Protein AF-0000000066711817 (afdb_homodimer)

Organism: Brugia malayi (NCBI:txid6279)

Secondary structure (DSSP, 8-state):
----HHHHHHHHHHHHHHT--TT--GGG-HHHHHHHHHHHHHHH-THHHHS-TTT-EEEEES--SSEEEEEEE--TTS--SSS--SEEEEEEE--HHHHHTHHHHHHHHHHHHHTTSSPPEEEEETTEEEEE---EEEPPTGGGGSHHHHHHHHHHHHHHHT---SS--SS-HHHHHHHHHHHHHHT-TT---EEEPPGGGTTTS-SEEEHHHHHHHHHHHHHHHTT--PPEEEE-S---GGGEEEESS--TT------S--S-GGGGTTS--EE---TT-EEEEHHHHHHHHHHGGGEE---SSTTS-EE-GGGSPPHHHHHHHHHHHHHHH-TT--HHHHHHHHHHHHHHHTTHHHHHHHHHHHHHHHHHHH--S-S-HHHHHHHHHHHHHHHHHHHHHHHHHT-/----HHHHHHHHHHHHHHT--TT--GGG-HHHHHHHHHHHHHHH-THHHHS-TTT-EEEEES--SSEEEEEEE--TTS--SSS--SEEEEEEE--HHHHHTHHHHHHHHHHHHHTTSSPPEEEEETTEEEEE---EEEPPTGGGGSHHHHHHHHHHHHHHHT---SS--SS-HHHHHHHHHHHHHHT-TT---EEEPPGGGTTTS-SEEEHHHHHHHHHHHHHHHTT--PPEEEE-S---GGGEEEESS--TT------S--S-GGGGTTS--EE---TT-EEEEHHHHHHHHHHGGGEE---SSTTS-EE-GGGSPPHHHHHHHHHHHHHHH-TT--HHHHHHHHHHHHHHHTTHHHHHHHHHHHHHHHHHHH--S-S-HHHHHHHHHHHHHHHHHHHHHHHHHT-

InterPro domains:
  IPR011009 Protein kinase-like domain superfamily [SSF56112] (20-399)

Radius of gyration: 28.62 Å; Cα contacts (8 Å, |Δi|>4): 1365; chains: 2; bounding box: 67×86×74 Å

Structure (mmCIF, N/CA/C/O backbone):
data_AF-0000000066711817-model_v1
#
loop_
_entity.id
_entity.type
_entity.pdbx_description
1 polymer BMA-CKA-2
#
loop_
_atom_site.group_PDB
_atom_site.id
_atom_site.type_symbol
_atom_site.label_atom_id
_atom_site.label_alt_id
_atom_site.label_comp_id
_atom_site.label_asym_id
_atom_site.label_entity_id
_atom_site.label_seq_id
_atom_site.pdbx_PDB_ins_code
_atom_site.Cartn_x
_atom_site.Cartn_y
_atom_site.Cartn_z
_atom_site.occupancy
_atom_site.B_iso_or_equiv
_atom_site.auth_seq_id
_atom_site.auth_comp_id
_atom_site.auth_asym_id
_atom_site.auth_atom_id
_atom_site.pdbx_PDB_model_num
ATOM 1 N N . MET A 1 1 ? -6.867 -1.899 24.031 1 26.98 1 MET A N 1
ATOM 2 C CA . MET A 1 1 ? -6.215 -1.562 22.766 1 26.98 1 MET A CA 1
ATOM 3 C C . MET A 1 1 ? -7.184 -0.849 21.828 1 26.98 1 MET A C 1
ATOM 5 O O . MET A 1 1 ? -8.086 -1.472 21.266 1 26.98 1 MET A O 1
ATOM 9 N N . MET A 1 2 ? -7.488 0.315 22.156 1 30.53 2 MET A N 1
ATOM 10 C CA . MET A 1 2 ? -8.57 1.051 21.516 1 30.53 2 MET A CA 1
ATOM 11 C C . MET A 1 2 ? -8.289 1.247 20.016 1 30.53 2 MET A C 1
ATOM 13 O O . MET A 1 2 ? -7.312 1.897 19.656 1 30.53 2 MET A O 1
ATOM 17 N N . CYS A 1 3 ? -8.633 0.341 19.281 1 41 3 CYS A N 1
ATOM 18 C CA . CYS A 1 3 ? -8.586 0.202 17.828 1 41 3 CYS A CA 1
ATOM 19 C C . CYS A 1 3 ? -9.344 1.333 17.141 1 41 3 CYS A C 1
ATOM 21 O O . CYS A 1 3 ? -10.312 1.859 17.703 1 41 3 CYS A O 1
ATOM 23 N N . SER A 1 4 ? -8.75 2.027 16.109 1 54.31 4 SER A N 1
ATOM 24 C CA . SER A 1 4 ? -9.469 3.006 15.312 1 54.31 4 SER A CA 1
ATOM 25 C C . SER A 1 4 ? -10.898 2.541 15.031 1 54.31 4 SER A C 1
ATOM 27 O O . SER A 1 4 ? -11.195 1.352 15.133 1 54.31 4 SER A O 1
ATOM 29 N N . ALA A 1 5 ? -11.828 3.537 15.055 1 50.62 5 ALA A N 1
ATOM 30 C CA . ALA A 1 5 ? -13.227 3.229 14.734 1 50.62 5 ALA A CA 1
ATOM 31 C C . ALA A 1 5 ? -13.312 2.178 13.633 1 50.62 5 ALA A C 1
ATOM 33 O O . ALA A 1 5 ? -14.117 1.246 13.719 1 50.62 5 ALA A O 1
ATOM 34 N N . ALA A 1 6 ? -12.359 2.271 12.742 1 55.88 6 ALA A N 1
ATOM 35 C CA . ALA A 1 6 ? -12.359 1.31 11.648 1 55.88 6 ALA A CA 1
ATOM 36 C C . ALA A 1 6 ? -11.922 -0.072 12.125 1 55.88 6 ALA A C 1
ATOM 38 O O . ALA A 1 6 ? -12.523 -1.083 11.758 1 55.88 6 ALA A O 1
ATOM 39 N N . GLU A 1 7 ? -11.016 -0.068 13.055 1 57.38 7 GLU A N 1
ATOM 40 C CA . GLU A 1 7 ? -10.5 -1.34 13.555 1 57.38 7 GLU A CA 1
ATOM 41 C C . GLU A 1 7 ? -11.539 -2.051 14.422 1 57.38 7 GLU A C 1
ATOM 43 O O . GLU A 1 7 ? -11.719 -3.266 14.312 1 57.38 7 GLU A O 1
ATOM 48 N N . ASN A 1 8 ? -12.211 -1.284 15.203 1 56.59 8 ASN A N 1
ATOM 49 C CA . ASN A 1 8 ? -13.242 -1.874 16.047 1 56.59 8 ASN A CA 1
ATOM 50 C C . ASN A 1 8 ? -14.414 -2.396 15.234 1 56.59 8 ASN A C 1
ATOM 52 O O . ASN A 1 8 ? -14.953 -3.465 15.523 1 56.59 8 ASN A O 1
ATOM 56 N N . SER A 1 9 ? -14.68 -1.67 14.266 1 61.22 9 SER A N 1
ATOM 57 C CA . SER A 1 9 ? -15.789 -2.076 13.406 1 61.22 9 SER A CA 1
ATOM 58 C C . SER A 1 9 ? -15.445 -3.338 12.625 1 61.22 9 SER A C 1
ATOM 60 O O . SER A 1 9 ? -16.281 -4.227 12.469 1 61.22 9 SER A O 1
ATOM 62 N N . PHE A 1 10 ? -14.258 -3.479 12.336 1 64 10 PHE A N 1
ATOM 63 C CA . PHE A 1 10 ? -13.828 -4.629 11.555 1 64 10 PHE A CA 1
ATOM 64 C C . PHE A 1 10 ? -13.836 -5.898 12.398 1 64 10 PHE A C 1
ATOM 66 O O . PHE A 1 10 ? -14.305 -6.945 11.961 1 64 10 PHE A O 1
ATOM 73 N N . ARG A 1 11 ? -13.328 -5.762 13.633 1 63.75 11 ARG A N 1
ATOM 74 C CA . ARG A 1 11 ? -13.312 -6.93 14.5 1 63.75 11 ARG A CA 1
ATOM 75 C C . ARG A 1 11 ? -14.719 -7.465 14.727 1 63.75 11 ARG A C 1
ATOM 77 O O . ARG A 1 11 ? -14.938 -8.68 14.727 1 63.75 11 ARG A O 1
ATOM 84 N N . GLY A 1 12 ? -15.477 -6.539 14.688 1 70.38 12 GLY A N 1
ATOM 85 C CA . GLY A 1 12 ? -16.859 -6.938 14.844 1 70.38 12 GLY A CA 1
ATOM 86 C C . GLY A 1 12 ? -17.438 -7.621 13.617 1 70.38 12 GLY A C 1
ATOM 87 O O . GLY A 1 12 ? -18.156 -8.617 13.734 1 70.38 12 GLY A O 1
ATOM 88 N N . MET A 1 13 ? -17 -7.238 12.5 1 76.81 13 MET A N 1
ATOM 89 C CA . MET A 1 13 ? -17.5 -7.797 11.25 1 76.81 13 MET A CA 1
ATOM 90 C C . MET A 1 13 ? -16.984 -9.211 11.039 1 76.81 13 MET A C 1
ATOM 92 O O . MET A 1 13 ? -17.75 -10.109 10.656 1 76.81 13 MET A O 1
ATOM 96 N N . LYS A 1 14 ? -15.75 -9.477 11.32 1 76.81 14 LYS A N 1
ATOM 97 C CA . LYS A 1 14 ? -15.156 -10.797 11.148 1 76.81 14 LYS A CA 1
ATOM 98 C C . LYS A 1 14 ? -15.836 -11.82 12.055 1 76.81 14 LYS A C 1
ATOM 100 O O . LYS A 1 14 ? -16.062 -12.961 11.648 1 76.81 14 LYS A O 1
ATOM 105 N N . GLN A 1 15 ? -16.156 -11.312 13.219 1 78.38 15 GLN A N 1
ATOM 106 C CA . GLN A 1 15 ? -16.844 -12.188 14.156 1 78.38 15 GLN A CA 1
ATOM 107 C C . GLN A 1 15 ? -18.234 -12.562 13.648 1 78.38 15 GLN A C 1
ATOM 109 O O . GLN A 1 15 ? -18.625 -13.727 13.711 1 78.38 15 GLN A O 1
ATOM 114 N N . ILE A 1 16 ? -18.859 -11.625 13.094 1 79.56 16 ILE A N 1
ATOM 115 C CA . ILE A 1 16 ? -20.203 -11.844 12.562 1 79.56 16 ILE A CA 1
ATOM 116 C C . ILE A 1 16 ? -20.141 -12.82 11.383 1 79.56 16 ILE A C 1
ATOM 118 O O . ILE A 1 16 ? -20.938 -13.75 11.297 1 79.56 16 ILE A O 1
ATOM 122 N N . LEU A 1 17 ? -19.172 -12.656 10.602 1 80.19 17 LEU A N 1
ATOM 123 C CA . LEU A 1 17 ? -19.062 -13.438 9.367 1 80.19 17 LEU A CA 1
ATOM 124 C C . LEU A 1 17 ? -18.625 -14.867 9.672 1 80.19 17 LEU A C 1
ATOM 126 O O . LEU A 1 17 ? -19.016 -15.797 8.961 1 80.19 17 LEU A O 1
ATOM 130 N N . SER A 1 18 ? -17.828 -15 10.727 1 76 18 SER A N 1
ATOM 131 C CA . SER A 1 18 ? -17.359 -16.328 11.094 1 76 18 SER A CA 1
ATOM 132 C C . SER A 1 18 ? -18.5 -17.203 11.594 1 76 18 SER A C 1
ATOM 134 O O . SER A 1 18 ? -18.438 -18.438 11.516 1 76 18 SER A O 1
ATOM 136 N N . GLU A 1 19 ? -19.594 -16.5 12.008 1 75.62 19 GLU A N 1
ATOM 137 C CA . GLU A 1 19 ? -20.734 -17.234 12.562 1 75.62 19 GLU A CA 1
ATOM 138 C C . GLU A 1 19 ? -21.875 -17.312 11.562 1 75.62 19 GLU A C 1
ATOM 140 O O . GLU A 1 19 ? -22.891 -17.953 11.828 1 75.62 19 GLU A O 1
ATOM 145 N N . LEU A 1 20 ? -21.625 -16.781 10.438 1 75 20 LEU A N 1
ATOM 146 C CA . LEU A 1 20 ? -22.688 -16.703 9.453 1 75 20 LEU A CA 1
ATOM 147 C C . LEU A 1 20 ? -22.766 -17.984 8.633 1 75 20 LEU A C 1
ATOM 149 O O . LEU A 1 20 ? -21.766 -18.453 8.086 1 75 20 LEU A O 1
ATOM 153 N N . GLU A 1 21 ? -23.984 -18.5 8.562 1 74.12 21 GLU A N 1
ATOM 154 C CA . GLU A 1 21 ? -24.203 -19.672 7.703 1 74.12 21 GLU A CA 1
ATOM 155 C C . GLU A 1 21 ? -24.031 -19.297 6.234 1 74.12 21 GLU A C 1
ATOM 157 O O . GLU A 1 21 ? -24.422 -18.203 5.812 1 74.12 21 GLU A O 1
ATOM 162 N N . PRO A 1 22 ? -23.5 -20.109 5.43 1 70.25 22 PRO A N 1
ATOM 163 C CA . PRO A 1 22 ? -23.172 -19.812 4.027 1 70.25 22 PRO A CA 1
ATOM 164 C C . PRO A 1 22 ? -24.406 -19.391 3.223 1 70.25 22 PRO A C 1
ATOM 166 O O . PRO A 1 22 ? -24.297 -18.547 2.328 1 70.25 22 PRO A O 1
ATOM 169 N N . ASP A 1 23 ? -25.531 -19.828 3.592 1 73.81 23 ASP A N 1
ATOM 170 C CA . ASP A 1 23 ? -26.703 -19.562 2.762 1 73.81 23 ASP A CA 1
ATOM 171 C C . ASP A 1 23 ? -27.531 -18.406 3.33 1 73.81 23 ASP A C 1
ATOM 173 O O . ASP A 1 23 ? -28.578 -18.078 2.795 1 73.81 23 ASP A O 1
ATOM 177 N N . THR A 1 24 ? -26.922 -17.797 4.254 1 80.5 24 THR A N 1
ATOM 178 C CA . THR A 1 24 ? -27.656 -16.688 4.859 1 80.5 24 THR A CA 1
ATOM 179 C C . THR A 1 24 ? -27.625 -15.453 3.951 1 80.5 24 THR A C 1
ATOM 181 O O . THR A 1 24 ? -26.578 -15.133 3.371 1 80.5 24 THR A O 1
ATOM 184 N N . ASP A 1 25 ? -28.812 -14.977 3.799 1 84.81 25 ASP A N 1
ATOM 185 C CA . ASP A 1 25 ? -28.906 -13.711 3.068 1 84.81 25 ASP A CA 1
ATOM 186 C C . ASP A 1 25 ? -28.25 -12.578 3.857 1 84.81 25 ASP A C 1
ATOM 188 O O . ASP A 1 25 ? -28.734 -12.203 4.93 1 84.81 25 ASP A O 1
ATOM 192 N N . ALA A 1 26 ? -27.234 -12.023 3.338 1 82.56 26 ALA A N 1
ATOM 193 C CA . ALA A 1 26 ? -26.453 -10.984 4.008 1 82.56 26 ALA A CA 1
ATOM 194 C C . ALA A 1 26 ? -27.328 -9.781 4.348 1 82.56 26 ALA A C 1
ATOM 196 O O . ALA A 1 26 ? -27.078 -9.078 5.328 1 82.56 26 ALA A O 1
ATOM 197 N N . ASN A 1 27 ? -28.406 -9.602 3.59 1 87.19 27 ASN A N 1
ATOM 198 C CA . ASN A 1 27 ? -29.266 -8.445 3.803 1 87.19 27 ASN A CA 1
ATOM 199 C C . ASN A 1 27 ? -30.078 -8.586 5.098 1 87.19 27 ASN A C 1
ATOM 201 O O . ASN A 1 27 ? -30.625 -7.602 5.59 1 87.19 27 ASN A O 1
ATOM 205 N N . THR A 1 28 ? -30.062 -9.766 5.586 1 85.62 28 THR A N 1
ATOM 206 C CA . THR A 1 28 ? -30.875 -9.992 6.773 1 85.62 28 THR A CA 1
ATOM 207 C C . THR A 1 28 ? -30.078 -9.727 8.039 1 85.62 28 THR A C 1
ATOM 209 O O . THR A 1 28 ? -30.625 -9.742 9.148 1 85.62 28 THR A O 1
ATOM 212 N N . ILE A 1 29 ? -28.844 -9.508 7.883 1 87.12 29 ILE A N 1
ATOM 213 C CA . ILE A 1 29 ? -27.984 -9.273 9.031 1 87.12 29 ILE A CA 1
ATOM 214 C C . ILE A 1 29 ? -27.703 -7.773 9.172 1 87.12 29 ILE A C 1
ATOM 216 O O . ILE A 1 29 ? -26.781 -7.25 8.547 1 87.12 29 ILE A O 1
ATOM 220 N N . PHE A 1 30 ? -28.344 -7.215 10.031 1 87.31 30 PHE A N 1
ATOM 221 C CA . PHE A 1 30 ? -28.297 -5.762 10.164 1 87.31 30 PHE A CA 1
ATOM 222 C C . PHE A 1 30 ? -26.891 -5.289 10.492 1 87.31 30 PHE A C 1
ATOM 224 O O . PHE A 1 30 ? -26.422 -4.281 9.953 1 87.31 30 PHE A O 1
ATOM 231 N N . GLU A 1 31 ? -26.25 -5.934 11.406 1 86.38 31 GLU A N 1
ATOM 232 C CA . GLU A 1 31 ? -24.922 -5.531 11.828 1 86.38 31 GLU A CA 1
ATOM 233 C C . GLU A 1 31 ? -23.938 -5.566 10.656 1 86.38 31 GLU A C 1
ATOM 235 O O . GLU A 1 31 ? -23.047 -4.719 10.562 1 86.38 31 GLU A O 1
ATOM 240 N N . LEU A 1 32 ? -24.109 -6.539 9.836 1 87.94 32 LEU A N 1
ATOM 241 C CA . LEU A 1 32 ? -23.266 -6.641 8.648 1 87.94 32 LEU A CA 1
ATOM 242 C C . LEU A 1 32 ? -23.531 -5.48 7.691 1 87.94 32 LEU A C 1
ATOM 244 O O . LEU A 1 32 ? -22.594 -4.887 7.148 1 87.94 32 LEU A O 1
ATOM 248 N N . LYS A 1 33 ? -24.75 -5.18 7.508 1 90.44 33 LYS A N 1
ATOM 249 C CA . LYS A 1 33 ? -25.125 -4.066 6.645 1 90.44 33 LYS A CA 1
ATOM 250 C C . LYS A 1 33 ? -24.609 -2.74 7.195 1 90.44 33 LYS A C 1
ATOM 252 O O . LYS A 1 33 ? -24.188 -1.87 6.438 1 90.44 33 LYS A O 1
ATOM 257 N N . GLU A 1 34 ? -24.734 -2.658 8.445 1 91.62 34 GLU A N 1
ATOM 258 C CA . GLU A 1 34 ? -24.266 -1.441 9.102 1 91.62 34 GLU A CA 1
ATOM 259 C C . GLU A 1 34 ? -22.781 -1.229 8.867 1 91.62 34 GLU A C 1
ATOM 261 O O . GLU A 1 34 ? -22.344 -0.113 8.586 1 91.62 34 GLU A O 1
ATOM 266 N N . ARG A 1 35 ? -22.047 -2.217 9.008 1 90.69 35 ARG A N 1
ATOM 267 C CA . ARG A 1 35 ? -20.609 -2.133 8.828 1 90.69 35 ARG A CA 1
ATOM 268 C C . ARG A 1 35 ? -20.25 -1.887 7.363 1 90.69 35 ARG A C 1
ATOM 270 O O . ARG A 1 35 ? -19.375 -1.084 7.062 1 90.69 35 ARG A O 1
ATOM 277 N N . ALA A 1 36 ? -20.906 -2.645 6.508 1 92.69 36 ALA A N 1
ATOM 278 C CA . ALA A 1 36 ? -20.703 -2.42 5.082 1 92.69 36 ALA A CA 1
ATOM 279 C C . ALA A 1 36 ? -21.016 -0.974 4.703 1 92.69 36 ALA A C 1
ATOM 281 O O . ALA A 1 36 ? -20.266 -0.352 3.939 1 92.69 36 ALA A O 1
ATOM 282 N N . HIS A 1 37 ? -22.141 -0.512 5.219 1 93.94 37 HIS A N 1
ATOM 283 C CA . HIS A 1 37 ? -22.531 0.873 4.98 1 93.94 37 HIS A CA 1
ATOM 284 C C . HIS A 1 37 ? -21.469 1.84 5.469 1 93.94 37 HIS A C 1
ATOM 286 O O . HIS A 1 37 ? -21.141 2.811 4.781 1 93.94 37 HIS A O 1
ATOM 292 N N . MET A 1 38 ? -20.984 1.608 6.602 1 93.12 38 MET A N 1
ATOM 293 C CA . MET A 1 38 ? -19.953 2.467 7.18 1 93.12 38 MET A CA 1
ATOM 294 C C . MET A 1 38 ? -18.734 2.537 6.266 1 93.12 38 MET A C 1
ATOM 296 O O . MET A 1 38 ? -18.234 3.625 5.973 1 93.12 38 MET A O 1
ATOM 300 N N . PHE A 1 39 ? -18.234 1.39 5.797 1 93.06 39 PHE A N 1
ATOM 301 C CA . PHE A 1 39 ? -17.078 1.356 4.918 1 93.06 39 PHE A CA 1
ATOM 302 C C . PHE A 1 39 ? -17.359 2.098 3.617 1 93.06 39 PHE A C 1
ATOM 304 O O . PHE A 1 39 ? -16.578 2.943 3.193 1 93.06 39 PHE A O 1
ATOM 311 N N . CYS A 1 40 ? -18.5 1.816 3.02 1 95 40 CYS A N 1
ATOM 312 C CA . CYS A 1 40 ? -18.844 2.459 1.753 1 95 40 CYS A CA 1
ATOM 313 C C . CYS A 1 40 ? -18.969 3.967 1.927 1 95 40 CYS A C 1
ATOM 315 O O . CYS A 1 40 ? -18.422 4.738 1.133 1 95 40 CYS A O 1
ATOM 317 N N . ALA A 1 41 ? -19.641 4.32 3 1 94.12 41 ALA A N 1
ATOM 318 C CA . ALA A 1 41 ? -19.875 5.738 3.258 1 94.12 41 ALA A CA 1
ATOM 319 C C . ALA A 1 41 ? -18.562 6.473 3.498 1 94.12 41 ALA A C 1
ATOM 321 O O . ALA A 1 41 ? -18.359 7.582 2.996 1 94.12 41 ALA A O 1
ATOM 322 N N . ARG A 1 42 ? -17.688 5.871 4.176 1 93.25 42 ARG A N 1
ATOM 323 C CA . ARG A 1 42 ? -16.484 6.555 4.629 1 93.25 42 ARG A CA 1
ATOM 324 C C . ARG A 1 42 ? -15.398 6.523 3.557 1 93.25 42 ARG A C 1
ATOM 326 O O . ARG A 1 42 ? -14.523 7.395 3.523 1 93.25 42 ARG A O 1
ATOM 333 N N . PHE A 1 43 ? -15.414 5.578 2.674 1 94.38 43 PHE A N 1
ATOM 334 C CA . PHE A 1 43 ? -14.406 5.5 1.625 1 94.38 43 PHE A CA 1
ATOM 335 C C . PHE A 1 43 ? -14.898 6.172 0.349 1 94.38 43 PHE A C 1
ATOM 337 O O . PHE A 1 43 ? -14.102 6.691 -0.435 1 94.38 43 PHE A O 1
ATOM 344 N N . LEU A 1 44 ? -16.203 6.184 0.097 1 94.56 44 LEU A N 1
ATOM 345 C CA . LEU A 1 44 ? -16.719 6.625 -1.195 1 94.56 44 LEU A CA 1
ATOM 346 C C . LEU A 1 44 ? -17.391 7.992 -1.075 1 94.56 44 LEU A C 1
ATOM 348 O O . LEU A 1 44 ? -17.344 8.789 -2.014 1 94.56 44 LEU A O 1
ATOM 352 N N . GLY A 1 45 ? -18.078 8.234 0.055 1 92.12 45 GLY A N 1
ATOM 353 C CA . GLY A 1 45 ? -18.812 9.469 0.229 1 92.12 45 GLY A CA 1
ATOM 354 C C . GLY A 1 45 ? -20.047 9.555 -0.65 1 92.12 45 GLY A C 1
ATOM 355 O O . GLY A 1 45 ? -20.656 8.531 -0.986 1 92.12 45 GLY A O 1
ATOM 356 N N . GLY A 1 46 ? -20.547 10.781 -0.839 1 91.94 46 GLY A N 1
ATOM 357 C CA . GLY A 1 46 ? -21.672 11.031 -1.716 1 91.94 46 GLY A CA 1
ATOM 358 C C . GLY A 1 46 ? -22.938 10.305 -1.28 1 91.94 46 GLY A C 1
ATOM 359 O O . GLY A 1 46 ? -23.312 10.367 -0.109 1 91.94 46 GLY A O 1
ATOM 360 N N . ALA A 1 47 ? -23.547 9.625 -2.219 1 94.44 47 ALA A N 1
ATOM 361 C CA . ALA A 1 47 ? -24.797 8.922 -1.993 1 94.44 47 ALA A CA 1
ATOM 362 C C . ALA A 1 47 ? -24.641 7.836 -0.937 1 94.44 47 ALA A C 1
ATOM 364 O O . ALA A 1 47 ? -25.594 7.504 -0.229 1 94.44 47 ALA A O 1
ATOM 365 N N . TRP A 1 48 ? -23.438 7.266 -0.807 1 95.56 48 TRP A N 1
ATOM 366 C CA . TRP A 1 48 ? -23.188 6.188 0.144 1 95.56 48 TRP A CA 1
ATOM 367 C C . TRP A 1 48 ? -23.281 6.691 1.579 1 95.56 48 TRP A C 1
ATOM 369 O O . TRP A 1 48 ? -23.5 5.91 2.508 1 95.56 48 TRP A O 1
ATOM 379 N N . LYS A 1 49 ? -23.109 8.023 1.761 1 91.5 49 LYS A N 1
ATOM 380 C CA . LYS A 1 49 ? -23.219 8.625 3.088 1 91.5 49 LYS A CA 1
ATOM 381 C C . LYS A 1 49 ? -24.672 8.914 3.441 1 91.5 49 LYS A C 1
ATOM 383 O O . LYS A 1 49 ? -25.031 8.961 4.621 1 91.5 49 LYS A O 1
ATOM 388 N N . VAL A 1 50 ? -25.484 9.062 2.42 1 92 50 VAL A N 1
ATOM 389 C CA . VAL A 1 50 ? -26.859 9.547 2.623 1 92 50 VAL A CA 1
ATOM 390 C C . VAL A 1 50 ? -27.828 8.367 2.623 1 92 50 VAL A C 1
ATOM 392 O O . VAL A 1 50 ? -28.844 8.406 3.307 1 92 50 VAL A O 1
ATOM 395 N N . VAL A 1 51 ? -27.484 7.332 1.934 1 93.56 51 VAL A N 1
ATOM 396 C CA . VAL A 1 51 ? -28.391 6.199 1.776 1 93.56 51 VAL A CA 1
ATOM 397 C C . VAL A 1 51 ? -28.641 5.551 3.135 1 93.56 51 VAL A C 1
ATOM 399 O O . VAL A 1 51 ? -27.734 5.449 3.963 1 93.56 51 VAL A O 1
ATOM 402 N N . GLY A 1 52 ? -29.844 5.137 3.373 1 92.12 52 GLY A N 1
ATOM 403 C CA . GLY A 1 52 ? -30.188 4.426 4.598 1 92.12 52 GLY A CA 1
ATOM 404 C C . GLY A 1 52 ? -29.625 3.021 4.648 1 92.12 52 GLY A C 1
ATOM 405 O O . GLY A 1 52 ? -29.562 2.334 3.627 1 92.12 52 GLY A O 1
ATOM 406 N N . ILE A 1 53 ? -29.266 2.58 5.801 1 91.31 53 ILE A N 1
ATOM 407 C CA . ILE A 1 53 ? -28.688 1.263 6.004 1 91.31 53 ILE A CA 1
ATOM 408 C C . ILE A 1 53 ? -29.625 0.187 5.469 1 91.31 53 ILE A C 1
ATOM 410 O O . ILE A 1 53 ? -29.188 -0.77 4.828 1 91.31 53 ILE A O 1
ATOM 414 N N . GLY A 1 54 ? -30.891 0.363 5.727 1 89.5 54 GLY A N 1
ATOM 415 C CA . GLY A 1 54 ? -31.875 -0.613 5.285 1 89.5 54 GLY A CA 1
ATOM 416 C C . GLY A 1 54 ? -32.031 -0.673 3.777 1 89.5 54 GLY A C 1
ATOM 417 O O . GLY A 1 54 ? -32.438 -1.699 3.229 1 89.5 54 GLY A O 1
ATOM 418 N N . GLU A 1 55 ? -31.688 0.366 3.111 1 92.06 55 GLU A N 1
ATOM 419 C CA . GLU A 1 55 ? -31.875 0.458 1.667 1 92.06 55 GLU A CA 1
ATOM 420 C C . GLU A 1 55 ? -30.672 -0.086 0.911 1 92.06 55 GLU A C 1
ATOM 422 O O . GLU A 1 55 ? -30.766 -0.417 -0.272 1 92.06 55 GLU A O 1
ATOM 427 N N . LEU A 1 56 ? -29.578 -0.093 1.585 1 92.62 56 LEU A N 1
ATOM 428 C CA . LEU A 1 56 ? -28.375 -0.632 0.971 1 92.62 56 LEU A CA 1
ATOM 429 C C . LEU A 1 56 ? -28.531 -2.113 0.646 1 92.62 56 LEU A C 1
ATOM 431 O O . LEU A 1 56 ? -29.062 -2.875 1.46 1 92.62 56 LEU A O 1
ATOM 435 N N . GLN A 1 57 ? -28.172 -2.506 -0.495 1 93.06 57 GLN A N 1
ATOM 436 C CA . GLN A 1 57 ? -28.234 -3.906 -0.898 1 93.06 57 GLN A CA 1
ATOM 437 C C . GLN A 1 57 ? -26.875 -4.582 -0.758 1 93.06 57 GLN A C 1
ATOM 439 O O . GLN A 1 57 ? -25.859 -4.047 -1.211 1 93.06 57 GLN A O 1
ATOM 444 N N . LEU A 1 58 ? -26.875 -5.691 -0.084 1 92.75 58 LEU A N 1
ATOM 445 C CA . LEU A 1 58 ? -25.672 -6.484 0.144 1 92.75 58 LEU A CA 1
ATOM 446 C C . LEU A 1 58 ? -25.859 -7.91 -0.363 1 92.75 58 LEU A C 1
ATOM 448 O O . LEU A 1 58 ? -26.812 -8.586 0.007 1 92.75 58 LEU A O 1
ATOM 452 N N . GLU A 1 59 ? -24.953 -8.297 -1.3 1 90.44 59 GLU A N 1
ATOM 453 C CA . GLU A 1 59 ? -24.984 -9.656 -1.838 1 90.44 59 GLU A CA 1
ATOM 454 C C . GLU A 1 59 ? -23.641 -10.352 -1.658 1 90.44 59 GLU A C 1
ATOM 456 O O . GLU A 1 59 ? -22.609 -9.836 -2.08 1 90.44 59 GLU A O 1
ATOM 461 N N . ARG A 1 60 ? -23.672 -11.445 -1.028 1 87.25 60 ARG A N 1
ATOM 462 C CA . ARG A 1 60 ? -22.469 -12.242 -0.913 1 87.25 60 ARG A CA 1
ATOM 463 C C . ARG A 1 60 ? -22.125 -12.93 -2.232 1 87.25 60 ARG A C 1
ATOM 465 O O . ARG A 1 60 ? -22.984 -13.609 -2.816 1 87.25 60 ARG A O 1
ATOM 472 N N . LEU A 1 61 ? -20.969 -12.688 -2.752 1 82.31 61 LEU A N 1
ATOM 473 C CA . LEU A 1 61 ? -20.531 -13.352 -3.98 1 82.31 61 LEU A CA 1
ATOM 474 C C . LEU A 1 61 ? -19.812 -14.656 -3.674 1 82.31 61 LEU A C 1
ATOM 476 O O . LEU A 1 61 ? -19.016 -14.719 -2.74 1 82.31 61 LEU A O 1
ATOM 480 N N . LYS A 1 62 ? -20.219 -15.648 -4.477 1 69.88 62 LYS A N 1
ATOM 481 C CA . LYS A 1 62 ? -19.609 -16.953 -4.32 1 69.88 62 LYS A CA 1
ATOM 482 C C . LYS A 1 62 ? -18.266 -17.031 -5.047 1 69.88 62 LYS A C 1
ATOM 484 O O . LYS A 1 62 ? -18.047 -16.312 -6.027 1 69.88 62 LYS A O 1
ATOM 489 N N . GLY A 1 63 ? -17.203 -17.578 -4.57 1 60.78 63 GLY A N 1
ATOM 490 C CA . GLY A 1 63 ? -16.016 -17.828 -5.367 1 60.78 63 GLY A CA 1
ATOM 491 C C . GLY A 1 63 ? -14.719 -17.547 -4.613 1 60.78 63 GLY A C 1
ATOM 492 O O . GLY A 1 63 ? -13.648 -17.984 -5.039 1 60.78 63 GLY A O 1
ATOM 493 N N . GLY A 1 64 ? -14.906 -17.047 -3.492 1 63.47 64 GLY A N 1
ATOM 494 C CA . GLY A 1 64 ? -13.625 -16.859 -2.83 1 63.47 64 GLY A CA 1
ATOM 495 C C . GLY A 1 64 ? -13.375 -17.844 -1.708 1 63.47 64 GLY A C 1
ATOM 496 O O . GLY A 1 64 ? -14.281 -18.156 -0.932 1 63.47 64 GLY A O 1
ATOM 497 N N . MET A 1 65 ? -12.25 -18.641 -1.975 1 64.75 65 MET A N 1
ATOM 498 C CA . MET A 1 65 ? -11.93 -19.656 -0.969 1 64.75 65 MET A CA 1
ATOM 499 C C . MET A 1 65 ? -11.242 -19.031 0.236 1 64.75 65 MET A C 1
ATOM 501 O O . MET A 1 65 ? -11.211 -19.609 1.317 1 64.75 65 MET A O 1
ATOM 505 N N . SER A 1 66 ? -10.734 -17.906 0.008 1 71.75 66 SER A N 1
ATOM 506 C CA . SER A 1 66 ? -9.867 -17.406 1.07 1 71.75 66 SER A CA 1
ATOM 507 C C . SER A 1 66 ? -10.469 -16.156 1.715 1 71.75 66 SER A C 1
ATOM 509 O O . SER A 1 66 ? -10.172 -15.852 2.873 1 71.75 66 SER A O 1
ATOM 511 N N . ASN A 1 67 ? -11.305 -15.461 0.971 1 76.5 67 ASN A N 1
ATOM 512 C CA . ASN A 1 67 ? -11.883 -14.203 1.43 1 76.5 67 ASN A CA 1
ATOM 513 C C . ASN A 1 67 ? -13.383 -14.141 1.148 1 76.5 67 ASN A C 1
ATOM 515 O O . ASN A 1 67 ? -13.922 -14.992 0.442 1 76.5 67 ASN A O 1
ATOM 519 N N . MET A 1 68 ? -13.977 -13.312 1.818 1 82.88 68 MET A N 1
ATOM 520 C CA . MET A 1 68 ? -15.406 -13.109 1.581 1 82.88 68 MET A CA 1
ATOM 521 C C . MET A 1 68 ? -15.648 -11.844 0.771 1 82.88 68 MET A C 1
ATOM 523 O O . MET A 1 68 ? -15.039 -10.805 1.034 1 82.88 68 MET A O 1
ATOM 527 N N . LEU A 1 69 ? -16.469 -12 -0.223 1 88.19 69 LEU A N 1
ATOM 528 C CA . LEU A 1 69 ? -16.766 -10.883 -1.113 1 88.19 69 LEU A CA 1
ATOM 529 C C . LEU A 1 69 ? -18.234 -10.5 -1.028 1 88.19 69 LEU A C 1
ATOM 531 O O . LEU A 1 69 ? -19.109 -11.367 -1.027 1 88.19 69 LEU A O 1
ATOM 535 N N . PHE A 1 70 ? -18.484 -9.227 -0.92 1 91.75 70 PHE A N 1
ATOM 536 C CA . PHE A 1 70 ? -19.828 -8.695 -0.909 1 91.75 70 PHE A CA 1
ATOM 537 C C . PHE A 1 70 ? -20 -7.613 -1.974 1 91.75 70 PHE A C 1
ATOM 539 O O . PHE A 1 70 ? -19.188 -6.695 -2.068 1 91.75 70 PHE A O 1
ATOM 546 N N . LEU A 1 71 ? -20.969 -7.793 -2.752 1 93.69 71 LEU A N 1
ATOM 547 C CA . LEU A 1 71 ? -21.375 -6.727 -3.664 1 93.69 71 LEU A CA 1
ATOM 548 C C . LEU A 1 71 ? -22.297 -5.738 -2.969 1 93.69 71 LEU A C 1
ATOM 550 O O . LEU A 1 71 ? -23.375 -6.113 -2.498 1 93.69 71 LEU A O 1
ATOM 554 N N . CYS A 1 72 ? -21.891 -4.57 -2.801 1 96 72 CYS A N 1
ATOM 555 C CA . CYS A 1 72 ? -22.688 -3.486 -2.24 1 96 72 CYS A CA 1
ATOM 556 C C . CYS A 1 72 ? -23.266 -2.609 -3.344 1 96 72 CYS A C 1
ATOM 558 O O . CYS A 1 72 ? -22.531 -2.166 -4.234 1 96 72 CYS A O 1
ATOM 560 N N . ARG A 1 73 ? -24.578 -2.311 -3.264 1 95.44 73 ARG A N 1
ATOM 561 C CA . ARG A 1 73 ? -25.234 -1.54 -4.312 1 95.44 73 ARG A CA 1
ATOM 562 C C . ARG A 1 73 ? -26.125 -0.459 -3.719 1 95.44 73 ARG A C 1
ATOM 564 O O . ARG A 1 73 ? -26.828 -0.698 -2.732 1 95.44 73 ARG A O 1
ATOM 571 N N . LEU A 1 74 ? -26.047 0.702 -4.309 1 95.06 74 LEU A N 1
ATOM 572 C CA . LEU A 1 74 ? -27.016 1.742 -4.004 1 95.06 74 LEU A CA 1
ATOM 573 C C . LEU A 1 74 ? -28.375 1.396 -4.59 1 95.06 74 LEU A C 1
ATOM 575 O O . LEU A 1 74 ? -28.469 0.84 -5.688 1 95.06 74 LEU A O 1
ATOM 579 N N . PRO A 1 75 ? -29.391 1.689 -3.834 1 92.56 75 PRO A N 1
ATOM 580 C CA . PRO A 1 75 ? -30.719 1.486 -4.426 1 92.56 75 PRO A CA 1
ATOM 581 C C . PRO A 1 75 ? -31 2.428 -5.594 1 92.56 75 PRO A C 1
ATOM 583 O O . PRO A 1 75 ? -30.422 3.516 -5.664 1 92.56 75 PRO A O 1
ATOM 586 N N . GLY A 1 76 ? -31.828 2.049 -6.473 1 88.81 76 GLY A N 1
ATOM 587 C CA . GLY A 1 76 ? -32.188 2.861 -7.625 1 88.81 76 GLY A CA 1
ATOM 588 C C . GLY A 1 76 ? -32.688 4.246 -7.246 1 88.81 76 GLY A C 1
ATOM 589 O O . GLY A 1 76 ? -32.469 5.211 -7.988 1 88.81 76 GLY A O 1
ATOM 590 N N . ALA A 1 77 ? -33.219 4.41 -6.09 1 88.25 77 ALA A N 1
ATOM 591 C CA . ALA A 1 77 ? -33.812 5.656 -5.613 1 88.25 77 ALA A CA 1
ATOM 592 C C . ALA A 1 77 ? -32.719 6.625 -5.125 1 88.25 77 ALA A C 1
ATOM 594 O O . ALA A 1 77 ? -33 7.816 -4.949 1 88.25 77 ALA A O 1
ATOM 595 N N . CYS A 1 78 ? -31.547 6.148 -4.926 1 89.25 78 CYS A N 1
ATOM 596 C CA . CYS A 1 78 ? -30.453 6.988 -4.453 1 89.25 78 CYS A CA 1
ATOM 597 C C . CYS A 1 78 ? -29.266 6.93 -5.41 1 89.25 78 CYS A C 1
ATOM 599 O O . CYS A 1 78 ? -28.234 6.355 -5.086 1 89.25 78 CYS A O 1
ATOM 601 N N . PRO A 1 79 ? -29.391 7.621 -6.492 1 87.5 79 PRO A N 1
ATOM 602 C CA . PRO A 1 79 ? -28.297 7.609 -7.457 1 87.5 79 PRO A CA 1
ATOM 603 C C . PRO A 1 79 ? -27.062 8.359 -6.957 1 87.5 79 PRO A C 1
ATOM 605 O O . PRO A 1 79 ? -27.172 9.188 -6.047 1 87.5 79 PRO A O 1
ATOM 608 N N . PRO A 1 80 ? -25.906 8.016 -7.555 1 89.12 80 PRO A N 1
ATOM 609 C CA . PRO A 1 80 ? -24.688 8.734 -7.188 1 89.12 80 PRO A CA 1
ATOM 610 C C . PRO A 1 80 ? -24.844 10.25 -7.297 1 89.12 80 PRO A C 1
ATOM 612 O O . PRO A 1 80 ? -25.547 10.742 -8.188 1 89.12 80 PRO A O 1
ATOM 615 N N . LEU A 1 81 ? -24.219 10.953 -6.402 1 86.44 81 LEU A N 1
ATOM 616 C CA . LEU A 1 81 ? -24.312 12.406 -6.348 1 86.44 81 LEU A CA 1
ATOM 617 C C . LEU A 1 81 ? -23.156 13.062 -7.109 1 86.44 81 LEU A C 1
ATOM 619 O O . LEU A 1 81 ? -23.312 14.156 -7.648 1 86.44 81 LEU A O 1
ATOM 623 N N . THR A 1 82 ? -22.047 12.461 -7.047 1 83.56 82 THR A N 1
ATOM 624 C CA . THR A 1 82 ? -20.859 12.961 -7.73 1 83.56 82 THR A CA 1
ATOM 625 C C . THR A 1 82 ? -20.297 11.906 -8.672 1 83.56 82 THR A C 1
ATOM 627 O O . THR A 1 82 ? -20.984 11.422 -9.562 1 83.56 82 THR A O 1
ATOM 630 N N . ASN A 1 83 ? -19 11.516 -8.492 1 84.5 83 ASN A N 1
ATOM 631 C CA . ASN A 1 83 ? -18.359 10.539 -9.367 1 84.5 83 ASN A CA 1
ATOM 632 C C . ASN A 1 83 ? -18.156 9.195 -8.664 1 84.5 83 ASN A C 1
ATOM 634 O O . ASN A 1 83 ? -17.391 8.359 -9.125 1 84.5 83 ASN A O 1
ATOM 638 N N . GLU A 1 84 ? -18.984 9.008 -7.582 1 90.88 84 GLU A N 1
ATOM 639 C CA . GLU A 1 84 ? -18.844 7.734 -6.887 1 90.88 84 GLU A CA 1
ATOM 640 C C . GLU A 1 84 ? -19.578 6.621 -7.633 1 90.88 84 GLU A C 1
ATOM 642 O O . GLU A 1 84 ? -20.562 6.875 -8.328 1 90.88 84 GLU A O 1
ATOM 647 N N . PRO A 1 85 ? -19.141 5.418 -7.551 1 93.19 85 PRO A N 1
ATOM 648 C CA . PRO A 1 85 ? -19.797 4.285 -8.203 1 93.19 85 PRO A CA 1
ATOM 649 C C . PRO A 1 85 ? -21.109 3.902 -7.52 1 93.19 85 PRO A C 1
ATOM 651 O O . PRO A 1 85 ? -21.297 4.18 -6.332 1 93.19 85 PRO A O 1
ATOM 654 N N . ASP A 1 86 ? -21.984 3.268 -8.266 1 93.88 86 ASP A N 1
ATOM 655 C CA . ASP A 1 86 ? -23.266 2.838 -7.715 1 93.88 86 ASP A CA 1
ATOM 656 C C . ASP A 1 86 ? -23.172 1.419 -7.156 1 93.88 86 ASP A C 1
ATOM 658 O O . ASP A 1 86 ? -24.094 0.954 -6.477 1 93.88 86 ASP A O 1
ATOM 662 N N . LYS A 1 87 ? -22.109 0.718 -7.484 1 94.44 87 LYS A N 1
ATOM 663 C CA . LYS A 1 87 ? -21.828 -0.614 -6.953 1 94.44 87 LYS A CA 1
ATOM 664 C C . LYS A 1 87 ? -20.344 -0.789 -6.664 1 94.44 87 LYS A C 1
ATOM 666 O O . LYS A 1 87 ? -19.5 -0.267 -7.395 1 94.44 87 LYS A O 1
ATOM 671 N N . VAL A 1 88 ? -20.031 -1.478 -5.602 1 95.81 88 VAL A N 1
ATOM 672 C CA . VAL A 1 88 ? -18.641 -1.724 -5.238 1 95.81 88 VAL A CA 1
ATOM 673 C C . VAL A 1 88 ? -18.516 -3.109 -4.609 1 95.81 88 VAL A C 1
ATOM 675 O O . VAL A 1 88 ? -19.5 -3.684 -4.145 1 95.81 88 VAL A O 1
ATOM 678 N N . LEU A 1 89 ? -17.391 -3.656 -4.699 1 94.88 89 LEU A N 1
ATOM 679 C CA . LEU A 1 89 ? -17.078 -4.934 -4.066 1 94.88 89 LEU A CA 1
ATOM 680 C C . LEU A 1 89 ? -16.344 -4.719 -2.746 1 94.88 89 LEU A C 1
ATOM 682 O O . LEU A 1 89 ? -15.328 -4.023 -2.703 1 94.88 89 LEU A O 1
ATOM 686 N N . LEU A 1 90 ? -16.922 -5.234 -1.701 1 94.31 90 LEU A N 1
ATOM 687 C CA . LEU A 1 90 ? -16.281 -5.262 -0.388 1 94.31 90 LEU A CA 1
ATOM 688 C C . LEU A 1 90 ? -15.641 -6.617 -0.127 1 94.31 90 LEU A C 1
ATOM 690 O O . LEU A 1 90 ? -16.328 -7.645 -0.091 1 94.31 90 LEU A O 1
ATOM 694 N N . ARG A 1 91 ? -14.305 -6.633 0.006 1 90.94 91 ARG A N 1
ATOM 695 C CA . ARG A 1 91 ? -13.562 -7.855 0.294 1 90.94 91 ARG A CA 1
ATOM 696 C C . ARG A 1 91 ? -13.094 -7.887 1.745 1 90.94 91 ARG A C 1
ATOM 698 O O . ARG A 1 91 ? -12.445 -6.949 2.213 1 90.94 91 ARG A O 1
ATOM 705 N N . ILE A 1 92 ? -13.445 -8.953 2.439 1 88 92 ILE A N 1
ATOM 706 C CA . ILE A 1 92 ? -13.039 -9.156 3.822 1 88 92 ILE A CA 1
ATOM 707 C C . ILE A 1 92 ? -12.031 -10.305 3.898 1 88 92 ILE A C 1
ATOM 709 O O . ILE A 1 92 ? -12.32 -11.414 3.455 1 88 92 ILE A O 1
ATOM 713 N N . TYR A 1 93 ? -10.867 -9.977 4.508 1 82.31 93 TYR A N 1
ATOM 714 C CA . TYR A 1 93 ? -9.781 -10.945 4.523 1 82.31 93 TYR A CA 1
ATOM 715 C C . TYR A 1 93 ? -9.945 -11.938 5.672 1 82.31 93 TYR A C 1
ATOM 717 O O . TYR A 1 93 ? -10.133 -11.531 6.824 1 82.31 93 TYR A O 1
ATOM 725 N N . PHE A 1 94 ? -9.844 -13.141 5.402 1 77.19 94 PHE A N 1
ATOM 726 C CA . PHE A 1 94 ? -9.82 -14.188 6.422 1 77.19 94 PHE A CA 1
ATOM 727 C C . PHE A 1 94 ? -8.547 -15.016 6.324 1 77.19 94 PHE A C 1
ATOM 729 O O . PHE A 1 94 ? -8.211 -15.766 7.246 1 77.19 94 PHE A O 1
ATOM 736 N N . ASN A 1 95 ? -7.871 -14.852 5.23 1 74.62 95 ASN A N 1
ATOM 737 C CA . ASN A 1 95 ? -6.637 -15.586 4.969 1 74.62 95 ASN A CA 1
ATOM 738 C C . ASN A 1 95 ? -5.461 -14.992 5.734 1 74.62 95 ASN A C 1
ATOM 740 O O . ASN A 1 95 ? -5.082 -13.844 5.508 1 74.62 95 ASN A O 1
ATOM 744 N N . PRO A 1 96 ? -4.902 -15.742 6.602 1 70.25 96 PRO A N 1
ATOM 745 C CA . PRO A 1 96 ? -3.742 -15.25 7.352 1 70.25 96 PRO A CA 1
ATOM 746 C C . PRO A 1 96 ? -2.627 -14.734 6.441 1 70.25 96 PRO A C 1
ATOM 748 O O . PRO A 1 96 ? -1.908 -13.805 6.805 1 70.25 96 PRO A O 1
ATOM 751 N N . GLU A 1 97 ? -2.537 -15.383 5.281 1 72.38 97 GLU A N 1
ATOM 752 C CA . GLU A 1 97 ? -1.506 -14.945 4.348 1 72.38 97 GLU A CA 1
ATOM 753 C C . GLU A 1 97 ? -1.727 -13.492 3.926 1 72.38 97 GLU A C 1
ATOM 755 O O . GLU A 1 97 ? -0.772 -12.719 3.816 1 72.38 97 GLU A O 1
ATOM 760 N N . THR A 1 98 ? -2.945 -13.188 3.715 1 69.25 98 THR A N 1
ATOM 761 C CA . THR A 1 98 ? -3.281 -11.82 3.328 1 69.25 98 THR A CA 1
ATOM 762 C C . THR A 1 98 ? -2.924 -10.844 4.445 1 69.25 98 THR A C 1
ATOM 764 O O . THR A 1 98 ? -2.367 -9.773 4.184 1 69.25 98 THR A O 1
ATOM 767 N N . GLU A 1 99 ? -3.133 -11.273 5.578 1 69.88 99 GLU A N 1
ATOM 768 C CA . GLU A 1 99 ? -2.898 -10.391 6.715 1 69.88 99 GLU A CA 1
ATOM 769 C C . GLU A 1 99 ? -1.407 -10.172 6.949 1 69.88 99 GLU A C 1
ATOM 771 O O . GLU A 1 99 ? -0.987 -9.086 7.34 1 69.88 99 GLU A O 1
ATOM 776 N N . SER A 1 100 ? -0.656 -11.203 6.586 1 72.06 100 SER A N 1
ATOM 777 C CA . SER A 1 100 ? 0.784 -11.117 6.812 1 72.06 100 SER A CA 1
ATOM 778 C C . SER A 1 100 ? 1.471 -10.328 5.703 1 72.06 100 SER A C 1
ATOM 780 O O . SER A 1 100 ? 2.598 -9.859 5.875 1 72.06 100 SER A O 1
ATOM 782 N N . HIS A 1 101 ? 0.745 -10.18 4.594 1 81.69 101 HIS A N 1
ATOM 783 C CA . HIS A 1 101 ? 1.344 -9.523 3.436 1 81.69 101 HIS A CA 1
ATOM 784 C C . HIS A 1 101 ? 0.497 -8.352 2.967 1 81.69 101 HIS A C 1
ATOM 786 O O . HIS A 1 101 ? 0.456 -8.047 1.771 1 81.69 101 HIS A O 1
ATOM 792 N N . LEU A 1 102 ? -0.068 -7.73 3.912 1 84.88 102 LEU A N 1
ATOM 793 C CA . LEU A 1 102 ? -1.046 -6.691 3.604 1 84.88 102 LEU A CA 1
ATOM 794 C C . LEU A 1 102 ? -0.387 -5.52 2.883 1 84.88 102 LEU A C 1
ATOM 796 O O . LEU A 1 102 ? -0.976 -4.938 1.968 1 84.88 102 LEU A O 1
ATOM 800 N N . VAL A 1 103 ? 0.834 -5.207 3.254 1 87.56 103 VAL A N 1
ATOM 801 C CA . VAL A 1 103 ? 1.513 -4.062 2.656 1 87.56 103 VAL A CA 1
ATOM 802 C C . VAL A 1 103 ? 1.785 -4.336 1.179 1 87.56 103 VAL A C 1
ATOM 804 O O . VAL A 1 103 ? 1.405 -3.547 0.312 1 87.56 103 VAL A O 1
ATOM 807 N N . SER A 1 104 ? 2.375 -5.449 0.894 1 88.69 104 SER A N 1
ATOM 808 C CA . SER A 1 104 ? 2.691 -5.801 -0.487 1 88.69 104 SER A CA 1
ATOM 809 C C . SER A 1 104 ? 1.429 -5.914 -1.333 1 88.69 104 SER A C 1
ATOM 811 O O . SER A 1 104 ? 1.393 -5.438 -2.471 1 88.69 104 SER A O 1
ATOM 813 N N . GLU A 1 105 ? 0.486 -6.547 -0.778 1 89.56 105 GLU A N 1
ATOM 814 C CA . GLU A 1 105 ? -0.775 -6.703 -1.497 1 89.56 105 GLU A CA 1
ATOM 815 C C . GLU A 1 105 ? -1.4 -5.348 -1.817 1 89.56 105 GLU A C 1
ATOM 817 O O . GLU A 1 105 ? -1.911 -5.141 -2.92 1 89.56 105 GLU A O 1
ATOM 822 N N . SER A 1 106 ? -1.381 -4.457 -0.847 1 91.62 106 SER A N 1
ATOM 823 C CA . SER A 1 106 ? -1.978 -3.137 -1.032 1 91.62 106 SER A CA 1
ATOM 824 C C . SER A 1 106 ? -1.216 -2.326 -2.074 1 91.62 106 SER A C 1
ATOM 826 O O . SER A 1 106 ? -1.82 -1.614 -2.879 1 91.62 106 SER A O 1
ATOM 828 N N . VAL A 1 107 ? 0.059 -2.486 -2.043 1 93.56 107 VAL A N 1
ATOM 829 C CA . VAL A 1 107 ? 0.903 -1.786 -3.004 1 93.56 107 VAL A CA 1
ATOM 830 C C . VAL A 1 107 ? 0.631 -2.314 -4.41 1 93.56 107 VAL A C 1
ATOM 832 O O . VAL A 1 107 ? 0.455 -1.533 -5.352 1 93.56 107 VAL A O 1
ATOM 835 N N . ILE A 1 108 ? 0.57 -3.566 -4.551 1 94.81 108 ILE A N 1
ATOM 836 C CA . ILE A 1 108 ? 0.314 -4.199 -5.84 1 94.81 108 ILE A CA 1
ATOM 837 C C . ILE A 1 108 ? -1.054 -3.77 -6.367 1 94.81 108 ILE A C 1
ATOM 839 O O . ILE A 1 108 ? -1.179 -3.346 -7.516 1 94.81 108 ILE A O 1
ATOM 843 N N . PHE A 1 109 ? -2.027 -3.854 -5.527 1 94.69 109 PHE A N 1
ATOM 844 C CA . PHE A 1 109 ? -3.379 -3.49 -5.938 1 94.69 109 PHE A CA 1
ATOM 845 C C . PHE A 1 109 ? -3.443 -2.025 -6.352 1 94.69 109 PHE A C 1
ATOM 847 O O . PHE A 1 109 ? -4.09 -1.682 -7.344 1 94.69 109 PHE A O 1
ATOM 854 N N . THR A 1 110 ? -2.824 -1.187 -5.574 1 95.81 110 THR A N 1
ATOM 855 C CA . THR A 1 110 ? -2.791 0.239 -5.883 1 95.81 110 THR A CA 1
ATOM 856 C C . THR A 1 110 ? -2.137 0.482 -7.242 1 95.81 110 THR A C 1
ATOM 858 O O . THR A 1 110 ? -2.65 1.252 -8.055 1 95.81 110 THR A O 1
ATOM 861 N N . LEU A 1 111 ? -1.031 -0.147 -7.484 1 95.38 111 LEU A N 1
ATOM 862 C CA . LEU A 1 111 ? -0.299 0.005 -8.734 1 95.38 111 LEU A CA 1
ATOM 863 C C . LEU A 1 111 ? -1.148 -0.447 -9.922 1 95.38 111 LEU A C 1
ATOM 865 O O . LEU A 1 111 ? -1.252 0.263 -10.922 1 95.38 111 LEU A O 1
ATOM 869 N N . LEU A 1 112 ? -1.774 -1.601 -9.797 1 94.31 112 LEU A N 1
ATOM 870 C CA . LEU A 1 112 ? -2.607 -2.125 -10.867 1 94.31 112 LEU A CA 1
ATOM 871 C C . LEU A 1 112 ? -3.805 -1.215 -11.125 1 94.31 112 LEU A C 1
ATOM 873 O O . LEU A 1 112 ? -4.191 -0.998 -12.273 1 94.31 112 LEU A O 1
ATOM 877 N N . SER A 1 113 ? -4.352 -0.722 -10.062 1 94.38 113 SER A N 1
ATOM 878 C CA . SER A 1 113 ? -5.457 0.224 -10.172 1 94.38 113 SER A CA 1
ATOM 879 C C . SER A 1 113 ? -5.039 1.483 -10.922 1 94.38 113 SER A C 1
ATOM 881 O O . SER A 1 113 ? -5.707 1.902 -11.867 1 94.38 113 SER A O 1
ATOM 883 N N . GLU A 1 114 ? -3.922 2.051 -10.57 1 94.25 114 GLU A N 1
ATOM 884 C CA . GLU A 1 114 ? -3.447 3.307 -11.141 1 94.25 114 GLU A CA 1
ATOM 885 C C . GLU A 1 114 ? -3.008 3.123 -12.594 1 94.25 114 GLU A C 1
ATOM 887 O O . GLU A 1 114 ? -3.127 4.043 -13.398 1 94.25 114 GLU A O 1
ATOM 892 N N . ARG A 1 115 ? -2.553 1.941 -12.914 1 92.31 115 ARG A N 1
ATOM 893 C CA . ARG A 1 115 ? -2.092 1.669 -14.273 1 92.31 115 ARG A CA 1
ATOM 894 C C . ARG A 1 115 ? -3.227 1.14 -15.141 1 92.31 115 ARG A C 1
ATOM 896 O O . ARG A 1 115 ? -3.006 0.749 -16.281 1 92.31 115 ARG A O 1
ATOM 903 N N . HIS A 1 116 ? -4.477 1.042 -14.586 1 91 116 HIS A N 1
ATOM 904 C CA . HIS A 1 116 ? -5.676 0.599 -15.289 1 91 116 HIS A CA 1
ATOM 905 C C . HIS A 1 116 ? -5.539 -0.842 -15.766 1 91 116 HIS A C 1
ATOM 907 O O . HIS A 1 116 ? -5.965 -1.178 -16.875 1 91 116 HIS A O 1
ATOM 913 N N . LEU A 1 117 ? -4.871 -1.66 -14.953 1 88.88 117 LEU A N 1
ATOM 914 C CA . LEU A 1 117 ? -4.668 -3.07 -15.266 1 88.88 117 LEU A CA 1
ATOM 915 C C . LEU A 1 117 ? -5.555 -3.953 -14.391 1 88.88 117 LEU A C 1
ATOM 917 O O . LEU A 1 117 ? -5.648 -5.16 -14.617 1 88.88 117 LEU A O 1
ATOM 921 N N . GLY A 1 118 ? -6.195 -3.408 -13.445 1 89.06 118 GLY A N 1
ATOM 922 C CA . GLY A 1 118 ? -7.105 -4.074 -12.523 1 89.06 118 GLY A CA 1
ATOM 923 C C . GLY A 1 118 ? -8.234 -3.182 -12.055 1 89.06 118 GLY A C 1
ATOM 924 O O . GLY A 1 118 ? -8.359 -2.041 -12.5 1 89.06 118 GLY A O 1
ATOM 925 N N . PRO A 1 119 ? -9.047 -3.758 -11.18 1 92.5 119 PRO A N 1
ATOM 926 C CA . PRO A 1 119 ? -10.156 -2.955 -10.656 1 92.5 119 PRO A CA 1
ATOM 927 C C . PRO A 1 119 ? -9.68 -1.711 -9.906 1 92.5 119 PRO A C 1
ATOM 929 O O . PRO A 1 119 ? -8.578 -1.708 -9.344 1 92.5 119 PRO A O 1
ATOM 932 N N . LYS A 1 120 ? -10.461 -0.703 -9.969 1 94.75 120 LYS A N 1
ATOM 933 C CA . LYS A 1 120 ? -10.156 0.506 -9.211 1 94.75 120 LYS A CA 1
ATOM 934 C C . LYS A 1 120 ? -10.188 0.23 -7.711 1 94.75 120 LYS A C 1
ATOM 936 O O . LYS A 1 120 ? -11.086 -0.465 -7.219 1 94.75 120 LYS A O 1
ATOM 941 N N . LEU A 1 121 ? -9.203 0.69 -7.012 1 95.62 121 LEU A N 1
ATOM 942 C CA . LEU A 1 121 ? -9.164 0.621 -5.555 1 95.62 121 LEU A CA 1
ATOM 943 C C . LEU A 1 121 ? -9.891 1.812 -4.934 1 95.62 121 LEU A C 1
ATOM 945 O O . LEU A 1 121 ? -9.508 2.961 -5.16 1 95.62 121 LEU A O 1
ATOM 949 N N . TYR A 1 122 ? -10.93 1.583 -4.105 1 95.56 122 TYR A N 1
ATOM 950 C CA . TYR A 1 122 ? -11.695 2.666 -3.496 1 95.56 122 TYR A CA 1
ATOM 951 C C . TYR A 1 122 ? -11.281 2.871 -2.043 1 95.56 122 TYR A C 1
ATOM 953 O O . TYR A 1 122 ? -11.453 3.961 -1.49 1 95.56 122 TYR A O 1
ATOM 961 N N . GLY A 1 123 ? -10.789 1.828 -1.458 1 94.44 123 GLY A N 1
ATOM 962 C CA . GLY A 1 123 ? -10.375 1.953 -0.07 1 94.44 123 GLY A CA 1
ATOM 963 C C . GLY A 1 123 ? -9.68 0.713 0.458 1 94.44 123 GLY A C 1
ATOM 964 O O . GLY A 1 123 ? -10.023 -0.408 0.078 1 94.44 123 GLY A O 1
ATOM 965 N N . VAL A 1 124 ? -8.719 0.952 1.336 1 90.38 124 VAL A N 1
ATOM 966 C CA . VAL A 1 124 ? -8.023 -0.145 2.004 1 90.38 124 VAL A CA 1
ATOM 967 C C . VAL A 1 124 ? -8.133 0.021 3.518 1 90.38 124 VAL A C 1
ATOM 969 O O . VAL A 1 124 ? -8.055 1.139 4.031 1 90.38 124 VAL A O 1
ATOM 972 N N . PHE A 1 125 ? -8.391 -0.981 4.254 1 83.81 125 PHE A N 1
ATOM 973 C CA . PHE A 1 125 ? -8.406 -0.996 5.711 1 83.81 125 PHE A CA 1
ATOM 974 C C . PHE A 1 125 ? -7.879 -2.324 6.242 1 83.81 125 PHE A C 1
ATOM 976 O O . PHE A 1 125 ? -7.648 -3.26 5.473 1 83.81 125 PHE A O 1
ATOM 983 N N . SER A 1 126 ? -7.668 -2.225 7.59 1 77.75 126 SER A N 1
ATOM 984 C CA . SER A 1 126 ? -7.141 -3.441 8.203 1 77.75 126 SER A CA 1
ATOM 985 C C . SER A 1 126 ? -8.141 -4.586 8.102 1 77.75 126 SER A C 1
ATOM 987 O O . SER A 1 126 ? -9.297 -4.445 8.508 1 77.75 126 SER A O 1
ATOM 989 N N . GLY A 1 127 ? -7.98 -5.508 7.191 1 80.5 127 GLY A N 1
ATOM 990 C CA . GLY A 1 127 ? -8.836 -6.68 7.105 1 80.5 127 GLY A CA 1
ATOM 991 C C . GLY A 1 127 ? -9.555 -6.797 5.777 1 80.5 127 GLY A C 1
ATOM 992 O O . GLY A 1 127 ? -10.273 -7.773 5.535 1 80.5 127 GLY A O 1
ATOM 993 N N . GLY A 1 128 ? -9.438 -5.656 5.09 1 88.56 128 GLY A N 1
ATOM 994 C CA . GLY A 1 128 ? -10.117 -5.777 3.809 1 88.56 128 GLY A CA 1
ATOM 995 C C . GLY A 1 128 ? -9.891 -4.586 2.896 1 88.56 128 GLY A C 1
ATOM 996 O O . GLY A 1 128 ? -8.969 -3.797 3.117 1 88.56 128 GLY A O 1
ATOM 997 N N . ARG A 1 129 ? -10.758 -4.523 1.835 1 92.25 129 ARG A N 1
ATOM 998 C CA . ARG A 1 129 ? -10.672 -3.418 0.887 1 92.25 129 ARG A CA 1
ATOM 999 C C . ARG A 1 129 ? -11.984 -3.242 0.129 1 92.25 129 ARG A C 1
ATOM 1001 O O . ARG A 1 129 ? -12.82 -4.148 0.108 1 92.25 129 ARG A O 1
ATOM 1008 N N . LEU A 1 130 ? -12.203 -2.096 -0.347 1 95.25 130 LEU A N 1
ATOM 1009 C CA . LEU A 1 130 ? -13.273 -1.742 -1.272 1 95.25 130 LEU A CA 1
ATOM 1010 C C . LEU A 1 130 ? -12.727 -1.564 -2.688 1 95.25 130 LEU A C 1
ATOM 1012 O O . LEU A 1 130 ? -11.781 -0.804 -2.904 1 95.25 130 LEU A O 1
ATOM 1016 N N . GLU A 1 131 ? -13.305 -2.326 -3.641 1 95.31 131 GLU A N 1
ATOM 1017 C CA . GLU A 1 131 ? -12.781 -2.287 -5.004 1 95.31 131 GLU A CA 1
ATOM 1018 C C . GLU A 1 131 ? -13.914 -2.189 -6.023 1 95.31 131 GLU A C 1
ATOM 1020 O O . GLU A 1 131 ? -15.086 -2.379 -5.684 1 95.31 131 GLU A O 1
ATOM 1025 N N . GLU A 1 132 ? -13.602 -1.871 -7.215 1 94.69 132 GLU A N 1
ATOM 1026 C CA . GLU A 1 132 ? -14.539 -1.762 -8.336 1 94.69 132 GLU A CA 1
ATOM 1027 C C . GLU A 1 132 ? -15.133 -3.121 -8.688 1 94.69 132 GLU A C 1
ATOM 1029 O O . GLU A 1 132 ? -14.422 -4.129 -8.711 1 94.69 132 GLU A O 1
ATOM 1034 N N . TYR A 1 133 ? -16.438 -3.139 -8.898 1 91.5 133 TYR A N 1
ATOM 1035 C CA . TYR A 1 133 ? -17.078 -4.32 -9.453 1 91.5 133 TYR A CA 1
ATOM 1036 C C . TYR A 1 133 ? -16.953 -4.348 -10.977 1 91.5 133 TYR A C 1
ATOM 1038 O O . TYR A 1 133 ? -17.344 -3.391 -11.648 1 91.5 133 TYR A O 1
ATOM 1046 N N . ILE A 1 134 ? -16.391 -5.355 -11.438 1 87.56 134 ILE A N 1
ATOM 1047 C CA . ILE A 1 134 ? -16.312 -5.551 -12.875 1 87.56 134 ILE A CA 1
ATOM 1048 C C . ILE A 1 134 ? -17.406 -6.52 -13.336 1 87.56 134 ILE A C 1
ATOM 1050 O O . ILE A 1 134 ? -17.359 -7.711 -13.016 1 87.56 134 ILE A O 1
ATOM 1054 N N . PRO A 1 135 ? -18.359 -5.953 -14.031 1 86.75 135 PRO A N 1
ATOM 1055 C CA . PRO A 1 135 ? -19.344 -6.891 -14.586 1 86.75 135 PRO A CA 1
ATOM 1056 C C . PRO A 1 135 ? -18.703 -7.934 -15.508 1 86.75 135 PRO A C 1
ATOM 1058 O O . PRO A 1 135 ? -18.281 -7.602 -16.609 1 86.75 135 PRO A O 1
ATOM 1061 N N . SER A 1 136 ? -18.625 -9.094 -14.984 1 88.19 136 SER A N 1
ATOM 1062 C CA . SER A 1 136 ? -17.891 -10.156 -15.664 1 88.19 136 SER A CA 1
ATOM 1063 C C . SER A 1 136 ? -18.297 -11.523 -15.141 1 88.19 136 SER A C 1
ATOM 1065 O O . SER A 1 136 ? -19.125 -11.633 -14.234 1 88.19 136 SER A O 1
ATOM 1067 N N . ARG A 1 137 ? -17.969 -12.484 -15.82 1 88.19 137 ARG A N 1
ATOM 1068 C CA . ARG A 1 137 ? -18.047 -13.844 -15.312 1 88.19 137 ARG A CA 1
ATOM 1069 C C . ARG A 1 137 ? -16.672 -14.516 -15.32 1 88.19 137 ARG A C 1
ATOM 1071 O O . ARG A 1 137 ? -15.875 -14.297 -16.234 1 88.19 137 ARG A O 1
ATOM 1078 N N . PRO A 1 138 ? -16.453 -15.312 -14.352 1 90.81 138 PRO A N 1
ATOM 1079 C CA . PRO A 1 138 ? -15.195 -16.078 -14.398 1 90.81 138 PRO A CA 1
ATOM 1080 C C . PRO A 1 138 ? -15.211 -17.172 -15.469 1 90.81 138 PRO A C 1
ATOM 1082 O O . PRO A 1 138 ? -16.281 -17.562 -15.938 1 90.81 138 PRO A O 1
ATOM 1085 N N . LEU A 1 139 ? -14.055 -17.594 -15.867 1 93.94 139 LEU A N 1
ATOM 1086 C CA . LEU A 1 139 ? -13.96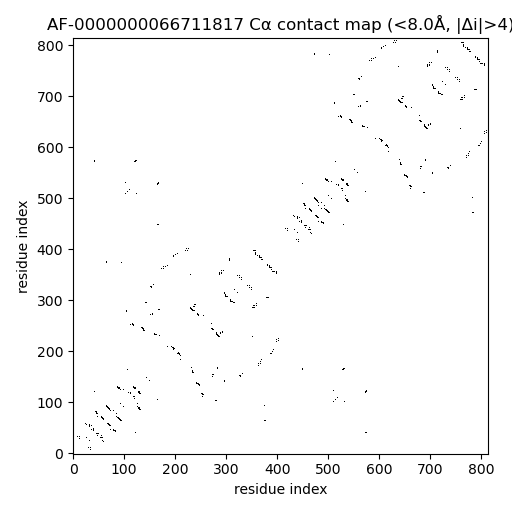9 -18.75 -16.75 1 93.94 139 LEU A CA 1
ATOM 1087 C C . LEU A 1 139 ? -14.297 -20.031 -16 1 93.94 139 LEU A C 1
ATOM 1089 O O . LEU A 1 139 ? -14.133 -20.094 -14.773 1 93.94 139 LEU A O 1
ATOM 1093 N N . SER A 1 140 ? -14.852 -20.922 -16.719 1 93 140 SER A N 1
ATOM 1094 C CA . SER A 1 140 ? -14.945 -22.281 -16.172 1 93 140 SER A CA 1
ATOM 1095 C C . SER A 1 140 ? -13.641 -23.047 -16.344 1 93 140 SER A C 1
ATOM 1097 O O . SER A 1 140 ? -12.812 -22.688 -17.188 1 93 140 SER A O 1
ATOM 1099 N N . TRP A 1 141 ? -13.492 -24.109 -15.555 1 91.81 141 TRP A N 1
ATOM 1100 C CA . TRP A 1 141 ? -12.25 -24.859 -15.648 1 91.81 141 TRP A CA 1
ATOM 1101 C C . TRP A 1 141 ? -12.109 -25.5 -17.016 1 91.81 141 TRP A C 1
ATOM 1103 O O . TRP A 1 141 ? -11 -25.609 -17.547 1 91.81 141 TRP A O 1
ATOM 1113 N N . LYS A 1 142 ? -13.227 -25.797 -17.703 1 94 142 LYS A N 1
ATOM 1114 C CA . LYS A 1 142 ? -13.195 -26.391 -19.031 1 94 142 LYS A CA 1
ATOM 1115 C C . LYS A 1 142 ? -12.727 -25.375 -20.078 1 94 142 LYS A C 1
ATOM 1117 O O . LYS A 1 142 ? -12.078 -25.734 -21.047 1 94 142 LYS A O 1
ATOM 1122 N N . GLU A 1 143 ? -13.078 -24.141 -19.812 1 94.94 143 GLU A N 1
ATOM 1123 C CA . GLU A 1 143 ? -12.742 -23.094 -20.75 1 94.94 143 GLU A CA 1
ATOM 1124 C C . GLU A 1 143 ? -11.234 -22.812 -20.75 1 94.94 143 GLU A C 1
ATOM 1126 O O . GLU A 1 143 ? -10.703 -22.281 -21.719 1 94.94 143 GLU A O 1
ATOM 1131 N N . LEU A 1 144 ? -10.547 -23.172 -19.703 1 95.94 144 LEU A N 1
ATOM 1132 C CA . LEU A 1 144 ? -9.102 -22.953 -19.625 1 95.94 144 LEU A CA 1
ATOM 1133 C C . LEU A 1 144 ? -8.375 -23.734 -20.719 1 95.94 144 LEU A C 1
ATOM 1135 O O . LEU A 1 144 ? -7.344 -23.297 -21.219 1 95.94 144 LEU A O 1
ATOM 1139 N N . ALA A 1 145 ? -8.953 -24.891 -21.109 1 94.25 145 ALA A N 1
ATOM 1140 C CA . ALA A 1 145 ? -8.266 -25.797 -22.016 1 94.25 145 ALA A CA 1
ATOM 1141 C C . ALA A 1 145 ? -8.648 -25.531 -23.469 1 94.25 145 ALA A C 1
ATOM 1143 O O . ALA A 1 145 ? -8.078 -26.109 -24.391 1 94.25 145 ALA A O 1
ATOM 1144 N N . LEU A 1 146 ? -9.648 -24.672 -23.656 1 95 146 LEU A N 1
ATOM 1145 C CA . LEU A 1 146 ? -9.977 -24.312 -25.031 1 95 146 LEU A CA 1
ATOM 1146 C C . LEU A 1 146 ? -8.812 -23.594 -25.703 1 95 146 LEU A C 1
ATOM 1148 O O . LEU A 1 146 ? -8.281 -22.625 -25.156 1 95 146 LEU A O 1
ATOM 1152 N N . PRO A 1 147 ? -8.391 -24.062 -26.828 1 93.62 147 PRO A N 1
ATOM 1153 C CA . PRO A 1 147 ? -7.191 -23.531 -27.453 1 93.62 147 PRO A CA 1
ATOM 1154 C C . PRO A 1 147 ? -7.227 -22 -27.594 1 93.62 147 PRO A C 1
ATOM 1156 O O . PRO A 1 147 ? -6.242 -21.328 -27.281 1 93.62 147 PRO A O 1
ATOM 1159 N N . GLU A 1 148 ? -8.344 -21.453 -28.062 1 92.25 148 GLU A N 1
ATOM 1160 C CA . GLU A 1 148 ? -8.445 -20.016 -28.234 1 92.25 148 GLU A CA 1
ATOM 1161 C C . GLU A 1 148 ? -8.305 -19.281 -26.906 1 92.25 148 GLU A C 1
ATOM 1163 O O . GLU A 1 148 ? -7.641 -18.25 -26.828 1 92.25 148 GLU A O 1
ATOM 1168 N N . MET A 1 149 ? -8.953 -19.812 -25.891 1 94.19 149 MET A N 1
ATOM 1169 C CA . MET A 1 149 ? -8.906 -19.203 -24.562 1 94.19 149 MET A CA 1
ATOM 1170 C C . MET A 1 149 ? -7.508 -19.312 -23.969 1 94.19 149 MET A C 1
ATOM 1172 O O . MET A 1 149 ? -6.996 -18.344 -23.391 1 94.19 149 MET A O 1
ATOM 1176 N N . SER A 1 150 ? -6.973 -20.5 -24.094 1 96.38 150 SER A N 1
ATOM 1177 C CA . SER A 1 150 ? -5.625 -20.75 -23.594 1 96.38 150 SER A CA 1
ATOM 1178 C C . SER A 1 150 ? -4.621 -19.766 -24.188 1 96.38 150 SER A C 1
ATOM 1180 O O . SER A 1 150 ? -3.762 -19.25 -23.484 1 96.38 150 SER A O 1
ATOM 1182 N N . CYS A 1 151 ? -4.742 -19.484 -25.469 1 95.06 151 CYS A N 1
ATOM 1183 C CA . CYS A 1 151 ? -3.865 -18.531 -26.156 1 95.06 151 CYS A CA 1
ATOM 1184 C C . CYS A 1 151 ? -4.047 -17.125 -25.609 1 95.06 151 CYS A C 1
ATOM 1186 O O . CYS A 1 151 ? -3.066 -16.406 -25.391 1 95.06 151 CYS A O 1
ATOM 1188 N N . LYS A 1 152 ? -5.281 -16.734 -25.391 1 94.06 152 LYS A N 1
ATOM 1189 C CA . LYS A 1 152 ? -5.574 -15.406 -24.859 1 94.06 152 LYS A CA 1
ATOM 1190 C C . LYS A 1 152 ? -5.027 -15.25 -23.438 1 94.06 152 LYS A C 1
ATOM 1192 O O . LYS A 1 152 ? -4.512 -14.195 -23.078 1 94.06 152 LYS A O 1
ATOM 1197 N N . ILE A 1 153 ? -5.148 -16.266 -22.672 1 97 153 ILE A N 1
ATOM 1198 C CA . ILE A 1 153 ? -4.637 -16.266 -21.297 1 97 153 ILE A CA 1
ATOM 1199 C C . ILE A 1 153 ? -3.119 -16.109 -21.312 1 97 153 ILE A C 1
ATOM 1201 O O . ILE A 1 153 ? -2.557 -15.344 -20.531 1 97 153 ILE A O 1
ATOM 1205 N N . ALA A 1 154 ? -2.451 -16.828 -22.219 1 97.75 154 ALA A N 1
ATOM 1206 C CA . ALA A 1 154 ? -1 -16.734 -22.359 1 97.75 154 ALA A CA 1
ATOM 1207 C C . ALA A 1 154 ? -0.574 -15.289 -22.641 1 97.75 154 ALA A C 1
ATOM 1209 O O . ALA A 1 154 ? 0.391 -14.797 -22.062 1 97.75 154 ALA A O 1
ATOM 1210 N N . GLN A 1 155 ? -1.313 -14.688 -23.5 1 94.94 155 GLN A N 1
ATOM 1211 C CA . GLN A 1 155 ? -1.005 -13.305 -23.875 1 94.94 155 GLN A CA 1
ATOM 1212 C C . GLN A 1 155 ? -1.17 -12.367 -22.688 1 94.94 155 GLN A C 1
ATOM 1214 O O . GLN A 1 155 ? -0.342 -11.484 -22.469 1 94.94 155 GLN A O 1
ATOM 1219 N N . ARG A 1 156 ? -2.207 -12.562 -21.891 1 93.88 156 ARG A N 1
ATOM 1220 C CA . ARG A 1 156 ? -2.434 -11.734 -20.719 1 93.88 156 ARG A CA 1
ATOM 1221 C C . ARG A 1 156 ? -1.364 -11.984 -19.656 1 93.88 156 ARG A C 1
ATOM 1223 O O . ARG A 1 156 ? -0.97 -11.07 -18.938 1 93.88 156 ARG A O 1
ATOM 1230 N N . LEU A 1 157 ? -0.958 -13.195 -19.578 1 97.12 157 LEU A N 1
ATOM 1231 C CA . LEU A 1 157 ? 0.038 -13.555 -18.578 1 97.12 157 LEU A CA 1
ATOM 1232 C C . LEU A 1 157 ? 1.373 -12.875 -18.859 1 97.12 157 LEU A C 1
ATOM 1234 O O . LEU A 1 157 ? 2.115 -12.531 -17.938 1 97.12 157 LEU A O 1
ATOM 1238 N N . VAL A 1 158 ? 1.686 -12.664 -20.156 1 96.56 158 VAL A N 1
ATOM 1239 C CA . VAL A 1 158 ? 2.893 -11.938 -20.547 1 96.56 158 VAL A CA 1
ATOM 1240 C C . VAL A 1 158 ? 2.869 -10.539 -19.922 1 96.56 158 VAL A C 1
ATOM 1242 O O . VAL A 1 158 ? 3.885 -10.07 -19.406 1 96.56 158 VAL A O 1
ATOM 1245 N N . ARG A 1 159 ? 1.698 -9.93 -19.953 1 92.88 159 ARG A N 1
ATOM 1246 C CA . ARG A 1 159 ? 1.56 -8.578 -19.406 1 92.88 159 ARG A CA 1
ATOM 1247 C C . ARG A 1 159 ? 1.802 -8.57 -17.906 1 92.88 159 ARG A C 1
ATOM 1249 O O . ARG A 1 159 ? 2.414 -7.637 -17.375 1 92.88 159 ARG A O 1
ATOM 1256 N N . VAL A 1 160 ? 1.334 -9.578 -17.266 1 95.44 160 VAL A N 1
ATOM 1257 C CA . VAL A 1 160 ? 1.565 -9.711 -15.828 1 95.44 160 VAL A CA 1
ATOM 1258 C C . VAL A 1 160 ? 3.057 -9.898 -15.562 1 95.44 160 VAL A C 1
ATOM 1260 O O . VAL A 1 160 ? 3.637 -9.211 -14.727 1 95.44 160 VAL A O 1
ATOM 1263 N N . HIS A 1 161 ? 3.666 -10.781 -16.328 1 97.69 161 HIS A N 1
ATOM 1264 C CA . HIS A 1 161 ? 5.062 -11.141 -16.109 1 97.69 161 HIS A CA 1
ATOM 1265 C C . HIS A 1 161 ? 5.992 -9.977 -16.422 1 97.69 161 HIS A C 1
ATOM 1267 O O . HIS A 1 161 ? 7.129 -9.938 -15.945 1 97.69 161 HIS A O 1
ATOM 1273 N N . GLN A 1 162 ? 5.5 -9.008 -17.141 1 95.38 162 GLN A N 1
ATOM 1274 C CA . GLN A 1 162 ? 6.332 -7.875 -17.531 1 95.38 162 GLN A CA 1
ATOM 1275 C C . GLN A 1 162 ? 6.16 -6.703 -16.578 1 95.38 162 GLN A C 1
ATOM 1277 O O . GLN A 1 162 ? 6.859 -5.695 -16.688 1 95.38 162 GLN A O 1
ATOM 1282 N N . LEU A 1 163 ? 5.277 -6.832 -15.672 1 94.19 163 LEU A N 1
ATOM 1283 C CA . LEU A 1 163 ? 5.047 -5.75 -14.727 1 94.19 163 LEU A CA 1
ATOM 1284 C C . LEU A 1 163 ? 6.27 -5.539 -13.836 1 94.19 163 LEU A C 1
ATOM 1286 O O . LEU A 1 163 ? 6.906 -6.504 -13.414 1 94.19 163 LEU A O 1
ATOM 1290 N N . GLU A 1 164 ? 6.602 -4.277 -13.602 1 92.81 164 GLU A N 1
ATOM 1291 C CA . GLU A 1 164 ? 7.605 -3.893 -12.617 1 92.81 164 GLU A CA 1
ATOM 1292 C C . GLU A 1 164 ? 6.953 -3.363 -11.344 1 92.81 164 GLU A C 1
ATOM 1294 O O . GLU A 1 164 ? 6.355 -2.285 -11.344 1 92.81 164 GLU A O 1
ATOM 1299 N N . VAL A 1 165 ? 7.031 -4.117 -10.297 1 94.12 165 VAL A N 1
ATOM 1300 C CA . VAL A 1 165 ? 6.371 -3.805 -9.031 1 94.12 165 VAL A CA 1
ATOM 1301 C C . VAL A 1 165 ? 7.422 -3.582 -7.945 1 94.12 165 VAL A C 1
ATOM 1303 O O . VAL A 1 165 ? 8.438 -4.273 -7.906 1 94.12 165 VAL A O 1
ATOM 1306 N N . PRO A 1 166 ? 7.227 -2.598 -7.105 1 94.31 166 PRO A N 1
ATOM 1307 C CA . PRO A 1 166 ? 8.227 -2.242 -6.094 1 94.31 166 PRO A CA 1
ATOM 1308 C C . PRO A 1 166 ? 8.156 -3.139 -4.859 1 94.31 166 PRO A C 1
ATOM 1310 O O . PRO A 1 166 ? 8.008 -2.643 -3.738 1 94.31 166 PRO A O 1
ATOM 1313 N N . ILE A 1 167 ? 8.312 -4.383 -5.031 1 92.88 167 ILE A N 1
ATOM 1314 C CA . ILE A 1 167 ? 8.375 -5.355 -3.947 1 92.88 167 ILE A CA 1
ATOM 1315 C C . ILE A 1 167 ? 9.633 -6.207 -4.09 1 92.88 167 ILE A C 1
ATOM 1317 O O . ILE A 1 167 ? 10.43 -6.008 -5.016 1 92.88 167 ILE A O 1
ATOM 1321 N N . TRP A 1 168 ? 9.828 -7.086 -3.145 1 90.69 168 TRP A N 1
ATOM 1322 C CA . TRP A 1 168 ? 10.992 -7.969 -3.088 1 90.69 168 TRP A CA 1
ATOM 1323 C C . TRP A 1 168 ? 11.102 -8.805 -4.359 1 90.69 168 TRP A C 1
ATOM 1325 O O . TRP A 1 168 ? 10.156 -9.5 -4.742 1 90.69 168 TRP A O 1
ATOM 1335 N N . LYS A 1 169 ? 12.297 -8.75 -5.043 1 93.88 169 LYS A N 1
ATOM 1336 C CA . LYS A 1 169 ? 12.375 -9.281 -6.398 1 93.88 169 LYS A CA 1
ATOM 1337 C C . LYS A 1 169 ? 13.055 -10.648 -6.418 1 93.88 169 LYS A C 1
ATOM 1339 O O . LYS A 1 169 ? 13.367 -11.18 -7.484 1 93.88 169 LYS A O 1
ATOM 1344 N N . GLU A 1 170 ? 13.227 -11.273 -5.305 1 92.31 170 GLU A N 1
ATOM 1345 C CA . GLU A 1 170 ? 13.758 -12.633 -5.23 1 92.31 170 GLU A CA 1
ATOM 1346 C C . GLU A 1 170 ? 12.633 -13.656 -5.113 1 92.31 170 GLU A C 1
ATOM 1348 O O . GLU A 1 170 ? 11.594 -13.383 -4.504 1 92.31 170 GLU A O 1
ATOM 1353 N N . PRO A 1 171 ? 12.859 -14.781 -5.711 1 94.56 171 PRO A N 1
ATOM 1354 C CA . PRO A 1 171 ? 11.812 -15.805 -5.73 1 94.56 171 PRO A CA 1
ATOM 1355 C C . PRO A 1 171 ? 11.766 -16.625 -4.438 1 94.56 171 PRO A C 1
ATOM 1357 O O . PRO A 1 171 ? 11.711 -17.844 -4.484 1 94.56 171 PRO A O 1
ATOM 1360 N N . ASP A 1 172 ? 11.617 -15.961 -3.336 1 91.44 172 ASP A N 1
ATOM 1361 C CA . ASP A 1 172 ? 11.633 -16.641 -2.045 1 91.44 172 ASP A CA 1
ATOM 1362 C C . ASP A 1 172 ? 10.219 -16.734 -1.461 1 91.44 172 ASP A C 1
ATOM 1364 O O . ASP A 1 172 ? 10.023 -17.328 -0.396 1 91.44 172 ASP A O 1
ATOM 1368 N N . TYR A 1 173 ? 9.266 -16.266 -2.172 1 91.56 173 TYR A N 1
ATOM 1369 C CA . TYR A 1 173 ? 7.93 -16.141 -1.605 1 91.56 173 TYR A CA 1
ATOM 1370 C C . TYR A 1 173 ? 7.344 -17.5 -1.271 1 91.56 173 TYR A C 1
ATOM 1372 O O . TYR A 1 173 ? 6.828 -17.719 -0.168 1 91.56 173 TYR A O 1
ATOM 1380 N N . LEU A 1 174 ? 7.398 -18.453 -2.209 1 94.31 174 LEU A N 1
ATOM 1381 C CA . LEU A 1 174 ? 6.75 -19.75 -2.037 1 94.31 174 LEU A CA 1
ATOM 1382 C C . LEU A 1 174 ? 7.32 -20.484 -0.831 1 94.31 174 LEU A C 1
ATOM 1384 O O . LEU A 1 174 ? 6.57 -20.953 0.029 1 94.31 174 LEU A O 1
ATOM 1388 N N . CYS A 1 175 ? 8.625 -20.531 -0.784 1 94.19 175 CYS A N 1
ATOM 1389 C CA . CYS A 1 175 ? 9.266 -21.25 0.321 1 94.19 175 CYS A CA 1
ATOM 1390 C C . CYS A 1 175 ? 9.008 -20.531 1.644 1 94.19 175 CYS A C 1
ATOM 1392 O O . CYS A 1 175 ? 8.812 -21.188 2.674 1 94.19 175 CYS A O 1
ATOM 1394 N N . GLY A 1 176 ? 9.047 -19.234 1.577 1 91.81 176 GLY A N 1
ATOM 1395 C CA . GLY A 1 176 ? 8.727 -18.469 2.771 1 91.81 176 GLY A CA 1
ATOM 1396 C C . GLY A 1 176 ? 7.312 -18.688 3.264 1 91.81 176 GLY A C 1
ATOM 1397 O O . GLY A 1 176 ? 7.086 -18.875 4.461 1 91.81 176 GLY A O 1
ATOM 1398 N N . ALA A 1 177 ? 6.348 -18.656 2.373 1 92.5 177 ALA A N 1
ATOM 1399 C CA . ALA A 1 177 ? 4.949 -18.891 2.725 1 92.5 177 ALA A CA 1
ATOM 1400 C C . ALA A 1 177 ? 4.758 -20.297 3.305 1 92.5 177 ALA A C 1
ATOM 1402 O O . A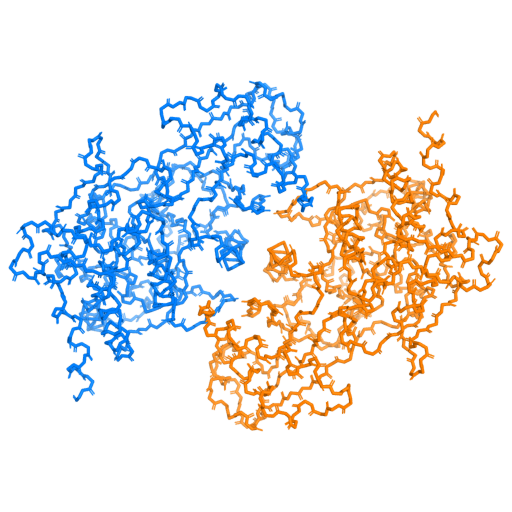LA A 1 177 ? 4.102 -20.453 4.336 1 92.5 177 ALA A O 1
ATOM 1403 N N . LEU A 1 178 ? 5.336 -21.25 2.691 1 95.31 178 LEU A N 1
ATOM 1404 C CA . LEU A 1 178 ? 5.238 -22.625 3.15 1 95.31 178 LEU A CA 1
ATOM 1405 C C . LEU A 1 178 ? 5.789 -22.781 4.562 1 95.31 178 LEU A C 1
ATOM 1407 O O . LEU A 1 178 ? 5.191 -23.453 5.402 1 95.31 178 LEU A O 1
ATOM 1411 N N . SER A 1 179 ? 6.914 -22.172 4.77 1 93.69 179 SER A N 1
ATOM 1412 C CA . SER A 1 179 ? 7.512 -22.234 6.098 1 93.69 179 SER A CA 1
ATOM 1413 C C . SER A 1 179 ? 6.594 -21.609 7.148 1 93.69 179 SER A C 1
ATOM 1415 O O . SER A 1 179 ? 6.418 -22.172 8.234 1 93.69 179 SER A O 1
ATOM 1417 N N . ARG A 1 180 ? 6.016 -20.531 6.793 1 91.12 180 ARG A N 1
ATOM 1418 C CA . ARG A 1 180 ? 5.098 -19.859 7.707 1 91.12 180 ARG A CA 1
ATOM 1419 C C . ARG A 1 180 ? 3.857 -20.703 7.957 1 91.12 180 ARG A C 1
ATOM 1421 O O . ARG A 1 180 ? 3.412 -20.844 9.102 1 91.12 180 ARG A O 1
ATOM 1428 N N . TRP A 1 181 ? 3.336 -21.25 6.906 1 91.5 181 TRP A N 1
ATOM 1429 C CA . TRP A 1 181 ? 2.121 -22.047 7.02 1 91.5 181 TRP A CA 1
ATOM 1430 C C . TRP A 1 181 ? 2.379 -23.312 7.82 1 91.5 181 TRP A C 1
ATOM 1432 O O . TRP A 1 181 ? 1.538 -23.734 8.617 1 91.5 181 TRP A O 1
ATOM 1442 N N . LEU A 1 182 ? 3.488 -23.906 7.59 1 93 182 LEU A N 1
ATOM 1443 C CA . LEU A 1 182 ? 3.846 -25.109 8.336 1 93 182 LEU A CA 1
ATOM 1444 C C . LEU A 1 182 ? 3.986 -24.812 9.82 1 93 182 LEU A C 1
ATOM 1446 O O . LEU A 1 182 ? 3.516 -25.578 10.664 1 93 182 LEU A O 1
ATOM 1450 N N . LYS A 1 183 ? 4.637 -23.719 10.117 1 90.38 183 LYS A N 1
ATOM 1451 C CA . LYS A 1 183 ? 4.77 -23.297 11.516 1 90.38 183 LYS A CA 1
ATOM 1452 C C . LYS A 1 183 ? 3.4 -23.094 12.156 1 90.38 183 LYS A C 1
ATOM 1454 O O . LYS A 1 183 ? 3.174 -23.5 13.289 1 90.38 183 LYS A O 1
ATOM 1459 N N . GLN A 1 184 ? 2.539 -22.5 11.461 1 87.94 184 GLN A N 1
ATOM 1460 C CA . GLN A 1 184 ? 1.188 -22.266 11.961 1 87.94 184 GLN A CA 1
ATOM 1461 C C . GLN A 1 184 ? 0.435 -23.578 12.141 1 87.94 184 GLN A C 1
ATOM 1463 O O . GLN A 1 184 ? -0.283 -23.75 13.133 1 87.94 184 GLN A O 1
ATOM 1468 N N . LEU A 1 185 ? 0.595 -24.406 11.188 1 89 185 LEU A N 1
ATOM 1469 C CA . LEU A 1 185 ? -0.051 -25.703 11.25 1 89 185 LEU A CA 1
ATOM 1470 C C . LEU A 1 185 ? 0.403 -26.484 12.477 1 89 185 LEU A C 1
ATOM 1472 O O . LEU A 1 185 ? -0.401 -27.156 13.125 1 89 185 LEU A O 1
ATOM 1476 N N . MET A 1 186 ? 1.63 -26.359 12.766 1 89.19 186 MET A N 1
ATOM 1477 C CA . MET A 1 186 ? 2.207 -27.078 13.898 1 89.19 186 MET A CA 1
ATOM 1478 C C . MET A 1 186 ? 1.723 -26.5 15.219 1 89.19 186 MET A C 1
ATOM 1480 O O . MET A 1 186 ? 1.771 -27.156 16.25 1 89.19 186 MET A O 1
ATOM 1484 N N . GLN A 1 187 ? 1.254 -25.281 15.164 1 85.19 187 GLN A N 1
ATOM 1485 C CA . GLN A 1 187 ? 0.836 -24.594 16.375 1 85.19 187 GLN A CA 1
ATOM 1486 C C . GLN A 1 187 ? -0.684 -24.594 16.516 1 85.19 187 GLN A C 1
ATOM 1488 O O . GLN A 1 187 ? -1.229 -23.969 17.422 1 85.19 187 GLN A O 1
ATOM 1493 N N . THR A 1 188 ? -1.346 -25.141 15.609 1 78.69 188 THR A N 1
ATOM 1494 C CA . THR A 1 188 ? -2.805 -25.125 15.656 1 78.69 188 THR A CA 1
ATOM 1495 C C . THR A 1 188 ? -3.307 -25.953 16.844 1 78.69 188 THR A C 1
ATOM 1497 O O . THR A 1 188 ? -2.701 -26.953 17.203 1 78.69 188 THR A O 1
ATOM 1500 N N . PRO A 1 189 ? -4.348 -25.484 17.344 1 67.25 189 PRO A N 1
ATOM 1501 C CA . PRO A 1 189 ? -4.922 -26.141 18.531 1 67.25 189 PRO A CA 1
ATOM 1502 C C . PRO A 1 189 ? -5.391 -27.562 18.25 1 67.25 189 PRO A C 1
ATOM 1504 O O . PRO A 1 189 ? -5.375 -28.406 19.141 1 67.25 189 PRO A O 1
ATOM 1507 N N . SER A 1 190 ? -6 -27.766 17.016 1 68.38 190 SER A N 1
ATOM 1508 C CA . SER A 1 190 ? -6.523 -29.109 16.75 1 68.38 190 SER A CA 1
ATOM 1509 C C . SER A 1 190 ? -5.453 -30.172 16.953 1 68.38 190 SER A C 1
ATOM 1511 O O . SER A 1 190 ? -5.77 -31.344 17.188 1 68.38 190 SER A O 1
ATOM 1513 N N . GLY A 1 191 ? -4.293 -29.688 16.891 1 65.5 191 GLY A N 1
ATOM 1514 C CA . GLY A 1 191 ? -3.176 -30.594 17.109 1 65.5 191 GLY A CA 1
ATOM 1515 C C . GLY A 1 191 ? -2.975 -31.594 15.984 1 65.5 191 GLY A C 1
ATOM 1516 O O . GLY A 1 191 ? -2.225 -32.562 16.125 1 65.5 191 GLY A O 1
ATOM 1517 N N . ALA A 1 192 ? -3.758 -31.422 15.023 1 69.88 192 ALA A N 1
ATOM 1518 C CA . ALA A 1 192 ? -3.615 -32.406 13.953 1 69.88 192 ALA A CA 1
ATOM 1519 C C . ALA A 1 192 ? -2.213 -32.375 13.352 1 69.88 192 ALA A C 1
ATOM 1521 O O . ALA A 1 192 ? -1.805 -31.344 12.789 1 69.88 192 ALA A O 1
ATOM 1522 N N . ARG A 1 193 ? -1.637 -33.531 13.508 1 82.31 193 ARG A N 1
ATOM 1523 C CA . ARG A 1 193 ? -0.25 -33.562 13.055 1 82.31 193 ARG A CA 1
ATOM 1524 C C . ARG A 1 193 ? -0.039 -34.688 12.047 1 82.31 193 ARG A C 1
ATOM 1526 O O . ARG A 1 193 ? 1.055 -34.844 11.5 1 82.31 193 ARG A O 1
ATOM 1533 N N . GLU A 1 194 ? -1.169 -35.438 11.875 1 90.62 194 GLU A N 1
ATOM 1534 C CA . GLU A 1 194 ? -1.105 -36.531 10.914 1 90.62 194 GLU A CA 1
ATOM 1535 C C . GLU A 1 194 ? -2.23 -36.406 9.891 1 90.62 194 GLU A C 1
ATOM 1537 O O . GLU A 1 194 ? -3.369 -36.094 10.242 1 90.62 194 GLU A O 1
ATOM 1542 N N . PHE A 1 195 ? -1.865 -36.656 8.695 1 94.81 195 PHE A N 1
ATOM 1543 C CA . PHE A 1 195 ? -2.816 -36.562 7.598 1 94.81 195 PHE A CA 1
ATOM 1544 C C . PHE A 1 195 ? -2.863 -37.844 6.797 1 94.81 195 PHE A C 1
ATOM 1546 O O . PHE A 1 195 ? -1.869 -38.25 6.184 1 94.81 195 PHE A O 1
ATOM 1553 N N . VAL A 1 196 ? -4.031 -38.469 6.773 1 96.12 196 VAL A N 1
ATOM 1554 C CA . VAL A 1 196 ? -4.199 -39.719 6.051 1 96.12 196 VAL A CA 1
ATOM 1555 C C . VAL A 1 196 ? -4.383 -39.438 4.562 1 96.12 196 VAL A C 1
ATOM 1557 O O . VAL A 1 196 ? -5.336 -38.781 4.164 1 96.12 196 VAL A O 1
ATOM 1560 N N . ILE A 1 197 ? -3.52 -39.938 3.803 1 96.75 197 ILE A N 1
ATOM 1561 C CA . ILE A 1 197 ? -3.549 -39.719 2.359 1 96.75 197 ILE A CA 1
ATOM 1562 C C . ILE A 1 197 ? -4.496 -40.719 1.705 1 96.75 197 ILE A C 1
ATOM 1564 O O . ILE A 1 197 ? -4.52 -41.906 2.08 1 96.75 197 ILE A O 1
ATOM 1568 N N . PRO A 1 198 ? -5.258 -40.281 0.753 1 96.31 198 PRO A N 1
ATOM 1569 C CA . PRO A 1 198 ? -6.18 -41.219 0.074 1 96.31 198 PRO A CA 1
ATOM 1570 C C . PRO A 1 198 ? -5.473 -42.406 -0.539 1 96.31 198 PRO A C 1
ATOM 1572 O O . PRO A 1 198 ? -4.375 -42.281 -1.08 1 96.31 198 PRO A O 1
ATOM 1575 N N . SER A 1 199 ? -6.172 -43.5 -0.587 1 95.56 199 SER A N 1
ATOM 1576 C CA . SER A 1 199 ? -5.59 -44.75 -0.995 1 95.56 199 SER A CA 1
ATOM 1577 C C . SER A 1 199 ? -5.258 -44.781 -2.484 1 95.56 199 SER A C 1
ATOM 1579 O O . SER A 1 199 ? -4.395 -45.531 -2.932 1 95.56 199 SER A O 1
ATOM 1581 N N . CYS A 1 200 ? -5.906 -43.938 -3.215 1 94.56 200 CYS A N 1
ATOM 1582 C CA . CYS A 1 200 ? -5.668 -43.906 -4.652 1 94.56 200 CYS A CA 1
ATOM 1583 C C . CYS A 1 200 ? -4.258 -43.406 -4.957 1 94.56 200 CYS A C 1
ATOM 1585 O O . CYS A 1 200 ? -3.758 -43.594 -6.07 1 94.56 200 CYS A O 1
ATOM 1587 N N . TYR A 1 201 ? -3.602 -42.875 -3.918 1 95.75 201 TYR A N 1
ATOM 1588 C CA . TYR A 1 201 ? -2.238 -42.406 -4.113 1 95.75 201 TYR A CA 1
ATOM 1589 C C . TYR A 1 201 ? -1.231 -43.344 -3.449 1 95.75 201 TYR A C 1
ATOM 1591 O O . TYR A 1 201 ? -0.05 -43 -3.334 1 95.75 201 TYR A O 1
ATOM 1599 N N . SER A 1 202 ? -1.585 -44.469 -3.023 1 94.12 202 SER A N 1
ATOM 1600 C CA . SER A 1 202 ? -0.795 -45.344 -2.188 1 94.12 202 SER A CA 1
ATOM 1601 C C . SER A 1 202 ? 0.463 -45.812 -2.912 1 94.12 202 SER A C 1
ATOM 1603 O O . SER A 1 202 ? 1.471 -46.125 -2.277 1 94.12 202 SER A O 1
ATOM 1605 N N . ASP A 1 203 ? 0.442 -45.875 -4.211 1 95.25 203 ASP A N 1
ATOM 1606 C CA . ASP A 1 203 ? 1.589 -46.344 -4.984 1 95.25 203 ASP A CA 1
ATOM 1607 C C . ASP A 1 203 ? 2.736 -45.344 -4.926 1 95.25 203 ASP A C 1
ATOM 1609 O O . ASP A 1 203 ? 3.896 -45.719 -5.141 1 95.25 203 ASP A O 1
ATOM 1613 N N . SER A 1 204 ? 2.42 -44.125 -4.625 1 94.94 204 SER A N 1
ATOM 1614 C CA . SER A 1 204 ? 3.432 -43.062 -4.754 1 94.94 204 SER A CA 1
ATOM 1615 C C . SER A 1 204 ? 3.635 -42.312 -3.438 1 94.94 204 SER A C 1
ATOM 1617 O O . SER A 1 204 ? 4.672 -41.688 -3.229 1 94.94 204 SER A O 1
ATOM 1619 N N . ALA A 1 205 ? 2.641 -42.375 -2.564 1 96.12 205 ALA A N 1
ATOM 1620 C CA . ALA A 1 205 ? 2.666 -41.562 -1.362 1 96.12 205 ALA A CA 1
ATOM 1621 C C . ALA A 1 205 ? 2.586 -42.406 -0.104 1 96.12 205 ALA A C 1
ATOM 1623 O O . ALA A 1 205 ? 1.999 -43.5 -0.122 1 96.12 205 ALA A O 1
ATOM 1624 N N . PRO A 1 206 ? 3.184 -41.906 0.985 1 96 206 PRO A N 1
ATOM 1625 C CA . PRO A 1 206 ? 2.938 -42.594 2.262 1 96 206 PRO A CA 1
ATOM 1626 C C . PRO A 1 206 ? 1.473 -42.531 2.688 1 96 206 PRO A C 1
ATOM 1628 O O . PRO A 1 206 ? 0.763 -41.594 2.342 1 96 206 PRO A O 1
ATOM 1631 N N . GLN A 1 207 ? 1.149 -43.5 3.439 1 96.06 207 GLN A N 1
ATOM 1632 C CA . GLN A 1 207 ? -0.233 -43.594 3.902 1 96.06 207 GLN A CA 1
ATOM 1633 C C . GLN A 1 207 ? -0.56 -42.438 4.844 1 96.06 207 GLN A C 1
ATOM 1635 O O . GLN A 1 207 ? -1.687 -41.938 4.855 1 96.06 207 GLN A O 1
ATOM 1640 N N . ILE A 1 208 ? 0.454 -42.094 5.637 1 96.44 208 ILE A N 1
ATOM 1641 C CA . ILE A 1 208 ? 0.302 -41 6.59 1 96.44 208 ILE A CA 1
ATOM 1642 C C . ILE A 1 208 ? 1.443 -40 6.414 1 96.44 208 ILE A C 1
ATOM 1644 O O . ILE A 1 208 ? 2.609 -40.406 6.324 1 96.44 208 ILE A O 1
ATOM 1648 N N . ILE A 1 209 ? 1.088 -38.781 6.324 1 96.12 209 ILE A N 1
ATOM 1649 C CA . ILE A 1 209 ? 2.07 -37.719 6.254 1 96.12 209 ILE A CA 1
ATOM 1650 C C . ILE A 1 209 ? 1.969 -36.812 7.5 1 96.12 209 ILE A C 1
ATOM 1652 O O . ILE A 1 209 ? 0.88 -36.375 7.859 1 96.12 209 ILE A O 1
ATOM 1656 N N . THR A 1 210 ? 3.102 -36.562 8.148 1 95.06 210 THR A N 1
ATOM 1657 C CA . THR A 1 210 ? 3.133 -35.75 9.352 1 95.06 210 THR A CA 1
ATOM 1658 C C . THR A 1 210 ? 3.68 -34.344 9.047 1 95.06 210 THR A C 1
ATOM 1660 O O . THR A 1 210 ? 4.176 -34.094 7.945 1 95.06 210 THR A O 1
ATOM 1663 N N . CYS A 1 211 ? 3.533 -33.469 10.023 1 94.56 211 CYS A N 1
ATOM 1664 C CA . CYS A 1 211 ? 4.121 -32.125 9.883 1 94.56 211 CYS A CA 1
ATOM 1665 C C . CYS A 1 211 ? 5.633 -32.219 9.719 1 94.56 211 CYS A C 1
ATOM 1667 O O . CYS A 1 211 ? 6.234 -31.422 9.008 1 94.56 211 CYS A O 1
ATOM 1669 N N . GLU A 1 212 ? 6.18 -33.156 10.383 1 94.25 212 GLU A N 1
ATOM 1670 C CA . GLU A 1 212 ? 7.613 -33.375 10.227 1 94.25 212 GLU A CA 1
ATOM 1671 C C . GLU A 1 212 ? 7.953 -33.844 8.805 1 94.25 212 GLU A C 1
ATOM 1673 O O . GLU A 1 212 ? 8.977 -33.406 8.25 1 94.25 212 GLU A O 1
ATOM 1678 N N . ASP A 1 213 ? 7.145 -34.719 8.258 1 96.81 213 ASP A N 1
ATOM 1679 C CA . ASP A 1 213 ? 7.332 -35.125 6.867 1 96.81 213 ASP A CA 1
ATOM 1680 C C . ASP A 1 213 ? 7.227 -33.938 5.926 1 96.81 213 ASP A C 1
ATOM 1682 O O . ASP A 1 213 ? 8.008 -33.812 4.98 1 96.81 213 ASP A O 1
ATOM 1686 N N . ILE A 1 214 ? 6.258 -33.125 6.184 1 97.44 214 ILE A N 1
ATOM 1687 C CA . ILE A 1 214 ? 6.07 -31.922 5.367 1 97.44 214 ILE A CA 1
ATOM 1688 C C . ILE A 1 214 ? 7.305 -31.031 5.469 1 97.44 214 ILE A C 1
ATOM 1690 O O . ILE A 1 214 ? 7.766 -30.484 4.465 1 97.44 214 ILE A O 1
ATOM 1694 N N . ALA A 1 215 ? 7.828 -30.906 6.672 1 96.56 215 ALA A N 1
ATOM 1695 C CA . ALA A 1 215 ? 9.031 -30.109 6.875 1 96.56 215 ALA A CA 1
ATOM 1696 C C . ALA A 1 215 ? 10.203 -30.656 6.066 1 96.56 215 ALA A C 1
ATOM 1698 O O . ALA A 1 215 ? 10.961 -29.891 5.457 1 96.56 215 ALA A O 1
ATOM 1699 N N . ASN A 1 216 ? 10.312 -31.922 6.09 1 97.44 216 ASN A N 1
ATOM 1700 C CA . ASN A 1 216 ? 11.375 -32.562 5.328 1 97.44 216 ASN A CA 1
ATOM 1701 C C . ASN A 1 216 ? 11.195 -32.375 3.828 1 97.44 216 ASN A C 1
ATOM 1703 O O . ASN A 1 216 ? 12.164 -32.094 3.117 1 97.44 216 ASN A O 1
ATOM 1707 N N . GLU A 1 217 ? 9.992 -32.5 3.338 1 97.81 217 GLU A N 1
ATOM 1708 C CA . GLU A 1 217 ? 9.719 -32.281 1.922 1 97.81 217 GLU A CA 1
ATOM 1709 C C . GLU A 1 217 ? 9.953 -30.844 1.524 1 97.81 217 GLU A C 1
ATOM 1711 O O . GLU A 1 217 ? 10.367 -30.562 0.4 1 97.81 217 GLU A O 1
ATOM 1716 N N . LEU A 1 218 ? 9.633 -29.969 2.441 1 97.94 218 LEU A N 1
ATOM 1717 C CA . LEU A 1 218 ? 9.891 -28.547 2.18 1 97.94 218 LEU A CA 1
ATOM 1718 C C . LEU A 1 218 ? 11.383 -28.297 1.991 1 97.94 218 LEU A C 1
ATOM 1720 O O . LEU A 1 218 ? 11.781 -27.562 1.081 1 97.94 218 LEU A O 1
ATOM 1724 N N . ASP A 1 219 ? 12.18 -28.875 2.836 1 97.31 219 ASP A N 1
ATOM 1725 C CA . ASP A 1 219 ? 13.625 -28.734 2.703 1 97.31 219 ASP A CA 1
ATOM 1726 C C . ASP A 1 219 ? 14.117 -29.297 1.373 1 97.31 219 ASP A C 1
ATOM 1728 O O . ASP A 1 219 ? 14.977 -28.719 0.72 1 97.31 219 ASP A O 1
ATOM 1732 N N . PHE A 1 220 ? 13.57 -30.453 1.059 1 97.06 220 PHE A N 1
ATOM 1733 C CA . PHE A 1 220 ? 13.898 -31.078 -0.217 1 97.06 220 PHE A CA 1
ATOM 1734 C C . PHE A 1 220 ? 13.508 -30.188 -1.38 1 97.06 220 PHE A C 1
ATOM 1736 O O . PHE A 1 220 ? 14.289 -29.984 -2.309 1 97.06 220 PHE A O 1
ATOM 1743 N N . LEU A 1 221 ? 12.305 -29.641 -1.325 1 96.81 221 LEU A N 1
ATOM 1744 C CA . LEU A 1 221 ? 11.789 -28.734 -2.352 1 96.81 221 LEU A CA 1
ATOM 1745 C C . LEU A 1 221 ? 12.664 -27.5 -2.484 1 96.81 221 LEU A C 1
ATOM 1747 O O . LEU A 1 221 ? 12.992 -27.078 -3.598 1 96.81 221 LEU A O 1
ATOM 1751 N N . LYS A 1 222 ? 13.062 -26.922 -1.375 1 95.75 222 LYS A N 1
ATOM 1752 C CA . LYS A 1 222 ? 13.93 -25.75 -1.366 1 95.75 222 LYS A CA 1
ATOM 1753 C C . LYS A 1 222 ? 15.234 -26.031 -2.098 1 95.75 222 LYS A C 1
ATOM 1755 O O . LYS A 1 222 ? 15.695 -25.203 -2.9 1 95.75 222 LYS A O 1
ATOM 1760 N N . LYS A 1 223 ? 15.773 -27.156 -1.83 1 95.19 223 LYS A N 1
ATOM 1761 C CA . LYS A 1 223 ? 17.031 -27.547 -2.459 1 95.19 223 LYS A CA 1
ATOM 1762 C C . LYS A 1 223 ? 16.859 -27.703 -3.969 1 95.19 223 LYS A C 1
ATOM 1764 O O . LYS A 1 223 ? 17.719 -27.25 -4.738 1 95.19 223 LYS A O 1
ATOM 1769 N N . CYS A 1 224 ? 15.82 -28.297 -4.383 1 95.62 224 CYS A N 1
ATOM 1770 C CA . CYS A 1 224 ? 15.57 -28.516 -5.805 1 95.62 224 CYS A CA 1
ATOM 1771 C C . CYS A 1 224 ? 15.32 -27.203 -6.531 1 95.62 224 CYS A C 1
ATOM 1773 O O . CYS A 1 224 ? 15.945 -26.938 -7.559 1 95.62 224 CYS A O 1
ATOM 1775 N N . VAL A 1 225 ? 14.492 -26.359 -5.965 1 94.62 225 VAL A N 1
ATOM 1776 C CA . VAL A 1 225 ? 14.078 -25.125 -6.613 1 94.62 225 VAL A CA 1
ATOM 1777 C C . VAL A 1 225 ? 15.273 -24.172 -6.719 1 94.62 225 VAL A C 1
ATOM 1779 O O . VAL A 1 225 ? 15.383 -23.422 -7.68 1 94.62 225 VAL A O 1
ATOM 1782 N N . SER A 1 226 ? 16.172 -24.266 -5.742 1 92.44 226 SER A N 1
ATOM 1783 C CA . SER A 1 226 ? 17.359 -23.422 -5.75 1 92.44 226 SER A CA 1
ATOM 1784 C C . SER A 1 226 ? 18.234 -23.703 -6.965 1 92.44 226 SER A C 1
ATOM 1786 O O . SER A 1 226 ? 19.047 -22.859 -7.359 1 92.44 226 SER A O 1
ATOM 1788 N N . LYS A 1 227 ? 18.047 -24.828 -7.617 1 93.31 227 LYS A N 1
ATOM 1789 C CA . LYS A 1 227 ? 18.844 -25.219 -8.781 1 93.31 227 LYS A CA 1
ATOM 1790 C C . LYS A 1 227 ? 18.125 -24.875 -10.078 1 93.31 227 LYS A C 1
ATOM 1792 O O . LYS A 1 227 ? 18.688 -25.016 -11.164 1 93.31 227 LYS A O 1
ATOM 1797 N N . SER A 1 228 ? 16.969 -24.359 -9.938 1 93.75 228 SER A N 1
ATOM 1798 C CA . SER A 1 228 ? 16.172 -24.047 -11.125 1 93.75 228 SER A CA 1
ATOM 1799 C C . SER A 1 228 ? 16.766 -22.859 -11.891 1 93.75 228 SER A C 1
ATOM 1801 O O . SER A 1 228 ? 17.266 -21.922 -11.281 1 93.75 228 SER A O 1
ATOM 1803 N N . LYS A 1 229 ? 16.625 -22.938 -13.18 1 93.25 229 LYS A N 1
ATOM 1804 C CA . LYS A 1 229 ? 17.062 -21.844 -14.047 1 93.25 229 LYS A CA 1
ATOM 1805 C C . LYS A 1 229 ? 15.859 -21.094 -14.625 1 93.25 229 LYS A C 1
ATOM 1807 O O . LYS A 1 229 ? 16.016 -20.312 -15.562 1 93.25 229 LYS A O 1
ATOM 1812 N N . SER A 1 230 ? 14.719 -21.438 -14.062 1 96.94 230 SER A N 1
ATOM 1813 C CA . SER A 1 230 ? 13.508 -20.734 -14.508 1 96.94 230 SER A CA 1
ATOM 1814 C C . SER A 1 230 ? 13.633 -19.234 -14.305 1 96.94 230 SER A C 1
ATOM 1816 O O . SER A 1 230 ? 14.141 -18.781 -13.273 1 96.94 230 SER A O 1
ATOM 1818 N N . ILE A 1 231 ? 13.172 -18.469 -15.273 1 96.88 231 ILE A N 1
ATOM 1819 C CA . ILE A 1 231 ? 13.258 -17.016 -15.227 1 96.88 231 ILE A CA 1
ATOM 1820 C C . ILE A 1 231 ? 12.414 -16.484 -14.07 1 96.88 231 ILE A C 1
ATOM 1822 O O . ILE A 1 231 ? 11.297 -16.953 -13.844 1 96.88 231 ILE A O 1
ATOM 1826 N N . VAL A 1 232 ? 13 -15.531 -13.328 1 96.75 232 VAL A N 1
ATOM 1827 C CA . VAL A 1 232 ? 12.289 -14.883 -12.234 1 96.75 232 VAL A CA 1
ATOM 1828 C C . VAL A 1 232 ? 11.602 -13.617 -12.734 1 96.75 232 VAL A C 1
ATOM 1830 O O . VAL A 1 232 ? 12.234 -12.766 -13.367 1 96.75 232 VAL A O 1
ATOM 1833 N N . THR A 1 233 ? 10.312 -13.5 -12.555 1 97.56 233 THR A N 1
ATOM 1834 C CA . THR A 1 233 ? 9.508 -12.336 -12.93 1 97.56 233 THR A CA 1
ATOM 1835 C C . THR A 1 233 ? 8.328 -12.172 -11.984 1 97.56 233 THR A C 1
ATOM 1837 O O . THR A 1 233 ? 8.156 -12.961 -11.047 1 97.56 233 THR A O 1
ATOM 1840 N N . PHE A 1 234 ? 7.648 -11.094 -12.102 1 97.38 234 PHE A N 1
ATOM 1841 C CA . PHE A 1 234 ? 6.434 -10.922 -11.312 1 97.38 234 PHE A CA 1
ATOM 1842 C C . PHE A 1 234 ? 5.375 -11.945 -11.719 1 97.38 234 PHE A C 1
ATOM 1844 O O . PHE A 1 234 ? 5.004 -12.031 -12.891 1 97.38 234 PHE A O 1
ATOM 1851 N N . CYS A 1 235 ? 4.902 -12.734 -10.773 1 98.44 235 CYS A N 1
ATOM 1852 C CA . CYS A 1 235 ? 3.988 -13.836 -11.055 1 98.44 235 CYS A CA 1
ATOM 1853 C C . CYS A 1 235 ? 2.688 -13.68 -10.273 1 98.44 235 CYS A C 1
ATOM 1855 O O . CYS A 1 235 ? 2.674 -13.094 -9.195 1 98.44 235 CYS A O 1
ATOM 1857 N N . HIS A 1 236 ? 1.614 -14.164 -10.812 1 97.38 236 HIS A N 1
ATOM 1858 C CA . HIS A 1 236 ? 0.312 -14.18 -10.156 1 97.38 236 HIS A CA 1
ATOM 1859 C C . HIS A 1 236 ? 0.265 -15.234 -9.055 1 97.38 236 HIS A C 1
ATOM 1861 O O . HIS A 1 236 ? -0.223 -14.961 -7.953 1 97.38 236 HIS A O 1
ATOM 1867 N N . ASN A 1 237 ? 0.787 -16.422 -9.336 1 97.19 237 ASN A N 1
ATOM 1868 C CA . ASN A 1 237 ? 0.978 -17.562 -8.453 1 97.19 237 ASN A CA 1
ATOM 1869 C C . ASN A 1 237 ? -0.349 -18.234 -8.109 1 97.19 237 ASN A C 1
ATOM 1871 O O . ASN A 1 237 ? -0.374 -19.25 -7.41 1 97.19 237 ASN A O 1
ATOM 1875 N N . ASP A 1 238 ? -1.5 -17.766 -8.586 1 95.88 238 ASP A N 1
ATOM 1876 C CA . ASP A 1 238 ? -2.799 -18.375 -8.344 1 95.88 238 ASP A CA 1
ATOM 1877 C C . ASP A 1 238 ? -3.736 -18.172 -9.531 1 95.88 238 ASP A C 1
ATOM 1879 O O . ASP A 1 238 ? -4.891 -17.766 -9.352 1 95.88 238 ASP A O 1
ATOM 1883 N N . LEU A 1 239 ? -3.281 -18.453 -10.672 1 96.81 239 LEU A N 1
ATOM 1884 C CA . LEU A 1 239 ? -4.07 -18.234 -11.875 1 96.81 239 LEU A CA 1
ATOM 1885 C C . LEU A 1 239 ? -5.023 -19.391 -12.133 1 96.81 239 LEU A C 1
ATOM 1887 O O . LEU A 1 239 ? -4.875 -20.109 -13.117 1 96.81 239 LEU A O 1
ATOM 1891 N N . GLN A 1 240 ? -5.996 -19.578 -11.344 1 95.56 240 GLN A N 1
ATOM 1892 C CA . GLN A 1 240 ? -7.09 -20.531 -11.523 1 95.56 240 GLN A CA 1
ATOM 1893 C C . GLN A 1 240 ? -8.25 -19.891 -12.289 1 95.56 240 GLN A C 1
ATOM 1895 O O . GLN A 1 240 ? -8.234 -18.688 -12.562 1 95.56 240 GLN A O 1
ATOM 1900 N N . GLU A 1 241 ? -9.25 -20.656 -12.656 1 94.31 241 GLU A N 1
ATOM 1901 C CA . GLU A 1 241 ? -10.32 -20.219 -13.539 1 94.31 241 GLU A CA 1
ATOM 1902 C C . GLU A 1 241 ? -11.102 -19.062 -12.93 1 94.31 241 GLU A C 1
ATOM 1904 O O . GLU A 1 241 ? -11.531 -18.156 -13.648 1 94.31 241 GLU A O 1
ATOM 1909 N N . GLY A 1 242 ? -11.211 -19 -11.625 1 91.81 242 GLY A N 1
ATOM 1910 C CA . GLY A 1 242 ? -11.977 -17.953 -10.961 1 91.81 242 GLY A CA 1
ATOM 1911 C C . GLY A 1 242 ? -11.289 -16.594 -10.984 1 91.81 242 GLY A C 1
ATOM 1912 O O . GLY A 1 242 ? -11.922 -15.57 -10.75 1 91.81 242 GLY A O 1
ATOM 1913 N N . ASN A 1 243 ? -10.031 -16.594 -11.266 1 93 243 ASN A N 1
ATOM 1914 C CA . ASN A 1 243 ? -9.242 -15.367 -11.258 1 93 243 ASN A CA 1
ATOM 1915 C C . ASN A 1 243 ? -9.039 -14.828 -12.672 1 93 243 ASN A C 1
ATOM 1917 O O . ASN A 1 243 ? -8.227 -13.914 -12.875 1 93 243 ASN A O 1
ATOM 1921 N N . ILE A 1 244 ? -9.727 -15.43 -13.625 1 94.38 244 ILE A N 1
ATOM 1922 C CA . ILE A 1 244 ? -9.734 -14.961 -15.008 1 94.38 244 ILE A CA 1
ATOM 1923 C C . ILE A 1 244 ? -11.156 -14.594 -15.422 1 94.38 244 ILE A C 1
ATOM 1925 O O . ILE A 1 244 ? -12.016 -15.469 -15.531 1 94.38 244 ILE A O 1
ATOM 1929 N N . LEU A 1 245 ? -11.359 -13.344 -15.688 1 91.56 245 LEU A N 1
ATOM 1930 C CA . LEU A 1 245 ? -12.711 -12.859 -15.922 1 91.56 245 LEU A CA 1
ATOM 1931 C C . LEU A 1 245 ? -12.914 -12.539 -17.406 1 91.56 245 LEU A C 1
ATOM 1933 O O . LEU A 1 245 ? -12.008 -12.039 -18.062 1 91.56 245 LEU A O 1
ATOM 1937 N N . LEU A 1 246 ? -14.062 -12.867 -17.859 1 90.5 246 LEU A N 1
ATOM 1938 C CA . LEU A 1 246 ? -14.57 -12.406 -19.156 1 90.5 246 LEU A CA 1
ATOM 1939 C C . LEU A 1 246 ? -15.531 -11.234 -18.969 1 90.5 246 LEU A C 1
ATOM 1941 O O . LEU A 1 246 ? -16.703 -11.438 -18.641 1 90.5 246 LEU A O 1
ATOM 1945 N N . PRO A 1 247 ? -15.062 -10.062 -19.203 1 85.94 247 PRO A N 1
ATOM 1946 C CA . PRO A 1 247 ? -15.922 -8.898 -18.984 1 85.94 247 PRO A CA 1
ATOM 1947 C C 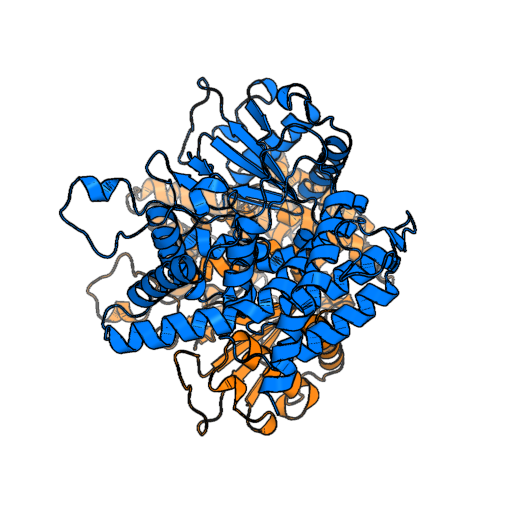. PRO A 1 247 ? -17.109 -8.852 -19.953 1 85.94 247 PRO A C 1
ATOM 1949 O O . PRO A 1 247 ? -16.984 -9.266 -21.109 1 85.94 247 PRO A O 1
ATOM 1952 N N . ARG A 1 248 ? -18.312 -8.461 -19.516 1 79.56 248 ARG A N 1
ATOM 1953 C CA . ARG A 1 248 ? -19.5 -8.305 -20.344 1 79.56 248 ARG A CA 1
ATOM 1954 C C . ARG A 1 248 ? -19.438 -7.008 -21.141 1 79.56 248 ARG A C 1
ATOM 1956 O O . ARG A 1 248 ? -19.969 -6.926 -22.25 1 79.56 248 ARG A O 1
ATOM 1963 N N . SER A 1 249 ? -19 -5.945 -20.516 1 68.31 249 SER A N 1
ATOM 1964 C CA . SER A 1 249 ? -18.891 -4.617 -21.109 1 68.31 249 SER A CA 1
ATOM 1965 C C . SER A 1 249 ? -17.562 -3.959 -20.75 1 68.31 249 SER A C 1
ATOM 1967 O O . SER A 1 249 ? -16.656 -4.621 -20.234 1 68.31 249 SER A O 1
ATOM 1969 N N . SER A 1 250 ? -17.5 -2.619 -21.141 1 63.72 250 SER A N 1
ATOM 1970 C CA . SER A 1 250 ? -16.297 -1.878 -20.766 1 63.72 250 SER A CA 1
ATOM 1971 C C . SER A 1 250 ? -15.992 -2.008 -19.281 1 63.72 250 SER A C 1
ATOM 1973 O O . SER A 1 250 ? -16.906 -1.981 -18.453 1 63.72 250 SER A O 1
ATOM 1975 N N . SER A 1 251 ? -14.859 -2.57 -18.984 1 61.88 251 SER A N 1
ATOM 1976 C CA . SER A 1 251 ? -14.406 -3.039 -17.672 1 61.88 251 SER A CA 1
ATOM 1977 C C . SER A 1 251 ? -14.055 -1.872 -16.75 1 61.88 251 SER A C 1
ATOM 1979 O O . SER A 1 251 ? -13.18 -1.989 -15.898 1 61.88 251 SER A O 1
ATOM 1981 N N . GLY A 1 252 ? -14.781 -0.777 -16.891 1 73.06 252 GLY A N 1
ATOM 1982 C CA . GLY A 1 252 ? -14.562 0.306 -15.938 1 73.06 252 GLY A CA 1
ATOM 1983 C C . GLY A 1 252 ? -13.156 0.877 -16 1 73.06 252 GLY A C 1
ATOM 1984 O O . GLY A 1 252 ? -12.734 1.394 -17.047 1 73.06 252 GLY A O 1
ATOM 1985 N N . ASN A 1 253 ? -12.336 0.523 -14.961 1 80.5 253 ASN A N 1
ATOM 1986 C CA . ASN A 1 253 ? -10.992 1.069 -14.797 1 80.5 253 ASN A CA 1
ATOM 1987 C C . ASN A 1 253 ? -9.984 0.351 -15.688 1 80.5 253 ASN A C 1
ATOM 1989 O O . ASN A 1 253 ? -8.914 0.891 -15.977 1 80.5 253 ASN A O 1
ATOM 1993 N N . ILE A 1 254 ? -10.344 -0.785 -16.125 1 78.31 254 ILE A N 1
ATOM 1994 C CA . ILE A 1 254 ? -9.383 -1.611 -16.844 1 78.31 254 ILE A CA 1
ATOM 1995 C C . ILE A 1 254 ? -9.359 -1.209 -18.312 1 78.31 254 ILE A C 1
ATOM 1997 O O . ILE A 1 254 ? -10.398 -1.16 -18.969 1 78.31 254 ILE A O 1
ATOM 2001 N N . ILE A 1 255 ? -8.195 -0.769 -18.766 1 73.94 255 ILE A N 1
ATOM 2002 C CA . ILE A 1 255 ? -7.996 -0.404 -20.156 1 73.94 255 ILE A CA 1
ATOM 2003 C C . ILE A 1 255 ? -7.113 -1.445 -20.844 1 73.94 255 ILE A C 1
ATOM 2005 O O . ILE A 1 255 ? -5.973 -1.664 -20.438 1 73.94 255 ILE A O 1
ATOM 2009 N N . THR A 1 256 ? -7.621 -2.301 -21.609 1 62.06 256 THR A N 1
ATOM 2010 C CA . THR A 1 256 ? -6.844 -3.312 -22.312 1 62.06 256 THR A CA 1
ATOM 2011 C C . THR A 1 256 ? -6.492 -2.842 -23.719 1 62.06 256 THR A C 1
ATOM 2013 O O . THR A 1 256 ? -7.379 -2.65 -24.547 1 62.06 256 THR A O 1
ATOM 2016 N N . PRO A 1 257 ? -5.254 -2.166 -23.859 1 53.06 257 PRO A N 1
ATOM 2017 C CA . PRO A 1 257 ? -4.953 -1.8 -25.25 1 53.06 257 PRO A CA 1
ATOM 2018 C C . PRO A 1 257 ? -4.957 -3 -26.188 1 53.06 257 PRO A C 1
ATOM 2020 O O . PRO A 1 257 ? -4.566 -4.102 -25.797 1 53.06 257 PRO A O 1
ATOM 2023 N N . SER A 1 258 ? -5.93 -3.207 -26.984 1 44.06 258 SER A N 1
ATOM 2024 C CA . SER A 1 258 ? -5.754 -4.227 -28.016 1 44.06 258 SER A CA 1
ATOM 2025 C C . SER A 1 258 ? -4.477 -3.994 -28.812 1 44.06 258 SER A C 1
ATOM 2027 O O . SER A 1 258 ? -4.258 -2.9 -29.328 1 44.06 258 SER A O 1
ATOM 2029 N N . ILE A 1 259 ? -3.365 -4.438 -28.422 1 39.88 259 ILE A N 1
ATOM 2030 C CA . ILE A 1 259 ? -2.229 -4.258 -29.312 1 39.88 259 ILE A CA 1
ATOM 2031 C C . ILE A 1 259 ? -2.691 -4.371 -30.766 1 39.88 259 ILE A C 1
ATOM 2033 O O . ILE A 1 259 ? -2.352 -3.527 -31.609 1 39.88 259 ILE A O 1
ATOM 2037 N N . THR A 1 260 ? -2.604 -5.73 -31.328 1 37.56 260 THR A N 1
ATOM 2038 C CA . THR A 1 260 ? -2.58 -5.93 -32.781 1 37.56 260 THR A CA 1
ATOM 2039 C C . THR A 1 260 ? -3.885 -5.453 -33.406 1 37.56 260 THR A C 1
ATOM 2041 O O . THR A 1 260 ? -3.873 -4.824 -34.469 1 37.56 260 THR A O 1
ATOM 2044 N N . GLN A 1 261 ? -4.961 -6.414 -33.594 1 33.72 261 GLN A N 1
ATOM 2045 C CA . GLN A 1 261 ? -5.816 -6.41 -34.75 1 33.72 261 GLN A CA 1
ATOM 2046 C C . GLN A 1 261 ? -6.812 -5.254 -34.719 1 33.72 261 GLN A C 1
ATOM 2048 O O . GLN A 1 261 ? -7.77 -5.285 -33.938 1 33.72 261 GLN A O 1
ATOM 2053 N N . ARG A 1 262 ? -6.418 -4.105 -35.156 1 38.47 262 ARG A N 1
ATOM 2054 C CA . ARG A 1 262 ? -7.242 -2.971 -35.562 1 38.47 262 ARG A CA 1
ATOM 2055 C C . ARG A 1 262 ? -8.617 -3.436 -36.062 1 38.47 262 ARG A C 1
ATOM 2057 O O . ARG A 1 262 ? -9.609 -2.736 -35.875 1 38.47 262 ARG A O 1
ATOM 2064 N N . ASP A 1 263 ? -8.656 -3.898 -37.344 1 35.78 263 ASP A N 1
ATOM 2065 C CA . ASP A 1 263 ? -9.695 -3.83 -38.375 1 35.78 263 ASP A CA 1
ATOM 2066 C C . ASP A 1 263 ? -10.805 -4.844 -38.094 1 35.78 263 ASP A C 1
ATOM 2068 O O . ASP A 1 263 ? -11.742 -4.973 -38.875 1 35.78 263 ASP A O 1
ATOM 2072 N N . SER A 1 264 ? -10.555 -6.172 -37.75 1 34.88 264 SER A N 1
ATOM 2073 C CA . SER A 1 264 ? -11.734 -7 -38 1 34.88 264 SER A CA 1
ATOM 2074 C C . SER A 1 264 ? -12.742 -6.887 -36.844 1 34.88 264 SER A C 1
ATOM 2076 O O . SER A 1 264 ? -12.359 -6.852 -35.688 1 34.88 264 SER A O 1
ATOM 2078 N N . PRO A 1 265 ? -14 -6.52 -37.156 1 40.16 265 PRO A N 1
ATOM 2079 C CA . PRO A 1 265 ? -15.164 -6.449 -36.281 1 40.16 265 PRO A CA 1
ATOM 2080 C C . PRO A 1 265 ? -15.148 -7.531 -35.188 1 40.16 265 PRO A C 1
ATOM 2082 O O . PRO A 1 265 ? -15.766 -7.367 -34.156 1 40.16 265 PRO A O 1
ATOM 2085 N N . SER A 1 266 ? -14.914 -8.836 -35.688 1 35.72 266 SER A N 1
ATOM 2086 C CA . SER A 1 266 ? -14.984 -9.914 -34.688 1 35.72 266 SER A CA 1
ATOM 2087 C C . SER A 1 266 ? -13.961 -9.719 -33.594 1 35.72 266 SER A C 1
ATOM 2089 O O . SER A 1 266 ? -13.852 -10.547 -32.688 1 35.72 266 SER A O 1
ATOM 2091 N N . ALA A 1 267 ? -12.945 -8.984 -33.812 1 40.47 267 ALA A N 1
ATOM 2092 C CA . ALA A 1 267 ? -11.852 -8.766 -32.875 1 40.47 267 ALA A CA 1
ATOM 2093 C C . ALA A 1 267 ? -12.336 -8.023 -31.625 1 40.47 267 ALA A C 1
ATOM 2095 O O . ALA A 1 267 ? -11.555 -7.781 -30.703 1 40.47 267 ALA A O 1
ATOM 2096 N N . THR A 1 268 ? -13.336 -7.379 -31.672 1 43.59 268 THR A N 1
ATOM 2097 C CA . THR A 1 268 ? -13.898 -6.535 -30.625 1 43.59 268 THR A CA 1
ATOM 2098 C C . THR A 1 268 ? -14.109 -7.336 -29.344 1 43.59 268 THR A C 1
ATOM 2100 O O . THR A 1 268 ? -14 -6.793 -28.234 1 43.59 268 THR A O 1
ATOM 2103 N N . ASN A 1 269 ? -14.617 -8.57 -29.406 1 43.62 269 ASN A N 1
ATOM 2104 C CA . ASN A 1 269 ? -15.078 -9.312 -28.234 1 43.62 269 ASN A CA 1
ATOM 2105 C C . ASN A 1 269 ? -13.906 -9.953 -27.5 1 43.62 269 ASN A C 1
ATOM 2107 O O . ASN A 1 269 ? -14.07 -10.406 -26.359 1 43.62 269 ASN A O 1
ATOM 2111 N N . ALA A 1 270 ? -12.969 -10.555 -28.203 1 43.66 270 ALA A N 1
ATOM 2112 C CA . ALA A 1 270 ? -12.008 -11.508 -27.656 1 43.66 270 ALA A CA 1
ATOM 2113 C C . ALA A 1 270 ? -11.156 -10.875 -26.562 1 43.66 270 ALA A C 1
ATOM 2115 O O . ALA A 1 270 ? -10.82 -11.531 -25.578 1 43.66 270 ALA A O 1
ATOM 2116 N N . SER A 1 271 ? -10.219 -9.906 -26.812 1 54.22 271 SER A N 1
ATOM 2117 C CA . SER A 1 271 ? -8.953 -9.664 -26.125 1 54.22 271 SER A CA 1
ATOM 2118 C C . SER A 1 271 ? -9.188 -9.086 -24.734 1 54.22 271 SER A C 1
ATOM 2120 O O . SER A 1 271 ? -8.352 -8.336 -24.219 1 54.22 271 SER A O 1
ATOM 2122 N N . ARG A 1 272 ? -10.352 -9.539 -24.109 1 73.38 272 ARG A N 1
ATOM 2123 C CA . ARG A 1 272 ? -11.023 -8.844 -23.016 1 73.38 272 ARG A CA 1
ATOM 2124 C C . ARG A 1 272 ? -10.734 -9.523 -21.688 1 73.38 272 ARG A C 1
ATOM 2126 O O . ARG A 1 272 ? -11.352 -9.188 -20.672 1 73.38 272 ARG A O 1
ATOM 2133 N N . LEU A 1 273 ? -9.859 -10.516 -21.656 1 89.19 273 LEU A N 1
ATOM 2134 C CA . LEU A 1 273 ? -9.703 -11.195 -20.375 1 89.19 273 LEU A CA 1
ATOM 2135 C C . LEU A 1 273 ? -9.047 -10.281 -19.344 1 89.19 273 LEU A C 1
ATOM 2137 O O . LEU A 1 273 ? -8.125 -9.531 -19.672 1 89.19 273 LEU A O 1
ATOM 2141 N N . VAL A 1 274 ? -9.539 -10.438 -18.172 1 89.88 274 VAL A N 1
ATOM 2142 C CA . VAL A 1 274 ? -8.969 -9.68 -17.078 1 89.88 274 VAL A CA 1
ATOM 2143 C C . VAL A 1 274 ? -8.523 -10.625 -15.969 1 89.88 274 VAL A C 1
ATOM 2145 O O . VAL A 1 274 ? -9.289 -11.492 -15.531 1 89.88 274 VAL A O 1
ATOM 2148 N N . ILE A 1 275 ? -7.297 -10.516 -15.648 1 93.31 275 ILE A N 1
ATOM 2149 C CA . ILE A 1 275 ? -6.777 -11.297 -14.531 1 93.31 275 ILE A CA 1
ATOM 2150 C C . ILE A 1 275 ? -6.949 -10.516 -13.227 1 93.31 275 ILE A C 1
ATOM 2152 O O . ILE A 1 275 ? -6.625 -9.328 -13.164 1 93.31 275 ILE A O 1
ATOM 2156 N N . ILE A 1 276 ? -7.543 -11.172 -12.188 1 89.94 276 ILE A N 1
ATOM 2157 C CA . ILE A 1 276 ? -7.797 -10.484 -10.922 1 89.94 276 ILE A CA 1
ATOM 2158 C C . ILE A 1 276 ? -7.207 -11.289 -9.766 1 89.94 276 ILE A C 1
ATOM 2160 O O . ILE A 1 276 ? -6.637 -12.359 -9.977 1 89.94 276 ILE A O 1
ATOM 2164 N N . ASP A 1 277 ? -7.223 -10.727 -8.594 1 88.5 277 ASP A N 1
ATOM 2165 C CA . ASP A 1 277 ? -6.855 -11.336 -7.32 1 88.5 277 ASP A CA 1
ATOM 2166 C C . ASP A 1 277 ? -5.363 -11.648 -7.27 1 88.5 277 ASP A C 1
ATOM 2168 O O . ASP A 1 277 ? -4.957 -12.805 -7.367 1 88.5 277 ASP A O 1
ATOM 2172 N N . PHE A 1 278 ? -4.609 -10.719 -7 1 91.19 278 PHE A N 1
ATOM 2173 C CA . PHE A 1 278 ? -3.154 -10.805 -6.938 1 91.19 278 PHE A CA 1
ATOM 2174 C C . PHE A 1 278 ? -2.684 -11.008 -5.504 1 91.19 278 PHE A C 1
ATOM 2176 O O . PHE A 1 278 ? -1.619 -10.523 -5.121 1 91.19 278 PHE A O 1
ATOM 2183 N N . GLU A 1 279 ? -3.445 -11.68 -4.746 1 87.62 279 GLU A N 1
ATOM 2184 C CA . GLU A 1 279 ? -3.182 -11.836 -3.318 1 87.62 279 GLU A CA 1
ATOM 2185 C C . GLU A 1 279 ? -1.898 -12.625 -3.078 1 87.62 279 GLU A C 1
ATOM 2187 O O . GLU A 1 279 ? -1.207 -12.406 -2.08 1 87.62 279 GLU A O 1
ATOM 2192 N N . TYR A 1 280 ? -1.543 -13.477 -4.016 1 92.75 280 TYR A N 1
ATOM 2193 C CA . TYR A 1 280 ? -0.352 -14.305 -3.852 1 92.75 280 TYR A CA 1
ATOM 2194 C C . TYR A 1 280 ? 0.76 -13.844 -4.789 1 92.75 280 TYR A C 1
ATOM 2196 O O . TYR A 1 280 ? 1.782 -14.523 -4.926 1 92.75 280 TYR A O 1
ATOM 2204 N N . ALA A 1 281 ? 0.542 -12.766 -5.445 1 94.88 281 ALA A N 1
ATOM 2205 C CA . ALA A 1 281 ? 1.504 -12.297 -6.438 1 94.88 281 ALA A CA 1
ATOM 2206 C C . ALA A 1 281 ? 2.838 -11.945 -5.789 1 94.88 281 ALA A C 1
ATOM 2208 O O . ALA A 1 281 ? 2.873 -11.422 -4.668 1 94.88 281 ALA A O 1
ATOM 2209 N N . SER A 1 282 ? 3.875 -12.219 -6.457 1 95.25 282 SER A N 1
ATOM 2210 C CA . SER A 1 282 ? 5.254 -11.969 -6.055 1 95.25 282 SER A CA 1
ATOM 2211 C C . SER A 1 282 ? 6.223 -12.234 -7.199 1 95.25 282 SER A C 1
ATOM 2213 O O . SER A 1 282 ? 5.84 -12.797 -8.227 1 95.25 282 SER A O 1
ATOM 2215 N N . TYR A 1 283 ? 7.398 -11.734 -7.047 1 95.94 283 TYR A N 1
ATOM 2216 C CA . TYR A 1 283 ? 8.43 -12.227 -7.957 1 95.94 283 TYR A CA 1
ATOM 2217 C C . TYR A 1 283 ? 8.758 -13.688 -7.664 1 95.94 283 TYR A C 1
ATOM 2219 O O . TYR A 1 283 ? 8.938 -14.062 -6.504 1 95.94 283 TYR A O 1
ATOM 2227 N N . ASN A 1 284 ? 8.672 -14.477 -8.648 1 97.62 284 ASN A N 1
ATOM 2228 C CA . ASN A 1 284 ? 8.828 -15.922 -8.57 1 97.62 284 ASN A CA 1
ATOM 2229 C C . ASN A 1 284 ? 9.297 -16.516 -9.898 1 97.62 284 ASN A C 1
ATOM 2231 O O . ASN A 1 284 ? 9.367 -15.797 -10.906 1 97.62 284 ASN A O 1
ATOM 2235 N N . HIS A 1 285 ? 9.703 -17.781 -9.805 1 97.94 285 HIS A N 1
ATOM 2236 C CA . HIS A 1 285 ? 9.977 -18.484 -11.047 1 97.94 285 HIS A CA 1
ATOM 2237 C C . HIS A 1 285 ? 8.727 -18.578 -11.922 1 97.94 285 HIS A C 1
ATOM 2239 O O . HIS A 1 285 ? 7.711 -19.125 -11.492 1 97.94 285 HIS A O 1
ATOM 2245 N N . ARG A 1 286 ? 8.82 -18.062 -13.133 1 98.56 286 ARG A N 1
ATOM 2246 C CA . ARG A 1 286 ? 7.645 -18.078 -13.992 1 98.56 286 ARG A CA 1
ATOM 2247 C C . ARG A 1 286 ? 7.207 -19.516 -14.281 1 98.56 286 ARG A C 1
ATOM 2249 O O . ARG A 1 286 ? 6.031 -19.766 -14.547 1 98.56 286 ARG A O 1
ATOM 2256 N N . GLY A 1 287 ? 8.164 -20.484 -14.148 1 98.25 287 GLY A N 1
ATOM 2257 C CA . GLY A 1 287 ? 7.809 -21.891 -14.289 1 98.25 287 GLY A CA 1
ATOM 2258 C C . GLY A 1 287 ? 6.719 -22.328 -13.328 1 98.25 287 GLY A C 1
ATOM 2259 O O . GLY A 1 287 ? 5.867 -23.141 -13.68 1 98.25 287 GLY A O 1
ATOM 2260 N N . PHE A 1 288 ? 6.773 -21.812 -12.156 1 98.5 288 PHE A N 1
ATOM 2261 C CA . PHE A 1 288 ? 5.719 -22.141 -11.203 1 98.5 288 PHE A CA 1
ATOM 2262 C C . PHE A 1 288 ? 4.379 -21.594 -11.672 1 98.5 288 PHE A C 1
ATOM 2264 O O . PHE A 1 288 ? 3.35 -22.266 -11.547 1 98.5 288 PHE A O 1
ATOM 2271 N N . ASP A 1 289 ? 4.367 -20.359 -12.109 1 98.69 289 ASP A N 1
ATOM 2272 C CA . ASP A 1 289 ? 3.131 -19.719 -12.555 1 98.69 289 ASP A CA 1
ATOM 2273 C C . ASP A 1 289 ? 2.477 -20.531 -13.68 1 98.69 289 ASP A C 1
ATOM 2275 O O . ASP A 1 289 ? 1.262 -20.734 -13.672 1 98.69 289 ASP A O 1
ATOM 2279 N N . PHE A 1 290 ? 3.291 -21.016 -14.617 1 98.75 290 PHE A N 1
ATOM 2280 C CA . PHE A 1 290 ? 2.805 -21.875 -15.695 1 98.75 290 PHE A CA 1
ATOM 2281 C C . PHE A 1 290 ? 2.258 -23.188 -15.148 1 98.75 290 PHE A C 1
ATOM 2283 O O . PHE A 1 290 ? 1.134 -23.578 -15.469 1 98.75 290 PHE A O 1
ATOM 2290 N N . ALA A 1 291 ? 3.062 -23.812 -14.344 1 98.69 291 ALA A N 1
ATOM 2291 C CA . ALA A 1 291 ? 2.689 -25.125 -13.805 1 98.69 291 ALA A CA 1
ATOM 2292 C C . ALA A 1 291 ? 1.388 -25.031 -13.008 1 98.69 291 ALA A C 1
ATOM 2294 O O . ALA A 1 291 ? 0.499 -25.875 -13.172 1 98.69 291 ALA A O 1
ATOM 2295 N N . ASN A 1 292 ? 1.339 -24.031 -12.18 1 98.75 292 ASN A N 1
ATOM 2296 C CA . ASN A 1 292 ? 0.141 -23.859 -11.359 1 98.75 292 ASN A CA 1
ATOM 2297 C C . ASN A 1 292 ? -1.098 -23.641 -12.227 1 98.75 292 ASN A C 1
ATOM 2299 O O . ASN A 1 292 ? -2.158 -24.203 -11.953 1 98.75 292 ASN A O 1
ATOM 2303 N N . HIS A 1 293 ? -0.96 -22.797 -13.195 1 98.69 293 HIS A N 1
ATOM 2304 C CA . HIS A 1 293 ? -2.068 -22.547 -14.109 1 98.69 293 HIS A CA 1
ATOM 2305 C C . HIS A 1 293 ? -2.5 -23.828 -14.812 1 98.69 293 HIS A C 1
ATOM 2307 O O . HIS A 1 293 ? -3.695 -24.109 -14.93 1 98.69 293 HIS A O 1
ATOM 2313 N N . PHE A 1 294 ? -1.569 -24.641 -15.281 1 98.69 294 PHE A N 1
ATOM 2314 C CA . PHE A 1 294 ? -1.885 -25.875 -15.992 1 98.69 294 PHE A CA 1
ATOM 2315 C C . PHE A 1 294 ? -2.51 -26.906 -15.055 1 98.69 294 PHE A C 1
ATOM 2317 O O . PHE A 1 294 ? -3.408 -27.641 -15.445 1 98.69 294 PHE A O 1
ATOM 2324 N N . VAL A 1 295 ? -2.041 -26.922 -13.805 1 98.56 295 VAL A N 1
ATOM 2325 C CA . VAL A 1 295 ? -2.646 -27.812 -12.82 1 98.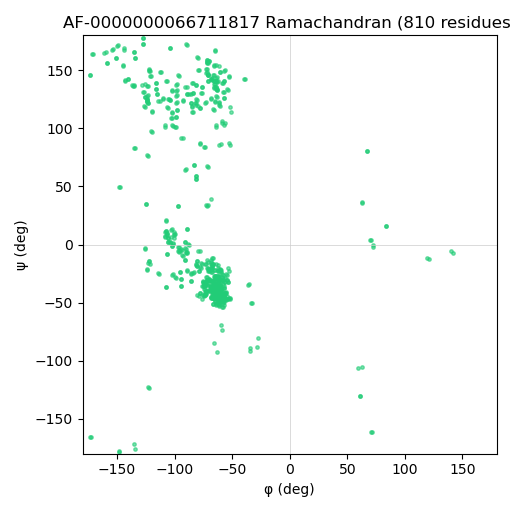56 295 VAL A CA 1
ATOM 2326 C C . VAL A 1 295 ? -4.125 -27.469 -12.648 1 98.56 295 VAL A C 1
ATOM 2328 O O . VAL A 1 295 ? -4.961 -28.359 -12.477 1 98.56 295 VAL A O 1
ATOM 2331 N N . GLU A 1 296 ? -4.48 -26.25 -12.742 1 97.88 296 GLU A N 1
ATOM 2332 C CA . GLU A 1 296 ? -5.852 -25.797 -12.539 1 97.88 296 GLU A CA 1
ATOM 2333 C C . GLU A 1 296 ? -6.77 -26.297 -13.656 1 97.88 296 GLU A C 1
ATOM 2335 O O . GLU A 1 296 ? -7.992 -26.328 -13.484 1 97.88 296 GLU A O 1
ATOM 2340 N N . TYR A 1 297 ? -6.191 -26.734 -14.781 1 97.56 297 TYR A N 1
ATOM 2341 C CA . TYR A 1 297 ? -6.984 -27.375 -15.812 1 97.56 297 TYR A CA 1
ATOM 2342 C C . TYR A 1 297 ? -7.629 -28.656 -15.289 1 97.56 297 TYR A C 1
ATOM 2344 O O . TYR A 1 297 ? -8.656 -29.109 -15.812 1 97.56 297 TYR A O 1
ATOM 2352 N N . SER A 1 298 ? -7.051 -29.219 -14.25 1 97.69 298 SER A N 1
ATOM 2353 C CA . SER A 1 298 ? -7.434 -30.562 -13.797 1 97.69 298 SER A CA 1
ATOM 2354 C C . SER A 1 298 ? -8.359 -30.484 -12.586 1 97.69 298 SER A C 1
ATOM 2356 O O . SER A 1 298 ? -8.727 -31.516 -12.016 1 97.69 298 SER A O 1
ATOM 2358 N N . ILE A 1 299 ? -8.695 -29.328 -12.133 1 97.06 299 ILE A N 1
ATOM 2359 C CA . ILE A 1 299 ? -9.469 -29.203 -10.906 1 97.06 299 ILE A CA 1
ATOM 2360 C C . ILE A 1 299 ? -10.742 -28.406 -11.18 1 97.06 299 ILE A C 1
ATOM 2362 O O . ILE A 1 299 ? -10.688 -27.281 -11.68 1 97.06 299 ILE A O 1
ATOM 2366 N N . ASN A 1 300 ? -11.852 -28.984 -10.852 1 95.56 300 ASN A N 1
ATOM 2367 C CA . ASN A 1 300 ? -13.172 -28.359 -10.93 1 95.56 300 ASN A CA 1
ATOM 2368 C C . ASN A 1 300 ? -13.656 -27.906 -9.547 1 95.56 300 ASN A C 1
ATOM 2370 O O . ASN A 1 300 ? -13.922 -28.734 -8.68 1 95.56 300 ASN A O 1
ATOM 2374 N N . TYR A 1 301 ? -13.75 -26.641 -9.398 1 92.56 301 TYR A N 1
ATOM 2375 C CA . TYR A 1 301 ? -14.203 -26.125 -8.109 1 92.56 301 TYR A CA 1
ATOM 2376 C C . TYR A 1 301 ? -15.695 -25.844 -8.133 1 92.56 301 TYR A C 1
ATOM 2378 O O . TYR A 1 301 ? -16.266 -25.406 -7.125 1 92.56 301 TYR A O 1
ATOM 2386 N N . ASP A 1 302 ? -16.266 -25.969 -9.25 1 89.12 302 ASP A N 1
ATOM 2387 C CA . ASP A 1 302 ? -17.703 -25.719 -9.398 1 89.12 302 ASP A CA 1
ATOM 2388 C C . ASP A 1 302 ? -18.5 -27 -9.18 1 89.12 302 ASP A C 1
ATOM 2390 O O . ASP A 1 302 ? -19.156 -27.484 -10.109 1 89.12 302 ASP A O 1
ATOM 2394 N N . VAL A 1 303 ? -18.406 -27.484 -7.953 1 91.62 303 VAL A N 1
ATOM 2395 C CA . VAL A 1 303 ? -19.078 -28.703 -7.539 1 91.62 303 VAL A CA 1
ATOM 2396 C C . VAL A 1 303 ? -19.984 -28.422 -6.34 1 91.62 303 VAL A C 1
ATOM 2398 O O . VAL A 1 303 ? -19.547 -27.812 -5.359 1 91.62 303 VAL A O 1
ATOM 2401 N N . ASP A 1 304 ? -21.25 -28.781 -6.324 1 88.19 304 ASP A N 1
ATOM 2402 C CA . ASP A 1 304 ? -22.25 -28.406 -5.324 1 88.19 304 ASP A CA 1
ATOM 2403 C C . ASP A 1 304 ? -22.281 -29.422 -4.176 1 88.19 304 ASP A C 1
ATOM 2405 O O . ASP A 1 304 ? -22.953 -29.203 -3.164 1 88.19 304 ASP A O 1
ATOM 2409 N N . LYS A 1 305 ? -21.578 -30.453 -4.301 1 92.38 305 LYS A N 1
ATOM 2410 C CA . LYS A 1 305 ? -21.547 -31.469 -3.25 1 92.38 305 LYS A CA 1
ATOM 2411 C C . LYS A 1 305 ? -20.172 -31.516 -2.588 1 92.38 305 LYS A C 1
ATOM 2413 O O . LYS A 1 305 ? -19.141 -31.344 -3.252 1 92.38 305 LYS A O 1
ATOM 2418 N N . ALA A 1 306 ? -20.172 -31.844 -1.354 1 92.88 306 ALA A N 1
ATOM 2419 C CA . ALA A 1 306 ? -18.906 -32 -0.645 1 92.88 306 ALA A CA 1
ATOM 2420 C C . ALA A 1 306 ? -18.016 -33.031 -1.328 1 92.88 306 ALA A C 1
ATOM 2422 O O . ALA A 1 306 ? -18.5 -34.062 -1.788 1 92.88 306 ALA A O 1
ATOM 2423 N N . PRO A 1 307 ? -16.781 -32.875 -1.442 1 95.19 307 PRO A N 1
ATOM 2424 C CA . PRO A 1 307 ? -15.969 -31.844 -0.781 1 95.19 307 PRO A CA 1
ATOM 2425 C C . PRO A 1 307 ? -15.867 -30.562 -1.6 1 95.19 307 PRO A C 1
ATOM 2427 O O . PRO A 1 307 ? -14.938 -29.781 -1.411 1 95.19 307 PRO A O 1
ATOM 2430 N N . PHE A 1 308 ? -16.703 -30.391 -2.65 1 92.5 308 PHE A N 1
ATOM 2431 C CA . PHE A 1 308 ? -16.969 -29.156 -3.393 1 92.5 308 PHE A CA 1
ATOM 2432 C C . PHE A 1 308 ? -15.906 -28.922 -4.461 1 92.5 308 PHE A C 1
ATOM 2434 O O . PHE A 1 308 ? -15.719 -27.797 -4.922 1 92.5 308 PHE A O 1
ATOM 2441 N N . TYR A 1 309 ? -15.18 -30.016 -4.715 1 95.31 309 TYR A N 1
ATOM 2442 C CA . TYR A 1 309 ? -14.242 -30.016 -5.84 1 95.31 309 TYR A CA 1
ATOM 2443 C C . TYR A 1 309 ? -14.07 -31.422 -6.406 1 95.31 309 TYR A C 1
ATOM 2445 O O . TYR A 1 309 ? -14.469 -32.406 -5.781 1 95.31 309 TYR A O 1
ATOM 2453 N N . GLU A 1 310 ? -13.602 -31.438 -7.602 1 96.94 310 GLU A N 1
ATOM 2454 C CA . GLU A 1 310 ? -13.219 -32.688 -8.258 1 96.94 310 GLU A CA 1
ATOM 2455 C C . GLU A 1 310 ? -11.891 -32.531 -9 1 96.94 310 GLU A C 1
ATOM 2457 O O . GLU A 1 310 ? -11.633 -31.516 -9.617 1 96.94 310 GLU A O 1
ATOM 2462 N N . ILE A 1 311 ? -11.031 -33.531 -8.875 1 97.56 311 ILE A N 1
ATOM 2463 C CA . ILE A 1 311 ? -9.75 -33.5 -9.562 1 97.56 311 ILE A CA 1
ATOM 2464 C C . ILE A 1 311 ? -9.719 -34.625 -10.617 1 97.56 311 ILE A C 1
ATOM 2466 O O . ILE A 1 311 ? -10.031 -35.781 -10.328 1 97.56 311 ILE A O 1
ATOM 2470 N N . ASP A 1 312 ? -9.484 -34.25 -11.805 1 96.31 312 ASP A N 1
ATOM 2471 C CA . ASP A 1 312 ? -9.211 -35.188 -12.898 1 96.31 312 ASP A CA 1
ATOM 2472 C C . ASP A 1 312 ? -7.828 -34.938 -13.492 1 96.31 312 ASP A C 1
ATOM 2474 O O . ASP A 1 312 ? -7.676 -34.125 -14.406 1 96.31 312 ASP A O 1
ATOM 2478 N N . GLU A 1 313 ? -6.848 -35.688 -13.07 1 93.31 313 GLU A N 1
ATOM 2479 C CA . GLU A 1 313 ? -5.445 -35.469 -13.43 1 93.31 313 GLU A CA 1
ATOM 2480 C C . GLU A 1 313 ? -5.242 -35.562 -14.938 1 93.31 313 GLU A C 1
ATOM 2482 O O . GLU A 1 313 ? -4.273 -35.031 -15.477 1 93.31 313 GLU A O 1
ATOM 2487 N N . TYR A 1 314 ? -6.145 -36.219 -15.609 1 93.88 314 TYR A N 1
ATOM 2488 C CA . TYR A 1 314 ? -5.996 -36.469 -17.047 1 93.88 314 TYR A CA 1
ATOM 2489 C C . TYR A 1 314 ? -6.352 -35.219 -17.844 1 93.88 314 TYR A C 1
ATOM 2491 O O . TYR A 1 314 ? -6.09 -35.125 -19.047 1 93.88 314 TYR A O 1
ATOM 2499 N N . GLN A 1 315 ? -6.824 -34.219 -17.125 1 96.12 315 GLN A N 1
ATOM 2500 C CA . GLN A 1 315 ? -7.176 -32.969 -17.797 1 96.12 315 GLN A CA 1
ATOM 2501 C C . GLN A 1 315 ? -5.992 -32.031 -17.844 1 96.12 315 GLN A C 1
ATOM 2503 O O . GLN A 1 315 ? -6.082 -30.938 -18.422 1 96.12 315 GLN A O 1
ATOM 2508 N N . PHE A 1 316 ? -4.883 -32.438 -17.219 1 97.44 316 PHE A N 1
ATOM 2509 C CA . PHE A 1 316 ? -3.662 -31.641 -17.406 1 97.44 316 PHE A CA 1
ATOM 2510 C C . PHE A 1 316 ? -3.346 -31.484 -18.891 1 97.44 316 PHE A C 1
ATOM 2512 O O . PHE A 1 316 ? -3.449 -32.438 -19.656 1 97.44 316 PHE A O 1
ATOM 2519 N N . PRO A 1 317 ? -3.018 -30.266 -19.328 1 97.56 317 PRO A N 1
ATOM 2520 C CA . PRO A 1 317 ? -2.859 -30.078 -20.781 1 97.56 317 PRO A CA 1
ATOM 2521 C C . PRO A 1 317 ? -1.728 -30.906 -21.359 1 97.56 317 PRO A C 1
ATOM 2523 O O . PRO A 1 317 ? -0.67 -31.047 -20.75 1 97.56 317 PRO A O 1
ATOM 2526 N N . SER A 1 318 ? -1.989 -31.453 -22.547 1 96.38 318 SER A N 1
ATOM 2527 C CA . SER A 1 318 ? -0.987 -32.219 -23.281 1 96.38 318 SER A CA 1
ATOM 2528 C C . SER A 1 318 ? 0.189 -31.328 -23.688 1 96.38 318 SER A C 1
ATOM 2530 O O . SER A 1 318 ? 0.11 -30.109 -23.609 1 96.38 318 SER A O 1
ATOM 2532 N N . ASP A 1 319 ? 1.247 -31.984 -24.094 1 97.06 319 ASP A N 1
ATOM 2533 C CA . ASP A 1 319 ? 2.41 -31.234 -24.578 1 97.06 319 ASP A CA 1
ATOM 2534 C C . ASP A 1 319 ? 2.043 -30.328 -25.75 1 97.06 319 ASP A C 1
ATOM 2536 O O . ASP A 1 319 ? 2.588 -29.234 -25.891 1 97.06 319 ASP A O 1
ATOM 2540 N N . GLU A 1 320 ? 1.13 -30.797 -26.547 1 96.56 320 GLU A N 1
ATOM 2541 C CA . GLU A 1 320 ? 0.7 -30.016 -27.703 1 96.56 320 GLU A CA 1
ATOM 2542 C C . GLU A 1 320 ? -0.024 -28.75 -27.266 1 96.56 320 GLU A C 1
ATOM 2544 O O . GLU A 1 320 ? 0.225 -27.672 -27.812 1 96.56 320 GLU A O 1
ATOM 2549 N N . LEU A 1 321 ? -0.909 -28.906 -26.312 1 96.44 321 LEU A N 1
ATOM 2550 C CA . LEU A 1 321 ? -1.641 -27.75 -25.812 1 96.44 321 LEU A CA 1
ATOM 2551 C C . LEU A 1 321 ? -0.7 -26.766 -25.125 1 96.44 321 LEU A C 1
ATOM 2553 O O . LEU A 1 321 ? -0.854 -25.547 -25.25 1 96.44 321 LEU A O 1
ATOM 2557 N N . GLN A 1 322 ? 0.224 -27.328 -24.375 1 98.44 322 GLN A N 1
ATOM 2558 C CA . GLN A 1 322 ? 1.219 -26.469 -23.719 1 98.44 322 GLN A CA 1
ATOM 2559 C C . GLN A 1 322 ? 2.072 -25.734 -24.75 1 98.44 322 GLN A C 1
ATOM 2561 O O . GLN A 1 322 ? 2.373 -24.562 -24.594 1 98.44 322 GLN A O 1
ATOM 2566 N N . TYR A 1 323 ? 2.428 -26.484 -25.797 1 98.25 323 TYR A N 1
ATOM 2567 C CA . TYR A 1 323 ? 3.203 -25.891 -26.875 1 98.25 323 TYR A CA 1
ATOM 2568 C C . TYR A 1 323 ? 2.475 -24.703 -27.469 1 98.25 323 TYR A C 1
ATOM 2570 O O . TYR A 1 323 ? 3.066 -23.625 -27.641 1 98.25 323 TYR A O 1
ATOM 2578 N N . ASP A 1 324 ? 1.243 -24.812 -27.734 1 97.88 324 ASP A N 1
ATOM 2579 C CA . ASP A 1 324 ? 0.448 -23.734 -28.297 1 97.88 324 ASP A CA 1
ATOM 2580 C C . ASP A 1 324 ? 0.374 -22.547 -27.328 1 97.88 324 ASP A C 1
ATOM 2582 O O . ASP A 1 324 ? 0.414 -21.391 -27.75 1 97.88 324 ASP A O 1
ATOM 2586 N N . PHE A 1 325 ? 0.235 -22.844 -26.094 1 98.31 325 PHE A N 1
ATOM 2587 C CA . PHE A 1 325 ? 0.226 -21.812 -25.047 1 98.31 325 PHE A CA 1
ATOM 2588 C C . PHE A 1 325 ? 1.52 -21 -25.078 1 98.31 325 PHE A C 1
ATOM 2590 O O . PHE A 1 325 ? 1.49 -19.766 -25.094 1 98.31 325 PHE A O 1
ATOM 2597 N N . PHE A 1 326 ? 2.605 -21.688 -25.125 1 98.69 326 PHE A N 1
ATOM 2598 C CA . PHE A 1 326 ? 3.904 -21.031 -25.031 1 98.69 326 PHE A CA 1
ATOM 2599 C C . PHE A 1 326 ? 4.242 -20.281 -26.328 1 98.69 326 PHE A C 1
ATOM 2601 O O . PHE A 1 326 ? 4.891 -19.234 -26.297 1 98.69 326 PHE A O 1
ATOM 2608 N N . VAL A 1 327 ? 3.785 -20.828 -27.453 1 98 327 VAL A N 1
ATOM 2609 C CA . VAL A 1 327 ? 3.957 -20.109 -28.703 1 98 327 VAL A CA 1
ATOM 2610 C C . VAL A 1 327 ? 3.217 -18.766 -28.641 1 98 327 VAL A C 1
ATOM 2612 O O . VAL A 1 327 ? 3.758 -17.734 -29.016 1 98 327 VAL A O 1
ATOM 2615 N N . SER A 1 328 ? 2.012 -18.812 -28.125 1 97.12 328 SER A N 1
ATOM 2616 C CA . SER A 1 328 ? 1.237 -17.578 -27.969 1 97.12 328 SER A CA 1
ATOM 2617 C C . SER A 1 328 ? 1.91 -16.625 -26.984 1 97.12 328 SER A C 1
ATOM 2619 O O . SER A 1 328 ? 1.951 -15.414 -27.219 1 97.12 328 SER A O 1
ATOM 2621 N N . TYR A 1 329 ? 2.393 -17.156 -25.906 1 97.81 329 TYR A N 1
ATOM 2622 C CA . TYR A 1 329 ? 3.131 -16.391 -24.906 1 97.81 329 TYR A CA 1
ATOM 2623 C C . TYR A 1 329 ? 4.332 -15.695 -25.531 1 97.81 329 TYR A C 1
ATOM 2625 O O . TYR A 1 329 ? 4.523 -14.484 -25.344 1 97.81 329 TYR A O 1
ATOM 2633 N N . LEU A 1 330 ? 5.074 -16.453 -26.328 1 98.12 330 LEU A N 1
ATOM 2634 C CA . LEU A 1 330 ? 6.316 -15.961 -26.906 1 98.12 330 LEU A CA 1
ATOM 2635 C C . LEU A 1 330 ? 6.031 -14.945 -28.016 1 98.12 330 LEU A C 1
ATOM 2637 O O . LEU A 1 330 ? 6.766 -13.969 -28.156 1 98.12 330 LEU A O 1
ATOM 2641 N N . ASN A 1 331 ? 4.992 -15.156 -28.719 1 96.06 331 ASN A N 1
ATOM 2642 C CA . ASN A 1 331 ? 4.625 -14.211 -29.781 1 96.06 331 ASN A CA 1
ATOM 2643 C C . ASN A 1 331 ? 4.234 -12.852 -29.203 1 96.06 331 ASN A C 1
ATOM 2645 O O . ASN A 1 331 ? 4.48 -11.82 -29.812 1 96.06 331 ASN A O 1
ATOM 2649 N N . GLU A 1 332 ? 3.625 -12.922 -28.047 1 94.31 332 GLU A N 1
ATOM 2650 C CA . GLU A 1 332 ? 3.277 -11.68 -27.375 1 94.31 332 GLU A CA 1
ATOM 2651 C C . GLU A 1 332 ? 4.512 -11.016 -26.766 1 94.31 332 GLU A C 1
ATOM 2653 O O . GLU A 1 332 ? 4.645 -9.789 -26.797 1 94.31 332 GLU A O 1
ATOM 2658 N N . LEU A 1 333 ? 5.387 -11.75 -26.25 1 95.19 333 LEU A N 1
ATOM 2659 C CA . LEU A 1 333 ? 6.582 -11.266 -25.562 1 95.19 333 LEU A CA 1
ATOM 2660 C C . LEU A 1 333 ? 7.598 -10.719 -26.562 1 95.19 333 LEU A C 1
ATOM 2662 O O . LEU A 1 333 ? 8.234 -9.695 -26.312 1 95.19 333 LEU A O 1
ATOM 2666 N N . GLU A 1 334 ? 7.746 -11.453 -27.641 1 94.69 334 GLU A N 1
ATOM 2667 C CA . GLU A 1 334 ? 8.688 -11.125 -28.719 1 94.69 334 GLU A CA 1
ATOM 2668 C C . GLU A 1 334 ? 8.039 -11.266 -30.094 1 94.69 334 GLU A C 1
ATOM 2670 O O . GLU A 1 334 ? 8.344 -12.211 -30.828 1 94.69 334 GLU A O 1
ATOM 2675 N N . PRO A 1 335 ? 7.352 -10.258 -30.484 1 89.12 335 PRO A N 1
ATOM 2676 C CA . PRO A 1 335 ? 6.562 -10.375 -31.719 1 89.12 335 PRO A CA 1
ATOM 2677 C C . PRO A 1 335 ? 7.434 -10.516 -32.969 1 89.12 335 PRO A C 1
ATOM 2679 O O . PRO A 1 335 ? 6.969 -11 -34 1 89.12 335 PRO A O 1
ATOM 2682 N N . PHE A 1 336 ? 8.664 -10.211 -32.906 1 91.81 336 PHE A N 1
ATOM 2683 C CA . PHE A 1 336 ? 9.492 -10.203 -34.125 1 91.81 336 PHE A CA 1
ATOM 2684 C C . PHE A 1 336 ? 10.438 -11.398 -34.156 1 91.81 336 PHE A C 1
ATOM 2686 O O . PHE A 1 336 ? 11.297 -11.5 -35.031 1 91.81 336 PHE A O 1
ATOM 2693 N N . SER A 1 337 ? 10.266 -12.273 -33.25 1 91.25 337 SER A N 1
ATOM 2694 C CA . SER A 1 337 ? 11.117 -13.461 -33.219 1 91.25 337 SER A CA 1
ATOM 2695 C C . SER A 1 337 ? 10.781 -14.422 -34.344 1 91.25 337 SER A C 1
ATOM 2697 O O . SER A 1 337 ? 9.641 -14.477 -34.812 1 91.25 337 SER A O 1
ATOM 2699 N N . SER A 1 338 ? 11.797 -15.203 -34.812 1 94.81 338 SER A N 1
ATOM 2700 C CA . SER A 1 338 ? 11.586 -16.172 -35.875 1 94.81 338 SER A CA 1
ATOM 2701 C C . SER A 1 338 ? 10.781 -17.375 -35.375 1 94.81 338 SER A C 1
ATOM 2703 O O . SER A 1 338 ? 10.773 -17.656 -34.188 1 94.81 338 SER A O 1
ATOM 2705 N N . MET A 1 339 ? 10.148 -18.047 -36.312 1 93.62 339 MET A N 1
ATOM 2706 C CA . MET A 1 339 ? 9.359 -19.219 -35.969 1 93.62 339 MET A CA 1
ATOM 2707 C C . MET A 1 339 ? 10.234 -20.312 -35.375 1 93.62 339 MET A C 1
ATOM 2709 O O . MET A 1 339 ? 9.812 -21.031 -34.469 1 93.62 339 MET A O 1
ATOM 2713 N N . ALA A 1 340 ? 11.391 -20.453 -35.906 1 95.81 340 ALA A N 1
ATOM 2714 C CA . ALA A 1 340 ? 12.32 -21.453 -35.406 1 95.81 340 ALA A CA 1
ATOM 2715 C C . ALA A 1 340 ? 12.727 -21.188 -33.969 1 95.81 340 ALA A C 1
ATOM 2717 O O . ALA A 1 340 ? 12.812 -22.094 -33.156 1 95.81 340 ALA A O 1
ATOM 2718 N N . GLU A 1 341 ? 12.984 -20 -33.719 1 96.19 341 GLU A N 1
ATOM 2719 C CA . GLU A 1 341 ? 13.344 -19.594 -32.375 1 96.19 341 GLU A CA 1
ATOM 2720 C C . GLU A 1 341 ? 12.172 -19.781 -31.406 1 96.19 341 GLU A C 1
ATOM 2722 O O . GLU A 1 341 ? 12.359 -20.234 -30.266 1 96.19 341 GLU A O 1
ATOM 2727 N N . CYS A 1 342 ? 11.078 -19.406 -31.844 1 96.81 342 CYS A N 1
ATOM 2728 C CA . CYS A 1 342 ? 9.867 -19.562 -31.047 1 96.81 342 CYS A CA 1
ATOM 2729 C C . CYS A 1 342 ? 9.609 -21.031 -30.719 1 96.81 342 CYS A C 1
ATOM 2731 O O . CYS A 1 342 ? 9.266 -21.359 -29.578 1 96.81 342 CYS A O 1
ATOM 2733 N N . ASP A 1 343 ? 9.773 -21.875 -31.703 1 97.38 343 ASP A N 1
ATOM 2734 C CA . ASP A 1 343 ? 9.586 -23.312 -31.516 1 97.38 343 ASP A CA 1
ATOM 2735 C C . ASP A 1 343 ? 10.539 -23.859 -30.469 1 97.38 343 ASP A C 1
ATOM 2737 O O . ASP A 1 343 ? 10.125 -24.578 -29.562 1 97.38 343 ASP A O 1
ATOM 2741 N N . LYS A 1 344 ? 11.781 -23.516 -30.578 1 97.81 344 LYS A N 1
ATOM 2742 C CA . LYS A 1 344 ? 12.797 -23.969 -29.641 1 97.81 344 LYS A CA 1
ATOM 2743 C C . LYS A 1 344 ? 12.492 -23.484 -28.219 1 97.81 344 LYS A C 1
ATOM 2745 O O . LYS A 1 344 ? 12.555 -24.266 -27.266 1 97.81 344 LYS A O 1
ATOM 2750 N N . LYS A 1 345 ? 12.188 -22.25 -28.094 1 97.88 345 LYS A N 1
ATOM 2751 C CA . LYS A 1 345 ? 11.898 -21.672 -26.781 1 97.88 345 LYS A CA 1
ATOM 2752 C C . LYS A 1 345 ? 10.633 -22.266 -26.188 1 97.88 345 LYS A C 1
ATOM 2754 O O . LYS A 1 345 ? 10.562 -22.5 -24.969 1 97.88 345 LYS A O 1
ATOM 2759 N N . ALA A 1 346 ? 9.617 -22.469 -27 1 98.31 346 ALA A N 1
ATOM 2760 C CA . ALA A 1 346 ? 8.367 -23.047 -26.531 1 98.31 346 ALA A CA 1
ATOM 2761 C C . ALA A 1 346 ? 8.586 -24.438 -25.938 1 98.31 346 ALA A C 1
ATOM 2763 O O . ALA A 1 346 ? 8.039 -24.781 -24.891 1 98.31 346 ALA A O 1
ATOM 2764 N N . ARG A 1 347 ? 9.336 -25.266 -26.641 1 98.19 347 ARG A N 1
ATOM 2765 C CA . ARG A 1 347 ? 9.633 -26.609 -26.156 1 98.19 347 ARG A CA 1
ATOM 2766 C C . ARG A 1 347 ? 10.461 -26.562 -24.875 1 98.19 347 ARG A C 1
ATOM 2768 O O . ARG A 1 347 ? 10.234 -27.344 -23.953 1 98.19 347 ARG A O 1
ATOM 2775 N N . ALA A 1 348 ? 11.383 -25.609 -24.844 1 97.75 348 ALA A N 1
ATOM 2776 C CA . ALA A 1 348 ? 12.188 -25.438 -23.625 1 97.75 348 ALA A CA 1
ATOM 2777 C C . ALA A 1 348 ? 11.32 -25.016 -22.453 1 97.75 348 ALA A C 1
ATOM 2779 O O . ALA A 1 348 ? 11.586 -25.406 -21.312 1 97.75 348 ALA A O 1
ATOM 2780 N N . MET A 1 349 ? 10.312 -24.25 -22.688 1 98.25 349 MET A N 1
ATOM 2781 C CA . MET A 1 349 ? 9.438 -23.75 -21.641 1 98.25 349 MET A CA 1
ATOM 2782 C C . MET A 1 349 ? 8.562 -24.875 -21.078 1 98.25 349 MET A C 1
ATOM 2784 O O . MET A 1 349 ? 8.203 -24.859 -19.906 1 98.25 349 MET A O 1
ATOM 2788 N N . ILE A 1 350 ? 8.234 -25.844 -21.922 1 98.31 350 ILE A N 1
ATOM 2789 C CA . ILE A 1 350 ? 7.527 -27.016 -21.422 1 98.31 350 ILE A CA 1
ATOM 2790 C C . ILE A 1 350 ? 8.391 -27.734 -20.391 1 98.31 350 ILE A C 1
ATOM 2792 O O . ILE A 1 350 ? 7.91 -28.078 -19.297 1 98.31 350 ILE A O 1
ATOM 2796 N N . GLU A 1 351 ? 9.633 -27.922 -20.719 1 96.81 351 GLU A N 1
ATOM 2797 C CA . GLU A 1 351 ? 10.562 -28.578 -19.797 1 96.81 351 GLU A CA 1
ATOM 2798 C C . GLU A 1 351 ? 10.805 -27.734 -18.547 1 96.81 351 GLU A C 1
ATOM 2800 O O . GLU A 1 351 ? 10.938 -28.281 -17.453 1 96.81 351 GLU A O 1
ATOM 2805 N N . GLU A 1 352 ? 10.891 -26.422 -18.781 1 96.88 352 GLU A N 1
ATOM 2806 C CA . GLU A 1 352 ? 11.047 -25.469 -17.703 1 96.88 352 GLU A CA 1
ATOM 2807 C C . GLU A 1 352 ? 9.906 -25.594 -16.688 1 96.88 352 GLU A C 1
ATOM 2809 O O . GLU A 1 352 ? 10.117 -25.391 -15.484 1 96.88 352 GLU A O 1
ATOM 2814 N N . THR A 1 353 ? 8.727 -25.938 -17.078 1 98.12 353 THR A N 1
ATOM 2815 C CA . THR A 1 353 ? 7.488 -25.906 -16.312 1 98.12 353 THR A CA 1
ATOM 2816 C C . THR A 1 353 ? 7.332 -27.188 -15.5 1 98.12 353 THR A C 1
ATOM 2818 O O . THR A 1 353 ? 6.812 -27.172 -14.383 1 98.12 353 THR A O 1
ATOM 2821 N N . ARG A 1 354 ? 7.816 -28.297 -15.953 1 97.69 354 ARG A N 1
ATOM 2822 C CA . ARG A 1 354 ? 7.523 -29.641 -15.461 1 97.69 354 ARG A CA 1
ATOM 2823 C C . ARG A 1 354 ? 7.922 -29.781 -13.992 1 97.69 354 ARG A C 1
ATOM 2825 O O . ARG A 1 354 ? 7.137 -30.281 -13.18 1 97.69 354 ARG A O 1
ATOM 2832 N N . PRO A 1 355 ? 9.102 -29.281 -13.617 1 97.56 355 PRO A N 1
ATOM 2833 C CA . PRO A 1 355 ? 9.508 -29.5 -12.227 1 97.56 355 PRO A CA 1
ATOM 2834 C C . PRO A 1 355 ? 8.648 -28.719 -11.234 1 97.56 355 PRO A C 1
ATOM 2836 O O . PRO A 1 355 ? 8.664 -29.016 -10.039 1 97.56 355 PRO A O 1
ATOM 2839 N N . PHE A 1 356 ? 7.875 -27.781 -11.688 1 98.44 356 PHE A N 1
ATOM 2840 C CA . PHE A 1 356 ? 7.105 -26.922 -10.781 1 98.44 356 PHE A CA 1
ATOM 2841 C C . PHE A 1 356 ? 5.699 -27.484 -10.586 1 98.44 356 PHE A C 1
ATOM 2843 O O . PHE A 1 356 ? 4.922 -26.953 -9.789 1 98.44 356 PHE A O 1
ATOM 2850 N N . ILE A 1 357 ? 5.34 -28.562 -11.289 1 98.56 357 ILE A N 1
ATOM 2851 C CA . ILE A 1 357 ? 4.047 -29.219 -11.102 1 98.56 357 ILE A CA 1
ATOM 2852 C C . ILE A 1 357 ? 3.934 -29.734 -9.672 1 98.56 357 ILE A C 1
ATOM 2854 O O . ILE A 1 357 ? 2.99 -29.406 -8.953 1 98.56 357 ILE A O 1
ATOM 2858 N N . PRO A 1 358 ? 4.941 -30.531 -9.188 1 98.5 358 PRO A N 1
ATOM 2859 C CA . PRO A 1 358 ? 4.852 -30.953 -7.789 1 98.5 358 PRO A CA 1
ATOM 2860 C C . PRO A 1 358 ? 4.941 -29.797 -6.812 1 98.5 358 PRO A C 1
ATOM 2862 O O . PRO A 1 358 ? 4.359 -29.844 -5.723 1 98.5 358 PRO A O 1
ATOM 2865 N N . VAL A 1 359 ? 5.645 -28.688 -7.156 1 98.56 359 VAL A N 1
ATOM 2866 C CA . VAL A 1 359 ? 5.727 -27.516 -6.289 1 98.56 359 VAL A CA 1
ATOM 2867 C C . VAL A 1 359 ? 4.336 -26.922 -6.094 1 98.56 359 VAL A C 1
ATOM 2869 O O . VAL A 1 359 ? 3.967 -26.547 -4.977 1 98.56 359 VAL A O 1
ATOM 2872 N N . SER A 1 360 ? 3.578 -26.812 -7.172 1 98.62 360 SER A N 1
ATOM 2873 C CA . SER A 1 360 ? 2.205 -26.328 -7.086 1 98.62 360 SER A CA 1
ATOM 2874 C C . SER A 1 360 ? 1.368 -27.188 -6.148 1 98.62 360 SER A C 1
ATOM 2876 O O . SER A 1 360 ? 0.667 -26.672 -5.277 1 98.62 360 SER A O 1
ATOM 2878 N N . HIS A 1 361 ? 1.454 -28.516 -6.324 1 98.69 361 HIS A N 1
ATOM 2879 C CA . HIS A 1 361 ? 0.684 -29.422 -5.492 1 98.69 361 HIS A CA 1
ATOM 2880 C C . HIS A 1 361 ? 1.087 -29.312 -4.027 1 98.69 361 HIS A C 1
ATOM 2882 O O . HIS A 1 361 ? 0.228 -29.281 -3.145 1 98.69 361 HIS A O 1
ATOM 2888 N N . PHE A 1 362 ? 2.371 -29.25 -3.777 1 98.69 362 PHE A N 1
ATOM 2889 C CA . PHE A 1 362 ? 2.859 -29.141 -2.406 1 98.69 362 PHE A CA 1
ATOM 2890 C C . PHE A 1 362 ? 2.389 -27.844 -1.768 1 98.69 362 PHE A C 1
ATOM 2892 O O . PHE A 1 362 ? 1.914 -27.844 -0.629 1 98.69 362 PHE A O 1
ATOM 2899 N N . PHE A 1 363 ? 2.514 -26.75 -2.496 1 98.12 363 PHE A N 1
ATOM 2900 C CA . PHE A 1 363 ? 2.152 -25.422 -2.031 1 98.12 363 PHE A CA 1
ATOM 2901 C C . PHE A 1 363 ? 0.683 -25.375 -1.63 1 98.12 363 PHE A C 1
ATOM 2903 O O . PHE A 1 363 ? 0.357 -25.031 -0.492 1 98.12 363 PHE A O 1
ATOM 2910 N N . TRP A 1 364 ? -0.195 -25.766 -2.504 1 97.5 364 TRP A N 1
ATOM 2911 C CA . TRP A 1 364 ? -1.629 -25.656 -2.262 1 97.5 364 TRP A CA 1
ATOM 2912 C C . TRP A 1 364 ? -2.117 -26.781 -1.354 1 97.5 364 TRP A C 1
ATOM 2914 O O . TRP A 1 364 ? -3.18 -26.672 -0.736 1 97.5 364 TRP A O 1
ATOM 2924 N N . GLY A 1 365 ? -1.361 -27.906 -1.297 1 97.75 365 GLY A N 1
ATOM 2925 C CA . GLY A 1 365 ? -1.667 -28.922 -0.311 1 97.75 365 GLY A CA 1
ATOM 2926 C C . GLY A 1 365 ? -1.508 -28.453 1.119 1 97.75 365 GLY A C 1
ATOM 2927 O O . GLY A 1 365 ? -2.42 -28.594 1.936 1 97.75 365 GLY A O 1
ATOM 2928 N N . VAL A 1 366 ? -0.364 -27.875 1.367 1 96.06 366 VAL A N 1
ATOM 2929 C CA . VAL A 1 366 ? -0.096 -27.359 2.701 1 96.06 366 VAL A CA 1
ATOM 2930 C C . VAL A 1 366 ? -1.067 -26.219 3.014 1 96.06 366 VAL A C 1
ATOM 2932 O O . VAL A 1 366 ? -1.589 -26.125 4.129 1 96.06 366 VAL A O 1
ATOM 2935 N N . TRP A 1 367 ? -1.29 -25.406 2.055 1 94.31 367 TRP A N 1
ATOM 2936 C CA . TRP A 1 367 ? -2.273 -24.328 2.195 1 94.31 367 TRP A CA 1
ATOM 2937 C C . TRP A 1 367 ? -3.633 -24.891 2.6 1 94.31 367 TRP A C 1
ATOM 2939 O O . TRP A 1 367 ? -4.277 -24.375 3.516 1 94.31 367 TRP A O 1
ATOM 2949 N N . GLY A 1 368 ? -4.066 -25.922 1.925 1 93.69 368 GLY A N 1
ATOM 2950 C CA . GLY A 1 368 ? -5.348 -26.547 2.225 1 93.69 368 GLY A CA 1
ATOM 2951 C C . GLY A 1 368 ? -5.438 -27.062 3.646 1 93.69 368 GLY A C 1
ATOM 2952 O O . GLY A 1 368 ? -6.457 -26.875 4.316 1 93.69 368 GLY A O 1
ATOM 2953 N N . LEU A 1 369 ? -4.406 -27.672 4.09 1 93.31 369 LEU A N 1
ATOM 2954 C CA . LEU A 1 369 ? -4.383 -28.203 5.453 1 93.31 369 LEU A CA 1
ATOM 2955 C C . LEU A 1 369 ? -4.5 -27.078 6.469 1 93.31 369 LEU A C 1
ATOM 2957 O O . LEU A 1 369 ? -5.168 -27.219 7.496 1 93.31 369 LEU A O 1
ATOM 2961 N N . LEU A 1 370 ? -3.85 -26.031 6.16 1 89.81 370 LEU A N 1
ATOM 2962 C CA . LEU A 1 370 ? -3.912 -24.875 7.062 1 89.81 370 LEU A CA 1
ATOM 2963 C C . LEU A 1 370 ? -5.312 -24.281 7.078 1 89.81 370 LEU A C 1
ATOM 2965 O O . LEU A 1 370 ? -5.789 -23.828 8.125 1 89.81 370 LEU A O 1
ATOM 2969 N N . GLN A 1 371 ? -5.98 -24.188 5.934 1 87.94 371 GLN A N 1
ATOM 2970 C CA . GLN A 1 371 ? -7.293 -23.562 5.812 1 87.94 371 GLN A CA 1
ATOM 2971 C C . GLN A 1 371 ? -8.328 -24.297 6.668 1 87.94 371 GLN A C 1
ATOM 2973 O O . GLN A 1 371 ? -9.312 -23.688 7.105 1 87.94 371 GLN A O 1
ATOM 2978 N N . VAL A 1 372 ? -8.141 -25.547 6.914 1 86.44 372 VAL A N 1
ATOM 2979 C CA . VAL A 1 372 ? -9.031 -26.312 7.781 1 86.44 372 VAL A CA 1
ATOM 2980 C C . VAL A 1 372 ? -9.148 -25.625 9.141 1 86.44 372 VAL A C 1
ATOM 2982 O O . VAL A 1 372 ? -10.219 -25.625 9.75 1 86.44 372 VAL A O 1
ATOM 2985 N N . GLU A 1 373 ? -8.117 -24.984 9.492 1 81.06 373 GLU A N 1
ATOM 2986 C CA . GLU A 1 373 ? -8.023 -24.438 10.836 1 81.06 373 GLU A CA 1
ATOM 2987 C C . GLU A 1 373 ? -8.469 -22.969 10.859 1 81.06 373 GLU A C 1
ATOM 2989 O O . GLU A 1 373 ? -8.922 -22.469 11.891 1 81.06 373 GLU A O 1
ATOM 2994 N N . VAL A 1 374 ? -8.391 -22.312 9.734 1 77.62 374 VAL A N 1
ATOM 2995 C CA . VAL A 1 374 ? -8.477 -20.859 9.859 1 77.62 374 VAL A CA 1
ATOM 2996 C C . VAL A 1 374 ? -9.641 -20.344 9.008 1 77.62 374 VAL A C 1
ATOM 2998 O O . VAL A 1 374 ? -10.109 -19.219 9.203 1 77.62 374 VAL A O 1
ATOM 3001 N N . SER A 1 375 ? -10.141 -21.094 8.125 1 78.81 375 SER A N 1
ATOM 3002 C CA . SER A 1 375 ? -11.125 -20.562 7.172 1 78.81 375 SER A CA 1
ATOM 3003 C C . SER A 1 375 ? -12.547 -20.906 7.605 1 78.81 375 SER A C 1
ATOM 3005 O O . SER A 1 375 ? -12.836 -22.031 7.988 1 78.81 375 SER A O 1
ATOM 3007 N N . PRO A 1 376 ? -13.438 -19.953 7.488 1 76.19 376 PRO A N 1
ATOM 3008 C CA . PRO A 1 376 ? -14.844 -20.25 7.766 1 76.19 376 PRO A CA 1
ATOM 3009 C C . PRO A 1 376 ? -15.602 -20.766 6.539 1 76.19 376 PRO A C 1
ATOM 3011 O O . PRO A 1 376 ? -16.797 -21.062 6.625 1 76.19 376 PRO A O 1
ATOM 3014 N N . VAL A 1 377 ? -14.953 -20.891 5.441 1 76.62 377 VAL A N 1
ATOM 3015 C CA . VAL A 1 377 ? -15.594 -21.266 4.184 1 76.62 377 VAL A CA 1
ATOM 3016 C C . VAL A 1 377 ? -15.898 -22.766 4.18 1 76.62 377 VAL A C 1
ATOM 3018 O O . VAL A 1 377 ? -15.086 -23.562 4.637 1 76.62 377 VAL A O 1
ATOM 3021 N N . ASP A 1 378 ? -17.062 -23.047 3.744 1 81 378 ASP A N 1
ATOM 3022 C CA . ASP A 1 378 ? -17.453 -24.438 3.631 1 81 378 ASP A CA 1
ATOM 3023 C C . ASP A 1 378 ? -16.844 -25.094 2.391 1 81 378 ASP A C 1
ATOM 3025 O O . ASP A 1 378 ? -17.484 -25.141 1.332 1 81 378 ASP A O 1
ATOM 3029 N N . PHE A 1 379 ? -15.711 -25.594 2.494 1 88.88 379 PHE A N 1
ATOM 3030 C CA . PHE A 1 379 ? -14.922 -26.25 1.457 1 88.88 379 PHE A CA 1
ATOM 3031 C C . PHE A 1 379 ? -14.133 -27.422 2.033 1 88.88 379 PHE A C 1
ATOM 3033 O O . PHE A 1 379 ? -13.727 -27.391 3.195 1 88.88 379 PHE A O 1
ATOM 3040 N N . GLY A 1 380 ? -14.055 -28.438 1.293 1 93.25 380 GLY A N 1
ATOM 3041 C CA . GLY A 1 380 ? -13.312 -29.609 1.75 1 93.25 380 GLY A CA 1
ATOM 3042 C C . GLY A 1 380 ? -11.805 -29.391 1.767 1 93.25 380 GLY A C 1
ATOM 3043 O O . GLY A 1 380 ? -11.062 -30.078 1.075 1 93.25 380 GLY A O 1
ATOM 3044 N N . PHE A 1 381 ? -11.406 -28.516 2.643 1 92.69 381 PHE A N 1
ATOM 3045 C CA . PHE A 1 381 ? -9.992 -28.141 2.697 1 92.69 381 PHE A CA 1
ATOM 3046 C C . PHE A 1 381 ? -9.141 -29.344 3.105 1 92.69 381 PHE A C 1
ATOM 3048 O O . PHE A 1 381 ? -8.023 -29.516 2.609 1 92.69 381 PHE A O 1
ATOM 3055 N N . ALA A 1 382 ? -9.633 -30.125 4.039 1 94.19 382 ALA A N 1
ATOM 3056 C CA . ALA A 1 382 ? -8.883 -31.297 4.48 1 94.19 382 ALA A CA 1
ATOM 3057 C C . ALA A 1 382 ? -8.656 -32.281 3.328 1 94.19 382 ALA A C 1
ATOM 3059 O O . ALA A 1 382 ? -7.535 -32.719 3.098 1 94.19 382 ALA A O 1
ATOM 3060 N N . GLU A 1 383 ? -9.797 -32.594 2.664 1 96.81 383 GLU A N 1
ATOM 3061 C CA . GLU A 1 383 ? -9.719 -33.469 1.508 1 96.81 383 GLU A CA 1
ATOM 3062 C C . GLU A 1 383 ? -8.805 -32.906 0.43 1 96.81 383 GLU A C 1
ATOM 3064 O O . GLU A 1 383 ? -7.949 -33.594 -0.109 1 96.81 383 GLU A O 1
ATOM 3069 N N . TYR A 1 384 ? -9 -31.625 0.202 1 96.94 384 TYR A N 1
ATOM 3070 C CA . TYR A 1 384 ? -8.219 -30.922 -0.814 1 96.94 384 TYR A CA 1
ATOM 3071 C C . TYR A 1 384 ? -6.727 -31 -0.505 1 96.94 384 TYR A C 1
ATOM 3073 O O . TYR A 1 384 ? -5.922 -31.328 -1.379 1 96.94 384 TYR A O 1
ATOM 3081 N N . GLY A 1 385 ? -6.348 -30.703 0.733 1 97.12 385 GLY A N 1
ATOM 3082 C CA . GLY A 1 385 ? -4.953 -30.766 1.143 1 97.12 385 GLY A CA 1
ATOM 3083 C C . GLY A 1 385 ? -4.332 -32.125 0.974 1 97.12 385 GLY A C 1
ATOM 3084 O O . GLY A 1 385 ? -3.223 -32.25 0.448 1 97.12 385 GLY A O 1
ATOM 3085 N N . ARG A 1 386 ? -5.062 -33.125 1.359 1 97.69 386 ARG A N 1
ATOM 3086 C CA . ARG A 1 386 ? -4.555 -34.469 1.288 1 97.69 386 ARG A CA 1
ATOM 3087 C C . ARG A 1 386 ? -4.438 -34.938 -0.159 1 97.69 386 ARG A C 1
ATOM 3089 O O . ARG A 1 386 ? -3.48 -35.625 -0.519 1 97.69 386 ARG A O 1
ATOM 3096 N N . ASP A 1 387 ? -5.426 -34.562 -0.953 1 98.38 387 ASP A N 1
ATOM 3097 C CA . ASP A 1 387 ? -5.355 -34.906 -2.369 1 98.38 387 ASP A CA 1
ATOM 3098 C C . ASP A 1 387 ? -4.148 -34.25 -3.037 1 98.38 387 ASP A C 1
ATOM 3100 O O . ASP A 1 387 ? -3.426 -34.906 -3.795 1 98.38 387 ASP A O 1
ATOM 3104 N N . ARG A 1 388 ? -3.914 -33.031 -2.738 1 98.44 388 ARG A N 1
ATOM 3105 C CA . ARG A 1 388 ? -2.809 -32.281 -3.346 1 98.44 388 ARG A CA 1
ATOM 3106 C C . ARG A 1 388 ? -1.465 -32.844 -2.889 1 98.44 388 ARG A C 1
ATOM 3108 O O . ARG A 1 388 ? -0.517 -32.906 -3.674 1 98.44 388 ARG A O 1
ATOM 3115 N N . LEU A 1 389 ? -1.387 -33.25 -1.646 1 98.31 389 LEU A N 1
ATOM 3116 C CA . LEU A 1 389 ? -0.156 -33.875 -1.16 1 98.31 389 LEU A CA 1
ATOM 3117 C C . LEU A 1 389 ? 0.078 -35.219 -1.831 1 98.31 389 LEU A C 1
ATOM 3119 O O . LEU A 1 389 ? 1.218 -35.562 -2.139 1 98.31 389 LEU A O 1
ATOM 3123 N N . GLY A 1 390 ? -1.013 -36 -1.967 1 98.25 390 GLY A N 1
ATOM 3124 C CA . GLY A 1 390 ? -0.884 -37.219 -2.738 1 98.25 390 GLY A CA 1
ATOM 3125 C C . GLY A 1 390 ? -0.324 -36.969 -4.129 1 98.25 390 GLY A C 1
ATOM 3126 O O . GLY A 1 390 ? 0.576 -37.688 -4.566 1 98.25 390 GLY A O 1
ATOM 3127 N N . LEU A 1 391 ? -0.849 -36 -4.773 1 98.44 391 LEU A N 1
ATOM 3128 C CA . LEU A 1 391 ? -0.412 -35.656 -6.125 1 98.44 391 LEU A CA 1
ATOM 3129 C C . LEU A 1 391 ? 1.021 -35.125 -6.117 1 98.44 391 LEU A C 1
ATOM 3131 O O . LEU A 1 391 ? 1.771 -35.344 -7.07 1 98.44 391 LEU A O 1
ATOM 3135 N N . TYR A 1 392 ? 1.427 -34.469 -5.062 1 98.56 392 TYR A N 1
ATOM 3136 C CA . TYR A 1 392 ? 2.82 -34.062 -4.91 1 98.56 392 TYR A CA 1
ATOM 3137 C C . TYR A 1 392 ? 3.748 -35.25 -4.969 1 98.56 392 TYR A C 1
ATOM 3139 O O . TYR A 1 392 ? 4.695 -35.281 -5.758 1 98.56 392 TYR A O 1
ATOM 3147 N N . TYR A 1 393 ? 3.434 -36.25 -4.18 1 98.25 393 TYR A N 1
ATOM 3148 C CA . TYR A 1 393 ? 4.293 -37.406 -4.133 1 98.25 393 TYR A CA 1
ATOM 3149 C C . TYR A 1 393 ? 4.289 -38.156 -5.473 1 98.25 393 TYR A C 1
ATOM 3151 O O . TYR A 1 393 ? 5.32 -38.656 -5.902 1 98.25 393 TYR A O 1
ATOM 3159 N N . LYS A 1 394 ? 3.131 -38.156 -6.094 1 97.69 394 LYS A N 1
ATOM 3160 C CA . LYS A 1 394 ? 3.02 -38.812 -7.398 1 97.69 394 LYS A CA 1
ATOM 3161 C C . LYS A 1 394 ? 3.916 -38.125 -8.43 1 97.69 394 LYS A C 1
ATOM 3163 O O . LYS A 1 394 ? 4.449 -38.781 -9.328 1 97.69 394 LYS A O 1
ATOM 3168 N N . ASN A 1 395 ? 4.086 -36.812 -8.312 1 97.81 395 ASN A N 1
ATOM 3169 C CA . ASN A 1 395 ? 4.828 -36.062 -9.305 1 97.81 395 ASN A CA 1
ATOM 3170 C C . ASN A 1 395 ? 6.207 -35.656 -8.789 1 97.81 395 ASN A C 1
ATOM 3172 O O . ASN A 1 395 ? 6.93 -34.906 -9.453 1 97.81 395 ASN A O 1
ATOM 3176 N N . LYS A 1 396 ? 6.648 -36.062 -7.648 1 97.5 396 LYS A N 1
ATOM 3177 C CA . LYS A 1 396 ? 7.871 -35.656 -6.961 1 97.5 396 LYS A CA 1
ATOM 3178 C C . LYS A 1 396 ? 9.102 -35.938 -7.828 1 97.5 396 LYS A C 1
ATOM 3180 O O . LYS A 1 396 ? 10.078 -35.188 -7.766 1 97.5 396 LYS A O 1
ATOM 3185 N N . HIS A 1 397 ? 9.023 -36.969 -8.695 1 96.19 397 HIS A N 1
ATOM 3186 C CA . HIS A 1 397 ? 10.148 -37.312 -9.562 1 96.19 397 HIS A CA 1
ATOM 3187 C C . HIS A 1 397 ? 10.484 -36.188 -10.516 1 96.19 397 HIS A C 1
ATOM 3189 O O . HIS A 1 397 ? 11.641 -36.031 -10.922 1 96.19 397 HIS A O 1
ATOM 3195 N N . LEU A 1 398 ? 9.562 -35.344 -10.883 1 96.69 398 LEU A N 1
ATOM 3196 C CA . LEU A 1 398 ? 9.789 -34.219 -11.773 1 96.69 398 LEU A CA 1
ATOM 3197 C C . LEU A 1 398 ? 10.648 -33.156 -11.094 1 96.69 398 LEU A C 1
ATOM 3199 O O . LEU A 1 398 ? 11.422 -32.469 -11.75 1 96.69 398 LEU A O 1
ATOM 3203 N N . LEU A 1 399 ? 10.422 -33 -9.836 1 95.12 399 LEU A N 1
ATOM 3204 C CA . LEU A 1 399 ? 11.18 -32.062 -9.039 1 95.12 399 LEU A CA 1
ATOM 3205 C C . LEU A 1 399 ? 12.625 -32.531 -8.867 1 95.12 399 LEU A C 1
ATOM 3207 O O . LEU A 1 399 ? 13.555 -31.703 -8.914 1 95.12 399 LEU A O 1
ATOM 3211 N N . GLN A 1 400 ? 12.82 -33.781 -8.688 1 91.62 400 GLN A N 1
ATOM 3212 C CA . GLN A 1 400 ? 14.141 -34.406 -8.508 1 91.62 400 GLN A CA 1
ATOM 3213 C C . GLN A 1 400 ? 15.023 -34.156 -9.727 1 91.62 400 GLN A C 1
ATOM 3215 O O . GLN A 1 400 ? 16.25 -34.125 -9.617 1 91.62 400 GLN A O 1
ATOM 3220 N N . GLN A 1 401 ? 14.383 -33.906 -10.797 1 89.38 401 GLN A N 1
ATOM 3221 C CA . GLN A 1 401 ? 15.117 -33.656 -12.039 1 89.38 401 GLN A CA 1
ATOM 3222 C C . GLN A 1 401 ? 15.953 -32.375 -11.953 1 89.38 401 GLN A C 1
ATOM 3224 O O . GLN A 1 401 ? 16.984 -32.281 -12.617 1 89.38 401 GLN A O 1
ATOM 3229 N N . LEU A 1 402 ? 15.562 -31.422 -11.18 1 89.5 402 LEU A N 1
ATOM 3230 C CA . LEU A 1 402 ? 16.312 -30.188 -11.023 1 89.5 402 LEU A CA 1
ATOM 3231 C C . LEU A 1 402 ? 17.672 -30.438 -10.375 1 89.5 402 LEU A C 1
ATOM 3233 O O . LEU A 1 402 ? 18.625 -29.703 -10.633 1 89.5 402 LEU A O 1
ATOM 3237 N N . LEU A 1 403 ? 17.734 -31.422 -9.523 1 87.94 403 LEU A N 1
ATOM 3238 C CA . LEU A 1 403 ? 19 -31.781 -8.875 1 87.94 403 LEU A CA 1
ATOM 3239 C C . LEU A 1 403 ? 19.938 -32.5 -9.852 1 87.94 403 LEU A C 1
ATOM 3241 O O . LEU A 1 403 ? 21.156 -32.312 -9.789 1 87.94 403 LEU A O 1
ATOM 3245 N N . GLU A 1 404 ? 19.406 -33.25 -10.68 1 79.56 404 GLU A N 1
ATOM 3246 C CA . GLU A 1 404 ? 20.188 -34.062 -11.625 1 79.56 404 GLU A CA 1
ATOM 3247 C C . GLU A 1 404 ? 20.719 -33.188 -12.758 1 79.56 404 GLU A C 1
ATOM 3249 O O . GLU A 1 404 ? 21.828 -33.406 -13.25 1 79.56 404 GLU A O 1
ATOM 3254 N N . ASP A 1 405 ? 20.016 -32.281 -13.141 1 69.88 405 ASP A N 1
ATOM 3255 C CA . ASP A 1 405 ? 20.438 -31.406 -14.234 1 69.88 405 ASP A CA 1
ATOM 3256 C C . ASP A 1 405 ? 21.562 -30.469 -13.789 1 69.88 405 ASP A C 1
ATOM 3258 O O . ASP A 1 405 ? 22.312 -29.938 -14.617 1 69.88 405 ASP A O 1
ATOM 3262 N N . SER A 1 406 ? 21.688 -30.094 -12.523 1 63.22 406 SER A N 1
ATOM 3263 C CA . SER A 1 406 ? 22.703 -29.188 -12.016 1 63.22 406 SER A CA 1
ATOM 3264 C C . SER A 1 406 ? 24.062 -29.891 -11.883 1 63.22 406 SER A C 1
ATOM 3266 O O . SER A 1 406 ? 25.078 -29.234 -11.68 1 63.22 406 SER A O 1
ATOM 3268 N N . ASN A 1 407 ? 24.25 -31.25 -11.898 1 49.38 407 ASN A N 1
ATOM 3269 C CA . ASN A 1 407 ? 25.516 -31.953 -11.938 1 49.38 407 ASN A CA 1
ATOM 3270 C C . ASN A 1 407 ? 26.078 -32.031 -13.352 1 49.38 407 ASN A C 1
ATOM 3272 O O . ASN A 1 407 ? 25.344 -32.281 -14.305 1 49.38 407 ASN A O 1
ATOM 3276 N N . MET B 1 1 ? 9.891 -17.156 15.703 1 26.92 1 MET B N 1
ATOM 3277 C CA . MET B 1 1 ? 9.078 -16.438 14.719 1 26.92 1 MET B CA 1
ATOM 3278 C C . MET B 1 1 ? 9.906 -16.125 13.469 1 26.92 1 MET B C 1
ATOM 3280 O O . MET B 1 1 ? 10.781 -15.266 13.5 1 26.92 1 MET B O 1
ATOM 3284 N N . MET B 1 2 ? 10.195 -17.109 12.75 1 30.45 2 MET B N 1
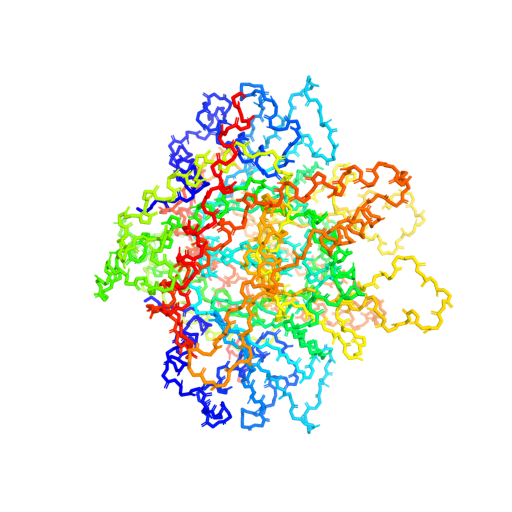ATOM 3285 C CA . MET B 1 2 ? 11.156 -17.031 11.648 1 30.45 2 MET B CA 1
ATOM 3286 C C . MET B 1 2 ? 10.703 -16.016 10.609 1 30.45 2 MET B C 1
ATOM 3288 O O . MET B 1 2 ? 9.656 -16.188 9.984 1 30.45 2 MET B O 1
ATOM 3292 N N . CYS B 1 3 ? 11.031 -14.844 10.812 1 40.81 3 CYS B N 1
ATOM 3293 C CA . CYS B 1 3 ? 10.828 -13.625 10.023 1 40.81 3 CYS B CA 1
ATOM 3294 C C . CYS B 1 3 ? 11.438 -13.773 8.633 1 40.81 3 CYS B C 1
ATOM 3296 O O . CYS B 1 3 ? 12.43 -14.484 8.453 1 40.81 3 CYS B O 1
ATOM 3298 N N . SER B 1 4 ? 10.688 -13.438 7.539 1 54.22 4 SER B N 1
ATOM 3299 C CA . SER B 1 4 ? 11.258 -13.406 6.195 1 54.22 4 SER B CA 1
ATOM 3300 C C . SER B 1 4 ? 12.664 -12.82 6.207 1 54.22 4 SER B C 1
ATOM 3302 O O . SER B 1 4 ? 13.055 -12.148 7.16 1 54.22 4 SER B O 1
ATOM 3304 N N . ALA B 1 5 ? 13.531 -13.43 5.344 1 50.66 5 ALA B N 1
ATOM 3305 C CA . ALA B 1 5 ? 14.891 -12.914 5.211 1 50.66 5 ALA B CA 1
ATOM 3306 C C . ALA B 1 5 ? 14.922 -11.398 5.328 1 50.66 5 ALA B C 1
ATOM 3308 O O . ALA B 1 5 ? 15.781 -10.836 6.012 1 50.66 5 ALA B O 1
ATOM 3309 N N . ALA B 1 6 ? 13.867 -10.82 4.828 1 55.72 6 ALA B N 1
ATOM 3310 C CA . ALA B 1 6 ? 13.797 -9.359 4.891 1 55.72 6 ALA B CA 1
ATOM 3311 C C . ALA B 1 6 ? 13.5 -8.883 6.309 1 55.72 6 ALA B C 1
ATOM 3313 O O . ALA B 1 6 ? 14.109 -7.922 6.785 1 55.72 6 ALA B O 1
ATOM 3314 N N . GLU B 1 7 ? 12.719 -9.656 6.996 1 56.97 7 GLU B N 1
ATOM 3315 C CA . GLU B 1 7 ? 12.336 -9.266 8.352 1 56.97 7 GLU B CA 1
ATOM 3316 C C . GLU B 1 7 ? 13.5 -9.43 9.32 1 56.97 7 GLU B C 1
ATOM 3318 O O . GLU B 1 7 ? 13.742 -8.57 10.164 1 56.97 7 GLU B O 1
ATOM 3323 N N . ASN B 1 8 ? 14.211 -10.492 9.141 1 56.03 8 ASN B N 1
ATOM 3324 C CA . ASN B 1 8 ? 15.359 -10.719 10.008 1 56.03 8 ASN B CA 1
ATOM 3325 C C . ASN B 1 8 ? 16.469 -9.695 9.758 1 56.03 8 ASN B C 1
ATOM 3327 O O . ASN B 1 8 ? 17.094 -9.211 10.703 1 56.03 8 ASN B O 1
ATOM 3331 N N . SER B 1 9 ? 16.578 -9.398 8.562 1 59.72 9 SER B N 1
ATOM 3332 C CA . SER B 1 9 ? 17.594 -8.422 8.211 1 59.72 9 SER B CA 1
ATOM 3333 C C . SER B 1 9 ? 17.234 -7.031 8.719 1 59.72 9 SER B C 1
ATOM 3335 O O . SER B 1 9 ? 18.109 -6.305 9.211 1 59.72 9 SER B O 1
ATOM 3337 N N . PHE B 1 10 ? 16.031 -6.777 8.797 1 62.56 10 PHE B N 1
ATOM 3338 C CA . PHE B 1 10 ? 15.578 -5.461 9.227 1 62.56 10 PHE B CA 1
ATOM 3339 C C . PHE B 1 10 ? 15.75 -5.301 10.734 1 62.56 10 PHE B C 1
ATOM 3341 O O . PHE B 1 10 ? 16.219 -4.258 11.203 1 62.56 10 PHE B O 1
ATOM 3348 N N . ARG B 1 11 ? 15.375 -6.355 11.477 1 62.56 11 ARG B N 1
ATOM 3349 C CA . ARG B 1 11 ? 15.516 -6.27 12.922 1 62.56 11 ARG B CA 1
ATOM 3350 C C . ARG B 1 11 ? 16.969 -6.023 13.32 1 62.56 11 ARG B C 1
ATOM 3352 O O . ARG B 1 11 ? 17.25 -5.23 14.219 1 62.56 11 ARG B O 1
ATOM 3359 N N . GLY B 1 12 ? 17.656 -6.531 12.5 1 69.75 12 GLY B N 1
ATOM 3360 C CA . GLY B 1 12 ? 19.078 -6.328 12.742 1 69.75 12 GLY B CA 1
ATOM 3361 C C . GLY B 1 12 ? 19.531 -4.922 12.422 1 69.75 12 GLY B C 1
ATOM 3362 O O . GLY B 1 12 ? 20.312 -4.328 13.18 1 69.75 12 GLY B O 1
ATOM 3363 N N . MET B 1 13 ? 18.953 -4.332 11.469 1 76.25 13 MET B N 1
ATOM 3364 C CA . MET B 1 13 ? 19.359 -2.992 11.047 1 76.25 13 MET B CA 1
ATOM 3365 C C . MET B 1 13 ? 18.906 -1.944 12.055 1 76.25 13 MET B C 1
ATOM 3367 O O . MET B 1 13 ? 19.656 -1.044 12.406 1 76.25 13 MET B O 1
ATOM 3371 N N . LYS B 1 14 ? 17.719 -2.053 12.578 1 76.56 14 LYS B N 1
ATOM 3372 C CA . LYS B 1 14 ? 17.188 -1.101 13.555 1 76.56 14 LYS B CA 1
ATOM 3373 C C . LYS B 1 14 ? 18.016 -1.104 14.836 1 76.56 14 LYS B C 1
ATOM 3375 O O . LYS B 1 14 ? 18.266 -0.049 15.422 1 76.56 14 LYS B O 1
ATOM 3380 N N . GLN B 1 15 ? 18.422 -2.311 15.141 1 78 15 GLN B N 1
ATOM 3381 C CA . GLN B 1 15 ? 19.266 -2.432 16.328 1 78 15 GLN B CA 1
ATOM 3382 C C . GLN B 1 15 ? 20.609 -1.735 16.141 1 78 15 GLN B C 1
ATOM 3384 O O . GLN B 1 15 ? 21.078 -1.021 17.016 1 78 15 GLN B O 1
ATOM 3389 N N . ILE B 1 16 ? 21.125 -1.876 15 1 78.88 16 ILE B N 1
ATOM 3390 C CA . ILE B 1 16 ? 22.406 -1.261 14.68 1 78.88 16 ILE B CA 1
ATOM 3391 C C . ILE B 1 16 ? 22.266 0.26 14.68 1 78.88 16 ILE B C 1
ATOM 3393 O O . ILE B 1 16 ? 23.094 0.968 15.25 1 78.88 16 ILE B O 1
ATOM 3397 N N . LEU B 1 17 ? 21.203 0.707 14.172 1 79.88 17 LEU B N 1
ATOM 3398 C CA . LEU B 1 17 ? 21 2.141 13.992 1 79.88 17 LEU B CA 1
ATOM 3399 C C . LEU B 1 17 ? 20.688 2.812 15.32 1 79.88 17 LEU B C 1
ATOM 3401 O O . LEU B 1 17 ? 21.047 3.973 15.539 1 79.88 17 LEU B O 1
ATOM 3405 N N . SER B 1 18 ? 20.016 2.057 16.188 1 75.62 18 SER B N 1
ATOM 3406 C CA . SER B 1 18 ? 19.672 2.615 17.484 1 75.62 18 SER B CA 1
ATOM 3407 C C . SER B 1 18 ? 20.906 2.848 18.344 1 75.62 18 SER B C 1
ATOM 3409 O O . SER B 1 18 ? 20.906 3.695 19.234 1 75.62 18 SER B O 1
ATOM 3411 N N . GLU B 1 19 ? 21.984 2.139 17.953 1 75.25 19 GLU B N 1
ATOM 3412 C CA . GLU B 1 19 ? 23.219 2.238 18.734 1 75.25 19 GLU B CA 1
ATOM 3413 C C . GLU B 1 19 ? 24.25 3.113 18.016 1 75.25 19 GLU B C 1
ATOM 3415 O O . GLU B 1 19 ? 25.328 3.373 18.562 1 75.25 19 GLU B O 1
ATOM 3420 N N . LEU B 1 20 ? 23.844 3.615 16.938 1 74.56 20 LEU B N 1
ATOM 3421 C CA . LEU B 1 20 ? 24.797 4.371 16.125 1 74.56 20 LEU B CA 1
ATOM 3422 C C . LEU B 1 20 ? 24.844 5.828 16.562 1 74.56 20 LEU B C 1
ATOM 3424 O O . LEU B 1 20 ? 23.812 6.484 16.688 1 74.56 20 LEU B O 1
ATOM 3428 N N . GLU B 1 21 ? 26.062 6.273 16.781 1 73.75 21 GLU B N 1
ATOM 3429 C CA . GLU B 1 21 ? 26.234 7.691 17.094 1 73.75 21 GLU B CA 1
ATOM 3430 C C . GLU B 1 21 ? 25.891 8.562 15.891 1 73.75 21 GLU B C 1
ATOM 3432 O O . GLU B 1 21 ? 26.188 8.203 14.75 1 73.75 21 GLU B O 1
ATOM 3437 N N . PRO B 1 22 ? 25.297 9.648 16.062 1 70.19 22 PRO B N 1
ATOM 3438 C CA . PRO B 1 22 ? 24.828 10.516 14.977 1 70.19 22 PRO B CA 1
ATOM 3439 C C . PRO B 1 22 ? 25.922 10.922 14.008 1 70.19 22 PRO B C 1
ATOM 3441 O O . PRO B 1 22 ? 25.688 11.062 12.812 1 70.19 22 PRO B O 1
ATOM 3444 N N . ASP B 1 23 ? 27.109 10.992 14.477 1 73.75 23 ASP B N 1
ATOM 3445 C CA . ASP B 1 23 ? 28.172 11.516 13.625 1 73.75 23 ASP B CA 1
ATOM 3446 C C . ASP B 1 23 ? 29 10.383 13.008 1 73.75 23 ASP B C 1
ATOM 3448 O O . ASP B 1 23 ? 29.969 10.625 12.289 1 73.75 23 ASP B O 1
ATOM 3452 N N . THR B 1 24 ? 28.484 9.242 13.203 1 80.31 24 THR B N 1
ATOM 3453 C CA . THR B 1 24 ? 29.219 8.102 12.656 1 80.31 24 THR B CA 1
ATOM 3454 C C . THR B 1 24 ? 29.016 8.008 11.141 1 80.31 24 THR B C 1
ATOM 3456 O O . THR B 1 24 ? 27.906 8.188 10.648 1 80.31 24 THR B O 1
ATOM 3459 N N . ASP B 1 25 ? 30.156 7.891 10.547 1 84.69 25 ASP B N 1
ATOM 3460 C CA . ASP B 1 25 ? 30.094 7.637 9.117 1 84.69 25 ASP B CA 1
ATOM 3461 C C . ASP B 1 25 ? 29.484 6.273 8.82 1 84.69 25 ASP B C 1
ATOM 3463 O O . ASP B 1 25 ? 30.062 5.238 9.164 1 84.69 25 ASP B O 1
ATOM 3467 N N . ALA B 1 26 ? 28.375 6.273 8.18 1 82.5 26 ALA B N 1
ATOM 3468 C CA . ALA B 1 26 ? 27.625 5.055 7.895 1 82.5 26 ALA B CA 1
ATOM 3469 C C . ALA B 1 26 ? 28.469 4.059 7.098 1 82.5 26 ALA B C 1
ATOM 3471 O O . ALA B 1 26 ? 28.281 2.846 7.215 1 82.5 26 ALA B O 1
ATOM 3472 N N . ASN B 1 27 ? 29.438 4.574 6.355 1 87.06 27 ASN B N 1
ATOM 3473 C CA . ASN B 1 27 ? 30.266 3.713 5.52 1 87.06 27 ASN B CA 1
ATOM 3474 C C . ASN B 1 27 ? 31.203 2.852 6.355 1 87.06 27 ASN B C 1
ATOM 3476 O O . ASN B 1 27 ? 31.75 1.867 5.863 1 87.06 27 ASN B O 1
ATOM 3480 N N . THR B 1 28 ? 31.312 3.24 7.562 1 85.5 28 THR B N 1
ATOM 3481 C CA . THR B 1 28 ? 32.25 2.518 8.406 1 85.5 28 THR B CA 1
ATOM 3482 C C . THR B 1 28 ? 31.578 1.342 9.102 1 85.5 28 THR B C 1
ATOM 3484 O O . THR B 1 28 ? 32.25 0.53 9.75 1 85.5 28 THR B O 1
ATOM 3487 N N . ILE B 1 29 ? 30.328 1.264 8.961 1 86.94 29 ILE B N 1
ATOM 3488 C CA . ILE B 1 29 ? 29.594 0.187 9.609 1 86.94 29 ILE B CA 1
ATOM 3489 C C . ILE B 1 29 ? 29.25 -0.891 8.578 1 86.94 29 ILE B C 1
ATOM 3491 O O . ILE B 1 29 ? 28.234 -0.802 7.891 1 86.94 29 ILE B O 1
ATOM 3495 N N . PHE B 1 30 ? 29.953 -1.891 8.633 1 87.19 30 PHE B N 1
ATOM 3496 C CA . PHE B 1 30 ? 29.844 -2.93 7.613 1 87.19 30 PHE B CA 1
ATOM 3497 C C . PHE B 1 30 ? 28.453 -3.555 7.613 1 87.19 30 PHE B C 1
ATOM 3499 O O . PHE B 1 30 ? 27.891 -3.809 6.551 1 87.19 30 PHE B O 1
ATOM 3506 N N . GLU B 1 31 ? 27.953 -3.867 8.75 1 86.12 31 GLU B N 1
ATOM 3507 C CA . GLU B 1 31 ? 26.641 -4.508 8.859 1 86.12 31 GLU B CA 1
ATOM 3508 C C . GLU B 1 31 ? 25.547 -3.641 8.242 1 86.12 31 GLU B C 1
ATOM 3510 O O . GLU B 1 31 ? 24.609 -4.152 7.629 1 86.12 31 GLU B O 1
ATOM 3515 N N . LEU B 1 32 ? 25.672 -2.377 8.445 1 87.81 32 LEU B N 1
ATOM 3516 C CA . LEU B 1 32 ? 24.719 -1.446 7.855 1 87.81 32 LEU B CA 1
ATOM 3517 C C . LEU B 1 32 ? 24.828 -1.449 6.336 1 87.81 32 LEU B C 1
ATOM 3519 O O . LEU B 1 32 ? 23.812 -1.46 5.637 1 87.81 32 LEU B O 1
ATOM 3523 N N . LYS B 1 33 ? 26 -1.443 5.863 1 90.31 33 LYS B N 1
ATOM 3524 C CA . LYS B 1 33 ? 26.234 -1.482 4.422 1 90.31 33 LYS B CA 1
ATOM 3525 C C . LYS B 1 33 ? 25.719 -2.783 3.816 1 90.31 33 LYS B C 1
ATOM 3527 O O . LYS B 1 33 ? 25.156 -2.781 2.715 1 90.31 33 LYS B O 1
ATOM 3532 N N . GLU B 1 34 ? 25.969 -3.777 4.535 1 91.56 34 GLU B N 1
ATOM 3533 C CA . GLU B 1 34 ? 25.516 -5.086 4.078 1 91.56 34 GLU B CA 1
ATOM 3534 C C . GLU B 1 34 ? 23.984 -5.121 3.932 1 91.56 34 GLU B C 1
ATOM 3536 O O . GLU B 1 34 ? 23.469 -5.637 2.941 1 91.56 34 GLU B O 1
ATOM 3541 N N . ARG B 1 35 ? 23.344 -4.633 4.855 1 90.56 35 ARG B N 1
ATOM 3542 C CA . ARG B 1 35 ? 21.875 -4.621 4.832 1 90.56 35 ARG B CA 1
ATOM 3543 C C . ARG B 1 35 ? 21.359 -3.68 3.754 1 90.56 35 ARG B C 1
ATOM 3545 O O . ARG B 1 35 ? 20.406 -4.008 3.045 1 90.56 35 ARG B O 1
ATOM 3552 N N . ALA B 1 36 ? 21.969 -2.502 3.713 1 92.69 36 ALA B N 1
ATOM 3553 C CA . ALA B 1 36 ? 21.578 -1.566 2.656 1 92.69 36 ALA B CA 1
ATOM 3554 C C . ALA B 1 36 ? 21.781 -2.189 1.276 1 92.69 36 ALA B C 1
ATOM 3556 O O . ALA B 1 36 ? 20.922 -2.043 0.398 1 92.69 36 ALA B O 1
ATOM 3557 N N . HIS B 1 37 ? 22.938 -2.824 1.129 1 93.94 37 HIS B N 1
ATOM 3558 C CA . HIS B 1 37 ? 23.234 -3.51 -0.124 1 93.94 37 HIS B CA 1
ATOM 3559 C C . HIS B 1 37 ? 22.172 -4.559 -0.438 1 93.94 37 HIS B C 1
ATOM 3561 O O . HIS B 1 37 ? 21.719 -4.672 -1.583 1 93.94 37 HIS B O 1
ATOM 3567 N N . MET B 1 38 ? 21.828 -5.305 0.505 1 93.12 38 MET B N 1
ATOM 3568 C CA . MET B 1 38 ? 20.812 -6.348 0.327 1 93.12 38 MET B CA 1
ATOM 3569 C C . MET B 1 38 ? 19.5 -5.754 -0.173 1 93.12 38 MET B C 1
ATOM 3571 O O . MET B 1 38 ? 18.922 -6.258 -1.135 1 93.12 38 MET B O 1
ATOM 3575 N N . PHE B 1 39 ? 19.016 -4.695 0.467 1 93.06 39 PHE B N 1
ATOM 3576 C CA . PHE B 1 39 ? 17.766 -4.062 0.061 1 93.06 39 PHE B CA 1
ATOM 3577 C C . PHE B 1 39 ? 17.875 -3.525 -1.361 1 93.06 39 PHE B C 1
ATOM 3579 O O . PHE B 1 39 ? 17 -3.781 -2.191 1 93.06 39 PHE B O 1
ATOM 3586 N N . CYS B 1 40 ? 18.953 -2.824 -1.652 1 95 40 CYS B N 1
ATOM 3587 C CA . CYS B 1 40 ? 19.109 -2.254 -2.984 1 95 40 CYS B CA 1
ATOM 3588 C C . CYS B 1 40 ? 19.188 -3.348 -4.043 1 95 40 CYS B C 1
ATOM 3590 O O . CYS B 1 40 ? 18.516 -3.264 -5.074 1 95 40 CYS B O 1
ATOM 3592 N N . ALA B 1 41 ? 19.969 -4.355 -3.697 1 94.12 41 ALA B N 1
ATOM 3593 C CA . ALA B 1 41 ? 20.141 -5.453 -4.645 1 94.12 41 ALA B CA 1
ATOM 3594 C C . ALA B 1 41 ? 18.828 -6.176 -4.91 1 94.12 41 ALA B C 1
ATOM 3596 O O . ALA B 1 41 ? 18.516 -6.516 -6.059 1 94.12 41 ALA B O 1
ATOM 3597 N N . ARG B 1 42 ? 18.062 -6.352 -3.936 1 93.31 42 ARG B N 1
ATOM 3598 C CA . ARG B 1 42 ? 16.875 -7.199 -4.043 1 93.31 42 ARG B CA 1
ATOM 3599 C C . ARG B 1 42 ? 15.688 -6.41 -4.582 1 93.31 42 ARG B C 1
ATOM 3601 O O . ARG B 1 42 ? 14.766 -6.988 -5.172 1 93.31 42 ARG B O 1
ATOM 3608 N N . PHE B 1 43 ? 15.656 -5.125 -4.41 1 94.44 43 PHE B N 1
ATOM 3609 C CA . PHE B 1 43 ? 14.547 -4.324 -4.906 1 94.44 43 PHE B CA 1
ATOM 3610 C C . PHE B 1 43 ? 14.859 -3.756 -6.285 1 94.44 43 PHE B C 1
ATOM 3612 O O . PHE B 1 43 ? 13.953 -3.533 -7.094 1 94.44 43 PHE B O 1
ATOM 3619 N N . LEU B 1 44 ? 16.125 -3.5 -6.586 1 94.62 44 LEU B N 1
ATOM 3620 C CA . LEU B 1 44 ? 16.469 -2.77 -7.805 1 94.62 44 LEU B CA 1
ATOM 3621 C C . LEU B 1 44 ? 17.078 -3.703 -8.844 1 94.62 44 LEU B C 1
ATOM 3623 O O . LEU B 1 44 ? 16.906 -3.496 -10.047 1 94.62 44 LEU B O 1
ATOM 3627 N N . GLY B 1 45 ? 17.875 -4.684 -8.391 1 92.25 45 GLY B N 1
ATOM 3628 C CA . GLY B 1 45 ? 18.562 -5.578 -9.312 1 92.25 45 GLY B CA 1
ATOM 3629 C C . GLY B 1 45 ? 19.688 -4.898 -10.07 1 92.25 45 GLY B C 1
ATOM 3630 O O . GLY B 1 45 ? 20.312 -3.955 -9.57 1 92.25 45 GLY B O 1
ATOM 3631 N N . GLY B 1 46 ? 20.094 -5.523 -11.188 1 92.12 46 GLY B N 1
ATOM 3632 C CA . GLY B 1 46 ? 21.109 -4.957 -12.062 1 92.12 46 GLY B CA 1
ATOM 3633 C C . GLY B 1 46 ? 22.453 -4.758 -11.367 1 92.12 46 GLY B C 1
ATOM 3634 O O . GLY B 1 46 ? 22.953 -5.664 -10.695 1 92.12 46 GLY B O 1
ATOM 3635 N N . ALA B 1 47 ? 22.984 -3.576 -11.508 1 94.56 47 ALA B N 1
ATOM 3636 C CA . ALA B 1 47 ? 24.297 -3.23 -10.969 1 94.56 47 ALA B CA 1
ATOM 3637 C C . ALA B 1 47 ? 24.312 -3.346 -9.445 1 94.56 47 ALA B C 1
ATOM 3639 O O . ALA B 1 47 ? 25.359 -3.629 -8.844 1 94.56 47 ALA B O 1
ATOM 3640 N N . TRP B 1 48 ? 23.156 -3.145 -8.797 1 95.69 48 TRP B N 1
ATOM 3641 C CA . TRP B 1 48 ? 23.062 -3.191 -7.34 1 95.69 48 TRP B CA 1
ATOM 3642 C C . TRP B 1 48 ? 23.281 -4.609 -6.824 1 95.69 48 TRP B C 1
ATOM 3644 O O . TRP B 1 48 ? 23.641 -4.805 -5.66 1 95.69 48 TRP B O 1
ATOM 3654 N N . LYS B 1 49 ? 23.078 -5.609 -7.707 1 91.56 49 LYS B N 1
ATOM 3655 C CA . LYS B 1 49 ? 23.297 -7.004 -7.336 1 91.56 49 LYS B CA 1
ATOM 3656 C C . LYS B 1 49 ? 24.766 -7.383 -7.492 1 91.56 49 LYS B C 1
ATOM 3658 O O . LYS B 1 49 ? 25.25 -8.297 -6.824 1 91.56 49 LYS B O 1
ATOM 3663 N N . VAL B 1 50 ? 25.453 -6.656 -8.344 1 92.12 50 VAL B N 1
ATOM 3664 C CA . VAL B 1 50 ? 26.797 -7.047 -8.734 1 92.12 50 VAL B CA 1
ATOM 3665 C C . VAL B 1 50 ? 27.828 -6.246 -7.934 1 92.12 50 VAL B C 1
ATOM 3667 O O . VAL B 1 50 ? 28.922 -6.742 -7.637 1 92.12 50 VAL B O 1
ATOM 3670 N N . VAL B 1 51 ? 27.469 -5.066 -7.547 1 93.62 51 VAL B N 1
ATOM 3671 C CA . VAL B 1 51 ? 28.406 -4.176 -6.875 1 93.62 51 VAL B CA 1
ATOM 3672 C C . VAL B 1 51 ? 28.828 -4.785 -5.543 1 93.62 51 VAL B C 1
ATOM 3674 O O . VAL B 1 51 ? 28.031 -5.402 -4.844 1 93.62 51 VAL B O 1
ATOM 3677 N N . GLY B 1 52 ? 30.078 -4.648 -5.207 1 92.12 52 GLY B N 1
ATOM 3678 C CA . GLY B 1 52 ? 30.578 -5.117 -3.924 1 92.12 52 GLY B CA 1
ATOM 3679 C C . GLY B 1 52 ? 30.094 -4.281 -2.754 1 92.12 52 GLY B C 1
ATOM 3680 O O . GLY B 1 52 ? 29.969 -3.061 -2.867 1 92.12 52 GLY B O 1
ATOM 3681 N N . ILE B 1 53 ? 29.891 -4.91 -1.648 1 91.31 53 ILE B N 1
ATOM 3682 C CA . ILE B 1 53 ? 29.406 -4.25 -0.442 1 91.31 53 ILE B CA 1
ATOM 3683 C C . ILE B 1 53 ? 30.344 -3.104 -0.065 1 91.31 53 ILE B C 1
ATOM 3685 O O . ILE B 1 53 ? 29.875 -2.02 0.305 1 91.31 53 ILE B O 1
ATOM 3689 N N . GLY B 1 54 ? 31.609 -3.34 -0.181 1 89.44 54 GLY B N 1
ATOM 3690 C CA . GLY B 1 54 ? 32.594 -2.33 0.177 1 89.44 54 GLY B CA 1
ATOM 3691 C C . GLY B 1 54 ? 32.594 -1.13 -0.751 1 89.44 54 GLY B C 1
ATOM 3692 O O . GLY B 1 54 ? 33 -0.034 -0.362 1 89.44 54 GLY B O 1
ATOM 3693 N N . GLU B 1 55 ? 32.125 -1.306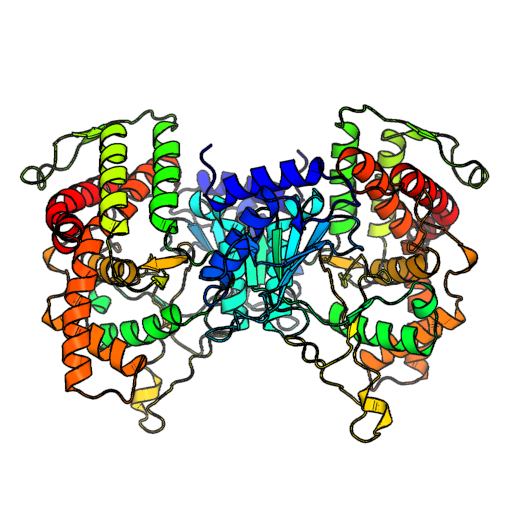 -1.931 1 92.06 55 GLU B N 1
ATOM 3694 C CA . GLU B 1 55 ? 32.156 -0.251 -2.941 1 92.06 55 GLU B CA 1
ATOM 3695 C C . GLU B 1 55 ? 30.891 0.615 -2.873 1 92.06 55 GLU B C 1
ATOM 3697 O O . GLU B 1 55 ? 30.875 1.737 -3.385 1 92.06 55 GLU B O 1
ATOM 3702 N N . LEU B 1 56 ? 29.891 0.044 -2.314 1 92.62 56 LEU B N 1
ATOM 3703 C CA . LEU B 1 56 ? 28.641 0.801 -2.158 1 92.62 56 LEU B CA 1
ATOM 3704 C C . LEU B 1 56 ? 28.859 2.01 -1.255 1 92.62 56 LEU B C 1
ATOM 3706 O O . LEU B 1 56 ? 29.516 1.907 -0.216 1 92.62 56 LEU B O 1
ATOM 3710 N N . GLN B 1 57 ? 28.391 3.121 -1.642 1 93 57 GLN B N 1
ATOM 3711 C CA . GLN B 1 57 ? 28.484 4.332 -0.836 1 93 57 GLN B CA 1
ATOM 3712 C C . GLN B 1 57 ? 27.188 4.594 -0.081 1 93 57 GLN B C 1
ATOM 3714 O O . GLN B 1 57 ? 26.109 4.551 -0.667 1 93 57 GLN B O 1
ATOM 3719 N N . LEU B 1 58 ? 27.328 4.789 1.202 1 92.69 58 LEU B N 1
ATOM 3720 C CA . LEU B 1 58 ? 26.203 5.062 2.084 1 92.69 58 LEU B CA 1
ATOM 3721 C C . LEU B 1 58 ? 26.406 6.379 2.828 1 92.69 58 LEU B C 1
ATOM 3723 O O . LEU B 1 58 ? 27.438 6.582 3.473 1 92.69 58 LEU B O 1
ATOM 3727 N N . GLU B 1 59 ? 25.422 7.301 2.625 1 90.44 59 GLU B N 1
ATOM 3728 C CA . GLU B 1 59 ? 25.469 8.586 3.314 1 90.44 59 GLU B CA 1
ATOM 3729 C C . GLU B 1 59 ? 24.203 8.828 4.113 1 90.44 59 GLU B C 1
ATOM 3731 O O . GLU B 1 59 ? 23.094 8.766 3.564 1 90.44 59 GLU B O 1
ATOM 3736 N N . ARG B 1 60 ? 24.344 9.039 5.344 1 87.25 60 ARG B N 1
ATOM 3737 C CA . ARG B 1 60 ? 23.203 9.406 6.164 1 87.25 60 ARG B CA 1
ATOM 3738 C C . ARG B 1 60 ? 22.766 10.836 5.887 1 87.25 60 ARG B C 1
ATOM 3740 O O . ARG B 1 60 ? 23.578 11.766 5.938 1 87.25 60 ARG B O 1
ATOM 3747 N N . LEU B 1 61 ? 21.531 11.023 5.508 1 82.25 61 LEU B N 1
ATOM 3748 C CA . LEU B 1 61 ? 21.016 12.359 5.281 1 82.25 61 LEU B CA 1
ATOM 3749 C C . LEU B 1 61 ? 20.391 12.93 6.555 1 82.25 61 LEU B C 1
ATOM 3751 O O . LEU B 1 61 ? 19.703 12.211 7.285 1 82.25 61 LEU B O 1
ATOM 3755 N N . LYS B 1 62 ? 20.766 14.195 6.758 1 69.81 62 LYS B N 1
ATOM 3756 C CA . LYS B 1 62 ? 20.234 14.883 7.93 1 69.81 62 LYS B CA 1
ATOM 3757 C C . LYS B 1 62 ? 18.828 15.414 7.668 1 69.81 62 LYS B C 1
ATOM 3759 O O . LYS B 1 62 ? 18.469 15.695 6.523 1 69.81 62 LYS B O 1
ATOM 3764 N N . GLY B 1 63 ? 17.844 15.328 8.508 1 60.69 63 GLY B N 1
ATOM 3765 C CA . GLY B 1 63 ? 16.594 16.031 8.32 1 60.69 63 GLY B CA 1
ATOM 3766 C C . GLY B 1 63 ? 15.383 15.234 8.742 1 60.69 63 GLY B C 1
ATOM 3767 O O . GLY B 1 63 ? 14.297 15.789 8.938 1 60.69 63 GLY B O 1
ATOM 3768 N N . GLY B 1 64 ? 15.656 14.055 9.039 1 63.38 64 GLY B N 1
ATOM 3769 C CA . GLY B 1 64 ? 14.445 13.367 9.453 1 63.38 64 GLY B CA 1
ATOM 3770 C C . GLY B 1 64 ? 14.367 13.133 10.953 1 63.38 64 GLY B C 1
ATOM 3771 O O . GLY B 1 64 ? 15.367 12.797 11.586 1 63.38 64 GLY B O 1
ATOM 3772 N N . MET B 1 65 ? 13.266 13.805 11.523 1 64.44 65 MET B N 1
ATOM 3773 C CA . MET B 1 65 ? 13.117 13.68 12.969 1 64.44 65 MET B CA 1
ATOM 3774 C C . MET B 1 65 ? 12.539 12.312 13.336 1 64.44 65 MET B C 1
ATOM 3776 O O . MET B 1 65 ? 12.664 11.867 14.477 1 64.44 65 MET B O 1
ATOM 3780 N N . SER B 1 66 ? 11.938 11.742 12.391 1 71 66 SER B N 1
ATOM 3781 C CA . SER B 1 66 ? 11.172 10.555 12.773 1 71 66 SER B CA 1
ATOM 3782 C C . SER B 1 66 ? 11.773 9.297 12.164 1 71 66 SER B C 1
ATOM 3784 O O . SER B 1 66 ? 11.594 8.195 12.703 1 71 66 SER B O 1
ATOM 3786 N N . ASN B 1 67 ? 12.469 9.461 11.07 1 76.38 67 ASN B N 1
ATOM 3787 C CA . ASN B 1 67 ? 13.031 8.336 10.336 1 76.38 67 ASN B CA 1
ATOM 3788 C C . ASN B 1 67 ? 14.484 8.586 9.938 1 76.38 67 ASN B C 1
ATOM 3790 O O . ASN B 1 67 ? 14.992 9.703 10.094 1 76.38 67 ASN B O 1
ATOM 3794 N N . MET B 1 68 ? 15.117 7.574 9.664 1 82.75 68 MET B N 1
ATOM 3795 C CA . MET B 1 68 ? 16.5 7.699 9.203 1 82.75 68 MET B CA 1
ATOM 3796 C C . MET B 1 68 ? 16.578 7.52 7.691 1 82.75 68 MET B C 1
ATOM 3798 O O . MET B 1 68 ? 15.945 6.629 7.133 1 82.75 68 MET B O 1
ATOM 3802 N N . LEU B 1 69 ? 17.281 8.422 7.09 1 88.12 69 LEU B N 1
ATOM 3803 C CA . LEU B 1 69 ? 17.422 8.398 5.637 1 88.12 69 LEU B CA 1
ATOM 3804 C C . LEU B 1 69 ? 18.875 8.164 5.234 1 88.12 69 LEU B C 1
ATOM 3806 O O . LEU B 1 69 ? 19.797 8.758 5.805 1 88.12 69 LEU B O 1
ATOM 3810 N N . PHE B 1 70 ? 19.078 7.281 4.297 1 91.75 70 PHE B N 1
ATOM 3811 C CA . PHE B 1 70 ? 20.391 7 3.748 1 91.75 70 PHE B CA 1
ATOM 3812 C C . PHE B 1 70 ? 20.391 7.133 2.229 1 91.75 70 PHE B C 1
ATOM 3814 O O . PHE B 1 70 ? 19.516 6.578 1.555 1 91.75 70 PHE B O 1
ATOM 3821 N N . LEU B 1 71 ? 21.281 7.891 1.766 1 93.69 71 LEU B N 1
ATOM 3822 C CA . LEU B 1 71 ? 21.516 7.922 0.327 1 93.69 71 LEU B CA 1
ATOM 3823 C C . LEU B 1 71 ? 22.469 6.805 -0.091 1 93.69 71 LEU B C 1
ATOM 3825 O O . LEU B 1 71 ? 23.609 6.742 0.378 1 93.69 71 LEU B O 1
ATOM 3829 N N . CYS B 1 72 ? 22.016 5.902 -0.827 1 96 72 CYS B N 1
ATOM 3830 C CA . CYS B 1 72 ? 22.812 4.816 -1.39 1 96 72 CYS B CA 1
ATOM 3831 C C . CYS B 1 72 ? 23.219 5.129 -2.826 1 96 72 CYS B C 1
ATOM 3833 O O . CYS B 1 72 ? 22.375 5.488 -3.648 1 96 72 CYS B O 1
ATOM 3835 N N . ARG B 1 73 ? 24.5 4.934 -3.152 1 95.38 73 ARG B N 1
ATOM 3836 C CA . ARG B 1 73 ? 25 5.277 -4.48 1 95.38 73 ARG B CA 1
ATOM 3837 C C . ARG B 1 73 ? 25.891 4.172 -5.027 1 95.38 73 ARG B C 1
ATOM 3839 O O . ARG B 1 73 ? 26.703 3.604 -4.297 1 95.38 73 ARG B O 1
ATOM 3846 N N . LEU B 1 74 ? 25.688 3.867 -6.281 1 95.12 74 LEU B N 1
ATOM 3847 C CA . LEU B 1 74 ? 26.641 3.018 -6.992 1 95.12 74 LEU B CA 1
ATOM 3848 C C . LEU B 1 74 ? 27.938 3.758 -7.254 1 95.12 74 LEU B C 1
ATOM 3850 O O . LEU B 1 74 ? 27.938 4.957 -7.543 1 95.12 74 LEU B O 1
ATOM 3854 N N . PRO B 1 75 ? 29.016 3.049 -7.109 1 92.62 75 PRO B N 1
ATOM 3855 C CA . PRO B 1 75 ? 30.281 3.699 -7.473 1 92.62 75 PRO B CA 1
ATOM 3856 C C . PRO B 1 75 ? 30.375 4 -8.969 1 92.62 75 PRO B C 1
ATOM 3858 O O . PRO B 1 75 ? 29.75 3.322 -9.781 1 92.62 75 PRO B O 1
ATOM 3861 N N . GLY B 1 76 ? 31.141 4.961 -9.32 1 88.94 76 GLY B N 1
ATOM 3862 C CA . GLY B 1 76 ? 31.328 5.336 -10.719 1 88.94 76 GLY B CA 1
ATOM 3863 C C . GLY B 1 76 ? 31.797 4.18 -11.586 1 88.94 76 GLY B C 1
ATOM 3864 O O . GLY B 1 76 ? 31.453 4.113 -12.773 1 88.94 76 GLY B O 1
ATOM 3865 N N . ALA B 1 77 ? 32.438 3.217 -11.039 1 88.62 77 ALA B N 1
ATOM 3866 C CA . ALA B 1 77 ? 33 2.08 -11.75 1 88.62 77 ALA B CA 1
ATOM 3867 C C . ALA B 1 77 ? 31.953 1.03 -12.062 1 88.62 77 ALA B C 1
ATOM 3869 O O . ALA B 1 77 ? 32.156 0.142 -12.883 1 88.62 77 ALA B O 1
ATOM 3870 N N . CYS B 1 78 ? 30.828 1.135 -11.43 1 89.56 78 CYS B N 1
ATOM 3871 C CA . CYS B 1 78 ? 29.75 0.179 -11.648 1 89.56 78 CYS B CA 1
ATOM 3872 C C . CYS B 1 78 ? 28.469 0.889 -12.086 1 89.56 78 CYS B C 1
ATOM 3874 O O . CYS B 1 78 ? 27.5 0.958 -11.328 1 89.56 78 CYS B O 1
ATOM 3876 N N . PRO B 1 79 ? 28.453 1.276 -13.312 1 88 79 PRO B N 1
ATOM 3877 C CA . PRO B 1 79 ? 27.25 1.966 -13.805 1 88 79 PRO B CA 1
ATOM 3878 C C . PRO B 1 79 ? 26.047 1.039 -13.922 1 88 79 PRO B C 1
ATOM 3880 O O . PRO B 1 79 ? 26.203 -0.182 -13.984 1 88 79 PRO B O 1
ATOM 3883 N N . PRO B 1 80 ? 24.859 1.657 -13.906 1 89.88 80 PRO B N 1
ATOM 3884 C CA . PRO B 1 80 ? 23.656 0.848 -14.086 1 89.88 80 PRO B CA 1
ATOM 3885 C C . PRO B 1 80 ? 23.719 -0.029 -15.336 1 89.88 80 PRO B C 1
ATOM 3887 O O . PRO B 1 80 ? 24.281 0.381 -16.359 1 89.88 80 PRO B O 1
ATOM 3890 N N . LEU B 1 81 ? 23.156 -1.197 -15.242 1 87.19 81 LEU B N 1
ATOM 3891 C CA . LEU B 1 81 ? 23.188 -2.166 -16.328 1 87.19 81 LEU B CA 1
ATOM 3892 C C . LEU B 1 81 ? 21.938 -2.061 -17.188 1 87.19 81 LEU B C 1
ATOM 3894 O O . LEU B 1 81 ? 21.969 -2.344 -18.391 1 87.19 81 LEU B O 1
ATOM 3898 N N . THR B 1 82 ? 20.859 -1.789 -16.562 1 84.44 82 THR B N 1
ATOM 3899 C CA . THR B 1 82 ? 19.578 -1.645 -17.25 1 84.44 82 THR B CA 1
ATOM 3900 C C . THR B 1 82 ? 18.969 -0.273 -16.984 1 84.44 82 THR B C 1
ATOM 3902 O O . THR B 1 82 ? 19.594 0.755 -17.25 1 84.44 82 THR B O 1
ATOM 3905 N N . ASN B 1 83 ? 17.719 -0.214 -16.438 1 85 83 ASN B N 1
ATOM 3906 C CA . ASN B 1 83 ? 17.031 1.052 -16.172 1 85 83 ASN B CA 1
ATOM 3907 C C . ASN B 1 83 ? 16.984 1.36 -14.68 1 85 83 ASN B C 1
ATOM 3909 O O . ASN B 1 83 ? 16.219 2.217 -14.242 1 85 83 ASN B O 1
ATOM 3913 N N . GLU B 1 84 ? 17.922 0.685 -13.93 1 91.19 84 GLU B N 1
ATOM 3914 C CA . GLU B 1 84 ? 17.922 0.968 -12.5 1 91.19 84 GLU B CA 1
ATOM 3915 C C . GLU B 1 84 ? 18.625 2.293 -12.203 1 91.19 84 GLU B C 1
ATOM 3917 O O . GLU B 1 84 ? 19.516 2.711 -12.938 1 91.19 84 GLU B O 1
ATOM 3922 N N . PRO B 1 85 ? 18.25 2.994 -11.18 1 93.31 85 PRO B N 1
ATOM 3923 C CA . PRO B 1 85 ? 18.891 4.25 -10.797 1 93.31 85 PRO B CA 1
ATOM 3924 C C . PRO B 1 85 ? 20.297 4.047 -10.219 1 93.31 85 PRO B C 1
ATOM 3926 O O . PRO B 1 85 ? 20.594 2.971 -9.695 1 93.31 85 PRO B O 1
ATOM 3929 N N . ASP B 1 86 ? 21.109 5.066 -10.305 1 93.94 86 ASP B N 1
ATOM 3930 C CA . ASP B 1 86 ? 22.469 4.984 -9.766 1 93.94 86 ASP B CA 1
ATOM 3931 C C . ASP B 1 86 ? 22.5 5.465 -8.312 1 93.94 86 ASP B C 1
ATOM 3933 O O . ASP B 1 86 ? 23.516 5.289 -7.629 1 93.94 86 ASP B O 1
ATOM 3937 N N . LYS B 1 87 ? 21.453 6.109 -7.875 1 94.38 87 LYS B N 1
ATOM 3938 C CA . LYS B 1 87 ? 21.297 6.547 -6.488 1 94.38 87 LYS B CA 1
ATOM 3939 C C . LYS B 1 87 ? 19.859 6.355 -6.008 1 94.38 87 LYS B C 1
ATOM 3941 O O . LYS B 1 87 ? 18.922 6.535 -6.773 1 94.38 87 LYS B O 1
ATOM 3946 N N . VAL B 1 88 ? 19.703 5.969 -4.777 1 95.88 88 VAL B N 1
ATOM 3947 C CA . VAL B 1 88 ? 18.375 5.777 -4.203 1 95.88 88 VAL B CA 1
ATOM 3948 C C . VAL B 1 88 ? 18.391 6.176 -2.73 1 95.88 88 VAL B C 1
ATOM 3950 O O . VAL B 1 88 ? 19.453 6.234 -2.105 1 95.88 88 VAL B O 1
ATOM 3953 N N . LEU B 1 89 ? 17.297 6.551 -2.242 1 94.81 89 LEU B N 1
ATOM 3954 C CA . LEU B 1 89 ? 17.125 6.867 -0.829 1 94.81 89 LEU B CA 1
ATOM 3955 C C . LEU B 1 89 ? 16.531 5.68 -0.075 1 94.81 89 LEU B C 1
ATOM 3957 O O . LEU B 1 89 ? 15.492 5.145 -0.469 1 94.81 89 LEU B O 1
ATOM 3961 N N . LEU B 1 90 ? 17.234 5.234 0.921 1 94.31 90 LEU B N 1
ATOM 3962 C CA . LEU B 1 90 ? 16.75 4.215 1.847 1 94.31 90 LEU B CA 1
ATOM 3963 C C . LEU B 1 90 ? 16.203 4.852 3.121 1 94.31 90 LEU B C 1
ATOM 3965 O O . LEU B 1 90 ? 16.938 5.52 3.85 1 94.31 90 LEU B O 1
ATOM 3969 N N . ARG B 1 91 ? 14.906 4.691 3.365 1 90.88 91 ARG B N 1
ATOM 3970 C CA . ARG B 1 91 ? 14.266 5.219 4.562 1 90.88 91 ARG B CA 1
ATOM 3971 C C . ARG B 1 91 ? 13.953 4.102 5.559 1 90.88 91 ARG B C 1
ATOM 3973 O O . ARG B 1 91 ? 13.32 3.109 5.207 1 90.88 91 ARG B O 1
ATOM 3980 N N . ILE B 1 92 ? 14.438 4.273 6.777 1 87.88 92 ILE B N 1
ATOM 3981 C CA . ILE B 1 92 ? 14.188 3.32 7.852 1 87.88 92 ILE B CA 1
ATOM 3982 C C . ILE B 1 92 ? 13.258 3.947 8.891 1 87.88 92 ILE B C 1
ATOM 3984 O O . ILE B 1 92 ? 13.547 5.016 9.43 1 87.88 92 ILE B O 1
ATOM 3988 N N . TYR B 1 93 ? 12.156 3.201 9.164 1 82.19 93 TYR B N 1
ATOM 3989 C CA . TYR B 1 93 ? 11.125 3.75 10.031 1 82.19 93 TYR B CA 1
ATOM 3990 C C . TYR B 1 93 ? 11.469 3.518 11.5 1 82.19 93 TYR B C 1
ATOM 3992 O O . TYR B 1 93 ? 11.766 2.391 11.906 1 82.19 93 TYR B O 1
ATOM 4000 N N . PHE B 1 94 ? 11.398 4.496 12.266 1 77.12 94 PHE B N 1
ATOM 4001 C CA . PHE B 1 94 ? 11.547 4.391 13.711 1 77.12 94 PHE B CA 1
ATOM 4002 C C . PHE B 1 94 ? 10.312 4.934 14.422 1 77.12 94 PHE B C 1
ATOM 4004 O O . PHE B 1 94 ? 10.117 4.684 15.617 1 77.12 94 PHE B O 1
ATOM 4011 N N . ASN B 1 95 ? 9.516 5.637 13.68 1 74.81 95 ASN B N 1
ATOM 4012 C CA . ASN B 1 95 ? 8.297 6.246 14.211 1 74.81 95 ASN B CA 1
ATOM 4013 C C . ASN B 1 95 ? 7.184 5.219 14.367 1 74.81 95 ASN B C 1
ATOM 4015 O O . ASN B 1 95 ? 6.723 4.637 13.383 1 74.81 95 ASN B O 1
ATOM 4019 N N . PRO B 1 96 ? 6.758 5 15.547 1 70.31 96 PRO B N 1
ATOM 4020 C CA . PRO B 1 96 ? 5.66 4.055 15.766 1 70.31 96 PRO B CA 1
ATOM 4021 C C . PRO B 1 96 ? 4.43 4.371 14.922 1 70.31 96 PRO B C 1
ATOM 4023 O O . PRO B 1 96 ? 3.707 3.459 14.516 1 70.31 96 PRO B O 1
ATOM 4026 N N . GLU B 1 97 ? 4.25 5.668 14.695 1 72.75 97 GLU B N 1
ATOM 4027 C CA . GLU B 1 97 ? 3.105 6.051 13.875 1 72.75 97 GLU B CA 1
ATOM 4028 C C . GLU B 1 97 ? 3.205 5.449 12.477 1 72.75 97 GLU B C 1
ATOM 4030 O O . GLU B 1 97 ? 2.207 4.992 11.922 1 72.75 97 GLU B O 1
ATOM 4035 N N . THR B 1 98 ? 4.371 5.484 11.977 1 69.31 98 THR B N 1
ATOM 4036 C CA . THR B 1 98 ? 4.59 4.922 10.648 1 69.31 98 THR B CA 1
ATOM 4037 C C . THR B 1 98 ? 4.312 3.42 10.648 1 69.31 98 THR B C 1
ATOM 4039 O O . THR B 1 98 ? 3.674 2.904 9.727 1 69.31 98 THR B O 1
ATOM 4042 N N . GLU B 1 99 ? 4.664 2.84 11.672 1 69.69 99 GLU B N 1
ATOM 4043 C CA . GLU B 1 99 ? 4.512 1.39 11.742 1 69.69 99 GLU B CA 1
ATOM 4044 C C . GLU B 1 99 ? 3.045 0.995 11.883 1 69.69 99 GLU B C 1
ATOM 4046 O O . GLU B 1 99 ? 2.617 -0.027 11.344 1 69.69 99 GLU B O 1
ATOM 4051 N N . SER B 1 100 ? 2.316 1.881 12.516 1 71.81 100 SER B N 1
ATOM 4052 C CA . SER B 1 100 ? 0.907 1.582 12.75 1 71.81 100 SER B CA 1
ATOM 4053 C C . SER B 1 100 ? 0.065 1.883 11.516 1 71.81 100 SER B C 1
ATOM 4055 O O . SER B 1 100 ? -1.06 1.393 11.391 1 71.81 100 SER B O 1
ATOM 4057 N N . HIS B 1 101 ? 0.65 2.678 10.625 1 81.44 101 HIS B N 1
ATOM 4058 C CA . HIS B 1 101 ? -0.105 3.113 9.453 1 81.44 101 HIS B CA 1
ATOM 4059 C C . HIS B 1 101 ? 0.625 2.758 8.164 1 81.44 101 HIS B C 1
ATOM 4061 O O . HIS B 1 101 ? 0.526 3.482 7.172 1 81.44 101 HIS B O 1
ATOM 4067 N N . LEU B 1 102 ? 1.253 1.665 8.227 1 84.81 102 LEU B N 1
ATOM 4068 C CA . LEU B 1 102 ? 2.133 1.282 7.129 1 84.81 102 LEU B CA 1
ATOM 4069 C C . LEU B 1 102 ? 1.338 1.055 5.848 1 84.81 102 LEU B C 1
ATOM 4071 O O . LEU B 1 102 ? 1.794 1.407 4.758 1 84.81 102 LEU B O 1
ATOM 4075 N N . VAL B 1 103 ? 0.15 0.516 5.98 1 87.56 103 VAL B N 1
ATOM 4076 C CA . VAL B 1 103 ? -0.649 0.211 4.797 1 87.56 103 VAL B CA 1
ATOM 4077 C C . VAL B 1 103 ? -1.065 1.507 4.105 1 87.56 103 VAL B C 1
ATOM 4079 O O . VAL B 1 103 ? -0.828 1.683 2.908 1 87.56 103 VAL B O 1
ATOM 4082 N N . SER B 1 104 ? -1.628 2.408 4.844 1 88.62 104 SER B N 1
ATOM 4083 C CA . SER B 1 104 ? -2.074 3.678 4.277 1 88.62 104 SER B CA 1
ATOM 4084 C C . SER B 1 104 ? -0.905 4.457 3.686 1 88.62 104 SER B C 1
ATOM 4086 O O . SER B 1 104 ? -1.02 5.027 2.598 1 88.62 104 SER B O 1
ATOM 4088 N N . GLU B 1 105 ? 0.128 4.48 4.414 1 89.5 105 GLU B N 1
ATOM 4089 C CA . GLU B 1 105 ? 1.312 5.195 3.939 1 89.5 105 GLU B CA 1
ATOM 4090 C C . GLU B 1 105 ? 1.825 4.602 2.629 1 89.5 105 GLU B C 1
ATOM 4092 O O . GLU B 1 105 ? 2.203 5.336 1.716 1 89.5 105 GLU B O 1
ATOM 4097 N N . SER B 1 106 ? 1.863 3.285 2.562 1 91.69 106 SER B N 1
ATOM 4098 C CA . SER B 1 106 ? 2.367 2.611 1.371 1 91.69 106 SER B CA 1
ATOM 4099 C C . SER B 1 106 ? 1.454 2.854 0.173 1 91.69 106 SER B C 1
ATOM 4101 O O . SER B 1 106 ? 1.93 3.043 -0.948 1 91.69 106 SER B O 1
ATOM 4103 N N . VAL B 1 107 ? 0.197 2.863 0.458 1 93.62 107 VAL B N 1
ATOM 4104 C CA . VAL B 1 107 ? -0.782 3.109 -0.596 1 93.62 107 VAL B CA 1
ATOM 4105 C C . VAL B 1 107 ? -0.637 4.539 -1.114 1 93.62 107 VAL B C 1
ATOM 4107 O O . VAL B 1 107 ? -0.604 4.766 -2.326 1 93.62 107 VAL B O 1
ATOM 4110 N N . ILE B 1 108 ? -0.522 5.457 -0.247 1 94.81 108 ILE B N 1
ATOM 4111 C CA . ILE B 1 108 ? -0.374 6.863 -0.607 1 94.81 108 ILE B CA 1
ATOM 4112 C C . ILE B 1 108 ? 0.904 7.055 -1.42 1 94.81 108 ILE B C 1
ATOM 4114 O O . ILE B 1 108 ? 0.881 7.672 -2.488 1 94.81 108 ILE B O 1
ATOM 4118 N N . PHE B 1 109 ? 1.966 6.508 -0.931 1 94.69 109 PHE B N 1
ATOM 4119 C CA . PHE B 1 109 ? 3.244 6.66 -1.616 1 94.69 109 PHE B CA 1
ATOM 4120 C C . PHE B 1 109 ? 3.189 6.039 -3.006 1 94.69 109 PHE B C 1
ATOM 4122 O O . PHE B 1 109 ? 3.709 6.609 -3.969 1 94.69 109 PHE B O 1
ATOM 4129 N N . THR B 1 110 ? 2.613 4.883 -3.094 1 95.88 110 THR B N 1
ATOM 4130 C CA . THR B 1 110 ? 2.473 4.203 -4.379 1 95.88 110 THR B CA 1
ATOM 4131 C C . THR B 1 110 ? 1.663 5.055 -5.355 1 95.88 110 THR B C 1
ATOM 4133 O O . THR B 1 110 ? 2.045 5.207 -6.516 1 95.88 110 THR B O 1
ATOM 4136 N N . LEU B 1 111 ? 0.572 5.59 -4.906 1 95.44 111 LEU B N 1
ATOM 4137 C CA . LEU B 1 111 ? -0.298 6.418 -5.738 1 95.44 111 LEU B CA 1
ATOM 4138 C C . LEU B 1 111 ? 0.441 7.652 -6.234 1 95.44 111 LEU B C 1
ATOM 4140 O O . LEU B 1 111 ? 0.399 7.969 -7.426 1 95.44 111 LEU B O 1
ATOM 4144 N N . LEU B 1 112 ? 1.136 8.328 -5.336 1 94.31 112 LEU B N 1
ATOM 4145 C CA . LEU B 1 112 ? 1.875 9.523 -5.707 1 94.31 112 LEU B CA 1
ATOM 4146 C C . LEU B 1 112 ? 2.986 9.195 -6.695 1 94.31 112 LEU B C 1
ATOM 4148 O O . LEU B 1 112 ? 3.234 9.961 -7.633 1 94.31 112 LEU B O 1
ATOM 4152 N N . SER B 1 113 ? 3.619 8.102 -6.465 1 94.38 113 SER B N 1
ATOM 4153 C CA . SER B 1 113 ? 4.656 7.629 -7.375 1 94.38 113 SER B CA 1
ATOM 4154 C C . SER B 1 113 ? 4.09 7.371 -8.766 1 94.38 113 SER B C 1
ATOM 4156 O O . SER B 1 113 ? 4.629 7.863 -9.766 1 94.38 113 SER B O 1
ATOM 4158 N N . GLU B 1 114 ? 2.99 6.684 -8.867 1 94.31 114 GLU B N 1
ATOM 4159 C CA . GLU B 1 114 ? 2.393 6.289 -10.133 1 94.31 114 GLU B CA 1
ATOM 4160 C C . GLU B 1 114 ? 1.808 7.496 -10.867 1 94.31 114 GLU B C 1
ATOM 4162 O O . GLU B 1 114 ? 1.788 7.527 -12.102 1 94.31 114 GLU B O 1
ATOM 4167 N N . ARG B 1 115 ? 1.381 8.477 -10.117 1 92.19 115 ARG B N 1
ATOM 4168 C CA . ARG B 1 115 ? 0.787 9.664 -10.719 1 92.19 115 ARG B CA 1
ATOM 4169 C C . ARG B 1 115 ? 1.846 10.727 -10.992 1 92.19 115 ARG B C 1
ATOM 4171 O O . ARG B 1 115 ? 1.521 11.852 -11.398 1 92.19 115 ARG B O 1
ATOM 4178 N N . HIS B 1 116 ? 3.16 10.438 -10.703 1 90.81 116 HIS B N 1
ATOM 4179 C CA . HIS B 1 116 ? 4.297 11.312 -10.938 1 90.81 116 HIS B CA 1
ATOM 4180 C C . HIS B 1 116 ? 4.18 12.602 -10.117 1 90.81 116 HIS B C 1
ATOM 4182 O O . HIS B 1 116 ? 4.508 13.68 -10.609 1 90.81 116 HIS B O 1
ATOM 4188 N N . LEU B 1 117 ? 3.648 12.469 -8.906 1 88.75 117 LEU B N 1
ATOM 4189 C CA . LEU B 1 117 ? 3.48 13.594 -7.996 1 88.75 117 LEU B CA 1
ATOM 4190 C C . LEU B 1 117 ? 4.5 13.539 -6.863 1 88.75 117 LEU B C 1
ATOM 4192 O O . LEU B 1 117 ? 4.633 14.5 -6.098 1 88.75 117 LEU B O 1
ATOM 4196 N N . GLY B 1 118 ? 5.207 12.508 -6.754 1 89 118 GLY B N 1
ATOM 4197 C CA . GLY B 1 118 ? 6.238 12.273 -5.754 1 89 118 GLY B CA 1
ATOM 4198 C C . GLY B 1 118 ? 7.371 11.398 -6.262 1 89 118 GLY B C 1
ATOM 4199 O O . GLY B 1 118 ? 7.395 11.023 -7.434 1 89 118 GLY B O 1
ATOM 4200 N N . PRO B 1 119 ? 8.297 11.148 -5.352 1 92.38 119 PRO B N 1
ATOM 4201 C CA . PRO B 1 119 ? 9.414 10.289 -5.758 1 92.38 119 PRO B CA 1
ATOM 4202 C C . PRO B 1 119 ? 8.961 8.891 -6.188 1 92.38 119 PRO B C 1
ATOM 4204 O O . PRO B 1 119 ? 7.934 8.398 -5.707 1 92.38 119 PRO B O 1
ATOM 4207 N N . LYS B 1 120 ? 9.68 8.336 -7.09 1 94.69 120 LYS B N 1
ATOM 4208 C CA . LYS B 1 120 ? 9.406 6.961 -7.496 1 94.69 120 LYS B CA 1
ATOM 4209 C C . LYS B 1 120 ? 9.609 5.992 -6.336 1 94.69 120 LYS B C 1
ATOM 4211 O O . LYS B 1 120 ? 10.586 6.109 -5.59 1 94.69 120 LYS B O 1
ATOM 4216 N N . LEU B 1 121 ? 8.68 5.109 -6.137 1 95.69 121 LEU B N 1
ATOM 4217 C CA . LEU B 1 121 ? 8.805 4.039 -5.152 1 95.69 121 LEU B CA 1
ATOM 4218 C C . LEU B 1 121 ? 9.531 2.836 -5.75 1 95.69 121 LEU B C 1
ATOM 4220 O O . LEU B 1 121 ? 9.062 2.246 -6.727 1 95.69 121 LEU B O 1
ATOM 4224 N N . TYR B 1 122 ? 10.68 2.408 -5.156 1 95.62 122 TYR B N 1
ATOM 4225 C CA . TYR B 1 122 ? 11.445 1.284 -5.684 1 95.62 122 TYR B CA 1
ATOM 4226 C C . TYR B 1 122 ? 11.18 0.019 -4.871 1 95.62 122 TYR B C 1
ATOM 4228 O O . TYR B 1 122 ? 11.359 -1.094 -5.375 1 95.62 122 TYR B O 1
ATOM 4236 N N . GLY B 1 123 ? 10.812 0.22 -3.652 1 94.56 123 GLY B N 1
ATOM 4237 C CA . GLY B 1 123 ? 10.547 -0.946 -2.824 1 94.56 123 GLY B CA 1
ATOM 4238 C C . GLY B 1 123 ? 9.977 -0.594 -1.461 1 94.56 123 GLY B C 1
ATOM 4239 O O . GLY B 1 123 ? 10.336 0.428 -0.877 1 94.56 123 GLY B O 1
ATOM 4240 N N . VAL B 1 124 ? 9.102 -1.468 -0.987 1 90.5 124 VAL B N 1
ATOM 4241 C CA . VAL B 1 124 ? 8.547 -1.316 0.353 1 90.5 124 VAL B CA 1
ATOM 4242 C C . VAL B 1 124 ? 8.82 -2.578 1.171 1 90.5 124 VAL B C 1
ATOM 4244 O O . VAL B 1 124 ? 8.75 -3.691 0.647 1 90.5 124 VAL B O 1
ATOM 4247 N N . PHE B 1 125 ? 9.211 -2.48 2.373 1 84.06 125 PHE B N 1
ATOM 4248 C CA . PHE B 1 125 ? 9.391 -3.588 3.307 1 84.06 125 PHE B CA 1
ATOM 4249 C C . PHE B 1 125 ? 9 -3.172 4.719 1 84.06 125 PHE B C 1
ATOM 4251 O O . PHE B 1 125 ? 8.734 -1.996 4.977 1 84.06 125 PHE B O 1
ATOM 4258 N N . SER B 1 126 ? 8.914 -4.273 5.512 1 77.94 126 SER B N 1
ATOM 4259 C CA . SER B 1 126 ? 8.523 -3.984 6.891 1 77.94 126 SER B CA 1
ATOM 4260 C C . SER B 1 126 ? 9.57 -3.127 7.59 1 77.94 126 SER B C 1
ATOM 4262 O O . SER B 1 126 ? 10.75 -3.49 7.637 1 77.94 126 SER B O 1
ATOM 4264 N N . GLY B 1 127 ? 9.352 -1.849 7.766 1 80.31 127 GLY B N 1
ATOM 4265 C CA . GLY B 1 127 ? 10.258 -0.994 8.516 1 80.31 127 GLY B CA 1
ATOM 4266 C C . GLY B 1 127 ? 10.836 0.133 7.676 1 80.31 127 GLY B C 1
ATOM 4267 O O . GLY B 1 127 ? 11.57 0.979 8.188 1 80.31 127 GLY B O 1
ATOM 4268 N N . GLY B 1 128 ? 10.57 -0.073 6.379 1 88.5 128 GLY B N 1
ATOM 4269 C CA . GLY B 1 128 ? 11.117 1.018 5.586 1 88.5 128 GLY B CA 1
ATOM 4270 C C . GLY B 1 128 ? 10.727 0.94 4.121 1 88.5 128 GLY B C 1
ATOM 4271 O O . GLY B 1 128 ? 9.797 0.218 3.758 1 88.5 128 GLY B O 1
ATOM 4272 N N . ARG B 1 129 ? 11.469 1.758 3.305 1 92.31 129 ARG B N 1
ATOM 4273 C CA . ARG B 1 129 ? 11.219 1.771 1.867 1 92.31 129 ARG B CA 1
ATOM 4274 C C . ARG B 1 129 ? 12.43 2.307 1.108 1 92.31 129 ARG B C 1
ATOM 4276 O O . ARG B 1 129 ? 13.305 2.941 1.696 1 92.31 129 ARG B O 1
ATOM 4283 N N . LEU B 1 130 ? 12.539 1.953 -0.099 1 95.31 130 LEU B N 1
ATOM 4284 C CA . LEU B 1 130 ? 13.477 2.492 -1.074 1 95.31 130 LEU B CA 1
ATOM 4285 C C . LEU B 1 130 ? 12.773 3.436 -2.045 1 95.31 130 LEU B C 1
ATOM 4287 O O . LEU B 1 130 ? 11.773 3.068 -2.658 1 95.31 130 LEU B O 1
ATOM 4291 N N . GLU B 1 131 ? 13.281 4.676 -2.131 1 95.25 131 GLU B N 1
ATOM 4292 C CA . GLU B 1 131 ? 12.617 5.668 -2.967 1 95.25 131 GLU B CA 1
ATOM 4293 C C . GLU B 1 131 ? 13.617 6.441 -3.812 1 95.25 131 GLU B C 1
ATOM 4295 O O . GLU B 1 131 ? 14.828 6.367 -3.576 1 95.25 131 GLU B O 1
ATOM 4300 N N . GLU B 1 132 ? 13.172 7.129 -4.781 1 94.62 132 GLU B N 1
ATOM 4301 C CA . GLU B 1 132 ? 13.969 7.961 -5.68 1 94.62 132 GLU B CA 1
ATOM 4302 C C . GLU B 1 132 ? 14.594 9.141 -4.93 1 94.62 132 GLU B C 1
ATOM 4304 O O . GLU B 1 132 ? 13.945 9.758 -4.09 1 94.62 132 GLU B O 1
ATOM 4309 N N . TYR B 1 133 ? 15.867 9.367 -5.184 1 91.5 133 TYR B N 1
ATOM 4310 C CA . TYR B 1 133 ? 16.516 10.586 -4.707 1 91.5 133 TYR B CA 1
ATOM 4311 C C . TYR B 1 133 ? 16.219 11.758 -5.637 1 91.5 133 TYR B C 1
ATOM 4313 O O . TYR B 1 133 ? 16.484 11.68 -6.84 1 91.5 133 TYR B O 1
ATOM 4321 N N . ILE B 1 134 ? 15.664 12.727 -5.094 1 87.5 134 ILE B N 1
ATOM 4322 C CA . ILE B 1 134 ? 15.43 13.953 -5.848 1 87.5 134 ILE B CA 1
ATOM 4323 C C . ILE B 1 134 ? 16.516 14.977 -5.52 1 87.5 134 ILE B C 1
ATOM 4325 O O . ILE B 1 134 ? 16.562 15.5 -4.402 1 87.5 134 ILE B O 1
ATOM 4329 N N . PRO B 1 135 ? 17.375 15.203 -6.508 1 86.62 135 PRO B N 1
ATOM 4330 C CA . PRO B 1 135 ? 18.328 16.281 -6.254 1 86.62 135 PRO B CA 1
ATOM 4331 C C . PRO B 1 135 ? 17.656 17.625 -5.973 1 86.62 135 PRO B C 1
ATOM 4333 O O . PRO B 1 135 ? 17.094 18.234 -6.883 1 86.62 135 PRO B O 1
ATOM 4336 N N . SER B 1 136 ? 17.672 17.953 -4.738 1 88.06 136 SER B N 1
ATOM 4337 C CA . SER B 1 136 ? 16.922 19.125 -4.281 1 88.06 136 SER B CA 1
ATOM 4338 C C . SER B 1 136 ? 17.453 19.625 -2.939 1 88.06 136 SER B C 1
ATOM 4340 O O . SER B 1 136 ? 18.375 19.031 -2.373 1 88.06 136 SER B O 1
ATOM 4342 N N . ARG B 1 137 ? 17.094 20.734 -2.605 1 88.12 137 ARG B N 1
ATOM 4343 C CA . ARG B 1 137 ? 17.297 21.219 -1.245 1 88.12 137 ARG B CA 1
ATOM 4344 C C . ARG B 1 137 ? 15.977 21.594 -0.586 1 88.12 137 ARG B C 1
ATOM 4346 O O . ARG B 1 137 ? 15.07 22.109 -1.246 1 88.12 137 ARG B O 1
ATOM 4353 N N . PRO B 1 138 ? 15.891 21.359 0.66 1 90.75 138 PRO B N 1
ATOM 4354 C CA . PRO B 1 138 ? 14.688 21.812 1.352 1 90.75 138 PRO B CA 1
ATOM 4355 C C . PRO B 1 138 ? 14.641 23.328 1.507 1 90.75 138 PRO B C 1
ATOM 4357 O O . PRO B 1 138 ? 15.672 24 1.398 1 90.75 138 PRO B O 1
ATOM 4360 N N . LEU B 1 139 ? 13.477 23.859 1.708 1 93.75 139 LEU B N 1
ATOM 4361 C CA . LEU B 1 139 ? 13.352 25.266 2.041 1 93.75 139 LEU B CA 1
ATOM 4362 C C . LEU B 1 139 ? 13.82 25.547 3.467 1 93.75 139 LEU B C 1
ATOM 4364 O O . LEU B 1 139 ? 13.789 24.641 4.312 1 93.75 139 LEU B O 1
ATOM 4368 N N . SER B 1 140 ? 14.344 26.688 3.629 1 92.69 140 SER B N 1
ATOM 4369 C CA . SER B 1 140 ? 14.57 27.156 4.996 1 92.69 140 SER B CA 1
ATOM 4370 C C . SER B 1 140 ? 13.289 27.703 5.613 1 92.69 140 SER B C 1
ATOM 4372 O O . SER B 1 140 ? 12.359 28.078 4.891 1 92.69 140 SER B O 1
ATOM 4374 N N . TRP B 1 141 ? 13.281 27.766 6.941 1 91.56 141 TRP B N 1
ATOM 4375 C CA . TRP B 1 141 ? 12.078 28.25 7.598 1 91.56 141 TRP B CA 1
ATOM 4376 C C . TRP B 1 141 ? 11.812 29.719 7.227 1 91.56 141 TRP B C 1
ATOM 4378 O O . TRP B 1 141 ? 10.656 30.125 7.102 1 91.56 141 TRP B O 1
ATOM 4388 N N . LYS B 1 142 ? 12.859 30.484 6.91 1 93.75 142 LYS B N 1
ATOM 4389 C CA . LYS B 1 142 ? 12.711 31.891 6.516 1 93.75 142 LYS B CA 1
ATOM 4390 C C . LYS B 1 142 ? 12.086 32 5.129 1 93.75 142 LYS B C 1
ATOM 4392 O O . LYS B 1 142 ? 11.344 32.938 4.852 1 93.75 142 LYS B O 1
ATOM 4397 N N . GLU B 1 143 ? 12.406 31.031 4.324 1 94.75 143 GLU B N 1
ATOM 4398 C CA . GLU B 1 143 ? 11.914 31.047 2.951 1 94.75 143 GLU B CA 1
ATOM 4399 C C . GLU B 1 143 ? 10.414 30.797 2.902 1 94.75 143 GLU B C 1
ATOM 4401 O O . GLU B 1 143 ? 9.742 31.156 1.932 1 94.75 143 GLU B O 1
ATOM 4406 N N . LEU B 1 144 ? 9.852 30.172 3.928 1 95.75 144 LEU B N 1
ATOM 4407 C CA . LEU B 1 144 ? 8.422 29.906 3.969 1 95.75 144 LEU B CA 1
ATOM 4408 C C . LEU B 1 144 ? 7.617 31.203 3.949 1 95.75 144 LEU B C 1
ATOM 4410 O O . LEU B 1 144 ? 6.52 31.25 3.393 1 95.75 144 LEU B O 1
ATOM 4414 N N . ALA B 1 145 ? 8.211 32.281 4.516 1 94 145 ALA B N 1
ATOM 4415 C CA . ALA B 1 145 ? 7.477 33.531 4.719 1 94 145 ALA B CA 1
ATOM 4416 C C . ALA B 1 145 ? 7.676 34.469 3.543 1 94 145 ALA B C 1
ATOM 4418 O O . ALA B 1 145 ? 7.031 35.531 3.467 1 94 145 ALA B O 1
ATOM 4419 N N . LEU B 1 146 ? 8.602 34.125 2.658 1 94.81 146 LEU B N 1
ATOM 4420 C CA . LEU B 1 146 ? 8.758 34.969 1.475 1 94.81 146 LEU B CA 1
ATOM 4421 C C . LEU B 1 146 ? 7.488 34.938 0.631 1 94.81 146 LEU B C 1
ATOM 4423 O O . LEU B 1 146 ? 6.969 33.875 0.29 1 94.81 146 LEU B O 1
ATOM 4427 N N . PRO B 1 147 ? 6.98 36.094 0.321 1 93.44 147 PRO B N 1
ATOM 4428 C CA . PRO B 1 147 ? 5.691 36.188 -0.368 1 93.44 147 PRO B CA 1
ATOM 4429 C C . PRO B 1 147 ? 5.637 35.312 -1.624 1 93.44 147 PRO B C 1
ATOM 4431 O O . PRO B 1 147 ? 4.66 34.594 -1.839 1 93.44 147 PRO B O 1
ATOM 4434 N N . GLU B 1 148 ? 6.672 35.375 -2.447 1 92.06 148 GLU B N 1
ATOM 4435 C CA . GLU B 1 148 ? 6.688 34.562 -3.678 1 92.06 148 GLU B CA 1
ATOM 4436 C C . GLU B 1 148 ? 6.656 33.094 -3.377 1 92.06 148 GLU B C 1
ATOM 4438 O O . GLU B 1 148 ? 5.953 32.312 -4.047 1 92.06 148 GLU B O 1
ATOM 4443 N N . MET B 1 149 ? 7.426 32.688 -2.402 1 94 149 MET B N 1
ATOM 4444 C CA . MET B 1 149 ? 7.488 31.266 -2.023 1 94 149 MET B CA 1
ATOM 4445 C C . MET B 1 149 ? 6.172 30.812 -1.406 1 94 149 MET B C 1
ATOM 4447 O O . MET B 1 149 ? 5.676 29.719 -1.722 1 94 149 MET B O 1
ATOM 4451 N N . SER B 1 150 ? 5.691 31.641 -0.513 1 96.25 150 SER B N 1
ATOM 4452 C CA . SER B 1 150 ? 4.418 31.344 0.141 1 96.25 150 SER B CA 1
ATOM 4453 C C . SER B 1 150 ? 3.311 31.125 -0.882 1 96.25 150 SER B C 1
ATOM 4455 O O . SER B 1 150 ? 2.506 30.203 -0.744 1 96.25 150 SER B O 1
ATOM 4457 N N . CYS B 1 151 ? 3.283 31.922 -1.93 1 94.94 151 CYS B N 1
ATOM 4458 C CA . CYS B 1 151 ? 2.287 31.797 -2.988 1 94.94 151 CYS B CA 1
ATOM 4459 C C . CYS B 1 151 ? 2.453 30.484 -3.74 1 94.94 151 CYS B C 1
ATOM 4461 O O . CYS B 1 151 ? 1.467 29.812 -4.039 1 94.94 151 CYS B O 1
ATOM 4463 N N . LYS B 1 152 ? 3.686 30.141 -4.039 1 94 152 LYS B N 1
ATOM 4464 C CA . LYS B 1 152 ? 3.963 28.891 -4.742 1 94 152 LYS B CA 1
ATOM 4465 C C . LYS B 1 152 ? 3.568 27.672 -3.898 1 94 152 LYS B C 1
ATOM 4467 O O . LYS B 1 152 ? 3.039 26.688 -4.422 1 94 152 LYS B O 1
ATOM 4472 N N . ILE B 1 153 ? 3.83 27.75 -2.643 1 96.88 153 ILE B N 1
ATOM 4473 C CA . ILE B 1 153 ? 3.471 26.672 -1.729 1 96.88 153 ILE B CA 1
ATOM 4474 C C . ILE B 1 153 ? 1.952 26.5 -1.692 1 96.88 153 ILE B C 1
ATOM 4476 O O . ILE B 1 153 ? 1.44 25.375 -1.719 1 96.88 153 ILE B O 1
ATOM 4480 N N . ALA B 1 154 ? 1.227 27.625 -1.648 1 97.62 154 ALA B N 1
ATOM 4481 C CA . ALA B 1 154 ? -0.233 27.594 -1.656 1 97.62 154 ALA B CA 1
ATOM 4482 C C . ALA B 1 154 ? -0.76 26.859 -2.887 1 97.62 154 ALA B C 1
ATOM 4484 O O . ALA B 1 154 ? -1.677 26.047 -2.785 1 97.62 154 ALA B O 1
ATOM 4485 N N . GLN B 1 155 ? -0.153 27.172 -3.975 1 94.81 155 GLN B N 1
ATOM 4486 C CA . GLN B 1 155 ? -0.569 26.547 -5.227 1 94.81 155 GLN B CA 1
ATOM 4487 C C . GLN B 1 155 ? -0.322 25.047 -5.203 1 94.81 155 GLN B C 1
ATOM 4489 O O . GLN B 1 155 ? -1.164 24.266 -5.652 1 94.81 155 GLN B O 1
ATOM 4494 N N . ARG B 1 156 ? 0.801 24.625 -4.672 1 93.75 156 ARG B N 1
ATOM 4495 C CA . ARG B 1 156 ? 1.113 23.203 -4.578 1 93.75 156 ARG B CA 1
ATOM 4496 C C . ARG B 1 156 ? 0.18 22.5 -3.6 1 93.75 156 ARG B C 1
ATOM 4498 O O . ARG B 1 156 ? -0.177 21.328 -3.799 1 93.75 156 ARG B O 1
ATOM 4505 N N . LEU B 1 157 ? -0.152 23.188 -2.588 1 97 157 LEU B N 1
ATOM 4506 C CA . LEU B 1 157 ? -1.015 22.609 -1.568 1 97 157 LEU B CA 1
ATOM 4507 C C . LEU B 1 157 ? -2.404 22.328 -2.129 1 97 157 LEU B C 1
ATOM 4509 O O . LEU B 1 157 ? -3.059 21.359 -1.723 1 97 157 LEU B O 1
ATOM 4513 N N . VAL B 1 158 ? -2.861 23.172 -3.074 1 96.5 158 VAL B N 1
ATOM 4514 C CA . VAL B 1 158 ? -4.137 22.938 -3.74 1 96.5 158 VAL B CA 1
ATOM 4515 C C . VAL B 1 158 ? -4.113 21.562 -4.422 1 96.5 158 VAL B C 1
ATOM 4517 O O . VAL B 1 158 ? -5.086 20.812 -4.344 1 96.5 158 VAL B O 1
ATOM 4520 N N . ARG B 1 159 ? -2.99 21.25 -5.039 1 92.75 159 ARG B N 1
ATOM 4521 C CA . ARG B 1 159 ? -2.857 19.984 -5.738 1 92.75 159 ARG B CA 1
ATOM 4522 C C . ARG B 1 159 ? -2.936 18.812 -4.762 1 92.75 159 ARG B C 1
ATOM 4524 O O . ARG B 1 159 ? -3.533 17.781 -5.07 1 92.75 159 ARG B O 1
ATOM 4531 N N . VAL B 1 160 ? -2.359 19 -3.639 1 95.31 160 VAL B N 1
ATOM 4532 C CA . VAL B 1 160 ? -2.426 17.969 -2.602 1 95.31 160 VAL B CA 1
ATOM 4533 C C . VAL B 1 160 ? -3.869 17.812 -2.125 1 95.31 160 VAL B C 1
ATOM 4535 O O . VAL B 1 160 ? -4.387 16.688 -2.053 1 95.31 160 VAL B O 1
ATOM 4538 N N . HIS B 1 161 ? -4.512 18.922 -1.871 1 97.69 161 HIS B N 1
ATOM 4539 C CA . HIS B 1 161 ? -5.855 18.922 -1.305 1 97.69 161 HIS B CA 1
ATOM 4540 C C . HIS B 1 161 ? -6.867 18.359 -2.293 1 97.69 161 HIS B C 1
ATOM 4542 O O . HIS B 1 161 ? -7.945 17.906 -1.895 1 97.69 161 HIS B O 1
ATOM 4548 N N . GLN B 1 162 ? -6.516 18.328 -3.531 1 95.31 162 GLN B N 1
ATOM 4549 C CA . GLN B 1 162 ? -7.441 17.859 -4.555 1 95.31 162 GLN B CA 1
ATOM 4550 C C . GLN B 1 162 ? -7.223 16.375 -4.859 1 95.31 162 GLN B C 1
ATOM 4552 O O . GLN B 1 162 ? -7.984 15.773 -5.621 1 95.31 162 GLN B O 1
ATOM 4557 N N . LEU B 1 163 ? -6.246 15.82 -4.297 1 94.06 163 LEU B N 1
ATOM 4558 C CA . LEU B 1 163 ? -5.969 14.406 -4.547 1 94.06 163 LEU B CA 1
ATOM 4559 C C . LEU B 1 163 ? -7.094 13.531 -4.012 1 94.06 163 LEU B C 1
ATOM 4561 O O . LEU B 1 163 ? -7.633 13.797 -2.936 1 94.06 163 LEU B O 1
ATOM 4565 N N . GLU B 1 164 ? -7.461 12.531 -4.793 1 92.81 164 GLU B N 1
ATOM 4566 C CA . GLU B 1 164 ? -8.375 11.477 -4.355 1 92.81 164 GLU B CA 1
ATOM 4567 C C . GLU B 1 164 ? -7.617 10.195 -4.02 1 92.81 164 GLU B C 1
ATOM 4569 O O . GLU B 1 164 ? -7.086 9.531 -4.91 1 92.81 164 GLU B O 1
ATOM 4574 N N . VAL B 1 165 ? -7.539 9.875 -2.773 1 94.12 165 VAL B N 1
ATOM 4575 C CA . VAL B 1 165 ? -6.762 8.742 -2.279 1 94.12 165 VAL B CA 1
ATOM 4576 C C . VAL B 1 165 ? -7.695 7.715 -1.647 1 94.12 165 VAL B C 1
ATOM 4578 O O . VAL B 1 165 ? -8.664 8.078 -0.977 1 94.12 165 VAL B O 1
ATOM 4581 N N . PRO B 1 166 ? -7.457 6.457 -1.89 1 94.31 166 PRO B N 1
ATOM 4582 C CA . PRO B 1 166 ? -8.359 5.402 -1.411 1 94.31 166 PRO B CA 1
ATOM 4583 C C . PRO B 1 166 ? -8.109 5.035 0.049 1 94.31 166 PRO B C 1
ATOM 4585 O O . PRO B 1 166 ? -7.855 3.865 0.361 1 94.31 166 PRO B O 1
ATOM 4588 N N . ILE B 1 167 ? -8.219 5.953 0.908 1 92.88 167 ILE B N 1
ATOM 4589 C CA . ILE B 1 167 ? -8.117 5.746 2.348 1 92.88 167 ILE B CA 1
ATOM 4590 C C . ILE B 1 167 ? -9.336 6.34 3.047 1 92.88 167 ILE B C 1
ATOM 4592 O O . ILE B 1 167 ? -10.234 6.879 2.395 1 92.88 167 ILE B O 1
ATOM 4596 N N . TRP B 1 168 ? -9.367 6.168 4.344 1 90.75 168 TRP B N 1
ATOM 4597 C CA . TRP B 1 168 ? -10.469 6.633 5.184 1 90.75 168 TRP B CA 1
ATOM 4598 C C . TRP B 1 168 ? -10.672 8.133 5.027 1 90.75 168 TRP B C 1
ATOM 4600 O O . TRP B 1 168 ? -9.742 8.922 5.215 1 90.75 168 TRP B O 1
ATOM 4610 N N . LYS B 1 169 ? -11.945 8.562 4.688 1 93.88 169 LYS B N 1
ATOM 4611 C CA . LYS B 1 169 ? -12.141 9.938 4.242 1 93.88 169 LYS B CA 1
ATOM 4612 C C . LYS B 1 169 ? -12.742 10.797 5.352 1 93.88 169 LYS B C 1
ATOM 4614 O O . LYS B 1 169 ? -13.117 11.945 5.117 1 93.88 169 LYS B O 1
ATOM 4619 N N . GLU B 1 170 ? -12.773 10.328 6.559 1 92.25 170 GLU B N 1
ATOM 4620 C CA . GLU B 1 170 ? -13.219 11.117 7.703 1 92.25 170 GLU B CA 1
ATOM 4621 C C . GLU B 1 170 ? -12.039 11.742 8.445 1 92.25 170 GLU B C 1
ATOM 4623 O O . GLU B 1 170 ? -10.961 11.148 8.508 1 92.25 170 GLU B O 1
ATOM 4628 N N . PRO B 1 171 ? -12.281 12.906 8.938 1 94.56 171 PRO B N 1
ATOM 4629 C CA . PRO B 1 171 ? -11.188 13.625 9.594 1 94.56 171 PRO B CA 1
ATOM 4630 C C . PRO B 1 171 ? -10.961 13.172 11.031 1 94.56 171 PRO B C 1
ATOM 4632 O O . PRO B 1 171 ? -10.859 14 11.945 1 94.56 171 PRO B O 1
ATOM 4635 N N . ASP B 1 172 ? -10.727 11.914 11.219 1 91.31 172 ASP B N 1
ATOM 4636 C CA . ASP B 1 172 ? -10.562 11.367 12.562 1 91.31 172 ASP B CA 1
ATOM 4637 C C . ASP B 1 172 ? -9.094 11.047 12.852 1 91.31 172 ASP B C 1
ATOM 4639 O O . ASP B 1 172 ? -8.75 10.617 13.953 1 91.31 172 ASP B O 1
ATOM 4643 N N . TYR B 1 173 ? -8.242 11.336 11.938 1 91.5 173 TYR B N 1
ATOM 4644 C CA . TYR B 1 173 ? -6.859 10.891 12.055 1 91.5 173 TYR B CA 1
ATOM 4645 C C . TYR B 1 173 ? -6.172 11.539 13.242 1 91.5 173 TYR B C 1
ATOM 4647 O O . TYR B 1 173 ? -5.535 10.859 14.047 1 91.5 173 TYR B O 1
ATOM 4655 N N . LEU B 1 174 ? -6.289 12.867 13.383 1 94.25 174 LEU B N 1
ATOM 4656 C CA . LEU B 1 174 ? -5.562 13.602 14.414 1 94.25 174 LEU B CA 1
ATOM 4657 C C . LEU B 1 174 ? -5.957 13.125 15.805 1 94.25 174 LEU B C 1
ATOM 4659 O O . LEU B 1 174 ? -5.094 12.805 16.625 1 94.25 174 LEU B O 1
ATOM 4663 N N . CYS B 1 175 ? -7.238 13.055 16.016 1 94.12 175 CYS B N 1
ATOM 4664 C CA . CYS B 1 175 ? -7.715 12.633 17.328 1 94.12 175 CYS B CA 1
ATOM 4665 C C . CYS B 1 175 ? -7.355 11.172 17.609 1 94.12 175 CYS B C 1
ATOM 4667 O O . CYS B 1 175 ? -7.012 10.812 18.734 1 94.12 175 CYS B O 1
ATOM 4669 N N . GLY B 1 176 ? -7.473 10.391 16.562 1 91.75 176 GLY B N 1
ATOM 4670 C CA . GLY B 1 176 ? -7.062 9.008 16.703 1 91.75 176 GLY B CA 1
ATOM 4671 C C . GLY B 1 176 ? -5.594 8.844 17.031 1 91.75 176 GLY B C 1
ATOM 4672 O O . GLY B 1 176 ? -5.227 8.055 17.906 1 91.75 176 GLY B O 1
ATOM 4673 N N . ALA B 1 177 ? -4.73 9.547 16.344 1 92.44 177 ALA B N 1
ATOM 4674 C CA . ALA B 1 177 ? -3.293 9.492 16.594 1 92.44 177 ALA B CA 1
ATOM 4675 C C . ALA B 1 177 ? -2.965 9.961 18 1 92.44 177 ALA B C 1
ATOM 4677 O O . ALA B 1 177 ? -2.189 9.312 18.719 1 92.44 177 ALA B O 1
ATOM 4678 N N . LEU B 1 178 ? -3.564 11.016 18.406 1 95.31 178 LEU B N 1
ATOM 4679 C CA . LEU B 1 178 ? -3.346 11.562 19.75 1 95.31 178 LEU B CA 1
ATOM 4680 C C . LEU B 1 178 ? -3.732 10.539 20.812 1 95.31 178 LEU B C 1
ATOM 4682 O O . LEU B 1 178 ? -3.014 10.367 21.812 1 95.31 178 LEU B O 1
ATOM 4686 N N . SER B 1 179 ? -4.848 9.938 20.609 1 93.75 179 SER B N 1
ATOM 4687 C CA . SER B 1 179 ? -5.297 8.93 21.562 1 93.75 179 SER B CA 1
ATOM 4688 C C . SER B 1 179 ? -4.301 7.777 21.656 1 93.75 179 SER B C 1
ATOM 4690 O O . SER B 1 179 ? -3.979 7.316 22.75 1 93.75 179 SER B O 1
ATOM 4692 N N . ARG B 1 180 ? -3.826 7.379 20.531 1 91.19 180 ARG B N 1
ATOM 4693 C CA . ARG B 1 180 ? -2.85 6.293 20.5 1 91.19 180 ARG B CA 1
ATOM 4694 C C . ARG B 1 180 ? -1.547 6.707 21.172 1 91.19 180 ARG B C 1
ATOM 4696 O O . ARG B 1 180 ? -0.973 5.941 21.953 1 91.19 180 ARG B O 1
ATOM 4703 N N . TRP B 1 181 ? -1.115 7.883 20.859 1 91.5 181 TRP B N 1
ATOM 4704 C CA . TRP B 1 181 ? 0.146 8.367 21.406 1 91.5 181 TRP B CA 1
ATOM 4705 C C . TRP B 1 181 ? 0.043 8.562 22.922 1 91.5 181 TRP B C 1
ATOM 4707 O O . TRP B 1 181 ? 0.988 8.266 23.656 1 91.5 181 TRP B O 1
ATOM 4717 N N . LEU B 1 182 ? -1.049 9.062 23.359 1 93.06 182 LEU B N 1
ATOM 4718 C CA . LEU B 1 182 ? -1.26 9.242 24.781 1 93.06 182 LEU B CA 1
ATOM 4719 C C . LEU B 1 182 ? -1.254 7.906 25.516 1 93.06 182 LEU B C 1
ATOM 4721 O O . LEU B 1 182 ? -0.657 7.781 26.594 1 93.06 182 LEU B O 1
ATOM 4725 N N . LYS B 1 183 ? -1.925 6.949 24.938 1 90.5 183 LYS B N 1
ATOM 4726 C CA . LYS B 1 183 ? -1.927 5.609 25.516 1 90.5 183 LYS B CA 1
ATOM 4727 C C . LYS B 1 183 ? -0.51 5.051 25.609 1 90.5 183 LYS B C 1
ATOM 4729 O O . LYS B 1 183 ? -0.138 4.461 26.641 1 90.5 183 LYS B O 1
ATOM 4734 N N . GLN B 1 184 ? 0.236 5.242 24.625 1 88 184 GLN B N 1
ATOM 4735 C CA . GLN B 1 184 ? 1.618 4.777 24.625 1 88 184 GLN B CA 1
ATOM 4736 C C . GLN B 1 184 ? 2.455 5.52 25.656 1 88 184 GLN B C 1
ATOM 4738 O O . GLN B 1 184 ? 3.287 4.914 26.344 1 88 184 GLN B O 1
ATOM 4743 N N . LEU B 1 185 ? 2.234 6.773 25.703 1 89.12 185 LEU B N 1
ATOM 4744 C CA . LEU B 1 185 ? 2.951 7.598 26.656 1 89.12 185 LEU B CA 1
ATOM 4745 C C . LEU B 1 185 ? 2.676 7.133 28.094 1 89.12 185 LEU B C 1
ATOM 4747 O O . LEU B 1 185 ? 3.58 7.113 28.922 1 89.12 185 LEU B O 1
ATOM 4751 N N . MET B 1 186 ? 1.492 6.777 28.312 1 89.38 186 MET B N 1
ATOM 4752 C CA . MET B 1 186 ? 1.08 6.344 29.641 1 89.38 186 MET B CA 1
ATOM 4753 C C . MET B 1 186 ? 1.673 4.98 29.969 1 89.38 186 MET B C 1
ATOM 4755 O O . MET B 1 186 ? 1.773 4.613 31.156 1 89.38 186 MET B O 1
ATOM 4759 N N . GLN B 1 187 ? 2.064 4.27 28.969 1 85.5 187 GLN B N 1
ATOM 4760 C CA . GLN B 1 187 ? 2.576 2.916 29.172 1 85.5 187 GLN B CA 1
ATOM 4761 C C . GLN B 1 187 ? 4.098 2.887 29.094 1 85.5 187 GLN B C 1
ATOM 4763 O O . GLN B 1 187 ? 4.707 1.816 29.141 1 85.5 187 GLN B O 1
ATOM 4768 N N . THR B 1 188 ? 4.684 3.963 28.859 1 78.94 188 THR B N 1
ATOM 4769 C CA . THR B 1 188 ? 6.137 3.992 28.719 1 78.94 188 THR B CA 1
ATOM 4770 C C . THR B 1 188 ? 6.805 3.639 30.047 1 78.94 188 THR B C 1
ATOM 4772 O O . THR B 1 188 ? 6.301 3.986 31.109 1 78.94 188 THR B O 1
ATOM 4775 N N . PRO B 1 189 ? 7.855 3.016 29.906 1 67.56 189 PRO B N 1
ATOM 4776 C CA . PRO B 1 189 ? 8.578 2.551 31.094 1 67.56 189 PRO B CA 1
ATOM 4777 C C . PRO B 1 189 ? 9.102 3.701 31.953 1 67.56 189 PRO B C 1
ATOM 4779 O O . PRO B 1 189 ? 9.227 3.555 33.156 1 67.56 189 PRO B O 1
ATOM 4782 N N . SER B 1 190 ? 9.586 4.801 31.25 1 68.81 190 SER B N 1
ATOM 4783 C CA . SER B 1 190 ? 10.148 5.887 32.031 1 68.81 190 SER B CA 1
ATOM 4784 C C . SER B 1 190 ? 9.172 6.352 33.125 1 68.81 190 SER B C 1
ATOM 4786 O O . SER B 1 190 ? 9.578 6.938 34.125 1 68.81 190 SER B O 1
ATOM 4788 N N . GLY B 1 191 ? 7.984 6.051 32.844 1 65.88 191 GLY B N 1
ATOM 4789 C CA . GLY B 1 191 ? 6.949 6.402 33.781 1 65.88 191 GLY B CA 1
ATOM 4790 C C . GLY B 1 191 ? 6.68 7.895 33.844 1 65.88 191 GLY B C 1
ATOM 4791 O O . GLY B 1 191 ? 6 8.367 34.781 1 65.88 191 GLY B O 1
ATOM 4792 N N . ALA B 1 192 ? 7.344 8.562 33.031 1 70.25 192 ALA B N 1
ATOM 4793 C CA . ALA B 1 192 ? 7.133 10.008 33.125 1 70.25 192 ALA B CA 1
ATOM 4794 C C . ALA B 1 192 ? 5.68 10.367 32.844 1 70.25 192 ALA B C 1
ATOM 4796 O O . ALA B 1 192 ? 5.164 10.117 31.75 1 70.25 192 ALA B O 1
ATOM 4797 N N . ARG B 1 193 ? 5.168 10.961 33.875 1 82.62 193 ARG B N 1
ATOM 4798 C CA . ARG B 1 193 ? 3.746 11.266 33.781 1 82.62 193 ARG B CA 1
ATOM 4799 C C . ARG B 1 193 ? 3.484 12.742 34.031 1 82.62 193 ARG B C 1
ATOM 4801 O O . ARG B 1 193 ? 2.346 13.203 33.906 1 82.62 193 ARG B O 1
ATOM 4808 N N . GLU B 1 194 ? 4.621 13.414 34.344 1 90.62 194 GLU B N 1
ATOM 4809 C CA . GLU B 1 194 ? 4.512 14.852 34.594 1 90.62 194 GLU B CA 1
ATOM 4810 C C . GLU B 1 194 ? 5.512 15.625 33.75 1 90.62 194 GLU B C 1
ATOM 4812 O O . GLU B 1 194 ? 6.664 15.211 33.594 1 90.62 194 GLU B O 1
ATOM 4817 N N . PHE B 1 195 ? 5.031 16.688 33.219 1 94.88 195 PHE B N 1
ATOM 4818 C CA . PHE B 1 195 ? 5.852 17.5 32.344 1 94.88 195 PHE B CA 1
ATOM 4819 C C . PHE B 1 195 ? 5.875 18.953 32.812 1 94.88 195 PHE B C 1
ATOM 4821 O O . PHE B 1 195 ? 4.836 19.625 32.844 1 94.88 195 PHE B O 1
ATOM 4828 N N . VAL B 1 196 ? 7.062 19.422 33.125 1 96.12 196 VAL B N 1
ATOM 4829 C CA . VAL B 1 196 ? 7.215 20.797 33.625 1 96.12 196 VAL B CA 1
ATOM 4830 C C . VAL B 1 196 ? 7.215 21.766 32.438 1 96.12 196 VAL B C 1
ATOM 4832 O O . VAL B 1 196 ? 8.086 21.688 31.562 1 96.12 196 VAL B O 1
ATOM 4835 N N . ILE B 1 197 ? 6.305 22.625 32.438 1 96.81 197 ILE B N 1
ATOM 4836 C CA . ILE B 1 197 ? 6.164 23.578 31.344 1 96.81 197 ILE B CA 1
ATOM 4837 C C . ILE B 1 197 ? 7.086 24.781 31.594 1 96.81 197 ILE B C 1
ATOM 4839 O O . ILE B 1 197 ? 7.207 25.25 32.719 1 96.81 197 ILE B O 1
ATOM 4843 N N . PRO B 1 198 ? 7.723 25.266 30.578 1 96.31 198 PRO B N 1
ATOM 4844 C CA . PRO B 1 198 ? 8.609 26.422 30.75 1 96.31 198 PRO B CA 1
ATOM 4845 C C . PRO B 1 198 ? 7.902 27.625 31.359 1 96.31 198 PRO B C 1
ATOM 4847 O O . PRO B 1 198 ? 6.746 27.906 31.031 1 96.31 198 PRO B O 1
ATOM 4850 N N . SER B 1 199 ? 8.641 28.391 32.062 1 95.62 199 SER B N 1
ATOM 4851 C CA . SER B 1 199 ? 8.078 29.5 32.844 1 95.62 199 SER B CA 1
ATOM 4852 C C . SER B 1 199 ? 7.594 30.625 31.938 1 95.62 199 SER B C 1
ATOM 4854 O O . SER B 1 199 ? 6.723 31.406 32.312 1 95.62 199 SER B O 1
ATOM 4856 N N . CYS B 1 200 ? 8.109 30.688 30.781 1 94.56 200 CYS B N 1
ATOM 4857 C CA . CYS B 1 200 ? 7.715 31.75 29.859 1 94.56 200 CYS B CA 1
ATOM 4858 C C . CYS B 1 200 ? 6.258 31.594 29.438 1 94.56 200 CYS B C 1
ATOM 4860 O O . CYS B 1 200 ? 5.645 32.531 28.938 1 94.56 200 CYS B O 1
ATOM 4862 N N . TYR B 1 201 ? 5.695 30.422 29.766 1 95.81 201 TYR B N 1
ATOM 4863 C CA . TYR B 1 201 ? 4.293 30.188 29.422 1 95.81 201 TYR B CA 1
ATOM 4864 C C . TYR B 1 201 ? 3.418 30.234 30.672 1 95.81 201 TYR B C 1
ATOM 4866 O O . TYR B 1 201 ? 2.24 29.859 30.625 1 95.81 201 TYR B O 1
ATOM 4874 N N . SER B 1 202 ? 3.869 30.656 31.766 1 94.19 202 SER B N 1
ATOM 4875 C CA . SER B 1 202 ? 3.225 30.547 33.062 1 94.19 202 SER B CA 1
ATOM 4876 C C . SER B 1 202 ? 1.917 31.344 33.094 1 94.19 202 SER B C 1
ATOM 4878 O O . SER B 1 202 ? 1.006 31 33.875 1 94.19 202 SER B O 1
ATOM 4880 N N . ASP B 1 203 ? 1.789 32.375 32.312 1 95.31 203 ASP B N 1
ATOM 4881 C CA . ASP B 1 203 ? 0.588 33.188 32.312 1 95.31 203 ASP B CA 1
ATOM 4882 C C . ASP B 1 203 ? -0.594 32.438 31.703 1 95.31 203 ASP B C 1
ATOM 4884 O O . ASP B 1 203 ? -1.751 32.781 31.969 1 95.31 203 ASP B O 1
ATOM 4888 N N . SER B 1 204 ? -0.301 31.438 30.922 1 94.94 204 SER B N 1
ATOM 4889 C CA . SER B 1 204 ? -1.371 30.812 30.156 1 94.94 204 SER B CA 1
ATOM 4890 C C . SER B 1 204 ? -1.465 29.312 30.438 1 94.94 204 SER B C 1
ATOM 4892 O O . SER B 1 204 ? -2.502 28.688 30.203 1 94.94 204 SER B O 1
ATOM 4894 N N . ALA B 1 205 ? -0.376 28.719 30.938 1 96.06 205 ALA B N 1
ATOM 4895 C CA . ALA B 1 205 ? -0.31 27.266 31.062 1 96.06 205 ALA B CA 1
ATOM 4896 C C . ALA B 1 205 ? -0.047 26.859 32.5 1 96.06 205 ALA B C 1
ATOM 4898 O O . ALA B 1 205 ? 0.591 27.609 33.281 1 96.06 205 ALA B O 1
ATOM 4899 N N . PRO B 1 206 ? -0.544 25.703 32.906 1 95.94 206 PRO B N 1
ATOM 4900 C CA . PRO B 1 206 ? -0.126 25.172 34.188 1 95.94 206 PRO B CA 1
ATOM 4901 C C . PRO B 1 206 ? 1.371 24.891 34.25 1 95.94 206 PRO B C 1
ATOM 4903 O O . PRO B 1 206 ? 1.988 24.578 33.25 1 95.94 206 PRO B O 1
ATOM 4906 N N . GLN B 1 207 ? 1.815 24.953 35.438 1 96 207 GLN B N 1
ATOM 4907 C CA . GLN B 1 207 ? 3.242 24.703 35.656 1 96 207 GLN B CA 1
ATOM 4908 C C . GLN B 1 207 ? 3.607 23.266 35.312 1 96 207 GLN B C 1
ATOM 4910 O O . GLN B 1 207 ? 4.699 22.984 34.812 1 96 207 GLN B O 1
ATOM 4915 N N . ILE B 1 208 ? 2.668 22.391 35.688 1 96.44 208 ILE B N 1
ATOM 4916 C CA . ILE B 1 208 ? 2.865 20.969 35.438 1 96.44 208 ILE B CA 1
ATOM 4917 C C . ILE B 1 208 ? 1.663 20.406 34.688 1 96.44 208 ILE B C 1
ATOM 4919 O O . ILE B 1 208 ? 0.515 20.672 35.062 1 96.44 208 ILE B O 1
ATOM 4923 N N . ILE B 1 209 ? 1.95 19.703 33.656 1 96.19 209 ILE B N 1
ATOM 4924 C CA . ILE B 1 209 ? 0.912 19.016 32.906 1 96.19 209 ILE B CA 1
ATOM 4925 C C . ILE B 1 209 ? 1.102 17.5 33 1 96.19 209 ILE B C 1
ATOM 4927 O O . ILE B 1 209 ? 2.197 16.984 32.75 1 96.19 209 ILE B O 1
ATOM 4931 N N . THR B 1 210 ? 0.034 16.797 33.344 1 95.12 210 THR B N 1
ATOM 4932 C CA . THR B 1 210 ? 0.094 15.344 33.5 1 95.12 210 THR B CA 1
ATOM 4933 C C . THR B 1 210 ? -0.55 14.656 32.281 1 95.12 210 THR B C 1
ATOM 4935 O O . THR B 1 210 ? -1.179 15.312 31.469 1 95.12 210 THR B O 1
ATOM 4938 N N . CYS B 1 211 ? -0.344 13.336 32.219 1 94.62 211 CYS B N 1
ATOM 4939 C CA . CYS B 1 211 ? -1.01 12.562 31.188 1 94.62 211 CYS B CA 1
ATOM 4940 C C . CYS B 1 211 ? -2.525 12.672 31.312 1 94.62 211 CYS B C 1
ATOM 4942 O O . CYS B 1 211 ? -3.238 12.664 30.297 1 94.62 211 CYS B O 1
ATOM 4944 N N . GLU B 1 212 ? -2.941 12.742 32.5 1 94.31 212 GLU B N 1
ATOM 4945 C CA . GLU B 1 212 ? -4.371 12.93 32.719 1 94.31 212 GLU B CA 1
ATOM 4946 C C . GLU B 1 212 ? -4.844 14.281 32.188 1 94.31 212 GLU B C 1
ATOM 4948 O O . GLU B 1 212 ? -5.938 14.391 31.625 1 94.31 212 GLU B O 1
ATOM 4953 N N . ASP B 1 213 ? -4.055 15.32 32.438 1 96.88 213 ASP B N 1
ATOM 4954 C CA . ASP B 1 213 ? -4.375 16.625 31.891 1 96.88 213 ASP B CA 1
ATOM 4955 C C . ASP B 1 213 ? -4.434 16.594 30.359 1 96.88 213 ASP B C 1
ATOM 4957 O O . ASP B 1 213 ? -5.32 17.188 29.75 1 96.88 213 ASP B O 1
ATOM 4961 N N . ILE B 1 214 ? -3.488 15.922 29.797 1 97.44 214 ILE B N 1
ATOM 4962 C CA . ILE B 1 214 ? -3.449 15.781 28.344 1 97.44 214 ILE B CA 1
ATOM 4963 C C . ILE B 1 214 ? -4.711 15.07 27.859 1 97.44 214 ILE B C 1
ATOM 4965 O O . ILE B 1 214 ? -5.305 15.461 26.844 1 97.44 214 ILE B O 1
ATOM 4969 N N . ALA B 1 215 ? -5.102 14.039 28.578 1 96.62 215 ALA B N 1
ATOM 4970 C CA . ALA B 1 215 ? -6.316 13.312 28.234 1 96.62 215 ALA B CA 1
ATOM 4971 C C . ALA B 1 215 ? -7.539 14.227 28.266 1 96.62 215 ALA B C 1
ATOM 4973 O O . ALA B 1 215 ? -8.398 14.164 27.391 1 96.62 215 ALA B O 1
ATOM 4974 N N . ASN B 1 216 ? -7.586 15.016 29.266 1 97.44 216 ASN B N 1
ATOM 4975 C CA . ASN B 1 216 ? -8.688 15.961 29.406 1 97.44 216 ASN B CA 1
ATOM 4976 C C . ASN B 1 216 ? -8.688 16.984 28.266 1 97.44 216 ASN B C 1
ATOM 4978 O O . ASN B 1 216 ? -9.742 17.312 27.719 1 97.44 216 ASN B O 1
ATOM 4982 N N . GLU B 1 217 ? -7.543 17.516 27.938 1 97.81 217 GLU B N 1
ATOM 4983 C CA . GLU B 1 217 ? -7.43 18.469 26.844 1 97.81 217 GLU B CA 1
ATOM 4984 C C . GLU B 1 217 ? -7.781 17.828 25.5 1 97.81 217 GLU B C 1
ATOM 4986 O O . GLU B 1 217 ? -8.336 18.484 24.609 1 97.81 217 GLU B O 1
ATOM 4991 N N . LEU B 1 218 ? -7.41 16.594 25.375 1 97.94 218 LEU B N 1
ATOM 4992 C CA . LEU B 1 218 ? -7.766 15.867 24.156 1 97.94 218 LEU B CA 1
ATOM 4993 C C . LEU B 1 218 ? -9.281 15.773 24.016 1 97.94 218 LEU B C 1
ATOM 4995 O O . LEU B 1 218 ? -9.812 15.977 22.922 1 97.94 218 LEU B O 1
ATOM 4999 N N . ASP B 1 219 ? -9.945 15.445 25.078 1 97.25 219 ASP B N 1
ATOM 5000 C CA . ASP B 1 219 ? -11.406 15.383 25.031 1 97.25 219 ASP B CA 1
ATOM 5001 C C . ASP B 1 219 ? -12 16.734 24.672 1 97.25 219 ASP B C 1
ATOM 5003 O O . ASP B 1 219 ? -12.961 16.812 23.906 1 97.25 219 ASP B O 1
ATOM 5007 N N . PHE B 1 220 ? -11.445 17.75 25.312 1 97 220 PHE B N 1
ATOM 5008 C CA . PHE B 1 220 ? -11.883 19.109 25.016 1 97 220 PHE B CA 1
ATOM 5009 C C . PHE B 1 220 ? -11.656 19.438 23.531 1 97 220 PHE B C 1
ATOM 5011 O O . PHE B 1 220 ? -12.547 19.984 22.875 1 97 220 PHE B O 1
ATOM 5018 N N . LEU B 1 221 ? -10.492 19.125 23.031 1 96.75 221 LEU B N 1
ATOM 5019 C CA . LEU B 1 221 ? -10.133 19.359 21.625 1 96.75 221 LEU B CA 1
ATOM 5020 C C . LEU B 1 221 ? -11.086 18.609 20.688 1 96.75 221 LEU B C 1
ATOM 5022 O O . LEU B 1 221 ? -11.547 19.188 19.703 1 96.75 221 LEU B O 1
ATOM 5026 N N . LYS B 1 222 ? -11.375 17.375 21 1 95.69 222 LYS B N 1
ATOM 5027 C CA . LYS B 1 222 ? -12.297 16.578 20.203 1 95.69 222 LYS B CA 1
ATOM 5028 C C . LYS B 1 222 ? -13.664 17.25 20.094 1 95.69 222 LYS B C 1
ATOM 5030 O O . LYS B 1 222 ? -14.242 17.312 19.016 1 95.69 222 LYS B O 1
ATOM 5035 N N . LYS B 1 223 ? -14.109 17.734 21.188 1 95.12 223 LYS B N 1
ATOM 5036 C CA . LYS B 1 223 ? -15.406 18.406 21.234 1 95.12 223 LYS B CA 1
ATOM 5037 C C . LYS B 1 223 ? -15.398 19.656 20.359 1 95.12 223 LYS B C 1
ATOM 5039 O O . LYS B 1 223 ? -16.359 19.922 19.625 1 95.12 223 LYS B O 1
ATOM 5044 N N . CYS B 1 224 ? -14.375 20.422 20.453 1 95.56 224 CYS B N 1
ATOM 5045 C CA . CYS B 1 224 ? -14.273 21.656 19.688 1 95.56 224 CYS B CA 1
ATOM 5046 C C . CYS B 1 224 ? -14.172 21.391 18.203 1 95.56 224 CYS B C 1
ATOM 5048 O O . CYS B 1 224 ? -14.914 21.969 17.406 1 95.56 224 CYS B O 1
ATOM 5050 N N . VAL B 1 225 ? -13.328 20.453 17.828 1 94.5 225 VAL B N 1
ATOM 5051 C CA . VAL B 1 225 ? -13.055 20.172 16.422 1 94.5 225 VAL B CA 1
ATOM 5052 C C . VAL B 1 225 ? -14.297 19.594 15.758 1 94.5 225 VAL B C 1
ATOM 5054 O O . VAL B 1 225 ? -14.555 19.828 14.57 1 94.5 225 VAL B O 1
ATOM 5057 N N . SER B 1 226 ? -15.086 18.859 16.547 1 92.31 226 SER B N 1
ATOM 5058 C CA . SER B 1 226 ? -16.297 18.25 16 1 92.31 226 SER B CA 1
ATOM 5059 C C . SER B 1 226 ? -17.297 19.328 15.547 1 92.31 226 SER B C 1
ATOM 5061 O O . SER B 1 226 ? -18.188 19.031 14.75 1 92.31 226 SER B O 1
ATOM 5063 N N . LYS B 1 227 ? -17.125 20.547 15.984 1 93.25 227 LYS B N 1
ATOM 5064 C CA . LYS B 1 227 ? -18.016 21.641 15.633 1 93.25 227 LYS B CA 1
ATOM 5065 C C . LYS B 1 227 ? -17.469 22.453 14.461 1 93.25 227 LYS B C 1
ATOM 5067 O O . LYS B 1 227 ? -18.141 23.344 13.945 1 93.25 227 LYS B O 1
ATOM 5072 N N . SER B 1 228 ? -16.328 22.078 14.023 1 93.62 228 SER B N 1
ATOM 5073 C CA . SER B 1 228 ? -15.688 22.828 12.945 1 93.62 228 SER B CA 1
ATOM 5074 C C . SER B 1 228 ? -16.406 22.625 11.625 1 93.62 228 SER B C 1
ATOM 5076 O O . SER B 1 228 ? -16.891 21.516 11.336 1 93.62 228 SER B O 1
ATOM 5078 N N . LYS B 1 229 ? -16.422 23.656 10.844 1 93.06 229 LYS B N 1
ATOM 5079 C CA . LYS B 1 229 ? -17 23.609 9.5 1 93.06 229 LYS B CA 1
ATOM 5080 C C . LYS B 1 229 ? -15.914 23.625 8.43 1 93.06 229 LYS B C 1
ATOM 5082 O O . LYS B 1 229 ? -16.203 23.828 7.25 1 93.06 229 LYS B O 1
ATOM 5087 N N . SER B 1 230 ? -14.695 23.469 8.93 1 96.94 230 SER B N 1
ATOM 5088 C CA . SER B 1 230 ? -13.578 23.438 7.984 1 96.94 230 SER B CA 1
ATOM 5089 C C . SER B 1 230 ? -13.75 22.297 6.977 1 96.94 230 SER B C 1
ATOM 5091 O O . SER B 1 230 ? -14.172 21.203 7.336 1 96.94 230 SER B O 1
ATOM 5093 N N . ILE B 1 231 ? -13.438 22.578 5.723 1 96.88 231 ILE B N 1
ATOM 5094 C CA . ILE B 1 231 ? -13.594 21.609 4.645 1 96.88 231 ILE B CA 1
ATOM 5095 C C . ILE B 1 231 ? -12.656 20.422 4.883 1 96.88 231 ILE B C 1
ATOM 5097 O O . ILE B 1 231 ? -11.5 20.609 5.273 1 96.88 231 ILE B O 1
ATOM 5101 N N . VAL B 1 232 ? -13.203 19.219 4.684 1 96.81 232 VAL B N 1
ATOM 5102 C CA . VAL B 1 232 ? -12.414 18 4.809 1 96.81 232 VAL B CA 1
ATOM 5103 C C . VAL B 1 232 ? -11.844 17.609 3.443 1 96.81 232 VAL B C 1
ATOM 5105 O O . VAL B 1 232 ? -12.586 17.516 2.461 1 96.81 232 VAL B O 1
ATOM 5108 N N . THR B 1 233 ? -10.555 17.453 3.34 1 97.56 233 THR B N 1
ATOM 5109 C CA . THR B 1 233 ? -9.852 17.047 2.129 1 97.56 233 THR B CA 1
ATOM 5110 C C . THR B 1 233 ? -8.586 16.266 2.477 1 97.56 233 THR B C 1
ATOM 5112 O O . THR B 1 233 ? -8.281 16.062 3.652 1 97.56 233 THR B O 1
ATOM 5115 N N . PHE B 1 234 ? -7.973 15.695 1.49 1 97.31 234 PHE B N 1
ATOM 5116 C CA . PHE B 1 234 ? -6.691 15.047 1.728 1 97.31 234 PHE B CA 1
ATOM 5117 C C . PHE B 1 234 ? -5.637 16.062 2.141 1 97.31 234 PHE B C 1
ATOM 5119 O O . PHE B 1 234 ? -5.398 17.047 1.428 1 97.31 234 PHE B O 1
ATOM 5126 N N . CYS B 1 235 ? -5.023 15.875 3.297 1 98.38 235 CYS B N 1
ATOM 5127 C CA . CYS B 1 235 ? -4.094 16.844 3.863 1 98.38 235 CYS B CA 1
ATOM 5128 C C . CYS B 1 235 ? -2.723 16.219 4.094 1 98.38 235 CYS B C 1
ATOM 5130 O O . CYS B 1 235 ? -2.617 15.008 4.316 1 98.38 235 CYS B O 1
ATOM 5132 N N . HIS B 1 236 ? -1.7 16.984 4.004 1 97.38 236 HIS B N 1
ATOM 5133 C CA . HIS B 1 236 ? -0.334 16.562 4.289 1 97.38 236 HIS B CA 1
ATOM 5134 C C . HIS B 1 236 ? -0.112 16.406 5.789 1 97.38 236 HIS B C 1
ATOM 5136 O O . HIS B 1 236 ? 0.488 15.414 6.23 1 97.38 236 HIS B O 1
ATOM 5142 N N . ASN B 1 237 ? -0.596 17.344 6.582 1 97.19 237 ASN B N 1
ATOM 5143 C CA . ASN B 1 237 ? -0.629 17.391 8.039 1 97.19 237 ASN B CA 1
ATOM 5144 C C . ASN B 1 237 ? 0.76 17.641 8.625 1 97.19 237 ASN B C 1
ATOM 5146 O O . ASN B 1 237 ? 0.914 17.75 9.844 1 97.19 237 ASN B O 1
ATOM 5150 N N . ASP B 1 238 ? 1.824 17.75 7.832 1 95.88 238 ASP B N 1
ATOM 5151 C CA . ASP B 1 238 ? 3.172 18.016 8.32 1 95.88 238 ASP B CA 1
ATOM 5152 C C . ASP B 1 238 ? 3.963 18.844 7.305 1 95.88 238 ASP B C 1
ATOM 5154 O O . ASP B 1 238 ? 5.105 18.516 6.984 1 95.88 238 ASP B O 1
ATOM 5158 N N . LEU B 1 239 ? 3.398 19.875 6.848 1 96.81 239 LEU B N 1
ATOM 5159 C CA . LEU B 1 239 ? 4.035 20.703 5.824 1 96.81 239 LEU B CA 1
ATOM 5160 C C . LEU B 1 239 ? 5.016 21.688 6.445 1 96.81 239 LEU B C 1
ATOM 5162 O O . LEU B 1 239 ? 4.793 22.906 6.398 1 96.81 239 LEU B O 1
ATOM 5166 N N . GLN B 1 240 ? 6.078 21.266 6.984 1 95.56 240 GLN B N 1
ATOM 5167 C CA . GLN B 1 240 ? 7.191 22.062 7.473 1 95.56 240 GLN B CA 1
ATOM 5168 C C . GLN B 1 240 ? 8.227 22.297 6.375 1 95.56 240 GLN B C 1
ATOM 5170 O O . GLN B 1 240 ? 8.125 21.734 5.285 1 95.56 240 GLN B O 1
ATOM 5175 N N . GLU B 1 241 ? 9.219 23.141 6.621 1 94.12 241 GLU B N 1
ATOM 5176 C CA . GLU B 1 241 ? 10.156 23.578 5.598 1 94.12 241 GLU B CA 1
ATOM 5177 C C . GLU B 1 241 ? 10.938 22.406 5.012 1 94.12 241 GLU B C 1
ATOM 5179 O O . GLU B 1 241 ? 11.242 22.391 3.816 1 94.12 241 GLU B O 1
ATOM 5184 N N . GLY B 1 242 ? 11.195 21.375 5.777 1 91.75 242 GLY B N 1
ATOM 5185 C CA . GLY B 1 242 ? 11.969 20.234 5.316 1 91.75 242 GLY B CA 1
ATOM 5186 C C . GLY B 1 242 ? 11.211 19.359 4.344 1 91.75 242 GLY B C 1
ATOM 5187 O O . GLY B 1 242 ? 11.812 18.547 3.637 1 91.75 242 GLY B O 1
ATOM 5188 N N . ASN B 1 243 ? 9.93 19.5 4.301 1 93 243 ASN B N 1
ATOM 5189 C CA . ASN B 1 243 ? 9.086 18.656 3.455 1 93 243 ASN B CA 1
ATOM 5190 C C . ASN B 1 243 ? 8.695 19.375 2.166 1 93 243 ASN B C 1
ATOM 5192 O O . ASN B 1 243 ? 7.824 18.922 1.433 1 93 243 ASN B O 1
ATOM 5196 N N . ILE B 1 244 ? 9.312 20.531 1.944 1 94.25 244 ILE B N 1
ATOM 5197 C CA . ILE B 1 244 ? 9.141 21.297 0.708 1 94.25 244 ILE B CA 1
ATOM 5198 C C . ILE B 1 244 ? 10.492 21.453 0.015 1 94.25 244 ILE B C 1
ATOM 5200 O O . ILE B 1 244 ? 11.383 22.141 0.519 1 94.25 244 ILE B O 1
ATOM 5204 N N . LEU B 1 245 ? 10.609 20.844 -1.127 1 91.44 245 LEU B N 1
ATOM 5205 C CA . LEU B 1 245 ? 11.898 20.797 -1.804 1 91.44 245 LEU B CA 1
ATOM 5206 C C . LEU B 1 245 ? 11.922 21.734 -3.008 1 91.44 245 LEU B C 1
ATOM 5208 O O . LEU B 1 245 ? 10.922 21.875 -3.711 1 91.44 245 LEU B O 1
ATOM 5212 N N . LEU B 1 246 ? 13.016 22.359 -3.172 1 90.38 246 LEU B N 1
ATOM 5213 C CA . LEU B 1 246 ? 13.359 23.078 -4.398 1 90.38 246 LEU B CA 1
ATOM 5214 C C . LEU B 1 246 ? 14.273 22.234 -5.281 1 90.38 246 LEU B C 1
ATOM 5216 O O . LEU B 1 246 ? 15.484 22.172 -5.039 1 90.38 246 LEU B O 1
ATOM 5220 N N . PRO B 1 247 ? 13.727 21.625 -6.277 1 85.75 247 PRO B N 1
ATOM 5221 C CA . PRO B 1 247 ? 14.547 20.766 -7.125 1 85.75 247 PRO B CA 1
ATOM 5222 C C . PRO B 1 247 ? 15.617 21.531 -7.902 1 85.75 247 PRO B C 1
ATOM 5224 O O . PRO B 1 247 ? 15.391 22.672 -8.312 1 85.75 247 PRO B O 1
ATOM 5227 N N . ARG B 1 248 ? 16.844 21 -8.055 1 79.31 248 ARG B N 1
ATOM 5228 C CA . ARG B 1 248 ? 17.922 21.594 -8.836 1 79.31 248 ARG B CA 1
ATOM 5229 C C . ARG B 1 248 ? 17.703 21.359 -10.328 1 79.31 248 ARG B C 1
ATOM 5231 O O . ARG B 1 248 ? 18.109 22.188 -11.156 1 79.31 248 ARG B O 1
ATOM 5238 N N . SER B 1 249 ? 17.281 20.172 -10.688 1 68.5 249 SER B N 1
ATOM 5239 C CA . SER B 1 249 ? 17.031 19.766 -12.07 1 68.5 249 SER B CA 1
ATOM 5240 C C . SER B 1 249 ? 15.703 19.016 -12.195 1 68.5 249 SER B C 1
ATOM 5242 O O . SER B 1 249 ? 14.906 18.984 -11.258 1 68.5 249 SER B O 1
ATOM 5244 N N . SER B 1 250 ? 15.469 18.516 -13.5 1 63.75 250 SER B N 1
ATOM 5245 C CA . SER B 1 250 ? 14.258 17.719 -13.711 1 63.75 250 SER B CA 1
ATOM 5246 C C . SER B 1 250 ? 14.133 16.609 -12.68 1 63.75 250 SER B C 1
ATOM 5248 O O . SER B 1 250 ? 15.125 15.945 -12.352 1 63.75 250 SER B O 1
ATOM 5250 N N . SER B 1 251 ? 13.156 16.703 -11.875 1 61.38 251 SER B N 1
ATOM 5251 C CA . SER B 1 251 ? 12.883 15.961 -10.648 1 61.38 251 SER B CA 1
ATOM 5252 C C . SER B 1 251 ? 12.562 14.5 -10.938 1 61.38 251 SER B C 1
ATOM 5254 O O . SER B 1 251 ? 11.688 13.906 -10.297 1 61.38 251 SER B O 1
ATOM 5256 N N . GLY B 1 252 ? 13.258 13.914 -11.875 1 74.19 252 GLY B N 1
ATOM 5257 C CA . GLY B 1 252 ? 13.094 12.477 -12.062 1 74.19 252 GLY B CA 1
ATOM 5258 C C . GLY B 1 252 ? 11.664 12.078 -12.391 1 74.19 252 GLY B C 1
ATOM 5259 O O . GLY B 1 252 ? 11.109 12.516 -13.398 1 74.19 252 GLY B O 1
ATOM 5260 N N . ASN B 1 253 ? 10.953 11.453 -11.375 1 80.88 253 ASN B N 1
ATOM 5261 C CA . ASN B 1 253 ? 9.609 10.906 -11.555 1 80.88 253 ASN B CA 1
ATOM 5262 C C . ASN B 1 253 ? 8.547 12 -11.469 1 80.88 253 ASN B C 1
ATOM 5264 O O . ASN B 1 253 ? 7.426 11.82 -11.961 1 80.88 253 ASN B O 1
ATOM 5268 N N . ILE B 1 254 ? 8.906 13.086 -10.922 1 78.44 254 ILE B N 1
ATOM 5269 C CA . ILE B 1 254 ? 7.914 14.117 -10.641 1 78.44 254 ILE B CA 1
ATOM 5270 C C . ILE B 1 254 ? 7.707 14.984 -11.883 1 78.44 254 ILE B C 1
ATOM 5272 O O . ILE B 1 254 ? 8.672 15.508 -12.453 1 78.44 254 ILE B O 1
ATOM 5276 N N . ILE B 1 255 ? 6.488 14.977 -12.398 1 73.5 255 ILE B N 1
ATOM 5277 C CA . ILE B 1 255 ? 6.121 15.797 -13.539 1 73.5 255 ILE B CA 1
ATOM 5278 C C . ILE B 1 255 ? 5.215 16.938 -13.086 1 73.5 255 ILE B C 1
ATOM 5280 O O . ILE B 1 255 ? 4.129 16.703 -12.547 1 73.5 255 ILE B O 1
ATOM 5284 N N . THR B 1 256 ? 5.684 18.094 -12.93 1 61.09 256 THR B N 1
ATOM 5285 C CA . THR B 1 256 ? 4.883 19.234 -12.508 1 61.09 256 THR B CA 1
ATOM 5286 C C . THR B 1 256 ? 4.34 20 -13.711 1 61.09 256 THR B C 1
ATOM 5288 O O . THR B 1 256 ? 5.109 20.578 -14.484 1 61.09 256 THR B O 1
ATOM 5291 N N . PRO B 1 257 ? 3.08 19.625 -14.195 1 52.78 257 PRO B N 1
ATOM 5292 C CA . PRO B 1 257 ? 2.598 20.453 -15.305 1 52.78 257 PRO B CA 1
ATOM 5293 C C . PRO B 1 257 ? 2.52 21.938 -14.945 1 52.78 257 PRO B C 1
ATOM 5295 O O . PRO B 1 257 ? 2.201 22.281 -13.805 1 52.78 257 PRO B O 1
ATOM 5298 N N . SER B 1 258 ? 3.398 22.75 -15.352 1 43.88 258 SER B N 1
ATOM 5299 C CA . SER B 1 258 ? 3.109 24.172 -15.172 1 43.88 258 SER B CA 1
ATOM 5300 C C . SER B 1 258 ? 1.745 24.531 -15.75 1 43.88 258 SER B C 1
ATOM 5302 O O . SER B 1 258 ? 1.449 24.219 -16.906 1 43.88 258 SER B O 1
ATOM 5304 N N . ILE B 1 259 ? 0.702 24.422 -15.055 1 40.16 259 ILE B N 1
ATOM 5305 C CA . ILE B 1 259 ? -0.536 24.906 -15.648 1 40.16 259 ILE B CA 1
ATOM 5306 C C . ILE B 1 259 ? -0.244 26.125 -16.516 1 40.16 259 ILE B C 1
ATOM 5308 O O . ILE B 1 259 ? -0.694 26.203 -17.656 1 40.16 259 ILE B O 1
ATOM 5312 N N . THR B 1 260 ? -0.307 27.406 -15.805 1 37.53 260 THR B N 1
ATOM 5313 C CA . THR B 1 260 ? -0.475 28.656 -16.547 1 37.53 260 THR B CA 1
ATOM 5314 C C . THR B 1 260 ? 0.74 28.938 -17.422 1 37.53 260 THR B C 1
ATOM 5316 O O . THR B 1 260 ? 0.602 29.438 -18.547 1 37.53 260 THR B O 1
ATOM 5319 N N . GLN B 1 261 ? 1.858 29.578 -16.875 1 34.22 261 GLN B N 1
ATOM 5320 C CA . GLN B 1 261 ? 2.633 30.5 -17.688 1 34.22 261 GLN B CA 1
ATOM 5321 C C . GLN B 1 261 ? 3.502 29.766 -18.703 1 34.22 261 GLN B C 1
ATOM 5323 O O . GLN B 1 261 ? 4.508 29.156 -18.328 1 34.22 261 GLN B O 1
ATOM 5328 N N . ARG B 1 262 ? 2.953 29.406 -19.844 1 38.25 262 ARG B N 1
ATOM 5329 C CA . ARG B 1 262 ? 3.633 29.062 -21.078 1 38.25 262 ARG B CA 1
ATOM 5330 C C . ARG B 1 262 ? 4.977 29.781 -21.188 1 38.25 262 ARG B C 1
ATOM 5332 O O . ARG B 1 262 ? 5.98 29.172 -21.562 1 38.25 262 ARG B O 1
ATOM 5339 N N . ASP B 1 263 ? 4.934 31 -21.75 1 35.97 263 ASP B N 1
ATOM 5340 C CA . ASP B 1 263 ? 5.848 31.766 -22.594 1 35.97 263 ASP B CA 1
ATOM 5341 C C . ASP B 1 263 ? 7.02 32.312 -21.781 1 35.97 263 ASP B C 1
ATOM 5343 O O . ASP B 1 263 ? 7.863 33.031 -22.312 1 35.97 263 ASP B O 1
ATOM 5347 N N . SER B 1 264 ? 6.863 32.906 -20.547 1 34.91 264 SER B N 1
ATOM 5348 C CA . SER B 1 264 ? 8.031 33.719 -20.234 1 34.91 264 SER B CA 1
ATOM 5349 C C . SER B 1 264 ? 9.18 32.844 -19.703 1 34.91 264 SER B C 1
ATOM 5351 O O . SER B 1 264 ? 8.961 31.938 -18.922 1 34.91 264 SER B O 1
ATOM 5353 N N . PRO B 1 265 ? 10.359 32.938 -20.359 1 39.81 265 PRO B N 1
ATOM 5354 C CA . PRO B 1 265 ? 11.633 32.312 -19.984 1 39.81 265 PRO B CA 1
ATOM 5355 C C . PRO B 1 265 ? 11.812 32.188 -18.469 1 39.81 265 PRO B C 1
ATOM 5357 O O . PRO B 1 265 ? 12.578 31.344 -18 1 39.81 265 PRO B O 1
ATOM 5360 N N . SER B 1 266 ? 11.586 33.375 -17.766 1 35.72 266 SER B N 1
ATOM 5361 C CA . SER B 1 266 ? 11.844 33.344 -16.328 1 35.72 266 SER B CA 1
ATOM 5362 C C . SER B 1 266 ? 10.969 32.312 -15.641 1 35.72 266 SER B C 1
ATOM 5364 O O . SER B 1 266 ? 11.023 32.156 -14.414 1 35.72 266 SER B O 1
ATOM 5366 N N . ALA B 1 267 ? 9.875 31.922 -16.203 1 39.97 267 ALA B N 1
ATOM 5367 C CA . ALA B 1 267 ? 8.898 31 -15.633 1 39.97 267 ALA B CA 1
ATOM 5368 C C . ALA B 1 267 ? 9.492 29.609 -15.477 1 39.97 267 ALA B C 1
ATOM 5370 O O . ALA B 1 267 ? 8.82 28.688 -15 1 39.97 267 ALA B O 1
ATOM 5371 N N . THR B 1 268 ? 10.438 29.281 -16.125 1 43.47 268 THR B N 1
ATOM 5372 C CA . THR B 1 268 ? 11.086 27.969 -16.172 1 43.47 268 THR B CA 1
ATOM 5373 C C . THR B 1 268 ? 11.492 27.516 -14.773 1 43.47 268 THR B C 1
ATOM 5375 O O . THR B 1 268 ? 11.5 26.328 -14.477 1 43.47 268 THR B O 1
ATOM 5378 N N . ASN B 1 269 ? 12.07 28.406 -13.961 1 43.34 269 ASN B N 1
ATOM 5379 C CA . ASN B 1 269 ? 12.695 28.031 -12.703 1 43.34 269 ASN B CA 1
ATOM 5380 C C . ASN B 1 269 ? 11.664 27.812 -11.602 1 43.34 269 ASN B C 1
ATOM 5382 O O . ASN B 1 269 ? 11.984 27.266 -10.539 1 43.34 269 ASN B O 1
ATOM 5386 N N . ALA B 1 270 ? 10.68 28.703 -11.477 1 43.66 270 ALA B N 1
ATOM 5387 C CA . ALA B 1 270 ? 9.852 28.859 -10.289 1 43.66 270 ALA B CA 1
ATOM 5388 C C . ALA B 1 270 ? 9.117 27.562 -9.961 1 43.66 270 ALA B C 1
ATOM 5390 O O . ALA B 1 270 ? 8.961 27.203 -8.789 1 43.66 270 ALA B O 1
ATOM 5391 N N . SER B 1 271 ? 8.047 27.094 -10.695 1 54.16 271 SER B N 1
ATOM 5392 C CA . SER B 1 271 ? 6.867 26.359 -10.227 1 54.16 271 SER B CA 1
ATOM 5393 C C . SER B 1 271 ? 7.219 24.938 -9.82 1 54.16 271 SER B C 1
ATOM 5395 O O . SER B 1 271 ? 6.402 24.031 -9.977 1 54.16 271 SER B O 1
ATOM 5397 N N . ARG B 1 272 ? 8.477 24.812 -9.266 1 73.31 272 ARG B N 1
ATOM 5398 C CA . ARG B 1 272 ? 9.234 23.562 -9.18 1 73.31 272 ARG B CA 1
ATOM 5399 C C . ARG B 1 272 ? 9.133 22.953 -7.785 1 73.31 272 ARG B C 1
ATOM 5401 O O . ARG B 1 272 ? 9.812 21.969 -7.48 1 73.31 272 ARG B O 1
ATOM 5408 N N . LEU B 1 273 ? 8.32 23.531 -6.91 1 89.12 273 LEU B N 1
ATOM 5409 C CA . LEU B 1 273 ? 8.344 22.984 -5.562 1 89.12 273 LEU B CA 1
ATOM 5410 C C . LEU B 1 273 ? 7.762 21.578 -5.539 1 89.12 273 LEU B C 1
ATOM 5412 O O . LEU B 1 273 ? 6.773 21.297 -6.227 1 89.12 273 LEU B O 1
ATOM 5416 N N . VAL B 1 274 ? 8.391 20.812 -4.738 1 89.62 274 VAL B N 1
ATOM 5417 C CA . VAL B 1 274 ? 7.902 19.438 -4.562 1 89.62 274 VAL B CA 1
ATOM 5418 C C . VAL B 1 274 ? 7.629 19.188 -3.082 1 89.62 274 VAL B C 1
ATOM 5420 O O . VAL B 1 274 ? 8.477 19.438 -2.23 1 89.62 274 VAL B O 1
ATOM 5423 N N . ILE B 1 275 ? 6.441 18.797 -2.836 1 93.19 275 ILE B N 1
ATOM 5424 C CA . ILE B 1 275 ? 6.086 18.422 -1.473 1 93.19 275 ILE B CA 1
ATOM 5425 C C . ILE B 1 275 ? 6.359 16.938 -1.262 1 93.19 275 ILE B C 1
ATOM 5427 O O . ILE B 1 275 ? 5.98 16.109 -2.094 1 93.19 275 ILE B O 1
ATOM 5431 N N . ILE B 1 276 ? 7.086 16.578 -0.162 1 89.88 276 ILE B N 1
ATOM 5432 C CA . ILE B 1 276 ? 7.441 15.195 0.086 1 89.88 276 ILE B CA 1
ATOM 5433 C C . ILE B 1 276 ? 7.02 14.797 1.499 1 89.88 276 ILE B C 1
ATOM 5435 O O . ILE B 1 276 ? 6.488 15.617 2.248 1 89.88 276 ILE B O 1
ATOM 5439 N N . ASP B 1 277 ? 7.141 13.539 1.816 1 88.5 277 ASP B N 1
ATOM 5440 C CA . ASP B 1 277 ? 6.949 12.945 3.135 1 88.5 277 ASP B CA 1
ATOM 5441 C C . ASP B 1 277 ? 5.488 13.023 3.566 1 88.5 277 ASP B C 1
ATOM 5443 O O . ASP B 1 277 ? 5.133 13.82 4.434 1 88.5 277 ASP B O 1
ATOM 5447 N N . PHE B 1 278 ? 4.723 12.18 3.105 1 91.19 278 PHE B N 1
ATOM 5448 C CA . PHE B 1 278 ? 3.289 12.109 3.369 1 91.19 278 PHE B CA 1
ATOM 5449 C C . PHE B 1 278 ? 2.99 11.117 4.484 1 91.19 278 PHE B C 1
ATOM 5451 O O . PHE B 1 278 ? 1.951 10.453 4.473 1 91.19 278 PHE B O 1
ATOM 5458 N N . GLU B 1 279 ? 3.861 11.008 5.402 1 87.56 279 GLU B N 1
ATOM 5459 C CA . GLU B 1 279 ? 3.764 10.008 6.457 1 87.56 279 GLU B CA 1
ATOM 5460 C C . GLU B 1 279 ? 2.557 10.266 7.352 1 87.56 279 GLU B C 1
ATOM 5462 O O . GLU B 1 279 ? 1.966 9.328 7.895 1 87.56 279 GLU B O 1
ATOM 5467 N N . TYR B 1 280 ? 2.15 11.508 7.449 1 92.75 280 TYR B N 1
ATOM 5468 C CA . TYR B 1 280 ? 1.024 11.844 8.312 1 92.75 280 TYR B CA 1
ATOM 5469 C C . TYR B 1 280 ? -0.204 12.211 7.488 1 92.75 280 TYR B C 1
ATOM 5471 O O . TYR B 1 280 ? -1.201 12.695 8.031 1 92.75 280 TYR B O 1
ATOM 5479 N N . ALA B 1 281 ? -0.111 12.039 6.219 1 94.81 281 ALA B N 1
ATOM 5480 C CA . ALA B 1 281 ? -1.198 12.453 5.332 1 94.81 281 ALA B CA 1
ATOM 5481 C C . ALA B 1 281 ? -2.471 11.656 5.625 1 94.81 281 ALA B C 1
ATOM 5483 O O . ALA B 1 281 ? -2.408 10.469 5.941 1 94.81 281 ALA B O 1
ATOM 5484 N N . SER B 1 282 ? -3.561 12.289 5.516 1 95.19 282 SER B N 1
ATOM 5485 C CA . SER B 1 282 ? -4.898 11.75 5.73 1 95.19 282 SER B CA 1
ATOM 5486 C C . SER B 1 282 ? -5.973 12.75 5.312 1 95.19 282 SER B C 1
ATOM 5488 O O . SER B 1 282 ? -5.676 13.914 5.047 1 95.19 282 SER B O 1
ATOM 5490 N N . TYR B 1 283 ? -7.152 12.25 5.156 1 95.88 283 TYR B N 1
ATOM 5491 C CA . TYR B 1 283 ? -8.25 13.211 5.066 1 95.88 283 TYR B CA 1
ATOM 5492 C C . TYR B 1 283 ? -8.477 13.906 6.406 1 95.88 283 TYR B C 1
ATOM 5494 O O . TYR B 1 283 ? -8.508 13.25 7.453 1 95.88 283 TYR B O 1
ATOM 5502 N N . ASN B 1 284 ? -8.453 15.172 6.375 1 97.56 284 ASN B N 1
ATOM 5503 C CA . ASN B 1 284 ? -8.531 16.031 7.551 1 97.56 284 ASN B CA 1
ATOM 5504 C C . ASN B 1 284 ? -9.109 17.391 7.207 1 97.56 284 ASN B C 1
ATOM 5506 O O . ASN B 1 284 ? -9.328 17.703 6.035 1 97.56 284 ASN B O 1
ATOM 5510 N N . HIS B 1 285 ? -9.438 18.125 8.289 1 97.94 285 HIS B N 1
ATOM 5511 C CA . HIS B 1 285 ? -9.812 19.516 8.07 1 97.94 285 HIS B CA 1
ATOM 5512 C C . HIS B 1 285 ? -8.664 20.312 7.453 1 97.94 285 HIS B C 1
ATOM 5514 O O . HIS B 1 285 ? -7.574 20.375 8.031 1 97.94 285 HIS B O 1
ATOM 5520 N N . ARG B 1 286 ? -8.914 20.891 6.285 1 98.5 286 ARG B N 1
ATOM 5521 C CA . ARG B 1 286 ? -7.84 21.625 5.633 1 98.5 286 ARG B CA 1
ATOM 5522 C C . ARG B 1 286 ? -7.363 22.781 6.504 1 98.5 286 ARG B C 1
ATOM 5524 O O . ARG B 1 286 ? -6.211 23.219 6.398 1 98.5 286 ARG B O 1
ATOM 5531 N N . GLY B 1 287 ? -8.242 23.25 7.438 1 98.25 287 GLY B N 1
ATOM 5532 C CA . GLY B 1 287 ? -7.832 24.281 8.383 1 98.25 287 GLY B CA 1
ATOM 5533 C C . GLY B 1 287 ? -6.621 23.891 9.211 1 98.25 287 GLY B C 1
ATOM 5534 O O . GLY B 1 287 ? -5.777 24.719 9.523 1 98.25 287 GLY B O 1
ATOM 5535 N N . PHE B 1 288 ? -6.578 22.656 9.562 1 98.44 288 PHE B N 1
ATOM 5536 C CA . PHE B 1 288 ? -5.41 22.188 10.297 1 98.44 288 PHE B CA 1
ATOM 5537 C C . PHE B 1 288 ? -4.156 22.266 9.438 1 98.44 288 PHE B C 1
ATOM 5539 O O . PHE B 1 288 ? -3.088 22.641 9.914 1 98.44 288 PHE B O 1
ATOM 5546 N N . ASP B 1 289 ? -4.262 21.812 8.219 1 98.69 289 ASP B N 1
ATOM 5547 C CA . ASP B 1 289 ? -3.113 21.812 7.316 1 98.69 289 ASP B CA 1
ATOM 5548 C C . ASP B 1 289 ? -2.543 23.219 7.152 1 98.69 289 ASP B C 1
ATOM 5550 O O . ASP B 1 289 ? -1.326 23.406 7.188 1 98.69 289 ASP B O 1
ATOM 5554 N N . PHE B 1 290 ? -3.426 24.203 7.023 1 98.75 290 PHE B N 1
ATOM 5555 C CA . PHE B 1 290 ? -3.02 25.609 6.934 1 98.75 290 PHE B CA 1
ATOM 5556 C C . PHE B 1 290 ? -2.35 26.062 8.227 1 98.75 290 PHE B C 1
ATOM 5558 O O . PHE B 1 290 ? -1.25 26.609 8.195 1 98.75 290 PHE B O 1
ATOM 5565 N N . ALA B 1 291 ? -3.031 25.812 9.305 1 98.69 291 ALA B N 1
ATOM 5566 C CA . ALA B 1 291 ? -2.535 26.25 10.602 1 98.69 291 ALA B CA 1
ATOM 5567 C C . ALA B 1 291 ? -1.162 25.656 10.898 1 98.69 291 ALA B C 1
ATOM 5569 O O . ALA B 1 291 ? -0.256 26.359 11.344 1 98.69 291 ALA B O 1
ATOM 5570 N N . ASN B 1 292 ? -1.077 24.375 10.648 1 98.69 292 ASN B N 1
ATOM 5571 C CA . ASN B 1 292 ? 0.192 23.703 10.906 1 98.69 292 ASN B CA 1
ATOM 5572 C C . ASN B 1 292 ? 1.315 24.281 10.055 1 98.69 292 ASN B C 1
ATOM 5574 O O . ASN B 1 292 ? 2.428 24.484 10.539 1 98.69 292 ASN B O 1
ATOM 5578 N N . HIS B 1 293 ? 1.031 24.469 8.812 1 98.69 293 HIS B N 1
ATOM 5579 C CA . HIS B 1 293 ? 2.018 25.062 7.918 1 98.69 293 HIS B CA 1
ATOM 5580 C C . HIS B 1 293 ? 2.436 26.453 8.406 1 98.69 293 HIS B C 1
ATOM 5582 O O . HIS B 1 293 ? 3.625 26.781 8.422 1 98.69 293 HIS B O 1
ATOM 5588 N N . PHE B 1 294 ? 1.509 27.281 8.844 1 98.69 294 PHE B N 1
ATOM 5589 C CA . PHE B 1 294 ? 1.807 28.641 9.297 1 98.69 294 PHE B CA 1
ATOM 5590 C C . PHE B 1 294 ? 2.582 28.609 10.609 1 98.69 294 PHE B C 1
ATOM 5592 O O . PHE B 1 294 ? 3.467 29.438 10.828 1 98.69 294 PHE B O 1
ATOM 5599 N N . VAL B 1 295 ? 2.248 27.641 11.453 1 98.56 295 VAL B N 1
ATOM 5600 C CA . VAL B 1 295 ? 2.998 27.5 12.695 1 98.56 295 VAL B CA 1
ATOM 5601 C C . VAL B 1 295 ? 4.465 27.219 12.383 1 98.56 295 VAL B C 1
ATOM 5603 O O . VAL B 1 295 ? 5.359 27.703 13.086 1 98.56 295 VAL B O 1
ATOM 5606 N N . GLU B 1 296 ? 4.746 26.531 11.359 1 97.81 296 GLU B N 1
ATOM 5607 C CA . GLU B 1 296 ? 6.105 26.156 10.992 1 97.81 296 GLU B CA 1
ATOM 5608 C C . GLU B 1 296 ? 6.926 27.375 10.57 1 97.81 296 GLU B C 1
ATOM 5610 O O . GLU B 1 296 ? 8.156 27.328 10.57 1 97.81 296 GLU B O 1
ATOM 5615 N N . TYR B 1 297 ? 6.262 28.484 10.258 1 97.56 297 TYR B N 1
ATOM 5616 C CA . TYR B 1 297 ? 6.969 29.734 10.008 1 97.56 297 TYR B CA 1
ATOM 5617 C C . TYR B 1 297 ? 7.727 30.203 11.25 1 97.56 297 TYR B C 1
ATOM 5619 O O . TYR B 1 297 ? 8.703 30.938 11.148 1 97.56 297 TYR B O 1
ATOM 5627 N N . SER B 1 298 ? 7.297 29.719 12.406 1 97.69 298 SER B N 1
ATOM 5628 C CA . SER B 1 298 ? 7.797 30.25 13.672 1 97.69 298 SER B CA 1
ATOM 5629 C C . SER B 1 298 ? 8.844 29.328 14.289 1 97.69 298 SER B C 1
ATOM 5631 O O . SER B 1 298 ? 9.32 29.562 15.398 1 97.69 298 SER B O 1
ATOM 5633 N N . ILE B 1 299 ? 9.164 28.25 13.641 1 97.06 299 ILE B N 1
ATOM 5634 C CA . ILE B 1 299 ? 10.062 27.281 14.242 1 97.06 299 ILE B CA 1
ATOM 5635 C C . ILE B 1 299 ? 11.258 27.047 13.312 1 97.06 299 ILE B C 1
ATOM 5637 O O . ILE B 1 299 ? 11.086 26.703 12.141 1 97.06 299 ILE B O 1
ATOM 5641 N N . ASN B 1 300 ? 12.422 27.234 13.852 1 95.5 300 ASN B N 1
ATOM 5642 C CA . ASN B 1 300 ? 13.68 26.953 13.172 1 95.5 300 ASN B CA 1
ATOM 5643 C C . ASN B 1 300 ? 14.289 25.641 13.648 1 95.5 300 ASN B C 1
ATOM 5645 O O . ASN B 1 300 ? 14.695 25.516 14.812 1 95.5 300 ASN B O 1
ATOM 5649 N N . TYR B 1 301 ? 14.344 24.703 12.766 1 92.44 301 TYR B N 1
ATOM 5650 C CA . TYR B 1 301 ? 14.906 23.422 13.148 1 92.44 301 TYR B CA 1
ATOM 5651 C C . TYR B 1 301 ? 16.375 23.328 12.742 1 92.44 301 TYR B C 1
ATOM 5653 O O . TYR B 1 301 ? 17.031 22.312 12.984 1 92.44 301 TYR B O 1
ATOM 5661 N N . ASP B 1 302 ? 16.828 24.297 12.055 1 89.19 302 ASP B N 1
ATOM 5662 C CA . ASP B 1 302 ? 18.219 24.328 11.617 1 89.19 302 ASP B CA 1
ATOM 5663 C C . ASP B 1 302 ? 19.109 25.031 12.648 1 89.19 302 ASP B C 1
ATOM 5665 O O . ASP B 1 302 ? 19.672 26.094 12.367 1 89.19 302 ASP B O 1
ATOM 5669 N N . VAL B 1 303 ? 19.188 24.391 13.805 1 91.62 303 VAL B N 1
ATOM 5670 C CA . VAL B 1 303 ? 19.953 24.891 14.93 1 91.62 303 VAL B CA 1
ATOM 5671 C C . VAL B 1 303 ? 20.969 23.844 15.383 1 91.62 303 VAL B C 1
ATOM 5673 O O . VAL B 1 303 ? 20.609 22.672 15.594 1 91.62 303 VAL B O 1
ATOM 5676 N N . ASP B 1 304 ? 22.25 24.125 15.531 1 88.19 304 ASP B N 1
ATOM 5677 C CA . ASP B 1 304 ? 23.328 23.172 15.781 1 88.19 304 ASP B CA 1
ATOM 5678 C C . ASP B 1 304 ? 23.531 22.953 17.281 1 88.19 304 ASP B C 1
ATOM 5680 O O . ASP B 1 304 ? 24.266 22.047 17.688 1 88.19 304 ASP B O 1
ATOM 5684 N N . LYS B 1 305 ? 22.875 23.672 18.047 1 92.44 305 LYS B N 1
ATOM 5685 C CA . LYS B 1 305 ? 23 23.516 19.5 1 92.44 305 LYS B CA 1
ATOM 5686 C C . LYS B 1 305 ? 21.719 22.969 20.109 1 92.44 305 LYS B C 1
ATOM 5688 O O . LYS B 1 305 ? 20.609 23.297 19.656 1 92.44 305 LYS B O 1
ATOM 5693 N N . ALA B 1 306 ? 21.875 22.234 21.156 1 92.88 306 ALA B N 1
ATOM 5694 C CA . ALA B 1 306 ? 20.703 21.719 21.859 1 92.88 306 ALA B CA 1
ATOM 5695 C C . ALA B 1 306 ? 19.781 22.859 22.312 1 92.88 306 ALA B C 1
ATOM 5697 O O . ALA B 1 306 ? 20.266 23.906 22.75 1 92.88 306 ALA B O 1
ATOM 5698 N N . PRO B 1 307 ? 18.531 22.766 22.25 1 95.25 307 PRO B N 1
ATOM 5699 C CA . PRO B 1 307 ? 17.766 21.562 21.969 1 95.25 307 PRO B CA 1
ATOM 5700 C C . PRO B 1 307 ? 17.516 21.359 20.469 1 95.25 307 PRO B C 1
ATOM 5702 O O . PRO B 1 307 ? 16.578 20.656 20.094 1 95.25 307 PRO B O 1
ATOM 5705 N N . PHE B 1 308 ? 18.203 22.094 19.578 1 92.44 308 PHE B N 1
ATOM 5706 C CA . PHE B 1 308 ? 18.328 21.891 18.141 1 92.44 308 PHE B CA 1
ATOM 5707 C C . PHE B 1 308 ? 17.141 22.5 17.406 1 92.44 308 PHE B C 1
ATOM 5709 O O . PHE B 1 308 ? 16.844 22.125 16.281 1 92.44 308 PHE B O 1
ATOM 5716 N N . TYR B 1 309 ? 16.438 23.359 18.156 1 95.25 309 TYR B N 1
ATOM 5717 C CA . TYR B 1 309 ? 15.391 24.172 17.547 1 95.25 309 TYR B CA 1
ATOM 5718 C C . TYR B 1 309 ? 15.227 25.5 18.281 1 95.25 309 TYR B C 1
ATOM 5720 O O . TYR B 1 309 ? 15.742 25.672 19.391 1 95.25 309 TYR B O 1
ATOM 5728 N N . GLU B 1 310 ? 14.641 26.406 17.594 1 96.88 310 GLU B N 1
ATOM 5729 C CA . GLU B 1 310 ? 14.258 27.703 18.172 1 96.88 310 GLU B CA 1
ATOM 5730 C C . GLU B 1 310 ? 12.844 28.094 17.734 1 96.88 310 GLU B C 1
ATOM 5732 O O . GLU B 1 310 ? 12.469 27.891 16.578 1 96.88 310 GLU B O 1
ATOM 5737 N N . ILE B 1 311 ? 12.062 28.594 18.672 1 97.56 311 ILE B N 1
ATOM 5738 C CA . ILE B 1 311 ? 10.711 29.047 18.359 1 97.56 311 ILE B CA 1
ATOM 5739 C C . ILE B 1 311 ? 10.625 30.562 18.531 1 97.56 311 ILE B C 1
ATOM 5741 O O . ILE B 1 311 ? 11.023 31.094 19.578 1 97.56 311 ILE B O 1
ATOM 5745 N N . ASP B 1 312 ? 10.242 31.203 17.531 1 96.25 312 ASP B N 1
ATOM 5746 C CA . ASP B 1 312 ? 9.898 32.625 17.578 1 96.25 312 ASP B CA 1
ATOM 5747 C C . ASP B 1 312 ? 8.445 32.844 17.156 1 96.25 312 ASP B C 1
ATOM 5749 O O . ASP B 1 312 ? 8.156 33 15.977 1 96.25 312 ASP B O 1
ATOM 5753 N N . GLU B 1 313 ? 7.551 32.969 18.094 1 93.19 313 GLU B N 1
ATOM 5754 C CA . GLU B 1 313 ? 6.113 33.031 17.859 1 93.19 313 GLU B CA 1
ATOM 5755 C C . GLU B 1 313 ? 5.75 34.25 17.016 1 93.19 313 GLU B C 1
ATOM 5757 O O . GLU B 1 313 ? 4.703 34.25 16.359 1 93.19 313 GLU B O 1
ATOM 5762 N N . TYR B 1 314 ? 6.602 35.219 16.969 1 93.88 314 TYR B N 1
ATOM 5763 C CA . TYR B 1 314 ? 6.309 36.469 16.266 1 93.88 314 TYR B CA 1
ATOM 5764 C C . TYR B 1 314 ? 6.516 36.281 14.758 1 93.88 314 TYR B C 1
ATOM 5766 O O . TYR B 1 314 ? 6.117 37.156 13.969 1 93.88 314 TYR B O 1
ATOM 5774 N N . GLN B 1 315 ? 7.012 35.125 14.414 1 96.06 315 GLN B N 1
ATOM 5775 C CA . GLN B 1 315 ? 7.227 34.875 12.992 1 96.06 315 GLN B CA 1
ATOM 5776 C C . GLN B 1 315 ? 5.996 34.219 12.367 1 96.06 315 GLN B C 1
ATOM 5778 O O . GLN B 1 315 ? 5.965 33.969 11.156 1 96.06 315 GLN B O 1
ATOM 5783 N N . PHE B 1 316 ? 4.984 33.938 13.188 1 97.38 316 PHE B N 1
ATOM 5784 C CA . PHE B 1 316 ? 3.715 33.531 12.609 1 97.38 316 PHE B CA 1
ATOM 5785 C C . PHE B 1 316 ? 3.229 34.531 11.578 1 97.38 316 PHE B C 1
ATOM 5787 O O . PHE B 1 316 ? 3.301 35.75 11.805 1 97.38 316 PHE B O 1
ATOM 5794 N N . PRO B 1 317 ? 2.795 34.062 10.414 1 97.5 317 PRO B N 1
ATOM 5795 C CA . PRO B 1 317 ? 2.469 35.031 9.367 1 97.5 317 PRO B CA 1
ATOM 5796 C C . PRO B 1 317 ? 1.323 35.969 9.766 1 97.5 317 PRO B C 1
ATOM 5798 O O . PRO B 1 317 ? 0.35 35.531 10.383 1 97.5 317 PRO B O 1
ATOM 5801 N N . SER B 1 318 ? 1.474 37.219 9.391 1 96.31 318 SER B N 1
ATOM 5802 C CA . SER B 1 318 ? 0.436 38.219 9.617 1 96.31 318 SER B CA 1
ATOM 5803 C C . SER B 1 318 ? -0.819 37.906 8.812 1 96.31 318 SER B C 1
ATOM 5805 O O . SER B 1 318 ? -0.792 37.062 7.91 1 96.31 318 SER B O 1
ATOM 5807 N N . ASP B 1 319 ? -1.885 38.594 9.156 1 97 319 ASP B N 1
ATOM 5808 C CA . ASP B 1 319 ? -3.129 38.438 8.414 1 97 319 ASP B CA 1
ATOM 5809 C C . ASP B 1 319 ? -2.936 38.75 6.938 1 97 319 ASP B C 1
ATOM 5811 O O . ASP B 1 319 ? -3.549 38.125 6.07 1 97 319 ASP B O 1
ATOM 5815 N N . GLU B 1 320 ? -2.096 39.719 6.688 1 96.5 320 GLU B N 1
ATOM 5816 C CA . GLU B 1 320 ? -1.835 40.125 5.309 1 96.5 320 GLU B CA 1
ATOM 5817 C C . GLU B 1 320 ? -1.132 39.031 4.535 1 96.5 320 GLU B C 1
ATOM 5819 O O . GLU B 1 320 ? -1.493 38.719 3.393 1 96.5 320 GLU B O 1
ATOM 5824 N N . LEU B 1 321 ? -0.145 38.438 5.156 1 96.38 321 LEU B N 1
ATOM 5825 C CA . LEU B 1 321 ? 0.577 37.344 4.504 1 96.38 321 LEU B CA 1
ATOM 5826 C C . LEU B 1 321 ? -0.33 36.156 4.301 1 96.38 321 LEU B C 1
ATOM 5828 O O . LEU B 1 321 ? -0.25 35.469 3.273 1 96.38 321 LEU B O 1
ATOM 5832 N N . GLN B 1 322 ? -1.138 35.875 5.305 1 98.38 322 GLN B N 1
ATOM 5833 C CA . GLN B 1 322 ? -2.098 34.781 5.176 1 98.38 322 GLN B CA 1
ATOM 5834 C C . GLN B 1 322 ? -3.094 35.062 4.051 1 98.38 322 GLN B C 1
ATOM 5836 O O . GLN B 1 322 ? -3.441 34.156 3.287 1 98.38 322 GLN B O 1
ATOM 5841 N N . TYR B 1 323 ? -3.52 36.312 4.012 1 98.19 323 TYR B N 1
ATOM 5842 C CA . TYR B 1 323 ? -4.438 36.719 2.955 1 98.19 323 TYR B CA 1
ATOM 5843 C C . TYR B 1 323 ? -3.842 36.438 1.58 1 98.19 323 TYR B C 1
ATOM 5845 O O . TYR B 1 323 ? -4.504 35.875 0.716 1 98.19 323 TYR B O 1
ATOM 5853 N N . ASP B 1 324 ? -2.641 36.781 1.365 1 97.81 324 ASP B N 1
ATOM 5854 C CA . ASP B 1 324 ? -1.969 36.562 0.09 1 97.81 324 ASP B CA 1
ATOM 5855 C C . ASP B 1 324 ? -1.851 35.062 -0.206 1 97.81 324 ASP B C 1
ATOM 5857 O O . ASP B 1 324 ? -1.996 34.656 -1.354 1 97.81 324 ASP B O 1
ATOM 5861 N N . PHE B 1 325 ? -1.562 34.312 0.785 1 98.25 325 PHE B N 1
ATOM 5862 C CA . PHE B 1 325 ? -1.492 32.875 0.66 1 98.25 325 PHE B CA 1
ATOM 5863 C C . PHE B 1 325 ? -2.82 32.281 0.17 1 98.25 325 PHE B C 1
ATOM 5865 O O . PHE B 1 325 ? -2.855 31.516 -0.786 1 98.25 325 PHE B O 1
ATOM 5872 N N . PHE B 1 326 ? -3.873 32.719 0.771 1 98.62 326 PHE B N 1
ATOM 5873 C CA . PHE B 1 326 ? -5.184 32.156 0.475 1 98.62 326 PHE B CA 1
ATOM 5874 C C . PHE B 1 326 ? -5.699 32.656 -0.87 1 98.62 326 PHE B C 1
ATOM 5876 O O . PHE B 1 326 ? -6.387 31.922 -1.584 1 98.62 326 PHE B O 1
ATOM 5883 N N . VAL B 1 327 ? -5.344 33.875 -1.221 1 98 327 VAL B N 1
ATOM 5884 C CA . VAL B 1 327 ? -5.684 34.375 -2.555 1 98 327 VAL B CA 1
ATOM 5885 C C . VAL B 1 327 ? -5.008 33.5 -3.609 1 98 327 VAL B C 1
ATOM 5887 O O . VAL B 1 327 ? -5.641 33.094 -4.59 1 98 327 VAL B O 1
ATOM 5890 N N . SER B 1 328 ? -3.744 33.188 -3.389 1 97 328 SER B N 1
ATOM 5891 C CA . SER B 1 328 ? -3.021 32.312 -4.309 1 97 328 SER B CA 1
ATOM 5892 C C . SER B 1 328 ? -3.631 30.922 -4.348 1 97 328 SER B C 1
ATOM 5894 O O . SER B 1 328 ? -3.754 30.312 -5.414 1 97 328 SER B O 1
ATOM 5896 N N . TYR B 1 329 ? -3.963 30.406 -3.211 1 97.75 329 TYR B N 1
ATOM 5897 C CA . TYR B 1 329 ? -4.625 29.125 -3.08 1 97.75 329 TYR B CA 1
ATOM 5898 C C . TYR B 1 329 ? -5.922 29.078 -3.879 1 97.75 329 TYR B C 1
ATOM 5900 O O . TYR B 1 329 ? -6.152 28.156 -4.664 1 97.75 329 TYR B O 1
ATOM 5908 N N . LEU B 1 330 ? -6.715 30.141 -3.711 1 98.06 330 LEU B N 1
ATOM 5909 C CA . LEU B 1 330 ? -8.031 30.203 -4.328 1 98.06 330 LEU B CA 1
ATOM 5910 C C . LEU B 1 330 ? -7.922 30.406 -5.836 1 98.06 330 LEU B C 1
ATOM 5912 O O . LEU B 1 330 ? -8.711 29.859 -6.602 1 98.06 330 LEU B O 1
ATOM 5916 N N . ASN B 1 331 ? -6.957 31.141 -6.242 1 96 331 ASN B N 1
ATOM 5917 C CA . ASN B 1 331 ? -6.754 31.359 -7.672 1 96 331 ASN B CA 1
ATOM 5918 C C . ASN B 1 331 ? -6.375 30.062 -8.383 1 96 331 ASN B C 1
ATOM 5920 O O . ASN B 1 331 ? -6.738 29.859 -9.547 1 96 331 ASN B O 1
ATOM 5924 N N . GLU B 1 332 ? -5.641 29.266 -7.676 1 94.19 332 GLU B N 1
ATOM 5925 C CA . GLU B 1 332 ? -5.285 27.969 -8.234 1 94.19 332 GLU B CA 1
ATOM 5926 C C . GLU B 1 332 ? -6.484 27.016 -8.219 1 94.19 332 GLU B C 1
ATOM 5928 O O . GLU B 1 332 ? -6.68 26.25 -9.164 1 94.19 332 GLU B O 1
ATOM 5933 N N . LEU B 1 333 ? -7.25 27.047 -7.23 1 95.06 333 LEU B N 1
ATOM 5934 C CA . LEU B 1 333 ? -8.391 26.156 -7.035 1 95.06 333 LEU B CA 1
ATOM 5935 C C . LEU B 1 333 ? -9.531 26.516 -7.98 1 95.06 333 LEU B C 1
ATOM 5937 O O . LEU B 1 333 ? -10.18 25.625 -8.539 1 95.06 333 LEU B O 1
ATOM 5941 N N . GLU B 1 334 ? -9.758 27.797 -8.102 1 94.5 334 GLU B N 1
ATOM 5942 C CA . GLU B 1 334 ? -10.828 28.359 -8.93 1 94.5 334 GLU B CA 1
ATOM 5943 C C . GLU B 1 334 ? -10.328 29.531 -9.758 1 94.5 334 GLU B C 1
ATOM 5945 O O . GLU B 1 334 ? -10.648 30.688 -9.477 1 94.5 334 GLU B O 1
ATOM 5950 N N . PRO B 1 335 ? -9.734 29.234 -10.852 1 88.75 335 PRO B N 1
ATOM 5951 C CA . PRO B 1 335 ? -9.078 30.281 -11.633 1 88.75 335 PRO B CA 1
ATOM 5952 C C . PRO B 1 335 ? -10.07 31.281 -12.219 1 88.75 335 PRO B C 1
ATOM 5954 O O . PRO B 1 335 ? -9.695 32.406 -12.547 1 88.75 335 PRO B O 1
ATOM 5957 N N . PHE B 1 336 ? -11.305 30.984 -12.289 1 91.62 336 PHE B N 1
ATOM 5958 C CA . PHE B 1 336 ? -12.25 31.859 -12.969 1 91.62 336 PHE B CA 1
ATOM 5959 C C . PHE B 1 336 ? -13.133 32.594 -11.961 1 91.62 336 PHE B C 1
ATOM 5961 O O . PHE B 1 336 ? -14.078 33.281 -12.352 1 91.62 336 PHE B O 1
ATOM 5968 N N . SER B 1 337 ? -12.828 32.5 -10.742 1 91.12 337 SER B N 1
ATOM 5969 C CA . SER B 1 337 ? -13.609 33.188 -9.719 1 91.12 337 SER B CA 1
ATOM 5970 C C . SER B 1 337 ? -13.352 34.688 -9.742 1 91.12 337 SER B C 1
ATOM 5972 O O . SER B 1 337 ? -12.266 35.125 -10.109 1 91.12 337 SER B O 1
ATOM 5974 N N . SER B 1 338 ? -14.359 35.5 -9.336 1 94.62 338 SER B N 1
ATOM 5975 C CA . SER B 1 338 ? -14.211 36.938 -9.289 1 94.62 338 SER B CA 1
ATOM 5976 C C . SER B 1 338 ? -13.305 37.375 -8.141 1 94.62 338 SER B C 1
ATOM 5978 O O . SER B 1 338 ? -13.156 36.625 -7.156 1 94.62 338 SER B O 1
ATOM 5980 N N . MET B 1 339 ? -12.758 38.531 -8.289 1 93.44 339 MET B N 1
ATOM 5981 C CA . MET B 1 339 ? -11.875 39.062 -7.262 1 93.44 339 MET B CA 1
ATOM 5982 C C . MET B 1 339 ? -12.625 39.281 -5.949 1 93.44 339 MET B C 1
ATOM 5984 O O . MET B 1 339 ? -12.07 39.062 -4.871 1 93.44 339 MET B O 1
ATOM 5988 N N . ALA B 1 340 ? -13.82 39.719 -6.062 1 95.69 340 ALA B N 1
ATOM 5989 C CA . ALA B 1 340 ? -14.633 39.938 -4.871 1 95.69 340 ALA B CA 1
ATOM 5990 C C . ALA B 1 340 ? -14.898 38.625 -4.125 1 95.69 340 ALA B C 1
ATOM 5992 O O . ALA B 1 340 ? -14.836 38.594 -2.895 1 95.69 340 ALA B O 1
ATOM 5993 N N . GLU B 1 341 ? -15.188 37.656 -4.844 1 96.06 341 GLU B N 1
ATOM 5994 C CA . GLU B 1 341 ? -15.422 36.344 -4.246 1 96.06 341 GLU B CA 1
ATOM 5995 C C . GLU B 1 341 ? -14.141 35.812 -3.625 1 96.06 341 GLU B C 1
ATOM 5997 O O . GLU B 1 341 ? -14.172 35.219 -2.543 1 96.06 341 GLU B O 1
ATOM 6002 N N . CYS B 1 342 ? -13.109 35.938 -4.309 1 96.69 342 CYS B N 1
ATOM 6003 C CA . CYS B 1 342 ? -11.812 35.5 -3.814 1 96.69 342 CYS B CA 1
ATOM 6004 C C . CYS B 1 342 ? -11.453 36.188 -2.512 1 96.69 342 CYS B C 1
ATOM 6006 O O . CYS B 1 342 ? -10.969 35.562 -1.572 1 96.69 342 CYS B O 1
ATOM 6008 N N . ASP B 1 343 ? -11.688 37.5 -2.477 1 97.31 343 ASP B N 1
ATOM 6009 C CA . ASP B 1 343 ? -11.406 38.281 -1.282 1 97.31 343 ASP B CA 1
ATOM 6010 C C . ASP B 1 343 ? -12.219 37.781 -0.089 1 97.31 343 ASP B C 1
ATOM 6012 O O . ASP B 1 343 ? -11.664 37.562 0.995 1 97.31 343 ASP B O 1
ATOM 6016 N N . LYS B 1 344 ? -13.461 37.594 -0.294 1 97.75 344 LYS B N 1
ATOM 6017 C CA . LYS B 1 344 ? -14.352 37.094 0.761 1 97.75 344 LYS B CA 1
ATOM 6018 C C . LYS B 1 344 ? -13.914 35.719 1.262 1 97.75 344 LYS B C 1
ATOM 6020 O O . LYS B 1 344 ? -13.828 35.5 2.469 1 97.75 344 LYS B O 1
ATOM 6025 N N . LYS B 1 345 ? -13.664 34.844 0.374 1 97.81 345 LYS B N 1
ATOM 6026 C CA . LYS B 1 345 ? -13.266 33.5 0.725 1 97.81 345 LYS B CA 1
ATOM 6027 C C . LYS B 1 345 ? -11.914 33.469 1.431 1 97.81 345 LYS B C 1
ATOM 6029 O O . LYS B 1 345 ? -11.703 32.719 2.369 1 97.81 345 LYS B O 1
ATOM 6034 N N . ALA B 1 346 ? -10.992 34.281 0.958 1 98.31 346 ALA B N 1
ATOM 6035 C CA . ALA B 1 346 ? -9.664 34.344 1.563 1 98.31 346 ALA B CA 1
ATOM 6036 C C . ALA B 1 346 ? -9.75 34.781 3.023 1 98.31 346 ALA B C 1
ATOM 6038 O O . ALA B 1 346 ? -9.07 34.219 3.887 1 98.31 346 ALA B O 1
ATOM 6039 N N . ARG B 1 347 ? -10.531 35.812 3.285 1 98.19 347 ARG B N 1
ATOM 6040 C CA . ARG B 1 347 ? -10.703 36.281 4.652 1 98.19 347 ARG B CA 1
ATOM 6041 C C . ARG B 1 347 ? -11.383 35.25 5.52 1 98.19 347 ARG B C 1
ATOM 6043 O O . ARG B 1 347 ? -11.023 35.062 6.684 1 98.19 347 ARG B O 1
ATOM 6050 N N . ALA B 1 348 ? -12.352 34.562 4.918 1 97.75 348 ALA B N 1
ATOM 6051 C CA . ALA B 1 348 ? -13.023 33.469 5.637 1 97.75 348 ALA B CA 1
ATOM 6052 C C . ALA B 1 348 ? -12.055 32.344 5.973 1 97.75 348 ALA B C 1
ATOM 6054 O O . ALA B 1 348 ? -12.172 31.719 7.02 1 97.75 348 ALA B O 1
ATOM 6055 N N . MET B 1 349 ? -11.117 32.094 5.129 1 98.25 349 MET B N 1
ATOM 6056 C CA . MET B 1 349 ? -10.156 31.016 5.324 1 98.25 349 MET B CA 1
ATOM 6057 C C . MET B 1 349 ? -9.172 31.359 6.438 1 98.25 349 MET B C 1
ATOM 6059 O O . MET B 1 349 ? -8.688 30.469 7.133 1 98.25 349 MET B O 1
ATOM 6063 N N . ILE B 1 350 ? -8.891 32.625 6.605 1 98.25 350 ILE B N 1
ATOM 6064 C CA . ILE B 1 350 ? -8.078 33.062 7.742 1 98.25 350 ILE B CA 1
ATOM 6065 C C . ILE B 1 350 ? -8.781 32.688 9.047 1 98.25 350 ILE B C 1
ATOM 6067 O O . ILE B 1 350 ? -8.172 32.094 9.945 1 98.25 350 ILE B O 1
ATOM 6071 N N . GLU B 1 351 ? -10.047 32.969 9.109 1 96.75 351 GLU B N 1
ATOM 6072 C CA . GLU B 1 351 ? -10.836 32.656 10.289 1 96.75 351 GLU B CA 1
ATOM 6073 C C . GLU B 1 351 ? -10.977 31.141 10.461 1 96.75 351 GLU B C 1
ATOM 6075 O O . GLU B 1 351 ? -10.977 30.641 11.586 1 96.75 351 GLU B O 1
ATOM 6080 N N . GLU B 1 352 ? -11.156 30.469 9.328 1 96.81 352 GLU B N 1
ATOM 6081 C CA . GLU B 1 352 ? -11.234 29.016 9.305 1 96.81 352 GLU B CA 1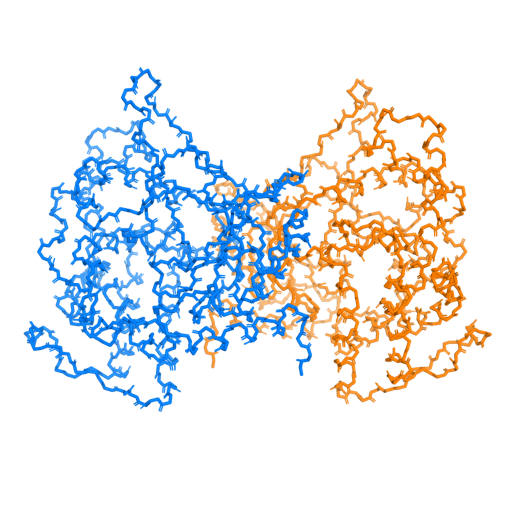
ATOM 6082 C C . GLU B 1 352 ? -9.992 28.375 9.922 1 96.81 352 GLU B C 1
ATOM 6084 O O . GLU B 1 352 ? -10.078 27.328 10.555 1 96.81 352 GLU B O 1
ATOM 6089 N N . THR B 1 353 ? -8.844 28.969 9.805 1 98.06 353 THR B N 1
ATOM 6090 C CA . THR B 1 353 ? -7.531 28.422 10.148 1 98.06 353 THR B CA 1
ATOM 6091 C C . THR B 1 353 ? -7.223 28.641 11.625 1 98.06 353 THR B C 1
ATOM 6093 O O . THR B 1 353 ? -6.586 27.797 12.258 1 98.06 353 THR B O 1
ATOM 6096 N N . ARG B 1 354 ? -7.695 29.672 12.227 1 97.62 354 ARG B N 1
ATOM 6097 C CA . ARG B 1 354 ? -7.285 30.172 13.539 1 97.62 354 ARG B CA 1
ATOM 6098 C C . ARG B 1 354 ? -7.512 29.125 14.625 1 97.62 354 ARG B C 1
ATOM 6100 O O . ARG B 1 354 ? -6.617 28.859 15.43 1 97.62 354 ARG B O 1
ATOM 6107 N N . PRO B 1 355 ? -8.664 28.453 14.609 1 97.5 355 PRO B N 1
ATOM 6108 C CA . PRO B 1 355 ? -8.906 27.5 15.695 1 97.5 355 PRO B CA 1
ATOM 6109 C C . PRO B 1 355 ? -7.984 26.297 15.633 1 97.5 355 PRO B C 1
ATOM 6111 O O . PRO B 1 355 ? -7.859 25.562 16.625 1 97.5 355 PRO B O 1
ATOM 6114 N N . PHE B 1 356 ? -7.316 26.062 14.547 1 98.38 356 PHE B N 1
ATOM 6115 C CA . PHE B 1 356 ? -6.496 24.875 14.383 1 98.38 356 PHE B CA 1
ATOM 6116 C C . PHE B 1 356 ? -5.051 25.141 14.781 1 98.38 356 PHE B C 1
ATOM 6118 O O . PHE B 1 356 ? -4.223 24.234 14.805 1 98.38 356 PHE B O 1
ATOM 6125 N N . ILE B 1 357 ? -4.715 26.391 15.117 1 98.56 357 ILE B N 1
ATOM 6126 C CA . ILE B 1 357 ? -3.381 26.734 15.594 1 98.56 357 ILE B CA 1
ATOM 6127 C C . ILE B 1 357 ? -3.084 25.984 16.891 1 98.56 357 ILE B C 1
ATOM 6129 O O . ILE B 1 357 ? -2.084 25.281 16.984 1 98.56 357 ILE B O 1
ATOM 6133 N N . PRO B 1 358 ? -3.994 26.078 17.906 1 98.5 358 PRO B N 1
ATOM 6134 C CA . PRO B 1 358 ? -3.729 25.281 19.125 1 98.5 358 PRO B CA 1
ATOM 6135 C C . PRO B 1 358 ? -3.771 23.781 18.859 1 98.5 358 PRO B C 1
ATOM 6137 O O . PRO B 1 358 ? -3.074 23.016 19.531 1 98.5 358 PRO B O 1
ATOM 6140 N N . VAL B 1 359 ? -4.559 23.312 17.875 1 98.56 359 VAL B N 1
ATOM 6141 C CA . VAL B 1 359 ? -4.605 21.891 17.531 1 98.56 359 VAL B CA 1
ATOM 6142 C C . VAL B 1 359 ? -3.23 21.422 17.062 1 98.56 359 VAL B C 1
ATOM 6144 O O . VAL B 1 359 ? -2.762 20.344 17.438 1 98.56 359 VAL B O 1
ATOM 6147 N N . SER B 1 360 ? -2.604 22.219 16.203 1 98.62 360 SER B N 1
ATOM 6148 C CA . SER B 1 360 ? -1.257 21.906 15.734 1 98.62 360 SER B CA 1
ATOM 6149 C C . SER B 1 360 ? -0.279 21.781 16.906 1 98.62 360 SER B C 1
ATOM 6151 O O . SER B 1 360 ? 0.486 20.828 16.984 1 98.62 360 SER B O 1
ATOM 6153 N N . HIS B 1 361 ? -0.322 22.766 17.812 1 98.69 361 HIS B N 1
ATOM 6154 C CA . HIS B 1 361 ? 0.581 22.766 18.953 1 98.69 361 HIS B CA 1
ATOM 6155 C C . HIS B 1 361 ? 0.336 21.547 19.844 1 98.69 361 HIS B C 1
ATOM 6157 O O . HIS B 1 361 ? 1.285 20.906 20.281 1 98.69 361 HIS B O 1
ATOM 6163 N N . PHE B 1 362 ? -0.911 21.25 20.094 1 98.69 362 PHE B N 1
ATOM 6164 C CA . PHE B 1 362 ? -1.25 20.109 20.938 1 98.69 362 PHE B CA 1
ATOM 6165 C C . PHE B 1 362 ? -0.781 18.797 20.297 1 98.69 362 PHE B C 1
ATOM 6167 O O . PHE B 1 362 ? -0.186 17.953 20.969 1 98.69 362 PHE B O 1
ATOM 6174 N N . PHE B 1 363 ? -1.037 18.656 19.016 1 98.12 363 PHE B N 1
ATOM 6175 C CA . PHE B 1 363 ? -0.696 17.453 18.25 1 98.12 363 PHE B CA 1
ATOM 6176 C C . PHE B 1 363 ? 0.804 17.188 18.312 1 98.12 363 PHE B C 1
ATOM 6178 O O . PHE B 1 363 ? 1.234 16.125 18.734 1 98.12 363 PHE B O 1
ATOM 6185 N N . TRP B 1 364 ? 1.6 18.172 17.953 1 97.5 364 TRP B N 1
ATOM 6186 C CA . TRP B 1 364 ? 3.045 17.984 17.875 1 97.5 364 TRP B CA 1
ATOM 6187 C C . TRP B 1 364 ? 3.684 18.031 19.25 1 97.5 364 TRP B C 1
ATOM 6189 O O . TRP B 1 364 ? 4.801 17.547 19.453 1 97.5 364 TRP B O 1
ATOM 6199 N N . GLY B 1 365 ? 2.992 18.688 20.234 1 97.75 365 GLY B N 1
ATOM 6200 C CA . GLY B 1 365 ? 3.455 18.594 21.609 1 97.75 365 GLY B CA 1
ATOM 6201 C C . GLY B 1 365 ? 3.428 17.188 22.156 1 97.75 365 GLY B C 1
ATOM 6202 O O . GLY B 1 365 ? 4.43 16.703 22.703 1 97.75 365 GLY B O 1
ATOM 6203 N N . VAL B 1 366 ? 2.295 16.562 22.016 1 96.06 366 VAL B N 1
ATOM 6204 C CA . VAL B 1 366 ? 2.148 15.195 22.484 1 96.06 366 VAL B CA 1
ATOM 6205 C C . VAL B 1 366 ? 3.088 14.281 21.703 1 96.06 366 VAL B C 1
ATOM 6207 O O . VAL B 1 366 ? 3.721 13.391 22.281 1 96.06 366 VAL B O 1
ATOM 6210 N N . TRP B 1 367 ? 3.162 14.5 20.453 1 94.31 367 TRP B N 1
ATOM 6211 C CA . TRP B 1 367 ? 4.098 13.758 19.625 1 94.31 367 TRP B CA 1
ATOM 6212 C C . TRP B 1 367 ? 5.52 13.875 20.156 1 94.31 367 TRP B C 1
ATOM 6214 O O . TRP B 1 367 ? 6.234 12.875 20.266 1 94.31 367 TRP B O 1
ATOM 6224 N N . GLY B 1 368 ? 5.93 15.078 20.469 1 93.69 368 GLY B N 1
ATOM 6225 C CA . GLY B 1 368 ? 7.266 15.312 21 1 93.69 368 GLY B CA 1
ATOM 6226 C C . GLY B 1 368 ? 7.535 14.562 22.281 1 93.69 368 GLY B C 1
ATOM 6227 O O . GLY B 1 368 ? 8.609 13.984 22.453 1 93.69 368 GLY B O 1
ATOM 6228 N N . LEU B 1 369 ? 6.586 14.57 23.156 1 93.31 369 LEU B N 1
ATOM 6229 C CA . LEU B 1 369 ? 6.738 13.867 24.422 1 93.31 369 LEU B CA 1
ATOM 6230 C C . LEU B 1 369 ? 6.902 12.367 24.188 1 93.31 369 LEU B C 1
ATOM 6232 O O . LEU B 1 369 ? 7.68 11.711 24.891 1 93.31 369 LEU B O 1
ATOM 6236 N N . LEU B 1 370 ? 6.176 11.898 23.266 1 89.75 370 LEU B N 1
ATOM 6237 C CA . LEU B 1 370 ? 6.277 10.477 22.953 1 89.75 370 LEU B CA 1
ATOM 6238 C C . LEU B 1 370 ? 7.637 10.141 22.344 1 89.75 370 LEU B C 1
ATOM 6240 O O . LEU B 1 370 ? 8.203 9.078 22.609 1 89.75 370 LEU B O 1
ATOM 6244 N N . GLN B 1 371 ? 8.164 10.992 21.484 1 87.94 371 GLN B N 1
ATOM 6245 C CA . GLN B 1 371 ? 9.422 10.75 20.781 1 87.94 371 GLN B CA 1
ATOM 6246 C C . GLN B 1 371 ? 10.586 10.625 21.766 1 87.94 371 GLN B C 1
ATOM 6248 O O . GLN B 1 371 ? 11.578 9.953 21.484 1 87.94 371 GLN B O 1
ATOM 6253 N N . VAL B 1 372 ? 10.492 11.242 22.906 1 86.44 372 VAL B N 1
ATOM 6254 C CA . VAL B 1 372 ? 11.516 11.117 23.938 1 86.44 372 VAL B CA 1
ATOM 6255 C C . VAL B 1 372 ? 11.75 9.641 24.266 1 86.44 372 VAL B C 1
ATOM 6257 O O . VAL B 1 372 ? 12.875 9.234 24.531 1 86.44 372 VAL B O 1
ATOM 6260 N N . GLU B 1 373 ? 10.719 8.914 24.109 1 80.94 373 GLU B N 1
ATOM 6261 C CA . GLU B 1 373 ? 10.758 7.523 24.562 1 80.94 373 GLU B CA 1
ATOM 6262 C C . GLU B 1 373 ? 11.125 6.586 23.406 1 80.94 373 GLU B C 1
ATOM 6264 O O . GLU B 1 373 ? 11.656 5.5 23.641 1 80.94 373 GLU B O 1
ATOM 6269 N N . VAL B 1 374 ? 10.883 7.012 22.203 1 77.5 374 VAL B N 1
ATOM 6270 C CA . VAL B 1 374 ? 10.914 5.988 21.156 1 77.5 374 VAL B CA 1
ATOM 6271 C C . VAL B 1 374 ? 11.953 6.363 20.109 1 77.5 374 VAL B C 1
ATOM 6273 O O . VAL B 1 374 ? 12.383 5.512 19.312 1 77.5 374 VAL B O 1
ATOM 6276 N N . SER B 1 375 ? 12.391 7.551 20.047 1 78.75 375 SER B N 1
ATOM 6277 C CA . SER B 1 375 ? 13.227 7.988 18.938 1 78.75 375 SER B CA 1
ATOM 6278 C C . SER B 1 375 ? 14.703 7.949 19.312 1 78.75 375 SER B C 1
ATOM 6280 O O . SER B 1 375 ? 15.094 8.398 20.406 1 78.75 375 SER B O 1
ATOM 6282 N N . PRO B 1 376 ? 15.531 7.484 18.422 1 76 376 PRO B N 1
ATOM 6283 C CA . PRO B 1 376 ? 16.984 7.535 18.656 1 76 376 PRO B CA 1
ATOM 6284 C C . PRO B 1 376 ? 17.609 8.844 18.188 1 76 376 PRO B C 1
ATOM 6286 O O . PRO B 1 376 ? 18.812 9.039 18.359 1 76 376 PRO B O 1
ATOM 6289 N N . VAL B 1 377 ? 16.859 9.734 17.656 1 76.38 377 VAL B N 1
ATOM 6290 C CA . VAL B 1 377 ? 17.375 10.969 17.078 1 76.38 377 VAL B CA 1
ATOM 6291 C C . VAL B 1 377 ? 17.75 11.953 18.188 1 76.38 377 VAL B C 1
ATOM 6293 O O . VAL B 1 377 ? 17.031 12.07 19.172 1 76.38 377 VAL B O 1
ATOM 6296 N N . ASP B 1 378 ? 18.875 12.516 17.984 1 80.81 378 ASP B N 1
ATOM 6297 C CA . ASP B 1 378 ? 19.328 13.523 18.938 1 80.81 378 ASP B CA 1
ATOM 6298 C C . ASP B 1 378 ? 18.625 14.859 18.719 1 80.81 378 ASP B C 1
ATOM 6300 O O . ASP B 1 378 ? 19.141 15.727 18.016 1 80.81 378 ASP B O 1
ATOM 6304 N N . PHE B 1 379 ? 17.531 15.039 19.281 1 88.62 379 PHE B N 1
ATOM 6305 C CA . PHE B 1 379 ? 16.672 16.203 19.219 1 88.62 379 PHE B CA 1
ATOM 6306 C C . PHE B 1 379 ? 16 16.469 20.562 1 88.62 379 PHE B C 1
ATOM 6308 O O . PHE B 1 379 ? 15.719 15.53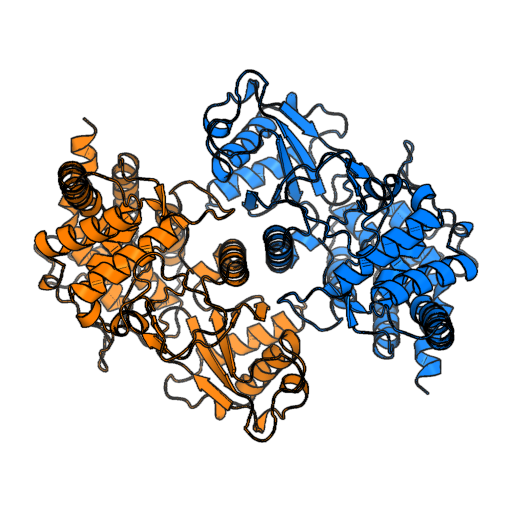9 21.312 1 88.62 379 PHE B O 1
ATOM 6315 N N . GLY B 1 380 ? 15.898 17.703 20.891 1 93.31 380 GLY B N 1
ATOM 6316 C CA . GLY B 1 380 ? 15.273 18.047 22.156 1 93.31 380 GLY B CA 1
ATOM 6317 C C . GLY B 1 380 ? 13.773 17.828 22.172 1 93.31 380 GLY B C 1
ATOM 6318 O O . GLY B 1 380 ? 13 18.766 22.344 1 93.31 380 GLY B O 1
ATOM 6319 N N . PHE B 1 381 ? 13.414 16.578 22.109 1 92.75 381 PHE B N 1
ATOM 6320 C CA . PHE B 1 381 ? 12 16.219 22.016 1 92.75 381 PHE B CA 1
ATOM 6321 C C . PHE B 1 381 ? 11.258 16.641 23.281 1 92.75 381 PHE B C 1
ATOM 6323 O O . PHE B 1 381 ? 10.109 17.062 23.203 1 92.75 381 PHE B O 1
ATOM 6330 N N . ALA B 1 382 ? 11.891 16.438 24.406 1 94.19 382 ALA B N 1
ATOM 6331 C CA . ALA B 1 382 ? 11.25 16.812 25.656 1 94.19 382 ALA B CA 1
ATOM 6332 C C . ALA B 1 382 ? 10.961 18.312 25.703 1 94.19 382 ALA B C 1
ATOM 6334 O O . ALA B 1 382 ? 9.844 18.734 26.031 1 94.19 382 ALA B O 1
ATOM 6335 N N . GLU B 1 383 ? 12.023 19.078 25.391 1 96.81 383 GLU B N 1
ATOM 6336 C CA . GLU B 1 383 ? 11.875 20.531 25.344 1 96.81 383 GLU B CA 1
ATOM 6337 C C . GLU B 1 383 ? 10.82 20.938 24.328 1 96.81 383 GLU B C 1
ATOM 6339 O O . GLU B 1 383 ? 9.945 21.766 24.625 1 96.81 383 GLU B O 1
ATOM 6344 N N . TYR B 1 384 ? 10.922 20.312 23.188 1 96.94 384 TYR B N 1
ATOM 6345 C CA . TYR B 1 384 ? 10.008 20.609 22.094 1 96.94 384 TYR B CA 1
ATOM 6346 C C . TYR B 1 384 ? 8.562 20.344 22.516 1 96.94 384 TYR B C 1
ATOM 6348 O O . TYR B 1 384 ? 7.684 21.172 22.297 1 96.94 384 TYR B O 1
ATOM 6356 N N . GLY B 1 385 ? 8.305 19.188 23.109 1 97.12 385 GLY B N 1
ATOM 6357 C CA . GLY B 1 385 ? 6.969 18.844 23.562 1 97.12 385 GLY B CA 1
ATOM 6358 C C . GLY B 1 385 ? 6.402 19.812 24.578 1 97.12 385 GLY B C 1
ATOM 6359 O O . GLY B 1 385 ? 5.25 20.234 24.469 1 97.12 385 GLY B O 1
ATOM 6360 N N . ARG B 1 386 ? 7.223 20.188 25.5 1 97.69 386 ARG B N 1
ATOM 6361 C CA . ARG B 1 386 ? 6.781 21.094 26.547 1 97.69 386 ARG B CA 1
ATOM 6362 C C . ARG B 1 386 ? 6.531 22.484 26 1 97.69 386 ARG B C 1
ATOM 6364 O O . ARG B 1 386 ? 5.578 23.156 26.406 1 97.69 386 ARG B O 1
ATOM 6371 N N . ASP B 1 387 ? 7.402 22.906 25.109 1 98.38 387 ASP B N 1
ATOM 6372 C CA . ASP B 1 387 ? 7.199 24.203 24.484 1 98.38 387 ASP B CA 1
ATOM 6373 C C . ASP B 1 387 ? 5.895 24.234 23.688 1 98.38 387 ASP B C 1
ATOM 6375 O O . ASP B 1 387 ? 5.129 25.203 23.781 1 98.38 387 ASP B O 1
ATOM 6379 N N . ARG B 1 388 ? 5.633 23.203 22.953 1 98.44 388 ARG B N 1
ATOM 6380 C CA . ARG B 1 388 ? 4.434 23.125 22.125 1 98.44 388 ARG B CA 1
ATOM 6381 C C . ARG B 1 388 ? 3.176 23.078 22.984 1 98.44 388 ARG B C 1
ATOM 6383 O O . ARG B 1 388 ? 2.152 23.672 22.641 1 98.44 388 ARG B O 1
ATOM 6390 N N . LEU B 1 389 ? 3.256 22.391 24.094 1 98.31 389 LEU B N 1
ATOM 6391 C CA . LEU B 1 389 ? 2.121 22.344 25 1 98.31 389 LEU B CA 1
ATOM 6392 C C . LEU B 1 389 ? 1.883 23.719 25.625 1 98.31 389 LEU B C 1
ATOM 6394 O O . LEU B 1 389 ? 0.735 24.125 25.828 1 98.31 389 LEU B O 1
ATOM 6398 N N . GLY B 1 390 ? 2.986 24.359 26.016 1 98.25 390 GLY B N 1
ATOM 6399 C CA . GLY B 1 390 ? 2.838 25.734 26.469 1 98.25 390 GLY B CA 1
ATOM 6400 C C . GLY B 1 390 ? 2.119 26.625 25.484 1 98.25 390 GLY B C 1
ATOM 6401 O O . GLY B 1 390 ? 1.217 27.375 25.844 1 98.25 390 GLY B O 1
ATOM 6402 N N . LEU B 1 391 ? 2.521 26.516 24.25 1 98.44 391 LEU B N 1
ATOM 6403 C CA . LEU B 1 391 ? 1.922 27.312 23.188 1 98.44 391 LEU B CA 1
ATOM 6404 C C . LEU B 1 391 ? 0.473 26.891 22.953 1 98.44 391 LEU B C 1
ATOM 6406 O O . LEU B 1 391 ? -0.365 27.719 22.594 1 98.44 391 LEU B O 1
ATOM 6410 N N . TYR B 1 392 ? 0.15 25.625 23.156 1 98.56 392 TYR B N 1
ATOM 6411 C CA . TYR B 1 392 ? -1.236 25.172 23.094 1 98.56 392 TYR B CA 1
ATOM 6412 C C . TYR B 1 392 ? -2.104 25.953 24.078 1 98.56 392 TYR B C 1
ATOM 6414 O O . TYR B 1 392 ? -3.131 26.516 23.703 1 98.56 392 TYR B O 1
ATOM 6422 N N . TYR B 1 393 ? -1.653 25.984 25.297 1 98.25 393 TYR B N 1
ATOM 6423 C CA . TYR B 1 393 ? -2.438 26.672 26.328 1 98.25 393 TYR B CA 1
ATOM 6424 C C . TYR B 1 393 ? -2.547 28.156 26.031 1 98.25 393 TYR B C 1
ATOM 6426 O O . TYR B 1 393 ? -3.594 28.766 26.266 1 98.25 393 TYR B O 1
ATOM 6434 N N . LYS B 1 394 ? -1.465 28.703 25.516 1 97.69 394 LYS B N 1
ATOM 6435 C CA . LYS B 1 394 ? -1.464 30.125 25.172 1 97.69 394 LYS B CA 1
ATOM 6436 C C . LYS B 1 394 ? -2.504 30.422 24.094 1 97.69 394 LYS B C 1
ATOM 6438 O O . LYS B 1 394 ? -3.096 31.516 24.094 1 97.69 394 LYS B O 1
ATOM 6443 N N . ASN B 1 395 ? -2.725 29.484 23.188 1 97.75 395 ASN B N 1
ATOM 6444 C CA . ASN B 1 395 ? -3.609 29.719 22.047 1 97.75 395 ASN B CA 1
ATOM 6445 C C . ASN B 1 395 ? -4.945 29 22.219 1 97.75 395 ASN B C 1
ATOM 6447 O O . ASN B 1 395 ? -5.77 28.984 21.297 1 97.75 395 ASN B O 1
ATOM 6451 N N . LYS B 1 396 ? -5.234 28.375 23.312 1 97.44 396 LYS B N 1
ATOM 6452 C CA . LYS B 1 396 ? -6.395 27.531 23.578 1 97.44 396 LYS B CA 1
ATOM 6453 C C . LYS B 1 396 ? -7.695 28.297 23.359 1 97.44 396 LYS B C 1
ATOM 6455 O O . LYS B 1 396 ? -8.695 27.719 22.938 1 97.44 396 LYS B O 1
ATOM 6460 N N . HIS B 1 397 ? -7.664 29.625 23.594 1 96.06 397 HIS B N 1
ATOM 6461 C CA . HIS B 1 397 ? -8.859 30.453 23.438 1 96.06 397 HIS B CA 1
ATOM 6462 C C . HIS B 1 397 ? -9.359 30.438 22 1 96.06 397 HIS B C 1
ATOM 6464 O O . HIS B 1 397 ? -10.555 30.594 21.75 1 96.06 397 HIS B O 1
ATOM 6470 N N . LEU B 1 398 ? -8.523 30.234 21.031 1 96.56 398 LEU B N 1
ATOM 6471 C CA . LEU B 1 398 ? -8.906 30.172 19.625 1 96.56 398 LEU B CA 1
ATOM 6472 C C . LEU B 1 398 ? -9.742 28.922 19.344 1 96.56 398 LEU B C 1
ATOM 6474 O O . LEU B 1 398 ? -10.617 28.938 18.484 1 96.56 398 LEU B O 1
ATOM 6478 N N . LEU B 1 399 ? -9.391 27.891 20 1 95 399 LEU B N 1
ATOM 6479 C CA . LEU B 1 399 ? -10.109 26.625 19.875 1 95 399 LEU B CA 1
ATOM 6480 C C . LEU B 1 399 ? -11.5 26.719 20.484 1 95 399 LEU B C 1
ATOM 6482 O O . LEU B 1 399 ? -12.469 26.188 19.938 1 95 399 LEU B O 1
ATOM 6486 N N . GLN B 1 400 ? -11.609 27.391 21.594 1 91.25 400 GLN B N 1
ATOM 6487 C CA . GLN B 1 400 ? -12.867 27.578 22.312 1 91.25 400 GLN B CA 1
ATOM 6488 C C . GLN B 1 400 ? -13.891 28.312 21.453 1 91.25 400 GLN B C 1
ATOM 6490 O O . GLN B 1 400 ? -15.102 28.156 21.641 1 91.25 400 GLN B O 1
ATOM 6495 N N . GLN B 1 401 ? -13.383 29 20.5 1 89.06 401 GLN B N 1
ATOM 6496 C CA . GLN B 1 401 ? -14.258 29.766 19.609 1 89.06 401 GLN B CA 1
ATOM 6497 C C . GLN B 1 401 ? -15.141 28.828 18.781 1 89.06 401 GLN B C 1
ATOM 6499 O O . GLN B 1 401 ? -16.25 29.203 18.391 1 89.06 401 GLN B O 1
ATOM 6504 N N . LEU B 1 402 ? -14.711 27.641 18.5 1 89.44 402 LEU B N 1
ATOM 6505 C CA . LEU B 1 402 ? -15.492 26.688 17.719 1 89.44 402 LEU B CA 1
ATOM 6506 C C . LEU B 1 402 ? -16.766 26.281 18.469 1 89.44 402 LEU B C 1
ATOM 6508 O O . LEU B 1 402 ? -17.781 25.953 17.859 1 89.44 402 LEU B O 1
ATOM 6512 N N . LEU B 1 403 ? -16.688 26.266 19.781 1 87.69 403 LEU B N 1
ATOM 6513 C CA . LEU B 1 403 ? -17.859 25.922 20.594 1 87.69 403 LEU B CA 1
ATOM 6514 C C . LEU B 1 403 ? -18.844 27.078 20.625 1 87.69 403 LEU B C 1
ATOM 6516 O O . LEU B 1 403 ? -20.062 26.859 20.672 1 87.69 403 LEU B O 1
ATOM 6520 N N . GLU B 1 404 ? -18.375 28.234 20.641 1 79.31 404 GLU B N 1
ATOM 6521 C CA . GLU B 1 404 ? -19.219 29.422 20.734 1 79.31 404 GLU B CA 1
ATOM 6522 C C . GLU B 1 404 ? -19.922 29.703 19.406 1 79.31 404 GLU B C 1
ATOM 6524 O O . GLU B 1 404 ? -21.062 30.172 19.391 1 79.31 404 GLU B O 1
ATOM 6529 N N . ASP B 1 405 ? -19.312 29.453 18.375 1 69.94 405 ASP B N 1
ATOM 6530 C CA . ASP B 1 405 ? -19.891 29.719 17.062 1 69.94 405 ASP B CA 1
ATOM 6531 C C . ASP B 1 405 ? -21 28.719 16.75 1 69.94 405 ASP B C 1
ATOM 6533 O O . ASP B 1 405 ? -21.859 28.969 15.914 1 69.94 405 ASP B O 1
ATOM 6537 N N . SER B 1 406 ? -20.984 27.5 17.281 1 63.19 406 SER B N 1
ATOM 6538 C CA . SER B 1 406 ? -21.984 26.469 17.016 1 63.19 406 SER B CA 1
ATOM 6539 C C . SER B 1 406 ? -23.281 26.75 17.781 1 63.19 406 SER B C 1
ATOM 6541 O O . SER B 1 406 ? -24.312 26.109 17.531 1 63.19 406 SER B O 1
ATOM 6543 N N . ASN B 1 407 ? -23.391 27.609 18.828 1 49.53 407 ASN B N 1
ATOM 6544 C CA . ASN B 1 407 ? -24.625 28.031 19.484 1 49.53 407 ASN B CA 1
ATOM 6545 C C . ASN B 1 407 ? -25.328 29.141 18.703 1 49.53 407 ASN B C 1
ATOM 6547 O O . ASN B 1 407 ? -24.688 30.047 18.188 1 49.53 407 ASN B O 1
#

Solvent-accessible surface area (backbone atoms only — not comparable to full-atom values): 42888 Å² total; per-residue (Å²): 129,89,51,56,75,66,48,50,50,38,56,50,45,54,56,53,55,64,69,49,60,89,83,56,62,50,68,75,36,61,70,57,37,47,50,52,39,50,51,43,18,40,38,59,33,62,33,49,58,67,54,52,59,86,56,47,41,49,40,72,51,86,82,54,83,53,36,46,39,29,42,39,33,56,40,86,90,50,58,56,71,68,90,47,74,59,51,34,29,38,39,41,58,55,37,65,67,49,67,76,37,44,52,63,37,44,37,50,46,46,51,31,21,75,68,16,63,26,54,38,62,41,22,60,51,90,53,35,36,34,30,48,62,59,65,51,44,55,43,48,39,71,49,52,68,36,67,73,47,30,30,52,49,25,40,53,47,42,57,50,39,64,47,87,68,44,38,63,57,54,63,51,53,67,64,50,49,49,53,51,48,50,53,48,40,73,64,38,83,86,56,67,48,69,41,74,32,57,71,94,31,51,92,51,24,66,61,62,46,34,59,68,53,49,51,52,49,47,54,52,47,52,57,24,58,71,51,52,81,50,58,73,31,34,30,50,70,59,59,37,38,78,29,32,28,46,49,78,54,88,47,77,51,36,62,72,78,76,78,77,78,81,76,56,78,80,54,73,72,64,84,51,68,39,66,54,77,56,76,63,42,42,21,24,42,45,23,38,37,53,20,40,32,40,52,34,39,17,40,39,66,90,40,97,51,88,53,27,54,49,78,43,78,83,46,39,67,50,71,67,56,48,36,51,26,35,40,33,24,43,44,63,73,41,70,82,60,52,71,67,56,44,51,54,51,21,56,49,47,54,62,52,18,48,38,22,40,22,50,39,24,42,54,54,9,54,49,20,49,40,39,60,77,61,46,78,60,93,56,32,25,55,61,48,8,30,51,25,41,28,50,14,42,62,35,39,67,42,32,53,45,32,56,58,68,70,106,129,89,50,54,75,65,48,50,51,39,58,50,46,54,55,52,56,64,69,49,59,89,84,55,61,50,68,75,36,60,71,55,37,46,51,52,41,48,52,44,20,39,39,60,34,63,33,47,58,68,55,51,59,87,56,48,41,50,41,72,50,86,83,54,83,54,38,47,38,29,42,38,34,54,40,89,90,49,58,56,70,67,91,48,73,56,49,35,28,40,38,41,61,57,35,65,67,51,68,75,38,44,53,60,41,44,37,51,47,47,50,31,22,75,68,18,63,25,55,37,62,40,23,59,52,91,51,34,36,32,30,48,62,62,65,52,44,55,44,49,38,71,49,52,71,35,68,71,48,31,29,52,50,26,38,53,47,43,57,49,38,64,49,88,68,45,38,66,57,53,64,52,54,67,64,50,50,50,52,52,48,51,54,47,41,72,64,37,83,86,56,66,47,72,41,72,32,58,71,92,30,51,93,51,24,65,58,62,45,34,58,66,52,49,51,52,49,48,52,52,48,52,58,25,57,71,52,52,81,50,58,73,30,35,29,49,69,60,61,36,38,77,30,32,28,46,49,78,54,89,46,78,50,36,62,72,78,74,78,77,77,79,77,55,77,79,55,74,73,64,83,49,69,41,66,53,76,56,75,64,42,42,21,23,43,44,23,38,37,51,20,37,30,40,52,33,39,16,40,40,66,90,40,97,50,88,53,29,52,49,76,42,77,84,45,39,68,48,72,66,56,48,36,52,26,35,40,34,24,44,44,63,72,42,70,83,60,51,70,68,56,43,53,53,49,20,55,50,47,52,63,51,17,50,34,21,41,24,50,39,25,41,54,53,8,53,50,19,49,40,38,59,76,60,47,77,60,94,57,34,26,55,59,48,9,30,50,24,40,28,49,14,40,61,35,39,68,43,32,54,45,33,54,57,68,71,104

Sequence (814 aa):
MMCSAAENSFRGMKQILSELEPDTDANTIFELKERAHMFCARFLGGAWKVVGIGELQLERLKGGMSNMLFLCRLPGACPPLTNEPDKVLLRIYFNPETESHLVSESVIFTLLSERHLGPKLYGVFSGGRLEEYIPSRPLSWKELALPEMSCKIAQRLVRVHQLEVPIWKEPDYLCGALSRWLKQLMQTPSGAREFVIPSCYSDSAPQIITCEDIANELDFLKKCVSKSKSIVTFCHNDLQEGNILLPRSSSGNIITPSITQRDSPSATNASRLVIIDFEYASYNHRGFDFANHFVEYSINYDVDKAPFYEIDEYQFPSDELQYDFFVSYLNELEPFSSMAECDKKARAMIEETRPFIPVSHFFWGVWGLLQVEVSPVDFGFAEYGRDRLGLYYKNKHLLQQLLEDSNMMCSAAENSFRGMKQILSELEPDTDANTIFELKERAHMFCARFLGGAWKVVGIGELQLERLKGGMSNMLFLCRLPGACPPLTNEPDKVLLRIYFNPETESHLVSESVIFTLLSERHLGPKLYGVFSGGRLEEYIPSRPLSWKELALPEMSCKIAQRLVRVHQLEVPIWKEPDYLCGALSRWLKQLMQTPSGAREFVIPSCYSDSAPQIITCEDIANELDFLKKCVSKSKSIVTFCHNDLQEGNILLPRSSSGNIITPSITQRDSPSATNASRLVIIDFEYASYNHRGFDFANHFVEYSINYDVDKAPFYEIDEYQFPSDELQYDFFVSYLNELEPFSSMAECDKKARAMIEETRPFIPVSHFFWGVWGLLQVEVSPVDFGFAEYGRDRLGLYYKNKHLLQQLLEDSN

Nearest PDB structures (foldseek):
  5fut-assembly1_A  TM=8.288E-01  e=1.337E-30  Homo sapiens
  4da5-assembly1_A  TM=8.380E-01  e=2.851E-30  Homo sapiens
  8bi5-assembly1_A  TM=8.175E-01  e=2.593E-30  Homo sapiens
  7nb2-assembly1_AAA  TM=8.559E-01  e=5.894E-29  Homo sapiens
  3g15-assembly1_B  TM=8.661E-01  e=1.365E-23  Homo sapiens

Foldseek 3Di:
DPDPPLGVLLVVLVVVVLPDDPPDQQLVDLSNLVSVLVVCCVLFNFLSVVADSNQWHWDWDPDDQFKTKIKIAHHPVRDGDPPGDRIKIKIFGLHVLCQVCVPQVVQVQCVCLVVQQDWHWRADDRGIGITHDFAWAFFFLQQCLPLLNLLLVLLSQLVQQPDDGPDDQDACLLLVVLVVLLVLLCVFPVNDFKAAFDPVLVVQDPRIAGSVNLVVVSVVLVVLVVLAPFDWGWALLAPARRQKTQGPDDRVSHDDPPPDDDDDPVVVRRSRIHGDDSSSIDTHRVLLRLLLHLQNSQKGQCAPDPLSIDGHNVSRDDLVSQLSSQLSNCCSNPVPDDPVVSNVVSNVSVLSNLLNNLVSLSSLLSVLSSCVRRPSDNHNSSNSNSNSNSVSSVSVVSSVVSVVVSD/DPDPPLGVLLVVLVVVVLPDDPPDQQLVDLSNLVSVLVVCCVLFNFLSVVADSNQWHWDWDPDDQFKTKIKIAHHPVRDGDPPGDRIKIKIFGLHVLCQVCVPQVVQVQCVCLVVQQDWHWRADDRGIGITHDFAWAFFFLQQCLPLLNLLLVLLSQLVQQPDDGPDDQDACLLLVVLVVLLVLLCVFPVNDFKAAFDPVLVVQDDRIAGSVNLVVVSVVLVVLQVLAPFDWTWALLAPARRQKTQGPDDRVSHDDPPPDDDDDPVVVRRSRIHGDDSSSIDTHRVLLRLLLHLQNSQKGQCAPDPLSIDGHNVSRDDLVSQLSSQLSNCCSNPVPDDPVVSNVVSNVSVLSNLLNNLVSLSSLLSVLSSCVRRPSDNHNSSNSNSNSNSVSSVSVVSSVVSVVVSD

pLDDT: mean 87.94, std 14.06, range [26.92, 98.75]